Protein AF-0000000085163317 (afdb_homodimer)

Solvent-accessible surface area (backbone atoms only — not comparable to full-atom values): 53071 Å² total; per-residue (Å²): 98,37,34,38,38,33,51,69,78,63,77,78,65,59,69,66,58,48,50,52,37,48,49,54,45,44,41,32,70,76,65,66,44,75,51,35,38,38,31,61,52,90,60,75,58,49,62,59,35,54,50,49,32,38,75,67,66,50,36,64,83,83,50,50,73,48,40,44,61,33,57,58,43,73,60,36,53,71,74,70,58,54,42,89,83,81,64,42,74,60,69,40,80,78,80,82,75,74,76,70,62,43,81,45,79,35,74,93,65,43,28,36,38,32,24,32,59,88,78,61,44,70,42,37,37,39,32,35,39,86,97,47,88,35,45,37,35,38,36,28,28,35,72,96,38,95,52,56,39,37,35,44,30,28,31,95,47,27,45,60,37,35,40,36,34,31,39,82,86,47,95,37,51,40,33,39,39,31,32,23,76,86,66,46,61,25,38,37,39,31,30,38,90,51,94,79,46,46,68,57,32,36,38,34,29,52,85,84,36,72,58,42,54,36,59,44,65,53,59,46,48,21,54,52,46,52,70,70,57,48,71,67,20,35,34,37,35,65,30,62,88,46,38,61,24,60,67,64,35,83,54,61,52,40,35,27,43,46,51,70,54,62,55,53,58,89,89,38,71,32,75,70,46,42,63,58,63,75,39,50,89,66,42,54,33,36,37,30,48,40,71,65,58,52,51,56,49,44,73,76,38,96,61,65,72,85,36,52,43,74,53,47,73,59,51,71,78,59,86,80,82,58,76,69,42,71,27,35,35,32,74,48,66,52,42,80,57,35,33,60,63,50,55,52,54,14,47,50,58,38,43,73,74,66,53,81,65,28,38,37,39,30,26,51,55,90,56,73,52,45,53,50,49,53,48,52,34,53,76,67,68,33,67,90,46,47,46,83,40,58,66,66,95,52,60,61,58,54,27,29,25,23,63,26,36,51,44,52,36,70,61,35,33,47,40,64,61,54,51,50,22,17,40,41,50,8,24,33,41,27,29,62,28,61,49,21,48,71,79,56,44,45,71,78,42,23,19,42,72,24,61,70,90,36,38,65,49,49,20,51,48,53,51,42,44,70,77,54,62,68,86,72,28,53,64,53,74,77,34,25,50,69,42,41,52,53,45,49,51,52,51,51,54,59,69,73,96,99,37,33,37,37,34,51,70,76,61,80,78,65,59,68,66,58,49,50,51,36,48,49,54,43,44,40,34,71,77,66,67,45,75,49,34,39,37,31,61,53,89,61,76,58,49,63,59,32,53,50,50,33,39,76,68,66,50,36,65,82,84,51,50,72,48,39,45,60,34,56,59,44,72,61,36,53,70,73,69,58,53,43,90,84,80,62,42,74,60,70,39,79,79,79,82,75,72,76,68,62,43,80,45,80,36,75,91,64,44,28,39,38,33,23,32,61,88,76,62,44,70,41,38,40,38,31,34,40,86,99,47,90,35,45,36,34,37,34,28,27,34,72,95,38,95,51,55,39,35,34,45,32,29,33,94,47,28,45,59,38,36,41,36,34,31,39,82,86,45,94,37,50,39,34,39,40,32,32,24,75,87,67,48,62,26,37,37,38,31,31,38,89,51,93,80,46,47,67,56,33,36,37,33,28,51,84,83,35,71,57,42,54,35,58,43,66,56,58,47,48,20,55,52,46,52,70,70,57,48,70,66,20,36,35,39,36,66,31,62,87,46,40,61,23,61,66,63,35,84,53,60,52,39,35,28,43,46,50,72,53,63,55,55,58,91,92,40,71,32,74,71,44,42,60,58,63,75,41,49,91,66,42,56,31,35,37,31,48,39,71,65,56,52,53,56,49,45,73,76,38,97,61,65,71,86,36,53,43,73,53,48,72,59,50,69,80,59,87,79,82,59,74,68,41,70,27,36,34,32,72,48,65,51,43,82,57,36,32,61,63,49,55,52,52,14,47,49,58,38,43,73,73,67,54,81,66,29,39,38,38,31,26,51,53,88,56,73,53,44,53,51,49,53,48,50,34,54,75,68,67,34,66,89,44,47,46,80,42,56,68,66,95,50,60,62,59,54,27,28,24,24,63,28,35,52,44,53,36,69,62,35,36,48,42,66,60,56,51,52,21,18,41,41,50,6,23,34,41,28,29,63,30,60,49,20,49,70,79,58,44,43,70,78,42,23,19,42,72,26,62,72,91,37,38,66,51,51,20,50,50,52,49,42,45,70,78,55,61,67,84,73,29,54,65,53,74,77,34,23,50,70,42,42,51,54,46,49,51,52,52,50,54,59,68,75,97

Nearest PDB structures (foldseek):
  7ec7-assembly1_A  TM=8.478E-01  e=2.235E-37  Staphylococcus aureus subsp. aureus USA300
  8p1x-assembly1_AAA  TM=8.470E-01  e=2.839E-36  Staphylococcus epidermidis
  7ec7-assembly2_B  TM=8.425E-01  e=9.850E-36  Staphylococcus aureus subsp. aureus USA300
  7vfk-assembly1_A  TM=7.530E-01  e=2.490E-37  Staphylococcus aureus subsp. aureus USA300
  7vfk-assembly1_B  TM=7.318E-01  e=2.774E-37  Staphylococcus aureus subsp. aureus USA300

Radius of gyration: 40.48 Å; Cα contacts (8 Å, |Δi|>4): 1972; chains: 2; bounding box: 62×120×83 Å

Secondary structure (DSSP, 8-state):
-EEEEES---SS--HHHHHHHHHHHHHHHHH---EEEEE-S--TTHHHHHHHHHHTTSS-TTS-EEEHHHHHTTT-SS---B-TTT-PBPP--------SEEEEEEGGGTEEEEEETTT--EEEEEEE-TT-SSEEEEEE--TT-SS-SEEEEE-TTS-EEEEEEE-SSSSSEEEEEEE-TTS-EEEEEEE-SSSS--EEEEEEEETTEEEEEESSHHHHHHHHHHHH--TT-EEEE--GGGHHHHHT-SS--EEEEE--S--EETTEE-HHHHHHHHTGGG-SEEEES-HHHHHHHHHHS---GGGEEE-----PPP----PPPSEEEEES---GGG-HHHHHHHHHHHHHTT---EEEEE----SHHHHHHHHHHHHTT-TTTEEEE---S-HHHHHHTSSEEEE--S--SS-HHHHHHHHTT--EEEE--TTTHHHH--BTTTEEEE-TT-HHHHHHHHHHHHHS--S-----GGGSHHHHHHHHHHHHHHHH-/-EEEEES---SS--HHHHHHHHHHHHHHHHS---EEEEE-S--TTHHHHHHHHHHTTSS-TTS-EEEHHHHHTTT-SS---B-TTT-PBPP--------SEEEEEEGGGTEEEEEETTT--EEEEEEE-TT-SSEEEEEE--TT-SS-SEEEEE-TTS-EEEEEEE-SSSSSEEEEEEE-TTS-EEEEEEE-SSSS--EEEEEEEETTEEEEEESSHHHHHHHHHHHH--TT-EEEE--GGGHHHHHT-SS--EEEEE--S--EETTEE-HHHHHHHHTGGG-SEEEES-HHHHHHHHHHS---GGGEEE-----PPP----PPPSEEEEES---GGG-HHHHHHHHHHHHHTT---EEEEE----SHHHHHHHHHHHHTT-TTTEEEE---S-HHHHHHTSSEEEE--S--SS-HHHHHHHHTT--EEEE--TTTHHHH--BTTTEEEE-TT-HHHHHHHHHHHHHS--S-----GGGSHHHHHHHHHHHHHHHH-

Structure (mmCIF, N/CA/C/O backbone):
data_AF-0000000085163317-model_v1
#
loop_
_entity.id
_entity.type
_entity.pdbx_description
1 polymer 'Teichoic acid biosynthesis protein E'
#
loop_
_atom_site.group_PDB
_atom_site.id
_atom_site.type_symbol
_atom_site.label_atom_id
_atom_site.label_alt_id
_atom_site.label_comp_id
_atom_site.label_asym_id
_atom_site.label_entity_id
_atom_site.label_seq_id
_atom_site.pdbx_PDB_ins_code
_atom_site.Cartn_x
_atom_site.Cartn_y
_atom_site.Cartn_z
_atom_site.occupancy
_atom_site.B_iso_or_equiv
_atom_site.auth_seq_id
_atom_site.auth_comp_id
_atom_site.auth_asym_id
_atom_site.auth_atom_id
_atom_site.pdbx_PDB_model_num
ATOM 1 N N . MET A 1 1 ? 23.859 -31.844 -8.008 1 94 1 MET A N 1
ATOM 2 C CA . MET A 1 1 ? 22.484 -32.219 -7.676 1 94 1 MET A CA 1
ATOM 3 C C . MET A 1 1 ? 21.562 -32 -8.875 1 94 1 MET A C 1
ATOM 5 O O . MET A 1 1 ? 21.922 -31.312 -9.828 1 94 1 MET A O 1
ATOM 9 N N . ILE A 1 2 ? 20.438 -32.719 -8.875 1 96.88 2 ILE A N 1
ATOM 10 C CA . ILE A 1 2 ? 19.469 -32.625 -9.953 1 96.88 2 ILE A CA 1
ATOM 11 C C . ILE A 1 2 ? 18.203 -31.938 -9.453 1 96.88 2 ILE A C 1
ATOM 13 O O . ILE A 1 2 ? 17.703 -32.25 -8.375 1 96.88 2 ILE A O 1
ATOM 17 N N . TYR A 1 3 ? 17.781 -30.984 -10.172 1 98.06 3 TYR A N 1
ATOM 18 C CA . TYR A 1 3 ? 16.562 -30.266 -9.844 1 98.06 3 TYR A CA 1
ATOM 19 C C . TYR A 1 3 ? 15.555 -30.328 -10.992 1 98.06 3 TYR A C 1
ATOM 21 O O . TYR A 1 3 ? 15.945 -30.438 -12.156 1 98.06 3 TYR A O 1
ATOM 29 N N . THR A 1 4 ? 14.328 -30.359 -10.672 1 98.06 4 THR A N 1
ATOM 30 C CA . THR A 1 4 ? 13.242 -30.094 -11.609 1 98.06 4 THR A CA 1
ATOM 31 C C . THR A 1 4 ? 12.469 -28.844 -11.203 1 98.06 4 THR A C 1
ATOM 33 O O . THR A 1 4 ? 12.023 -28.734 -10.055 1 98.06 4 THR A O 1
ATOM 36 N N . ILE A 1 5 ? 12.352 -27.891 -12.086 1 98.25 5 ILE A N 1
ATOM 37 C CA . ILE A 1 5 ? 11.625 -26.672 -11.75 1 98.25 5 ILE A CA 1
ATOM 38 C C . ILE A 1 5 ? 10.32 -26.625 -12.547 1 98.25 5 ILE A C 1
ATOM 40 O O . ILE A 1 5 ? 10.273 -27.031 -13.703 1 98.25 5 ILE A O 1
ATOM 44 N N . THR A 1 6 ? 9.25 -26.203 -11.906 1 97.31 6 THR A N 1
ATOM 45 C CA . THR A 1 6 ? 7.934 -26 -12.5 1 97.31 6 THR A CA 1
ATOM 46 C C . THR A 1 6 ? 7.211 -24.828 -11.836 1 97.31 6 THR A C 1
ATOM 48 O O . THR A 1 6 ? 7.574 -24.422 -10.727 1 97.31 6 THR A O 1
ATOM 51 N N . SER A 1 7 ? 6.266 -24.266 -12.531 1 95.81 7 SER A N 1
ATOM 52 C CA . SER A 1 7 ? 5.559 -23.109 -11.984 1 95.81 7 SER A CA 1
ATOM 53 C C . SER A 1 7 ? 4.621 -23.531 -10.852 1 95.81 7 SER A C 1
ATOM 55 O O . SER A 1 7 ? 4.559 -22.859 -9.82 1 95.81 7 SER A O 1
ATOM 57 N N . THR A 1 8 ? 3.959 -24.609 -11.078 1 94.62 8 THR A N 1
ATOM 58 C CA . THR A 1 8 ? 2.957 -25.047 -10.109 1 94.62 8 THR A CA 1
ATOM 59 C C . THR A 1 8 ? 2.863 -26.562 -10.078 1 94.62 8 THR A C 1
ATOM 61 O O . THR A 1 8 ? 3.348 -27.234 -10.984 1 94.62 8 THR A O 1
ATOM 64 N N . LEU A 1 9 ? 2.344 -27.078 -9 1 93.19 9 LEU A N 1
ATOM 65 C CA . LEU A 1 9 ? 1.957 -28.484 -8.82 1 93.19 9 LEU A CA 1
ATOM 66 C C . LEU A 1 9 ? 0.521 -28.578 -8.312 1 93.19 9 LEU A C 1
ATOM 68 O O . LEU A 1 9 ? 0.291 -28.75 -7.113 1 93.19 9 LEU A O 1
ATOM 72 N N . PRO A 1 10 ? -0.368 -28.547 -9.234 1 89.19 10 PRO A N 1
ATOM 73 C CA . PRO A 1 10 ? -1.762 -28.641 -8.797 1 89.19 10 PRO A CA 1
ATOM 74 C C . PRO A 1 10 ? -2.133 -30.031 -8.289 1 89.19 10 PRO A C 1
ATOM 76 O O . PRO A 1 10 ? -1.643 -31.031 -8.812 1 89.19 10 PRO A O 1
ATOM 79 N N . LYS A 1 11 ? -3.041 -30.047 -7.312 1 85.81 11 LYS A N 1
ATOM 80 C CA . LYS A 1 11 ? -3.504 -31.297 -6.746 1 85.81 11 LYS A CA 1
ATOM 81 C C . LYS A 1 11 ? -4.094 -32.219 -7.824 1 85.81 11 LYS A C 1
ATOM 83 O O . LYS A 1 11 ? -3.766 -33.406 -7.902 1 85.81 11 LYS A O 1
ATOM 88 N N . PHE A 1 12 ? -4.984 -31.641 -8.625 1 78.81 12 PHE A N 1
ATOM 89 C CA . PHE A 1 12 ? -5.527 -32.281 -9.812 1 78.81 12 PHE A CA 1
ATOM 90 C C . PHE A 1 12 ? -4.969 -31.656 -11.078 1 78.81 12 PHE A C 1
ATOM 92 O O . PHE A 1 12 ? -4.961 -30.438 -11.219 1 78.81 12 PHE A O 1
ATOM 99 N N . HIS A 1 13 ? -4.332 -32.5 -11.805 1 77.81 13 HIS A N 1
ATOM 100 C CA . HIS A 1 13 ? -3.561 -31.922 -12.898 1 77.81 13 HIS A CA 1
ATOM 101 C C . HIS A 1 13 ? -3.785 -32.688 -14.195 1 77.81 13 HIS A C 1
ATOM 103 O O . HIS A 1 13 ? -4.297 -33.812 -14.172 1 77.81 13 HIS A O 1
ATOM 109 N N . ALA A 1 14 ? -3.385 -31.969 -15.188 1 73.75 14 ALA A N 1
ATOM 110 C CA . ALA A 1 14 ? -3.508 -32.531 -16.531 1 73.75 14 ALA A CA 1
ATOM 111 C C . ALA A 1 14 ? -2.234 -33.25 -16.953 1 73.75 14 ALA A C 1
ATOM 113 O O . ALA A 1 14 ? -1.501 -33.781 -16.094 1 73.75 14 ALA A O 1
ATOM 114 N N . GLY A 1 15 ? -2.014 -33.375 -18.219 1 75.06 15 GLY A N 1
ATOM 115 C CA . GLY A 1 15 ? -1.018 -34.281 -18.797 1 75.06 15 GLY A CA 1
ATOM 116 C C . GLY A 1 15 ? 0.407 -33.844 -18.516 1 75.06 15 GLY A C 1
ATOM 117 O O . GLY A 1 15 ? 1.275 -34.656 -18.234 1 75.06 15 GLY A O 1
ATOM 118 N N . ARG A 1 16 ? 0.664 -32.5 -18.422 1 79.31 16 ARG A N 1
ATOM 119 C CA . ARG A 1 16 ? 2.031 -32 -18.25 1 79.31 16 ARG A CA 1
ATOM 120 C C . ARG A 1 16 ? 2.557 -32.344 -16.859 1 79.31 16 ARG A C 1
ATOM 122 O O . ARG A 1 16 ? 3.664 -32.875 -16.719 1 79.31 16 ARG A O 1
ATOM 129 N N . THR A 1 17 ? 1.765 -32 -15.883 1 86.12 17 THR A N 1
ATOM 130 C CA . THR A 1 17 ? 2.168 -32.312 -14.508 1 86.12 17 THR A CA 1
ATOM 131 C C . THR A 1 17 ? 2.301 -33.812 -14.289 1 86.12 17 THR A C 1
ATOM 133 O O . THR A 1 17 ? 3.225 -34.25 -13.617 1 86.12 17 THR A O 1
ATOM 136 N N . LYS A 1 18 ? 1.397 -34.562 -14.883 1 84.06 18 LYS A N 1
ATOM 137 C CA . LYS A 1 18 ? 1.479 -36 -14.789 1 84.06 18 LYS A CA 1
ATOM 138 C C . LYS A 1 18 ? 2.797 -36.531 -15.367 1 84.06 18 LYS A C 1
ATOM 140 O O . LYS A 1 18 ? 3.459 -37.375 -14.758 1 84.06 18 LYS A O 1
ATOM 145 N N . ALA A 1 19 ? 3.084 -36 -16.5 1 85.94 19 ALA A N 1
ATOM 146 C CA . ALA A 1 19 ? 4.316 -36.406 -17.172 1 85.94 19 ALA A CA 1
ATOM 147 C C . ALA A 1 19 ? 5.539 -36.031 -16.328 1 85.94 19 ALA A C 1
ATOM 149 O O . ALA A 1 19 ? 6.48 -36.844 -16.219 1 85.94 19 ALA A O 1
ATOM 150 N N . LEU A 1 20 ? 5.52 -34.844 -15.781 1 91.19 20 LEU A N 1
ATOM 151 C CA . LEU A 1 20 ? 6.609 -34.375 -14.938 1 91.19 20 LEU A CA 1
ATOM 152 C C . LEU A 1 20 ? 6.801 -35.281 -13.719 1 91.19 20 LEU A C 1
ATOM 154 O O . LEU A 1 20 ? 7.918 -35.719 -13.43 1 91.19 20 LEU A O 1
ATOM 158 N N . LEU A 1 21 ? 5.727 -35.562 -13.062 1 91.25 21 LEU A N 1
ATOM 159 C CA . LEU A 1 21 ? 5.781 -36.375 -11.852 1 91.25 21 LEU A CA 1
ATOM 160 C C . LEU A 1 21 ? 6.242 -37.781 -12.172 1 91.25 21 LEU A C 1
ATOM 162 O O . LEU A 1 21 ? 7.062 -38.344 -11.445 1 91.25 21 LEU A O 1
ATOM 166 N N . LYS A 1 22 ? 5.738 -38.344 -13.234 1 88.06 22 LYS A N 1
ATOM 167 C CA . LYS A 1 22 ? 6.121 -39.688 -13.664 1 88.06 22 LYS A CA 1
ATOM 168 C C . LYS A 1 22 ? 7.609 -39.75 -13.992 1 88.06 22 LYS A C 1
ATOM 170 O O . LYS A 1 22 ? 8.289 -40.719 -13.617 1 88.06 22 LYS A O 1
ATOM 175 N N . ARG A 1 23 ? 8.047 -38.75 -14.719 1 91.94 23 ARG A N 1
ATOM 176 C CA . ARG A 1 23 ? 9.461 -38.719 -15.07 1 91.94 23 ARG A CA 1
ATOM 177 C C . ARG A 1 23 ? 10.336 -38.688 -13.828 1 91.94 23 ARG A C 1
ATOM 179 O O . ARG A 1 23 ? 11.328 -39.406 -13.734 1 91.94 23 ARG A O 1
ATOM 186 N N . ILE A 1 24 ? 10.016 -37.812 -12.906 1 93.94 24 ILE A N 1
ATOM 187 C CA . ILE A 1 24 ? 10.797 -37.656 -11.68 1 93.94 24 ILE A CA 1
ATOM 188 C C . ILE A 1 24 ? 10.844 -38.969 -10.906 1 93.94 24 ILE A C 1
ATOM 190 O O . ILE A 1 24 ? 11.922 -39.406 -10.492 1 93.94 24 ILE A O 1
ATOM 194 N N . ASP A 1 25 ? 9.68 -39.531 -10.734 1 89.94 25 ASP A N 1
ATOM 195 C CA . ASP A 1 25 ? 9.594 -40.781 -10.023 1 89.94 25 ASP A CA 1
ATOM 196 C C . ASP A 1 25 ? 10.383 -41.875 -10.742 1 89.94 25 ASP A C 1
ATOM 198 O O . ASP A 1 25 ? 11.055 -42.688 -10.109 1 89.94 25 ASP A O 1
ATOM 202 N N . PHE A 1 26 ? 10.281 -41.938 -12.055 1 90.12 26 PHE A N 1
ATOM 203 C CA . PHE A 1 26 ? 10.961 -42.906 -12.898 1 90.12 26 PHE A CA 1
ATOM 204 C C . PHE A 1 26 ? 12.469 -42.781 -12.75 1 90.12 26 PHE A C 1
ATOM 206 O O . PHE A 1 26 ? 13.164 -43.812 -12.562 1 90.12 26 PHE A O 1
ATOM 213 N N . ILE A 1 27 ? 12.969 -41.625 -12.844 1 92.69 27 ILE A N 1
ATOM 214 C CA . ILE A 1 27 ? 14.406 -41.375 -12.758 1 92.69 27 ILE A CA 1
ATOM 215 C C . ILE A 1 27 ? 14.914 -41.781 -11.383 1 92.69 27 ILE A C 1
ATOM 217 O O . ILE A 1 27 ? 15.977 -42.406 -11.266 1 92.69 27 ILE A O 1
ATOM 221 N N . GLN A 1 28 ? 14.195 -41.469 -10.383 1 91.62 28 GLN A N 1
ATOM 222 C CA . GLN A 1 28 ? 14.602 -41.844 -9.031 1 91.62 28 GLN A CA 1
ATOM 223 C C . GLN A 1 28 ? 14.578 -43.375 -8.852 1 91.62 28 GLN A C 1
ATOM 225 O O . GLN A 1 28 ? 15.516 -43.938 -8.289 1 91.62 28 GLN A O 1
ATOM 230 N N . ASP A 1 29 ? 13.602 -44.031 -9.312 1 89.62 29 ASP A N 1
ATOM 231 C CA . ASP A 1 29 ? 13.391 -45.438 -9.086 1 89.62 29 ASP A CA 1
ATOM 232 C C . ASP A 1 29 ? 14.305 -46.281 -9.977 1 89.62 29 ASP A C 1
ATOM 234 O O . ASP A 1 29 ? 14.922 -47.25 -9.508 1 89.62 29 ASP A O 1
ATOM 238 N N . LYS A 1 30 ? 14.305 -45.969 -11.227 1 91.25 30 LYS A N 1
ATOM 239 C CA . LYS A 1 30 ? 14.953 -46.812 -12.211 1 91.25 30 LYS A CA 1
ATOM 240 C C . LYS A 1 30 ? 16.406 -46.438 -12.406 1 91.25 30 LYS A C 1
ATOM 242 O O . LYS A 1 30 ? 17.25 -47.281 -12.719 1 91.25 30 LYS A O 1
ATOM 247 N N . LEU A 1 31 ? 16.672 -45.188 -12.25 1 93 31 LEU A N 1
ATOM 248 C CA . LEU A 1 31 ? 18.047 -44.75 -12.484 1 93 31 LEU A CA 1
ATOM 249 C C . LEU A 1 31 ? 18.734 -44.406 -11.172 1 93 31 LEU A C 1
ATOM 251 O O . LEU A 1 31 ? 19.938 -44.156 -11.148 1 93 31 LEU A O 1
ATOM 255 N N . LYS A 1 32 ? 18.047 -44.406 -10.062 1 93.12 32 LYS A N 1
ATOM 256 C CA . LYS A 1 32 ? 18.562 -44.156 -8.719 1 93.12 32 LYS A CA 1
ATOM 257 C C . LYS A 1 32 ? 19.25 -42.812 -8.625 1 93.12 32 LYS A C 1
ATOM 259 O O . LYS A 1 32 ? 20.359 -42.688 -8.086 1 93.12 32 LYS A O 1
ATOM 264 N N . ARG A 1 33 ? 18.688 -41.781 -9.18 1 93.81 33 ARG A N 1
ATOM 265 C CA . ARG A 1 33 ? 19.156 -40.406 -9.102 1 93.81 33 ARG A CA 1
ATOM 266 C C . ARG A 1 33 ? 18.188 -39.531 -8.297 1 93.81 33 ARG A C 1
ATOM 268 O O . ARG A 1 33 ? 17.016 -39.438 -8.641 1 93.81 33 ARG A O 1
ATOM 275 N N . LYS A 1 34 ? 18.734 -38.969 -7.262 1 92.31 34 LYS A N 1
ATOM 276 C CA . LYS A 1 34 ? 17.922 -38.125 -6.41 1 92.31 34 LYS A CA 1
ATOM 277 C C . LYS A 1 34 ? 17.672 -36.75 -7.059 1 92.31 34 LYS A C 1
ATOM 279 O O . LYS A 1 34 ? 18.562 -36.219 -7.73 1 92.31 34 LYS A O 1
ATOM 284 N N . GLN A 1 35 ? 16.5 -36.281 -6.859 1 94.5 35 GLN A N 1
ATOM 285 C CA . GLN A 1 35 ? 16.156 -34.969 -7.418 1 94.5 35 GLN A CA 1
ATOM 286 C C . GLN A 1 35 ? 15.344 -34.156 -6.426 1 94.5 35 GLN A C 1
ATOM 288 O O . GLN A 1 35 ? 14.742 -34.688 -5.496 1 94.5 35 GLN A O 1
ATOM 293 N N . THR A 1 36 ? 15.398 -32.812 -6.512 1 96.81 36 THR A N 1
ATOM 294 C CA . THR A 1 36 ? 14.578 -31.875 -5.762 1 96.81 36 THR A CA 1
ATOM 295 C C . THR A 1 36 ? 13.68 -31.078 -6.703 1 96.81 36 THR A C 1
ATOM 297 O O . THR A 1 36 ? 14.117 -30.656 -7.777 1 96.81 36 THR A O 1
ATOM 300 N N . ILE A 1 37 ? 12.43 -30.922 -6.344 1 97.5 37 ILE A N 1
ATOM 301 C CA . ILE A 1 37 ? 11.492 -30.156 -7.152 1 97.5 37 ILE A CA 1
ATOM 302 C C . ILE A 1 37 ? 11.406 -28.734 -6.617 1 97.5 37 ILE A C 1
ATOM 304 O O . ILE A 1 37 ? 11.297 -28.516 -5.406 1 97.5 37 ILE A O 1
ATOM 308 N N . LEU A 1 38 ? 11.469 -27.719 -7.445 1 98.12 38 LEU A N 1
ATOM 309 C CA . LEU A 1 38 ? 11.242 -26.328 -7.082 1 98.12 38 LEU A CA 1
ATOM 310 C C . LEU A 1 38 ? 9.984 -25.781 -7.758 1 98.12 38 LEU A C 1
ATOM 312 O O . LEU A 1 38 ? 9.766 -26.016 -8.945 1 98.12 38 LEU A O 1
ATOM 316 N N . THR A 1 39 ? 9.102 -25.141 -7.016 1 97.81 39 THR A N 1
ATOM 317 C CA . THR A 1 39 ? 7.918 -24.469 -7.559 1 97.81 39 THR A CA 1
ATOM 318 C C . THR A 1 39 ? 7.941 -22.984 -7.227 1 97.81 39 THR A C 1
ATOM 320 O O . THR A 1 39 ? 8.586 -22.562 -6.262 1 97.81 39 THR A O 1
ATOM 323 N N . THR A 1 40 ? 7.203 -22.172 -8.039 1 98.12 40 THR A N 1
ATOM 324 C CA . THR A 1 40 ? 7.355 -20.719 -7.855 1 98.12 40 THR A CA 1
ATOM 325 C C . THR A 1 40 ? 6.004 -20.062 -7.594 1 98.12 40 THR A C 1
ATOM 327 O O . THR A 1 40 ? 5.941 -18.906 -7.195 1 98.12 40 THR A O 1
ATOM 330 N N . ASN A 1 41 ? 4.945 -20.781 -7.762 1 97.06 41 ASN A N 1
ATOM 331 C CA . ASN A 1 41 ? 3.633 -20.188 -7.512 1 97.06 41 ASN A CA 1
ATOM 332 C C . ASN A 1 41 ? 3.334 -20.094 -6.02 1 97.06 41 ASN A C 1
ATOM 334 O O . ASN A 1 41 ? 3.99 -20.75 -5.207 1 97.06 41 ASN A O 1
ATOM 338 N N . TYR A 1 42 ? 2.348 -19.25 -5.699 1 96.69 42 TYR A N 1
ATOM 339 C CA . TYR A 1 42 ? 1.905 -19.125 -4.316 1 96.69 42 TYR A CA 1
ATOM 340 C C . TYR A 1 42 ? 0.77 -20.094 -4.016 1 96.69 42 TYR A C 1
ATOM 342 O O . TYR A 1 42 ? -0.241 -20.109 -4.719 1 96.69 42 TYR A O 1
ATOM 350 N N . ASP A 1 43 ? 0.943 -20.875 -3.018 1 95.19 43 ASP A N 1
ATOM 351 C CA . ASP A 1 43 ? -0.084 -21.766 -2.498 1 95.19 43 ASP A CA 1
ATOM 352 C C . ASP A 1 43 ? 0.086 -21.984 -0.996 1 95.19 43 ASP A C 1
ATOM 354 O O . ASP A 1 43 ? 1.022 -22.672 -0.563 1 95.19 43 ASP A O 1
ATOM 358 N N . PRO A 1 44 ? -0.884 -21.516 -0.274 1 94.12 44 PRO A N 1
ATOM 359 C CA . PRO A 1 44 ? -0.743 -21.641 1.179 1 94.12 44 PRO A CA 1
ATOM 360 C C . PRO A 1 44 ? -0.989 -23.062 1.675 1 94.12 44 PRO A C 1
ATOM 362 O O . PRO A 1 44 ? -0.671 -23.391 2.822 1 94.12 44 PRO A O 1
ATOM 365 N N . ASN A 1 45 ? -1.508 -23.938 0.849 1 92.12 45 ASN A N 1
ATOM 366 C CA . ASN A 1 45 ? -1.869 -25.281 1.268 1 92.12 45 ASN A CA 1
ATOM 367 C C . ASN A 1 45 ? -1.069 -26.344 0.51 1 92.12 45 ASN A C 1
ATOM 369 O O . ASN A 1 45 ? -1.558 -27.453 0.279 1 92.12 45 ASN A O 1
ATOM 373 N N . TYR A 1 46 ? 0.081 -26.062 0.123 1 92.44 46 TYR A N 1
ATOM 374 C CA . TYR A 1 46 ? 0.893 -26.938 -0.714 1 92.44 46 TYR A CA 1
ATOM 375 C C . TYR A 1 46 ? 1.19 -28.25 0 1 92.44 46 TYR A C 1
ATOM 377 O O . TYR A 1 46 ? 1.366 -29.297 -0.643 1 92.44 46 TYR A O 1
ATOM 385 N N . ARG A 1 47 ? 1.304 -28.234 1.293 1 89.94 47 ARG A N 1
ATOM 386 C CA . ARG A 1 47 ? 1.594 -29.469 2.023 1 89.94 47 ARG A CA 1
ATOM 387 C C . ARG A 1 47 ? 0.503 -30.516 1.8 1 89.94 47 ARG A C 1
ATOM 389 O O . ARG A 1 47 ? 0.784 -31.703 1.745 1 89.94 47 ARG A O 1
ATOM 396 N N . ASP A 1 48 ? -0.668 -30.062 1.743 1 89.69 48 ASP A N 1
ATOM 397 C CA . ASP A 1 48 ? -1.783 -30.969 1.454 1 89.69 48 ASP A CA 1
ATOM 398 C C . ASP A 1 48 ? -1.666 -31.547 0.049 1 89.69 48 ASP A C 1
ATOM 400 O O . ASP A 1 48 ? -2.037 -32.719 -0.18 1 89.69 48 ASP A O 1
ATOM 404 N N . VAL A 1 49 ? -1.206 -30.781 -0.824 1 91 49 VAL A N 1
ATOM 405 C CA . VAL A 1 49 ? -0.996 -31.234 -2.195 1 91 49 VAL A CA 1
ATOM 406 C C . VAL A 1 49 ? 0.069 -32.344 -2.217 1 91 49 VAL A C 1
ATOM 408 O O . VAL A 1 49 ? -0.131 -33.375 -2.82 1 91 49 VAL A O 1
ATOM 411 N N . TYR A 1 50 ? 1.138 -32.094 -1.492 1 90.56 50 TYR A N 1
ATOM 412 C CA . TYR A 1 50 ? 2.221 -33.062 -1.414 1 90.56 50 TYR A CA 1
ATOM 413 C C . TYR A 1 50 ? 1.728 -34.375 -0.827 1 90.56 50 TYR A C 1
ATOM 415 O O . TYR A 1 50 ? 2.053 -35.469 -1.338 1 90.56 50 TYR A O 1
ATOM 423 N N . GLN A 1 51 ? 0.971 -34.25 0.2 1 90.25 51 GLN A N 1
ATOM 424 C CA . GLN A 1 51 ? 0.421 -35.406 0.858 1 90.25 51 GLN A CA 1
ATOM 425 C C . GLN A 1 51 ? -0.488 -36.219 -0.085 1 90.25 51 GLN A C 1
ATOM 427 O O . GLN A 1 51 ? -0.45 -37.438 -0.113 1 90.25 51 GLN A O 1
ATOM 432 N N . SER A 1 52 ? -1.239 -35.469 -0.796 1 90.12 52 SER A N 1
ATOM 433 C CA . SER A 1 52 ? -2.119 -36.125 -1.768 1 90.12 52 SER A CA 1
ATOM 434 C C . SER A 1 52 ? -1.32 -36.875 -2.816 1 90.12 52 SER A C 1
ATOM 436 O O . SER A 1 52 ? -1.705 -37.969 -3.217 1 90.12 52 SER A O 1
ATOM 438 N N . PHE A 1 53 ? -0.25 -36.312 -3.305 1 90.44 53 PHE A N 1
ATOM 439 C CA . PHE A 1 53 ? 0.607 -36.969 -4.281 1 90.44 53 PHE A CA 1
ATOM 440 C C . PHE A 1 53 ? 1.168 -38.281 -3.713 1 90.44 53 PHE A C 1
ATOM 442 O O . PHE A 1 53 ? 1.24 -39.281 -4.418 1 90.44 53 PHE A O 1
ATOM 449 N N . GLU A 1 54 ? 1.522 -38.25 -2.441 1 90 54 GLU A N 1
ATOM 450 C CA . GLU A 1 54 ? 2.049 -39.438 -1.779 1 90 54 GLU A CA 1
ATOM 451 C C . GLU A 1 54 ? 0.98 -40.531 -1.656 1 90 54 GLU A C 1
ATOM 453 O O . GLU A 1 54 ? 1.235 -41.688 -1.955 1 90 54 GLU A O 1
ATOM 458 N N . GLU A 1 55 ? -0.145 -40.125 -1.232 1 90.5 55 GLU A N 1
ATOM 459 C CA . GLU A 1 55 ? -1.249 -41.062 -1.017 1 90.5 55 GLU A CA 1
ATOM 460 C C . GLU A 1 55 ? -1.679 -41.719 -2.324 1 90.5 55 GLU A C 1
ATOM 462 O O . GLU A 1 55 ? -2.047 -42.906 -2.34 1 90.5 55 GLU A O 1
ATOM 467 N N . ARG A 1 56 ? -1.577 -40.969 -3.354 1 85.38 56 ARG A N 1
ATOM 468 C CA . ARG A 1 56 ? -1.989 -41.5 -4.66 1 85.38 56 ARG A CA 1
ATOM 469 C C . ARG A 1 56 ? -0.822 -42.156 -5.383 1 85.38 56 ARG A C 1
ATOM 471 O O . ARG A 1 56 ? -0.933 -42.5 -6.559 1 85.38 56 ARG A O 1
ATOM 478 N N . GLU A 1 57 ? 0.315 -42.125 -4.793 1 86.12 57 GLU A N 1
ATOM 479 C CA . GLU A 1 57 ? 1.522 -42.781 -5.289 1 86.12 57 GLU A CA 1
ATOM 480 C C . GLU A 1 57 ? 2.006 -42.125 -6.582 1 86.12 57 GLU A C 1
ATOM 482 O O . GLU A 1 57 ? 2.445 -42.812 -7.504 1 86.12 57 GLU A O 1
ATOM 487 N N . LEU A 1 58 ? 1.802 -40.875 -6.637 1 85.69 58 LEU A N 1
ATOM 488 C CA . LEU A 1 58 ? 2.277 -40.125 -7.789 1 85.69 58 LEU A CA 1
ATOM 489 C C . LEU A 1 58 ? 3.73 -39.688 -7.598 1 85.69 58 LEU A C 1
ATOM 491 O O . LEU A 1 58 ? 4.465 -39.531 -8.578 1 85.69 58 LEU A O 1
ATOM 495 N N . LEU A 1 59 ? 4.039 -39.5 -6.391 1 88.75 59 LEU A N 1
ATOM 496 C CA . LEU A 1 59 ? 5.383 -39.031 -6.035 1 88.75 59 LEU A CA 1
ATOM 497 C C . LEU A 1 59 ? 5.797 -39.594 -4.676 1 88.75 59 LEU A C 1
ATOM 499 O O . LEU A 1 59 ? 5.016 -39.562 -3.723 1 88.75 59 LEU A O 1
ATOM 503 N N . LYS A 1 60 ? 6.996 -40.031 -4.645 1 89.19 60 LYS A N 1
ATOM 504 C CA . LYS A 1 60 ? 7.504 -40.562 -3.383 1 89.19 60 LYS A CA 1
ATOM 505 C C . LYS A 1 60 ? 7.789 -39.438 -2.385 1 89.19 60 LYS A C 1
ATOM 507 O O . LYS A 1 60 ? 8.219 -38.344 -2.771 1 89.19 60 LYS A O 1
ATOM 512 N N . SER A 1 61 ? 7.652 -39.719 -1.121 1 88 61 SER A N 1
ATOM 513 C CA . SER A 1 61 ? 7.828 -38.75 -0.054 1 88 61 SER A CA 1
ATOM 514 C C . SER A 1 61 ? 9.297 -38.375 0.103 1 88 61 SER A C 1
ATOM 516 O O . SER A 1 61 ? 9.609 -37.312 0.701 1 88 61 SER A O 1
ATOM 518 N N . THR A 1 62 ? 10.156 -39.094 -0.411 1 90.38 62 THR A N 1
ATOM 519 C CA . THR A 1 62 ? 11.578 -38.875 -0.247 1 90.38 62 THR A CA 1
ATOM 520 C C . THR A 1 62 ? 12.055 -37.75 -1.195 1 90.38 62 THR A C 1
ATOM 522 O O . THR A 1 62 ? 13.172 -37.25 -1.062 1 90.38 62 THR A O 1
ATOM 525 N N . ILE A 1 63 ? 11.328 -37.406 -2.115 1 92.88 63 ILE A N 1
ATOM 526 C CA . ILE A 1 63 ? 11.68 -36.344 -3.053 1 92.88 63 ILE A CA 1
ATOM 527 C C . ILE A 1 63 ? 11.352 -35 -2.443 1 92.88 63 ILE A C 1
ATOM 529 O O . ILE A 1 63 ? 10.18 -34.656 -2.24 1 92.88 63 ILE A O 1
ATOM 533 N N . PRO A 1 64 ? 12.336 -34.219 -2.162 1 93.75 64 PRO A N 1
ATOM 534 C CA . PRO A 1 64 ? 12.062 -32.906 -1.568 1 93.75 64 PRO A CA 1
ATOM 535 C C . PRO A 1 64 ? 11.414 -31.922 -2.553 1 93.75 64 PRO A C 1
ATOM 537 O O . PRO A 1 64 ? 11.766 -31.922 -3.736 1 93.75 64 PRO A O 1
ATOM 540 N N . ILE A 1 65 ? 10.484 -31.156 -2.08 1 95.19 65 ILE A N 1
ATOM 541 C CA . ILE A 1 65 ? 9.859 -30.078 -2.826 1 95.19 65 ILE A CA 1
ATOM 542 C C . ILE A 1 65 ? 10.078 -28.75 -2.092 1 95.19 65 ILE A C 1
ATOM 544 O O . ILE A 1 65 ? 9.805 -28.656 -0.893 1 95.19 65 ILE A O 1
ATOM 548 N N . ILE A 1 66 ? 10.562 -27.766 -2.719 1 96.5 66 ILE A N 1
ATOM 549 C CA . ILE A 1 66 ? 10.781 -26.438 -2.137 1 96.5 66 ILE A CA 1
ATOM 550 C C . ILE A 1 66 ? 10.023 -25.391 -2.943 1 96.5 66 ILE A C 1
ATOM 552 O O . ILE A 1 66 ? 10.25 -25.234 -4.145 1 96.5 66 ILE A O 1
ATOM 556 N N . ASN A 1 67 ? 9.117 -24.75 -2.301 1 97.69 67 ASN A N 1
ATOM 557 C CA . ASN A 1 67 ? 8.375 -23.656 -2.92 1 97.69 67 ASN A CA 1
ATOM 558 C C . ASN A 1 67 ? 9.016 -22.312 -2.627 1 97.69 67 ASN A C 1
ATOM 560 O O . ASN A 1 67 ? 9.547 -22.094 -1.536 1 97.69 67 ASN A O 1
ATOM 564 N N . LEU A 1 68 ? 8.93 -21.438 -3.58 1 98.25 68 LEU A N 1
ATOM 565 C CA . LEU A 1 68 ? 9.516 -20.094 -3.48 1 98.25 68 LEU A CA 1
ATOM 566 C C . LEU A 1 68 ? 9.055 -19.391 -2.205 1 98.25 68 LEU A C 1
ATOM 568 O O . LEU A 1 68 ? 9.875 -18.875 -1.448 1 98.25 68 LEU A O 1
ATOM 572 N N . TYR A 1 69 ? 7.797 -19.391 -1.885 1 97.75 69 TYR A N 1
ATOM 573 C CA . TYR A 1 69 ? 7.246 -18.641 -0.759 1 97.75 69 TYR A CA 1
ATOM 574 C C . TYR A 1 69 ? 7.566 -19.328 0.562 1 97.75 69 TYR A C 1
ATOM 576 O O . TYR A 1 69 ? 7.684 -18.672 1.599 1 97.75 69 TYR A O 1
ATOM 584 N N . GLU A 1 70 ? 7.68 -20.656 0.461 1 96.56 70 GLU A N 1
ATOM 585 C CA . GLU A 1 70 ? 8.203 -21.359 1.625 1 96.56 70 GLU A CA 1
ATOM 586 C C . GLU A 1 70 ? 9.625 -20.922 1.955 1 96.56 70 GLU A C 1
ATOM 588 O O . GLU A 1 70 ? 9.945 -20.672 3.119 1 96.56 70 GLU A O 1
ATOM 593 N N . TRP A 1 71 ? 10.375 -20.828 0.954 1 97.31 71 TRP A N 1
ATOM 594 C CA . TRP A 1 71 ? 11.758 -20.406 1.104 1 97.31 71 TRP A CA 1
ATOM 595 C C . TRP A 1 71 ? 11.828 -18.953 1.576 1 97.31 71 TRP A C 1
ATOM 597 O O . TRP A 1 71 ? 12.602 -18.625 2.475 1 97.31 71 TRP A O 1
ATOM 607 N N . LEU A 1 72 ? 10.992 -18 1.039 1 97.31 72 LEU A N 1
ATOM 608 C CA . LEU A 1 72 ? 10.969 -16.578 1.401 1 97.31 72 LEU A CA 1
ATOM 609 C C . LEU A 1 72 ? 10.609 -16.406 2.871 1 97.31 72 LEU A C 1
ATOM 611 O O . LEU A 1 72 ? 11.047 -15.453 3.514 1 97.31 72 LEU A O 1
ATOM 615 N N . SER A 1 73 ? 9.812 -17.328 3.414 1 97 73 SER A N 1
ATOM 616 C CA . SER A 1 73 ? 9.312 -17.219 4.781 1 97 73 SER A CA 1
ATOM 617 C C . SER A 1 73 ? 10.25 -17.922 5.762 1 97 73 SER A C 1
ATOM 619 O O . SER A 1 73 ? 9.859 -18.234 6.891 1 97 73 SER A O 1
ATOM 621 N N . ASP A 1 74 ? 11.383 -18.312 5.266 1 95.31 74 ASP A N 1
ATOM 622 C CA . ASP A 1 74 ? 12.32 -19.109 6.055 1 95.31 74 ASP A CA 1
ATOM 623 C C . ASP A 1 74 ? 11.672 -20.422 6.508 1 95.31 74 ASP A C 1
ATOM 625 O O . ASP A 1 74 ? 11.781 -20.797 7.676 1 95.31 74 ASP A O 1
ATOM 629 N N . TYR A 1 75 ? 10.82 -20.969 5.582 1 94.69 75 TYR A N 1
ATOM 630 C CA . TYR A 1 75 ? 10.219 -22.281 5.719 1 94.69 75 TYR A CA 1
ATOM 631 C C . TYR A 1 75 ? 9.203 -22.312 6.855 1 94.69 75 TYR A C 1
ATOM 633 O O . TYR A 1 75 ? 9.047 -23.328 7.535 1 94.69 75 TYR A O 1
ATOM 641 N N . ASN A 1 76 ? 8.531 -21.203 7.078 1 95.12 76 ASN A N 1
ATOM 642 C CA . ASN A 1 76 ? 7.566 -21.109 8.164 1 95.12 76 ASN A CA 1
ATOM 643 C C . ASN A 1 76 ? 6.152 -20.875 7.641 1 95.12 76 ASN A C 1
ATOM 645 O O . ASN A 1 76 ? 5.406 -20.062 8.18 1 95.12 76 ASN A O 1
ATOM 649 N N . VAL A 1 77 ? 5.777 -21.469 6.586 1 94.56 77 VAL A N 1
ATOM 650 C CA . VAL A 1 77 ? 4.426 -21.234 6.086 1 94.56 77 VAL A CA 1
ATOM 651 C C . VAL A 1 77 ? 3.646 -22.547 6.055 1 94.56 77 VAL A C 1
ATOM 653 O O . VAL A 1 77 ? 2.414 -22.531 5.984 1 94.56 77 VAL A O 1
ATOM 656 N N . TYR A 1 78 ? 4.262 -23.734 6.086 1 91.31 78 TYR A N 1
ATOM 657 C CA . TYR A 1 78 ? 3.547 -24.984 5.898 1 91.31 78 TYR A CA 1
ATOM 658 C C . TYR A 1 78 ? 3.564 -25.828 7.168 1 91.31 78 TYR A C 1
ATOM 660 O O . TYR A 1 78 ? 2.801 -26.781 7.301 1 91.31 78 TYR A O 1
ATOM 668 N N . ASN A 1 79 ? 4.398 -25.484 8.078 1 87.69 79 ASN A N 1
ATOM 669 C CA . ASN A 1 79 ? 4.535 -26.297 9.281 1 87.69 79 ASN A CA 1
ATOM 670 C C . ASN A 1 79 ? 3.578 -25.844 10.383 1 87.69 79 ASN A C 1
ATOM 672 O O . ASN A 1 79 ? 4.004 -25.25 11.375 1 87.69 79 ASN A O 1
ATOM 676 N N . VAL A 1 80 ? 2.391 -26.25 10.305 1 89.75 80 VAL A N 1
ATOM 677 C CA . VAL A 1 80 ? 1.341 -25.875 11.242 1 89.75 80 VAL A CA 1
ATOM 678 C C . VAL A 1 80 ? 1.618 -26.516 12.609 1 89.75 80 VAL A C 1
ATOM 680 O O . VAL A 1 80 ? 1.974 -27.688 12.695 1 89.75 80 VAL A O 1
ATOM 683 N N . PRO A 1 81 ? 1.45 -25.703 13.625 1 87.75 81 PRO A N 1
ATOM 684 C CA . PRO A 1 81 ? 1.69 -26.234 14.969 1 87.75 81 PRO A CA 1
ATOM 685 C C . PRO A 1 81 ? 0.773 -27.422 15.305 1 87.75 81 PRO A C 1
ATOM 687 O O . PRO A 1 81 ? -0.377 -27.453 14.859 1 87.75 81 PRO A O 1
ATOM 690 N N . LYS A 1 82 ? 1.34 -28.344 16.062 1 88.94 82 LYS A N 1
ATOM 691 C CA . LYS A 1 82 ? 0.591 -29.516 16.5 1 88.94 82 LYS A CA 1
ATOM 692 C C . LYS A 1 82 ? 0.462 -29.562 18.031 1 88.94 82 LYS A C 1
ATOM 694 O O . LYS A 1 82 ? 1.276 -28.969 18.734 1 88.94 82 LYS A O 1
ATOM 699 N N . THR A 1 83 ? -0.599 -30.172 18.406 1 86.12 83 THR A N 1
ATOM 700 C CA . THR A 1 83 ? -0.769 -30.375 19.844 1 86.12 83 THR A CA 1
ATOM 701 C C . THR A 1 83 ? 0.331 -31.266 20.406 1 86.12 83 THR A C 1
ATOM 703 O O . THR A 1 83 ? 0.855 -32.125 19.703 1 86.12 83 THR A O 1
ATOM 706 N N . LYS A 1 84 ? 0.759 -31.141 21.672 1 79 84 LYS A N 1
ATOM 707 C CA . LYS A 1 84 ? 1.88 -31.812 22.328 1 79 84 LYS A CA 1
ATOM 708 C C . LYS A 1 84 ? 1.616 -33.312 22.484 1 79 84 LYS A C 1
ATOM 710 O O . LYS A 1 84 ? 2.51 -34.125 22.266 1 79 84 LYS A O 1
ATOM 715 N N . PHE A 1 85 ? 0.484 -33.719 22.734 1 75.94 85 PHE A N 1
ATOM 716 C CA . PHE A 1 85 ? 0.211 -35.125 23.094 1 75.94 85 PHE A CA 1
ATOM 717 C C . PHE A 1 85 ? -0.288 -35.906 21.891 1 75.94 85 PHE A C 1
ATOM 719 O O . PHE A 1 85 ? 0.304 -36.906 21.531 1 75.94 85 PHE A O 1
ATOM 726 N N . LYS A 1 86 ? -1.25 -35.531 21.031 1 73.81 86 LYS A N 1
ATOM 727 C CA . LYS A 1 86 ? -1.893 -36.281 19.969 1 73.81 86 LYS A CA 1
ATOM 728 C C . LYS A 1 86 ? -1.286 -35.938 18.609 1 73.81 86 LYS A C 1
ATOM 730 O O . LYS A 1 86 ? -1.604 -36.562 17.609 1 73.81 86 LYS A O 1
ATOM 735 N N . LYS A 1 87 ? -0.536 -34.938 18.562 1 77.69 87 LYS A N 1
ATOM 736 C CA . LYS A 1 87 ? 0.169 -34.5 17.359 1 77.69 87 LYS A CA 1
ATOM 737 C C . LYS A 1 87 ? -0.812 -34.156 16.25 1 77.69 87 LYS A C 1
ATOM 739 O O . LYS A 1 87 ? -0.609 -34.531 15.094 1 77.69 87 LYS A O 1
ATOM 744 N N . LYS A 1 88 ? -1.997 -33.531 16.766 1 86.12 88 LYS A N 1
ATOM 745 C CA . LYS A 1 88 ? -2.99 -33.062 15.805 1 86.12 88 LYS A CA 1
ATOM 746 C C . LYS A 1 88 ? -2.77 -31.578 15.477 1 86.12 88 LYS A C 1
ATOM 748 O O . LYS A 1 88 ? -2.418 -30.781 16.359 1 86.12 88 LYS A O 1
ATOM 753 N N . LYS A 1 89 ? -2.979 -31.312 14.289 1 88.69 89 LYS A N 1
ATOM 754 C CA . LYS A 1 89 ? -2.846 -29.922 13.859 1 88.69 89 LYS A CA 1
ATOM 755 C C . LYS A 1 89 ? -3.785 -29.016 14.648 1 88.69 89 LYS A C 1
ATOM 757 O O . LYS A 1 89 ? -4.926 -29.375 14.93 1 88.69 89 LYS A O 1
ATOM 762 N N . ILE A 1 90 ? -3.291 -27.812 15.039 1 88.44 90 ILE A N 1
ATOM 763 C CA . ILE A 1 90 ? -4.074 -26.844 15.797 1 88.44 90 ILE A CA 1
ATOM 764 C C . ILE A 1 90 ? -4.816 -25.922 14.844 1 88.44 90 ILE A C 1
ATOM 766 O O . ILE A 1 90 ? -4.199 -25.234 14.016 1 88.44 90 ILE A O 1
ATOM 770 N N . TYR A 1 91 ? -6.07 -25.922 14.953 1 90.94 91 TYR A N 1
ATOM 771 C CA . TYR A 1 91 ? -6.91 -25.031 14.172 1 90.94 91 TYR A CA 1
ATOM 772 C C . TYR A 1 91 ? -7.105 -23.688 14.883 1 90.94 91 TYR A C 1
ATOM 774 O O . TYR A 1 91 ? -7.227 -23.656 16.109 1 90.94 91 TYR A O 1
ATOM 782 N N . LYS A 1 92 ? -7.109 -22.578 14.188 1 90.5 92 LYS A N 1
ATOM 783 C CA . LYS A 1 92 ? -7.312 -21.234 14.727 1 90.5 92 LYS A CA 1
ATOM 784 C C . LYS A 1 92 ? -8.609 -20.625 14.211 1 90.5 92 LYS A C 1
ATOM 786 O O . LYS A 1 92 ? -8.633 -20.031 13.141 1 90.5 92 LYS A O 1
ATOM 791 N N . PRO A 1 93 ? -9.586 -20.734 14.984 1 88 93 PRO A N 1
ATOM 792 C CA . PRO A 1 93 ? -10.836 -20.078 14.578 1 88 93 PRO A CA 1
ATOM 793 C C . PRO A 1 93 ? -10.734 -18.547 14.609 1 88 93 PRO A C 1
ATOM 795 O O . PRO A 1 93 ? -10.023 -18 15.453 1 88 93 PRO A O 1
ATOM 798 N N . GLN A 1 94 ? -11.43 -17.906 13.719 1 87.94 94 GLN A N 1
ATOM 799 C CA . GLN A 1 94 ? -11.398 -16.453 13.641 1 87.94 94 GLN A CA 1
ATOM 800 C C . GLN A 1 94 ? -12.68 -15.836 14.195 1 87.94 94 GLN A C 1
ATOM 802 O O . GLN A 1 94 ? -13.773 -16.094 13.695 1 87.94 94 GLN A O 1
ATOM 807 N N . PRO A 1 95 ? -12.492 -15.016 15.18 1 87.5 95 PRO A N 1
ATOM 808 C CA . PRO A 1 95 ? -13.68 -14.328 15.695 1 87.5 95 PRO A CA 1
ATOM 809 C C . PRO A 1 95 ? -14.211 -13.266 14.734 1 87.5 95 PRO A C 1
ATOM 811 O O . PRO A 1 95 ? -13.492 -12.828 13.836 1 87.5 95 PRO A O 1
ATOM 814 N N . ILE A 1 96 ? -15.531 -12.961 14.898 1 88.88 96 ILE A N 1
ATOM 815 C CA . ILE A 1 96 ? -16.125 -11.859 14.148 1 88.88 96 ILE A CA 1
ATOM 816 C C . ILE A 1 96 ? -15.68 -10.531 14.75 1 88.88 96 ILE A C 1
ATOM 818 O O . ILE A 1 96 ? -15.859 -10.289 15.945 1 88.88 96 ILE A O 1
ATOM 822 N N . ARG A 1 97 ? -15.148 -9.641 14 1 88.06 97 ARG A N 1
ATOM 823 C CA . ARG A 1 97 ? -14.531 -8.406 14.484 1 88.06 97 ARG A CA 1
ATOM 824 C C . ARG A 1 97 ? -15.438 -7.207 14.234 1 88.06 97 ARG A C 1
ATOM 826 O O . ARG A 1 97 ? -14.961 -6.07 14.156 1 88.06 97 ARG A O 1
ATOM 833 N N . ILE A 1 98 ? -16.656 -7.391 13.922 1 89.5 98 ILE A N 1
ATOM 834 C CA . ILE A 1 98 ? -17.609 -6.309 13.711 1 89.5 98 ILE A CA 1
ATOM 835 C C . ILE A 1 98 ? -18.719 -6.387 14.758 1 89.5 98 ILE A C 1
ATOM 837 O O . ILE A 1 98 ? -18.969 -7.449 15.336 1 89.5 98 ILE A O 1
ATOM 841 N N . SER A 1 99 ? -19.281 -5.18 15.039 1 87.44 99 SER A N 1
ATOM 842 C CA . SER A 1 99 ? -20.391 -5.121 15.969 1 87.44 99 SER A CA 1
ATOM 843 C C . SER A 1 99 ? -21.641 -4.562 15.305 1 87.44 99 SER A C 1
ATOM 845 O O . SER A 1 99 ? -21.578 -4.008 14.203 1 87.44 99 SER A O 1
ATOM 847 N N . ASN A 1 100 ? -22.797 -4.855 15.906 1 91.5 100 ASN A N 1
ATOM 848 C CA . ASN A 1 100 ? -24.062 -4.289 15.469 1 91.5 100 ASN A CA 1
ATOM 849 C C . ASN A 1 100 ? -24.375 -4.664 14.023 1 91.5 100 ASN A C 1
ATOM 851 O O . ASN A 1 100 ? -24.594 -3.787 13.188 1 91.5 100 ASN A O 1
ATOM 855 N N . TYR A 1 101 ? -24.453 -5.969 13.766 1 94 101 TYR A N 1
ATOM 856 C CA . TYR A 1 101 ? -24.641 -6.434 12.398 1 94 101 TYR A CA 1
ATOM 857 C C . TYR A 1 101 ? -25.797 -7.426 12.312 1 94 101 TYR A C 1
ATOM 859 O O . TYR A 1 101 ? -26.219 -7.988 13.328 1 94 101 TYR A O 1
ATOM 867 N N . THR A 1 102 ? -26.375 -7.621 11.125 1 96.44 102 THR A N 1
ATOM 868 C CA . THR A 1 102 ? -27.281 -8.711 10.758 1 96.44 102 THR A CA 1
ATOM 869 C C . THR A 1 102 ? -26.609 -9.664 9.773 1 96.44 102 THR A C 1
ATOM 871 O O . THR A 1 102 ? -25.766 -9.242 8.977 1 96.44 102 THR A O 1
ATOM 874 N N . GLU A 1 103 ? -26.984 -10.93 9.844 1 96 103 GLU A N 1
ATOM 875 C CA . GLU A 1 103 ? -26.359 -11.953 9.008 1 96 103 GLU A CA 1
ATOM 876 C C . GLU A 1 103 ? -27.328 -12.461 7.945 1 96 103 GLU A C 1
ATOM 878 O O . GLU A 1 103 ? -28.531 -12.609 8.203 1 96 103 GLU A O 1
ATOM 883 N N . LYS A 1 104 ? -26.844 -12.633 6.801 1 96.38 104 LYS A N 1
ATOM 884 C CA . LYS A 1 104 ? -27.547 -13.32 5.727 1 96.38 104 LYS A CA 1
ATOM 885 C C . LYS A 1 104 ? -26.734 -14.477 5.172 1 96.38 104 LYS A C 1
ATOM 887 O O . LYS A 1 104 ? -25.703 -14.266 4.527 1 96.38 104 LYS A O 1
ATOM 892 N N . GLU A 1 105 ? -27.219 -15.633 5.254 1 94.5 105 GLU A N 1
ATOM 893 C CA . GLU A 1 105 ? -26.484 -16.828 4.855 1 94.5 105 GLU A CA 1
ATOM 894 C C . GLU A 1 105 ? -26.641 -17.094 3.359 1 94.5 105 GLU A C 1
ATOM 896 O O . GLU A 1 105 ? -27.719 -16.906 2.797 1 94.5 105 GLU A O 1
ATOM 901 N N . ASP A 1 106 ? -25.578 -17.406 2.777 1 92.31 106 ASP A N 1
ATOM 902 C CA . ASP A 1 106 ? -25.531 -17.922 1.413 1 92.31 106 ASP A CA 1
ATOM 903 C C . ASP A 1 106 ? -25.078 -19.375 1.394 1 92.31 106 ASP A C 1
ATOM 905 O O . ASP A 1 106 ? -23.891 -19.656 1.295 1 92.31 106 ASP A O 1
ATOM 909 N N . GLU A 1 107 ? -25.922 -20.281 1.35 1 88.19 107 GLU A N 1
ATOM 910 C CA . GLU A 1 107 ? -25.641 -21.703 1.488 1 88.19 107 GLU A CA 1
ATOM 911 C C . GLU A 1 107 ? -24.938 -22.25 0.251 1 88.19 107 GLU A C 1
ATOM 913 O O . GLU A 1 107 ? -24.062 -23.109 0.36 1 88.19 107 GLU A O 1
ATOM 918 N N . LYS A 1 108 ? -25.344 -21.703 -0.835 1 86.25 108 LYS A N 1
ATOM 919 C CA . LYS A 1 108 ? -24.75 -22.172 -2.086 1 86.25 108 LYS A CA 1
ATOM 920 C C . LYS A 1 108 ? -23.25 -21.938 -2.111 1 86.25 108 LYS A C 1
ATOM 922 O O . LYS A 1 108 ? -22.5 -22.75 -2.637 1 86.25 108 LYS A O 1
ATOM 927 N N . ARG A 1 109 ? -22.781 -20.953 -1.459 1 90.38 109 ARG A N 1
ATOM 928 C CA . ARG A 1 109 ? -21.375 -20.578 -1.499 1 90.38 109 ARG A CA 1
ATOM 929 C C . ARG A 1 109 ? -20.703 -20.844 -0.156 1 90.38 109 ARG A C 1
ATOM 931 O O . ARG A 1 109 ? -19.547 -20.453 0.057 1 90.38 109 ARG A O 1
ATOM 938 N N . ASN A 1 110 ? -21.375 -21.469 0.7 1 93.44 110 ASN A N 1
ATOM 939 C CA . ASN A 1 110 ? -20.859 -21.656 2.053 1 93.44 110 ASN A CA 1
ATOM 940 C C . ASN A 1 110 ? -20.328 -20.344 2.627 1 93.44 110 ASN A C 1
ATOM 942 O O . ASN A 1 110 ? -19.172 -20.266 3.037 1 93.44 110 ASN A O 1
ATOM 946 N N . ALA A 1 111 ? -21.172 -19.297 2.539 1 96.25 111 ALA A N 1
ATOM 947 C CA . ALA A 1 111 ? -20.719 -17.969 2.912 1 96.25 111 ALA A CA 1
ATOM 948 C C . ALA A 1 111 ? -21.797 -17.234 3.703 1 96.25 111 ALA A C 1
ATOM 950 O O . ALA A 1 111 ? -22.953 -17.688 3.773 1 96.25 111 ALA A O 1
ATOM 951 N N . ILE A 1 112 ? -21.406 -16.203 4.422 1 96.75 112 ILE A N 1
ATOM 952 C CA . ILE A 1 112 ? -22.297 -15.328 5.176 1 96.75 112 ILE A CA 1
ATOM 953 C C . ILE A 1 112 ? -22.031 -13.875 4.809 1 96.75 112 ILE A C 1
ATOM 955 O O . ILE A 1 112 ? -20.859 -13.461 4.711 1 96.75 112 ILE A O 1
ATOM 959 N N . ARG A 1 113 ? -23.094 -13.117 4.551 1 96.88 113 ARG A N 1
ATOM 960 C CA . ARG A 1 113 ? -23 -11.68 4.332 1 96.88 113 ARG A CA 1
ATOM 961 C C . ARG A 1 113 ? -23.422 -10.914 5.582 1 96.88 113 ARG A C 1
ATOM 963 O O . ARG A 1 113 ? -24.359 -11.312 6.281 1 96.88 113 ARG A O 1
ATOM 970 N N . TYR A 1 114 ? -22.734 -9.906 5.902 1 96.25 114 TYR A N 1
ATOM 971 C CA . TYR A 1 114 ? -23 -9.109 7.09 1 96.25 114 TYR A CA 1
ATOM 972 C C . TYR A 1 114 ? -23.375 -7.68 6.715 1 96.25 114 TYR A C 1
ATOM 974 O O . TYR A 1 114 ? -22.703 -7.051 5.898 1 96.25 114 TYR A O 1
ATOM 982 N N . TYR A 1 115 ? -24.406 -7.164 7.328 1 95.81 115 TYR A N 1
ATOM 983 C CA . TYR A 1 115 ? -24.906 -5.82 7.086 1 95.81 115 TYR A CA 1
ATOM 984 C C . TYR A 1 115 ? -25.031 -5.039 8.391 1 95.81 115 TYR A C 1
ATOM 986 O O . TYR A 1 115 ? -25.344 -5.613 9.438 1 95.81 115 TYR A O 1
ATOM 994 N N . ASP A 1 116 ? -24.766 -3.752 8.359 1 93.25 116 ASP A N 1
ATOM 995 C CA . ASP A 1 116 ? -25 -2.898 9.523 1 93.25 116 ASP A CA 1
ATOM 996 C C . ASP A 1 116 ? -26.469 -2.885 9.922 1 93.25 116 ASP A C 1
ATOM 998 O O . ASP A 1 116 ? -27.344 -2.641 9.086 1 93.25 116 ASP A O 1
ATOM 1002 N N . GLN A 1 117 ? -26.672 -3.066 11.156 1 93.5 117 GLN A N 1
ATOM 1003 C CA . GLN A 1 117 ? -28.062 -3.203 11.625 1 93.5 117 GLN A CA 1
ATOM 1004 C C . GLN A 1 117 ? -28.812 -1.89 11.477 1 93.5 117 GLN A C 1
ATOM 1006 O O . GLN A 1 117 ? -30 -1.889 11.148 1 93.5 117 GLN A O 1
ATOM 1011 N N . ASP A 1 118 ? -28.156 -0.823 11.711 1 91.31 118 ASP A N 1
ATOM 1012 C CA . ASP A 1 118 ? -28.812 0.479 11.727 1 91.31 118 ASP A CA 1
ATOM 1013 C C . ASP A 1 118 ? -28.953 1.043 10.312 1 91.31 118 ASP A C 1
ATOM 1015 O O . ASP A 1 118 ? -30 1.58 9.961 1 91.31 118 ASP A O 1
ATOM 1019 N N . THR A 1 119 ? -28.047 0.843 9.492 1 88.56 119 THR A N 1
ATOM 1020 C CA . THR A 1 119 ? -28.016 1.525 8.203 1 88.56 119 THR A CA 1
ATOM 1021 C C . THR A 1 119 ? -28.328 0.551 7.074 1 88.56 119 THR A C 1
ATOM 1023 O O . THR A 1 119 ? -28.672 0.967 5.965 1 88.56 119 THR A O 1
ATOM 1026 N N . GLY A 1 120 ? -28.109 -0.745 7.297 1 90.94 120 GLY A N 1
ATOM 1027 C CA . GLY A 1 120 ? -28.312 -1.734 6.25 1 90.94 120 GLY A CA 1
ATOM 1028 C C . GLY A 1 120 ? -27.141 -1.808 5.281 1 90.94 120 GLY A C 1
ATOM 1029 O O . GLY A 1 120 ? -27.203 -2.506 4.27 1 90.94 120 GLY A O 1
ATOM 1030 N N . LYS A 1 121 ? -26.094 -1.181 5.633 1 90.31 121 LYS A N 1
ATOM 1031 C CA . LYS A 1 121 ? -24.922 -1.141 4.762 1 90.31 121 LYS A CA 1
ATOM 1032 C C . LYS A 1 121 ? -24.172 -2.469 4.793 1 90.31 121 LYS A C 1
ATOM 1034 O O . LYS A 1 121 ? -24.047 -3.09 5.852 1 90.31 121 LYS A O 1
ATOM 1039 N N . TYR A 1 122 ? -23.75 -2.902 3.533 1 93.31 122 TYR A N 1
ATOM 1040 C CA . TYR A 1 122 ? -22.938 -4.109 3.391 1 93.31 122 TYR A CA 1
ATOM 1041 C C . TYR A 1 122 ? -21.531 -3.902 3.959 1 93.31 122 TYR A C 1
ATOM 1043 O O . TYR A 1 122 ? -20.797 -3.041 3.488 1 93.31 122 TYR A O 1
ATOM 1051 N N . ILE A 1 123 ? -21.094 -4.707 4.98 1 92.62 123 ILE A N 1
ATOM 1052 C CA . ILE A 1 123 ? -19.875 -4.371 5.703 1 92.62 123 ILE A CA 1
ATOM 1053 C C . ILE A 1 123 ? -18.844 -5.484 5.527 1 92.62 123 ILE A C 1
ATOM 1055 O O . ILE A 1 123 ? -17.641 -5.227 5.547 1 92.62 123 ILE A O 1
ATOM 1059 N N . MET A 1 124 ? -19.344 -6.742 5.414 1 95.56 124 MET A N 1
ATOM 1060 C CA . MET A 1 124 ? -18.391 -7.836 5.418 1 95.56 124 MET A CA 1
ATOM 1061 C C . MET A 1 124 ? -18.953 -9.07 4.734 1 95.56 124 MET A C 1
ATOM 1063 O O . MET A 1 124 ? -20.172 -9.266 4.707 1 95.56 124 MET A O 1
ATOM 1067 N N . TYR A 1 125 ? -18.172 -9.828 4.078 1 96.5 125 TYR A N 1
ATOM 1068 C CA . TYR A 1 125 ? -18.469 -11.117 3.463 1 96.5 125 TYR A CA 1
ATOM 1069 C C . TYR A 1 125 ? -17.5 -12.195 3.959 1 96.5 125 TYR A C 1
ATOM 1071 O O . TYR A 1 125 ? -16.281 -12 3.926 1 96.5 125 TYR A O 1
ATOM 1079 N N . ARG A 1 126 ? -18 -13.312 4.445 1 96.31 126 ARG A N 1
ATOM 1080 C CA . ARG A 1 126 ? -17.172 -14.422 4.922 1 96.31 126 ARG A CA 1
ATOM 1081 C C . ARG A 1 126 ? -17.484 -15.703 4.148 1 96.31 126 ARG A C 1
ATOM 1083 O O . ARG A 1 126 ? -18.641 -16.109 4.059 1 96.31 126 ARG A O 1
ATOM 1090 N N . GLN A 1 127 ? -16.469 -16.266 3.588 1 97.19 127 GLN A N 1
ATOM 1091 C CA . GLN A 1 127 ? -16.609 -17.594 2.98 1 97.19 127 GLN A CA 1
ATOM 1092 C C . GLN A 1 127 ? -15.844 -18.641 3.787 1 97.19 127 GLN A C 1
ATOM 1094 O O . GLN A 1 127 ? -14.742 -18.375 4.273 1 97.19 127 GLN A O 1
ATOM 1099 N N . PHE A 1 128 ? -16.422 -19.828 3.865 1 95.06 128 PHE A N 1
ATOM 1100 C CA . PHE A 1 128 ? -15.844 -20.906 4.652 1 95.06 128 PHE A CA 1
ATOM 1101 C C . PHE A 1 128 ? -15.359 -22.031 3.748 1 95.06 128 PHE A C 1
ATOM 1103 O O . PHE A 1 128 ? -15.828 -22.172 2.613 1 95.06 128 PHE A O 1
ATOM 1110 N N . PHE A 1 129 ? -14.305 -22.766 4.207 1 92.69 129 PHE A N 1
ATOM 1111 C CA . PHE A 1 129 ? -13.945 -24 3.523 1 92.69 129 PHE A CA 1
ATOM 1112 C C . PHE A 1 129 ? -15.109 -24.984 3.531 1 92.69 129 PHE A C 1
ATOM 1114 O O . PHE A 1 129 ? -15.906 -25 4.469 1 92.69 129 PHE A O 1
ATOM 1121 N N . PRO A 1 130 ? -15.211 -25.781 2.479 1 87.81 130 PRO A N 1
ATOM 1122 C CA . PRO A 1 130 ? -16.312 -26.734 2.445 1 87.81 130 PRO A CA 1
ATOM 1123 C C . PRO A 1 130 ? -16.359 -27.641 3.676 1 87.81 130 PRO A C 1
ATOM 1125 O O . PRO A 1 130 ? -15.312 -28.172 4.086 1 87.81 130 PRO A O 1
ATOM 1128 N N . GLU A 1 131 ? -17.531 -27.688 4.281 1 85.12 131 GLU A N 1
ATOM 1129 C CA . GLU A 1 131 ? -17.797 -28.562 5.418 1 85.12 131 GLU A CA 1
ATOM 1130 C C . GLU A 1 131 ? -16.875 -28.234 6.594 1 85.12 131 GLU A C 1
ATOM 1132 O O . GLU A 1 131 ? -16.375 -29.125 7.27 1 85.12 131 GLU A O 1
ATOM 1137 N N . SER A 1 132 ? -16.547 -27.031 6.707 1 87 132 SER A N 1
ATOM 1138 C CA . SER A 1 132 ? -15.664 -26.578 7.77 1 87 132 SER A CA 1
ATOM 1139 C C . SER A 1 132 ? -16.141 -25.234 8.344 1 87 132 SER A C 1
ATOM 1141 O O . SER A 1 132 ? -16.859 -24.5 7.68 1 87 132 SER A O 1
ATOM 1143 N N . ASP A 1 133 ? -15.766 -24.969 9.578 1 88.38 133 ASP A N 1
ATOM 1144 C CA . ASP A 1 133 ? -16.047 -23.672 10.188 1 88.38 133 ASP A CA 1
ATOM 1145 C C . ASP A 1 133 ? -14.844 -22.734 10.047 1 88.38 133 ASP A C 1
ATOM 1147 O O . ASP A 1 133 ? -14.844 -21.625 10.594 1 88.38 133 ASP A O 1
ATOM 1151 N N . ILE A 1 134 ? -13.875 -23.281 9.328 1 92.94 134 ILE A N 1
ATOM 1152 C CA . ILE A 1 134 ? -12.688 -22.453 9.102 1 92.94 134 ILE A CA 1
ATOM 1153 C C . ILE A 1 134 ? -12.938 -21.5 7.934 1 92.94 134 ILE A C 1
ATOM 1155 O O . ILE A 1 134 ? -13.398 -21.922 6.871 1 92.94 134 ILE A O 1
ATOM 1159 N N . ILE A 1 135 ? -12.617 -20.266 8.172 1 95.19 135 ILE A N 1
ATOM 1160 C CA . ILE A 1 135 ? -12.82 -19.219 7.172 1 95.19 135 ILE A CA 1
ATOM 1161 C C . ILE A 1 135 ? -11.766 -19.344 6.074 1 95.19 135 ILE A C 1
ATOM 1163 O O . ILE A 1 135 ? -10.578 -19.469 6.363 1 95.19 135 ILE A O 1
ATOM 1167 N N . LYS A 1 136 ? -12.227 -19.344 4.855 1 96.5 136 LYS A N 1
ATOM 1168 C CA . LYS A 1 136 ? -11.328 -19.266 3.709 1 96.5 136 LYS A CA 1
ATOM 1169 C C . LYS A 1 136 ? -10.859 -17.844 3.475 1 96.5 136 LYS A C 1
ATOM 1171 O O . LYS A 1 136 ? -9.664 -17.594 3.299 1 96.5 136 LYS A O 1
ATOM 1176 N N . PHE A 1 137 ? -11.852 -16.922 3.457 1 97.5 137 PHE A N 1
ATOM 1177 C CA . PHE A 1 137 ? -11.477 -15.508 3.387 1 97.5 137 PHE A CA 1
ATOM 1178 C C . PHE A 1 137 ? -12.609 -14.625 3.887 1 97.5 137 PHE A C 1
ATOM 1180 O O . PHE A 1 137 ? -13.742 -15.078 4.023 1 97.5 137 PHE A O 1
ATOM 1187 N N . GLU A 1 138 ? -12.211 -13.422 4.281 1 96.81 138 GLU A N 1
ATOM 1188 C CA . GLU A 1 138 ? -13.117 -12.344 4.672 1 96.81 138 GLU A CA 1
ATOM 1189 C C . GLU A 1 138 ? -12.883 -11.094 3.832 1 96.81 138 GLU A C 1
ATOM 1191 O O . GLU A 1 138 ? -11.742 -10.664 3.65 1 96.81 138 GLU A O 1
ATOM 1196 N N . ASP A 1 139 ? -13.977 -10.555 3.273 1 97.19 139 ASP A N 1
ATOM 1197 C CA . ASP A 1 139 ? -13.93 -9.305 2.521 1 97.19 139 ASP A CA 1
ATOM 1198 C C . ASP A 1 139 ? -14.516 -8.148 3.336 1 97.19 139 ASP A C 1
ATOM 1200 O O . ASP A 1 139 ? -15.508 -8.32 4.039 1 97.19 139 ASP A O 1
ATOM 1204 N N . TYR A 1 140 ? -13.875 -7.047 3.262 1 96.44 140 TYR A N 1
ATOM 1205 C CA . TYR A 1 140 ? -14.367 -5.852 3.939 1 96.44 140 TYR A CA 1
ATOM 1206 C C . TYR A 1 140 ? -14.75 -4.777 2.934 1 96.44 140 TYR A C 1
ATOM 1208 O O . TYR A 1 140 ? -14.078 -4.602 1.914 1 96.44 140 TYR A O 1
ATOM 1216 N N . PHE A 1 141 ? -15.789 -4.043 3.271 1 95.31 141 PHE A N 1
ATOM 1217 C CA . PHE A 1 141 ? -16.344 -3.021 2.393 1 95.31 141 PHE A CA 1
ATOM 1218 C C . PHE A 1 141 ? -16.453 -1.682 3.111 1 95.31 141 PHE A C 1
ATOM 1220 O O . PHE A 1 141 ? -16.562 -1.636 4.336 1 95.31 141 PHE A O 1
ATOM 1227 N N . VAL A 1 142 ? -16.297 -0.617 2.371 1 92.38 142 VAL A N 1
ATOM 1228 C CA . VAL A 1 142 ? -16.438 0.718 2.941 1 92.38 142 VAL A CA 1
ATOM 1229 C C . VAL A 1 142 ? -17.484 1.504 2.164 1 92.38 142 VAL A C 1
ATOM 1231 O O . VAL A 1 142 ? -17.844 1.138 1.039 1 92.38 142 VAL A O 1
ATOM 1234 N N . ASP A 1 143 ? -17.859 2.594 2.758 1 87.88 143 ASP A N 1
ATOM 1235 C CA . ASP A 1 143 ? -18.906 3.4 2.148 1 87.88 143 ASP A CA 1
ATOM 1236 C C . ASP A 1 143 ? -18.438 4.023 0.838 1 87.88 143 ASP A C 1
ATOM 1238 O O . ASP A 1 143 ? -17.281 4.461 0.732 1 87.88 143 ASP A O 1
ATOM 1242 N N . GLY A 1 144 ? -19.328 3.986 -0.105 1 85.88 144 GLY A N 1
ATOM 1243 C CA . GLY A 1 144 ? -19.062 4.672 -1.357 1 85.88 144 GLY A CA 1
ATOM 1244 C C . GLY A 1 144 ? -18.359 3.801 -2.379 1 85.88 144 GLY A C 1
ATOM 1245 O O . GLY A 1 144 ? -18.109 4.23 -3.508 1 85.88 144 GLY A O 1
ATOM 1246 N N . VAL A 1 145 ? -18.047 2.629 -1.985 1 90.88 145 VAL A N 1
ATOM 1247 C CA . VAL A 1 145 ? -17.375 1.715 -2.9 1 90.88 145 VAL A CA 1
ATOM 1248 C C . VAL A 1 145 ? -18.156 0.416 -3.016 1 90.88 145 VAL A C 1
ATOM 1250 O O . VAL A 1 145 ? -18.547 -0.176 -2.004 1 90.88 145 VAL A O 1
ATOM 1253 N N . LYS A 1 146 ? -18.406 -0.094 -4.18 1 90.5 146 LYS A N 1
ATOM 1254 C CA . LYS A 1 146 ? -19.266 -1.25 -4.422 1 90.5 146 LYS A CA 1
ATOM 1255 C C . LYS A 1 146 ? -18.484 -2.555 -4.238 1 90.5 146 LYS A C 1
ATOM 1257 O O . LYS A 1 146 ? -19.094 -3.605 -4 1 90.5 146 LYS A O 1
ATOM 1262 N N . HIS A 1 147 ? -17.219 -2.486 -4.422 1 95.06 147 HIS A N 1
ATOM 1263 C CA . HIS A 1 147 ? -16.422 -3.701 -4.309 1 95.06 147 HIS A CA 1
ATOM 1264 C C . HIS A 1 147 ? -15.625 -3.719 -3.01 1 95.06 147 HIS A C 1
ATOM 1266 O O . HIS A 1 147 ? -15.625 -2.734 -2.268 1 95.06 147 HIS A O 1
ATOM 1272 N N . LYS A 1 148 ? -15.047 -4.863 -2.674 1 96.19 148 LYS A N 1
ATOM 1273 C CA . LYS A 1 148 ? -14.266 -5.016 -1.45 1 96.19 148 LYS A CA 1
ATOM 1274 C C . LYS A 1 148 ? -13.023 -4.133 -1.477 1 96.19 148 LYS A C 1
ATOM 1276 O O . LYS A 1 148 ? -12.461 -3.879 -2.543 1 96.19 148 LYS A O 1
ATOM 1281 N N . ILE A 1 149 ? -12.578 -3.703 -0.364 1 95.81 149 ILE A N 1
ATOM 1282 C CA . ILE A 1 149 ? -11.391 -2.863 -0.256 1 95.81 149 ILE A CA 1
ATOM 1283 C C . ILE A 1 149 ? -10.234 -3.674 0.327 1 95.81 149 ILE A C 1
ATOM 1285 O O . ILE A 1 149 ? -9.062 -3.346 0.112 1 95.81 149 ILE A O 1
ATOM 1289 N N . GLU A 1 150 ? -10.594 -4.66 1.071 1 96.69 150 GLU A N 1
ATOM 1290 C CA . GLU A 1 150 ? -9.594 -5.508 1.718 1 96.69 150 GLU A CA 1
ATOM 1291 C C . GLU A 1 150 ? -10.109 -6.938 1.882 1 96.69 150 GLU A C 1
ATOM 1293 O O . GLU A 1 150 ? -11.273 -7.152 2.217 1 96.69 150 GLU A O 1
ATOM 1298 N N . ARG A 1 151 ? -9.273 -7.926 1.547 1 98.19 151 ARG A N 1
ATOM 1299 C CA . ARG A 1 151 ? -9.562 -9.344 1.747 1 98.19 151 ARG A CA 1
ATOM 1300 C C . ARG A 1 151 ? -8.531 -9.992 2.656 1 98.19 151 ARG A C 1
ATOM 1302 O O . ARG A 1 151 ? -7.324 -9.867 2.422 1 98.19 151 ARG A O 1
ATOM 1309 N N . HIS A 1 152 ? -8.922 -10.609 3.689 1 97.75 152 HIS A N 1
ATOM 1310 C CA . HIS A 1 152 ? -8.086 -11.461 4.539 1 97.75 152 HIS A CA 1
ATOM 1311 C C . HIS A 1 152 ? -8.273 -12.93 4.195 1 97.75 152 HIS A C 1
ATOM 1313 O O . HIS A 1 152 ? -9.375 -13.469 4.297 1 97.75 152 HIS A O 1
ATOM 1319 N N . GLU A 1 153 ? -7.234 -13.57 3.795 1 98 153 GLU A N 1
ATOM 1320 C CA . GLU A 1 153 ? -7.301 -14.984 3.439 1 98 153 GLU A CA 1
ATOM 1321 C C . GLU A 1 153 ? -6.605 -15.852 4.488 1 98 153 GLU A C 1
ATOM 1323 O O . GLU A 1 153 ? -5.559 -15.477 5.012 1 98 153 GLU A O 1
ATOM 1328 N N . PHE A 1 154 ? -7.188 -17.016 4.695 1 97.06 154 PHE A N 1
ATOM 1329 C CA . PHE A 1 154 ? -6.691 -17.953 5.699 1 97.06 154 PHE A CA 1
ATOM 1330 C C . PHE A 1 154 ? -6.434 -19.328 5.086 1 97.06 154 PHE A C 1
ATOM 1332 O O . PHE A 1 154 ? -7.066 -19.688 4.094 1 97.06 154 PHE A O 1
ATOM 1339 N N . ASN A 1 155 ? -5.434 -20.031 5.613 1 95.38 155 ASN A N 1
ATOM 1340 C CA . ASN A 1 155 ? -5.223 -21.391 5.129 1 95.38 155 ASN A CA 1
ATOM 1341 C C . ASN A 1 155 ? -6.234 -22.359 5.734 1 95.38 155 ASN A C 1
ATOM 1343 O O . ASN A 1 155 ? -7.102 -21.953 6.512 1 95.38 155 ASN A O 1
ATOM 1347 N N . MET A 1 156 ? -6.211 -23.594 5.383 1 93.12 156 MET A N 1
ATOM 1348 C CA . MET A 1 156 ? -7.23 -24.562 5.754 1 93.12 156 MET A CA 1
ATOM 1349 C C . MET A 1 156 ? -7.207 -24.844 7.254 1 93.12 156 MET A C 1
ATOM 1351 O O . MET A 1 156 ? -8.117 -25.469 7.789 1 93.12 156 MET A O 1
ATOM 1355 N N . TYR A 1 157 ? -6.211 -24.312 8.023 1 93.56 157 TYR A N 1
ATOM 1356 C CA . TYR A 1 157 ? -6.125 -24.484 9.469 1 93.56 157 TYR A CA 1
ATOM 1357 C C . TYR A 1 157 ? -6.477 -23.188 10.195 1 93.56 157 TYR A C 1
ATOM 1359 O O . TYR A 1 157 ? -6.426 -23.125 11.43 1 93.56 157 TYR A O 1
ATOM 1367 N N . GLY A 1 158 ? -6.77 -22.125 9.453 1 95.44 158 GLY A N 1
ATOM 1368 C CA . GLY A 1 158 ? -7.281 -20.906 10.047 1 95.44 158 GLY A CA 1
ATOM 1369 C C . GLY A 1 158 ? -6.207 -19.859 10.273 1 95.44 158 GLY A C 1
ATOM 1370 O O . GLY A 1 158 ? -6.426 -18.875 10.992 1 95.44 158 GLY A O 1
ATOM 1371 N N . TYR A 1 159 ? -5.062 -20.016 9.75 1 96.12 159 TYR A N 1
ATOM 1372 C CA . TYR A 1 159 ? -3.986 -19.047 9.898 1 96.12 159 TYR A CA 1
ATOM 1373 C C . TYR A 1 159 ? -3.994 -18.031 8.758 1 96.12 159 TYR A C 1
ATOM 1375 O O . TYR A 1 159 ? -4.07 -18.406 7.59 1 96.12 159 TYR A O 1
ATOM 1383 N N . LEU A 1 160 ? -3.945 -16.734 9.156 1 96.62 160 LEU A N 1
ATOM 1384 C CA . LEU A 1 160 ? -3.883 -15.672 8.156 1 96.62 160 LEU A CA 1
ATOM 1385 C C . LEU A 1 160 ? -2.621 -15.797 7.309 1 96.62 160 LEU A C 1
ATOM 1387 O O . LEU A 1 160 ? -1.511 -15.844 7.84 1 96.62 160 LEU A O 1
ATOM 1391 N N . HIS A 1 161 ? -2.805 -15.898 5.992 1 97.56 161 HIS A N 1
ATOM 1392 C CA . HIS A 1 161 ? -1.616 -16.094 5.168 1 97.56 161 HIS A CA 1
ATOM 1393 C C . HIS A 1 161 ? -1.476 -14.984 4.129 1 97.56 161 HIS A C 1
ATOM 1395 O O . HIS A 1 161 ? -0.399 -14.789 3.561 1 97.56 161 HIS A O 1
ATOM 1401 N N . ARG A 1 162 ? -2.617 -14.188 3.879 1 98.38 162 ARG A N 1
ATOM 1402 C CA . ARG A 1 162 ? -2.52 -13.125 2.885 1 98.38 162 ARG A CA 1
ATOM 1403 C C . ARG A 1 162 ? -3.58 -12.055 3.123 1 98.38 162 ARG A C 1
ATOM 1405 O O . ARG A 1 162 ? -4.734 -12.375 3.414 1 98.38 162 ARG A O 1
ATOM 1412 N N . ILE A 1 163 ? -3.213 -10.805 3.104 1 97.94 163 ILE A N 1
ATOM 1413 C CA . ILE A 1 163 ? -4.129 -9.672 3.023 1 97.94 163 ILE A CA 1
ATOM 1414 C C . ILE A 1 163 ? -3.99 -8.992 1.663 1 97.94 163 ILE A C 1
ATOM 1416 O O . ILE A 1 163 ? -2.885 -8.633 1.25 1 97.94 163 ILE A O 1
ATOM 1420 N N . SER A 1 164 ? -5.062 -8.875 0.981 1 97.94 164 SER A N 1
ATOM 1421 C CA . SER A 1 164 ? -5.082 -8.188 -0.309 1 97.94 164 SER A CA 1
ATOM 1422 C C . SER A 1 164 ? -5.844 -6.871 -0.227 1 97.94 164 SER A C 1
ATOM 1424 O O . SER A 1 164 ? -6.941 -6.816 0.329 1 97.94 164 SER A O 1
ATOM 1426 N N . ASN A 1 165 ? -5.23 -5.82 -0.699 1 96.56 165 ASN A N 1
ATOM 1427 C CA . ASN A 1 165 ? -5.883 -4.516 -0.77 1 96.56 165 ASN A CA 1
ATOM 1428 C C . ASN A 1 165 ? -6.352 -4.199 -2.188 1 96.56 165 ASN A C 1
ATOM 1430 O O . ASN A 1 165 ? -5.711 -4.598 -3.162 1 96.56 165 ASN A O 1
ATOM 1434 N N . PHE A 1 166 ? -7.469 -3.49 -2.287 1 96.25 166 PHE A N 1
ATOM 1435 C CA . PHE A 1 166 ? -8.047 -3.141 -3.578 1 96.25 166 PHE A CA 1
ATOM 1436 C C . PHE A 1 166 ? -8.227 -1.631 -3.701 1 96.25 166 PHE A C 1
ATOM 1438 O O . PHE A 1 166 ? -8.398 -0.937 -2.697 1 96.25 166 PHE A O 1
ATOM 1445 N N . SER A 1 167 ? -8.172 -1.152 -4.949 1 92.88 167 SER A N 1
ATOM 1446 C CA . SER A 1 167 ? -8.367 0.264 -5.238 1 92.88 167 SER A CA 1
ATOM 1447 C C . SER A 1 167 ? -9.797 0.704 -4.922 1 92.88 167 SER A C 1
ATOM 1449 O O . SER A 1 167 ? -10.742 -0.061 -5.109 1 92.88 167 SER A O 1
ATOM 1451 N N . ARG A 1 168 ? -9.906 1.862 -4.422 1 90.75 168 ARG A N 1
ATOM 1452 C CA . ARG A 1 168 ? -11.242 2.398 -4.172 1 90.75 168 ARG A CA 1
ATOM 1453 C C . ARG A 1 168 ? -11.906 2.838 -5.473 1 90.75 168 ARG A C 1
ATOM 1455 O O . ARG A 1 168 ? -13.125 2.99 -5.531 1 90.75 168 ARG A O 1
ATOM 1462 N N . LYS A 1 169 ? -11.094 3.014 -6.473 1 89.44 169 LYS A N 1
ATOM 1463 C CA . LYS A 1 169 ? -11.586 3.561 -7.734 1 89.44 169 LYS A CA 1
ATOM 1464 C C . LYS A 1 169 ? -12.055 2.451 -8.672 1 89.44 169 LYS A C 1
ATOM 1466 O O . LYS A 1 169 ? -13.078 2.588 -9.344 1 89.44 169 LYS A O 1
ATOM 1471 N N . ILE A 1 170 ? -11.227 1.406 -8.695 1 92.06 170 ILE A N 1
ATOM 1472 C CA . ILE A 1 170 ? -11.555 0.292 -9.586 1 92.06 170 ILE A CA 1
ATOM 1473 C C . ILE A 1 170 ? -11.367 -1.028 -8.836 1 92.06 170 ILE A C 1
ATOM 1475 O O . ILE A 1 170 ? -10.492 -1.142 -7.973 1 92.06 170 ILE A O 1
ATOM 1479 N N . ASN A 1 171 ? -12.125 -1.995 -9.18 1 93.75 171 ASN A N 1
ATOM 1480 C CA . ASN A 1 171 ? -12.07 -3.293 -8.516 1 93.75 171 ASN A CA 1
ATOM 1481 C C . ASN A 1 171 ? -10.844 -4.09 -8.953 1 93.75 171 ASN A C 1
ATOM 1483 O O . ASN A 1 171 ? -10.969 -5.148 -9.578 1 93.75 171 ASN A O 1
ATOM 1487 N N . LYS A 1 172 ? -9.664 -3.598 -8.68 1 96.44 172 LYS A N 1
ATOM 1488 C CA . LYS A 1 172 ? -8.375 -4.227 -8.961 1 96.44 172 LYS A CA 1
ATOM 1489 C C . LYS A 1 172 ? -7.473 -4.211 -7.734 1 96.44 172 LYS A C 1
ATOM 1491 O O . LYS A 1 172 ? -7.531 -3.283 -6.926 1 96.44 172 LYS A O 1
ATOM 1496 N N . LYS A 1 173 ? -6.66 -5.188 -7.652 1 96.5 173 LYS A N 1
ATOM 1497 C CA . LYS A 1 173 ? -5.73 -5.289 -6.531 1 96.5 173 LYS A CA 1
ATOM 1498 C C . LYS A 1 173 ? -4.672 -4.191 -6.598 1 96.5 173 LYS A C 1
ATOM 1500 O O . LYS A 1 173 ? -4.195 -3.844 -7.68 1 96.5 173 LYS A O 1
ATOM 1505 N N . THR A 1 174 ? -4.277 -3.727 -5.43 1 95.81 174 THR A N 1
ATOM 1506 C CA . THR A 1 174 ? -3.168 -2.785 -5.367 1 95.81 174 THR A CA 1
ATOM 1507 C C . THR A 1 174 ? -1.981 -3.395 -4.625 1 95.81 174 THR A C 1
ATOM 1509 O O . THR A 1 174 ? -0.833 -3.01 -4.855 1 95.81 174 THR A O 1
ATOM 1512 N N . GLU A 1 175 ? -2.311 -4.355 -3.76 1 96.62 175 GLU A N 1
ATOM 1513 C CA . GLU A 1 175 ? -1.243 -4.918 -2.938 1 96.62 175 GLU A CA 1
ATOM 1514 C C . GLU A 1 175 ? -1.635 -6.285 -2.385 1 96.62 175 GLU A C 1
ATOM 1516 O O . GLU A 1 175 ? -2.801 -6.52 -2.061 1 96.62 175 GLU A O 1
ATOM 1521 N N . ASP A 1 176 ? -0.673 -7.18 -2.297 1 98.19 176 ASP A N 1
ATOM 1522 C CA . ASP A 1 176 ? -0.744 -8.398 -1.501 1 98.19 176 ASP A CA 1
ATOM 1523 C C . ASP A 1 176 ? 0.303 -8.398 -0.39 1 98.19 176 ASP A C 1
ATOM 1525 O O . ASP A 1 176 ? 1.471 -8.078 -0.632 1 98.19 176 ASP A O 1
ATOM 1529 N N . GLN A 1 177 ? -0.107 -8.672 0.781 1 97.94 177 GLN A N 1
ATOM 1530 C CA . GLN A 1 177 ? 0.784 -8.891 1.916 1 97.94 177 GLN A CA 1
ATOM 1531 C C . GLN A 1 177 ? 0.772 -10.352 2.352 1 97.94 177 GLN A C 1
ATOM 1533 O O . GLN A 1 177 ? -0.286 -10.906 2.654 1 97.94 177 GLN A O 1
ATOM 1538 N N . PHE A 1 178 ? 1.916 -10.961 2.377 1 98.56 178 PHE A N 1
ATOM 1539 C CA . PHE A 1 178 ? 2.01 -12.375 2.729 1 98.56 178 PHE A CA 1
ATOM 1540 C C . PHE A 1 178 ? 2.557 -12.547 4.141 1 98.56 178 PHE A C 1
ATOM 1542 O O . PHE A 1 178 ? 3.541 -11.906 4.516 1 98.56 178 PHE A O 1
ATOM 1549 N N . TYR A 1 179 ? 1.945 -13.43 4.887 1 97.94 179 TYR A N 1
ATOM 1550 C CA . TYR A 1 179 ? 2.314 -13.641 6.285 1 97.94 179 TYR A CA 1
ATOM 1551 C C . TYR A 1 179 ? 2.65 -15.102 6.543 1 97.94 179 TYR A C 1
ATOM 1553 O O . TYR A 1 179 ? 2.076 -16 5.922 1 97.94 179 TYR A O 1
ATOM 1561 N N . ASP A 1 180 ? 3.592 -15.328 7.43 1 97.25 180 ASP A N 1
ATOM 1562 C CA . ASP A 1 180 ? 3.902 -16.703 7.828 1 97.25 180 ASP A CA 1
ATOM 1563 C C . ASP A 1 180 ? 3.02 -17.156 8.992 1 97.25 180 ASP A C 1
ATOM 1565 O O . ASP A 1 180 ? 2.074 -16.453 9.367 1 97.25 180 ASP A O 1
ATOM 1569 N N . LEU A 1 181 ? 3.234 -18.312 9.555 1 95.88 181 LEU A N 1
ATOM 1570 C CA . LEU A 1 181 ? 2.363 -18.906 10.562 1 95.88 181 LEU A CA 1
ATOM 1571 C C . LEU A 1 181 ? 2.432 -18.125 11.875 1 95.88 181 LEU A C 1
ATOM 1573 O O . LEU A 1 181 ? 1.51 -18.203 12.688 1 95.88 181 LEU A O 1
ATOM 1577 N N . ASP A 1 182 ? 3.496 -17.344 12.117 1 95.12 182 ASP A N 1
ATOM 1578 C CA . ASP A 1 182 ? 3.672 -16.547 13.32 1 95.12 182 ASP A CA 1
ATOM 1579 C C . ASP A 1 182 ? 3.119 -15.133 13.133 1 95.12 182 ASP A C 1
ATOM 1581 O O . ASP A 1 182 ? 3.205 -14.305 14.039 1 95.12 182 ASP A O 1
ATOM 1585 N N . GLY A 1 183 ? 2.641 -14.82 11.992 1 95 183 GLY A N 1
ATOM 1586 C CA . GLY A 1 183 ? 2.062 -13.516 11.711 1 95 183 GLY A CA 1
ATOM 1587 C C . GLY A 1 183 ? 3.084 -12.5 11.234 1 95 183 GLY A C 1
ATOM 1588 O O . GLY A 1 183 ? 2.814 -11.297 11.234 1 95 183 GLY A O 1
ATOM 1589 N N . ASN A 1 184 ? 4.254 -12.953 10.852 1 95.88 184 ASN A N 1
ATOM 1590 C CA . ASN A 1 184 ? 5.277 -12.047 10.336 1 95.88 184 ASN A CA 1
ATOM 1591 C C . ASN A 1 184 ? 5.09 -11.789 8.844 1 95.88 184 ASN A C 1
ATOM 1593 O O . ASN A 1 184 ? 4.867 -12.719 8.07 1 95.88 184 ASN A O 1
ATOM 1597 N N . LEU A 1 185 ? 5.145 -10.508 8.508 1 97.06 185 LEU A N 1
ATOM 1598 C CA . LEU A 1 185 ? 5.133 -10.109 7.102 1 97.06 185 LEU A CA 1
ATOM 1599 C C . LEU A 1 185 ? 6.453 -10.469 6.426 1 97.06 185 LEU A C 1
ATOM 1601 O O . LEU A 1 185 ? 7.523 -10.07 6.891 1 97.06 185 LEU A O 1
ATOM 1605 N N . TYR A 1 186 ? 6.418 -11.297 5.277 1 98.06 186 TYR A N 1
ATOM 1606 C CA . TYR A 1 186 ? 7.691 -11.711 4.695 1 98.06 186 TYR A CA 1
ATOM 1607 C C . TYR A 1 186 ? 7.77 -11.312 3.225 1 98.06 186 TYR A C 1
ATOM 1609 O O . TYR A 1 186 ? 8.844 -11.375 2.617 1 98.06 186 TYR A O 1
ATOM 1617 N N . CYS A 1 187 ? 6.633 -10.883 2.691 1 98.44 187 CYS A N 1
ATOM 1618 C CA . CYS A 1 187 ? 6.633 -10.5 1.285 1 98.44 187 CYS A CA 1
ATOM 1619 C C . CYS A 1 187 ? 5.453 -9.586 0.972 1 98.44 187 CYS A C 1
ATOM 1621 O O . CYS A 1 187 ? 4.359 -9.773 1.51 1 98.44 187 CYS A O 1
ATOM 1623 N N . ARG A 1 188 ? 5.668 -8.555 0.191 1 97.75 188 ARG A N 1
ATOM 1624 C CA . ARG A 1 188 ? 4.617 -7.691 -0.35 1 97.75 188 ARG A CA 1
ATOM 1625 C C . ARG A 1 188 ? 4.719 -7.598 -1.868 1 97.75 188 ARG A C 1
ATOM 1627 O O . ARG A 1 188 ? 5.812 -7.477 -2.418 1 97.75 188 ARG A O 1
ATOM 1634 N N . ARG A 1 189 ? 3.609 -7.727 -2.529 1 97.69 189 ARG A N 1
ATOM 1635 C CA . ARG A 1 189 ? 3.512 -7.512 -3.969 1 97.69 189 ARG A CA 1
ATOM 1636 C C . ARG A 1 189 ? 2.605 -6.328 -4.285 1 97.69 189 ARG A C 1
ATOM 1638 O O . ARG A 1 189 ? 1.514 -6.207 -3.729 1 97.69 189 ARG A O 1
ATOM 1645 N N . PHE A 1 190 ? 3.064 -5.527 -5.164 1 95.88 190 PHE A N 1
ATOM 1646 C CA . PHE A 1 190 ? 2.285 -4.363 -5.578 1 95.88 190 PHE A CA 1
ATOM 1647 C C . PHE A 1 190 ? 1.864 -4.484 -7.035 1 95.88 190 PHE A C 1
ATOM 1649 O O . PHE A 1 190 ? 2.57 -5.09 -7.844 1 95.88 190 PHE A O 1
ATOM 1656 N N . PHE A 1 191 ? 0.706 -3.867 -7.348 1 96.19 191 PHE A N 1
ATOM 1657 C CA . PHE A 1 191 ? 0.115 -4.027 -8.672 1 96.19 191 PHE A CA 1
ATOM 1658 C C . PHE A 1 191 ? -0.195 -2.672 -9.289 1 96.19 191 PHE A C 1
ATOM 1660 O O . PHE A 1 191 ? -0.491 -1.71 -8.578 1 96.19 191 PHE A O 1
ATOM 1667 N N . ASP A 1 192 ? -0.167 -2.615 -10.609 1 93.12 192 ASP A N 1
ATOM 1668 C CA . ASP A 1 192 ? -0.648 -1.444 -11.336 1 93.12 192 ASP A CA 1
ATOM 1669 C C . ASP A 1 192 ? -2.162 -1.3 -11.203 1 93.12 192 ASP A C 1
ATOM 1671 O O . ASP A 1 192 ? -2.895 -2.291 -11.273 1 93.12 192 ASP A O 1
ATOM 1675 N N . GLU A 1 193 ? -2.566 -0.098 -10.992 1 90.69 193 GLU A N 1
ATOM 1676 C CA . GLU A 1 193 ? -4 0.155 -10.883 1 90.69 193 GLU A CA 1
ATOM 1677 C C . GLU A 1 193 ? -4.625 0.371 -12.258 1 90.69 193 GLU A C 1
ATOM 1679 O O . GLU A 1 193 ? -5.121 1.459 -12.562 1 90.69 193 GLU A O 1
ATOM 1684 N N . ASP A 1 194 ? -4.586 -0.589 -13.055 1 92.38 194 ASP A N 1
ATOM 1685 C CA . ASP A 1 194 ? -5.168 -0.554 -14.391 1 92.38 194 ASP A CA 1
ATOM 1686 C C . ASP A 1 194 ? -5.832 -1.885 -14.742 1 92.38 194 ASP A C 1
ATOM 1688 O O . ASP A 1 194 ? -5.938 -2.771 -13.891 1 92.38 194 ASP A O 1
ATOM 1692 N N . GLU A 1 195 ? -6.297 -2.08 -15.898 1 91.88 195 GLU A N 1
ATOM 1693 C CA . GLU A 1 195 ? -7.098 -3.238 -16.281 1 91.88 195 GLU A CA 1
ATOM 1694 C C . GLU A 1 195 ? -6.254 -4.508 -16.312 1 91.88 195 GLU A C 1
ATOM 1696 O O . GLU A 1 195 ? -6.75 -5.598 -16 1 91.88 195 GLU A O 1
ATOM 1701 N N . ASN A 1 196 ? -5.031 -4.379 -16.562 1 92.94 196 ASN A N 1
ATOM 1702 C CA . ASN A 1 196 ? -4.168 -5.551 -16.656 1 92.94 196 ASN A CA 1
ATOM 1703 C C . ASN A 1 196 ? -3.729 -6.027 -15.266 1 92.94 196 ASN A C 1
ATOM 1705 O O . ASN A 1 196 ? -3.451 -7.211 -15.07 1 92.94 196 ASN A O 1
ATOM 1709 N N . ASN A 1 197 ? -3.639 -4.961 -14.328 1 95.25 197 ASN A N 1
ATOM 1710 C CA . ASN A 1 197 ? -3.354 -5.238 -12.93 1 95.25 197 ASN A CA 1
ATOM 1711 C C . ASN A 1 197 ? -2.08 -6.062 -12.766 1 95.25 197 ASN A C 1
ATOM 1713 O O . ASN A 1 197 ? -2.07 -7.062 -12.047 1 95.25 197 ASN A O 1
ATOM 1717 N N . ARG A 1 198 ? -0.974 -5.719 -13.508 1 95.44 198 ARG A N 1
ATOM 1718 C CA . ARG A 1 198 ? 0.299 -6.43 -13.477 1 95.44 198 ARG A CA 1
ATOM 1719 C C . ARG A 1 198 ? 1.095 -6.086 -12.227 1 95.44 198 ARG A C 1
ATOM 1721 O O . ARG A 1 198 ? 0.971 -4.98 -11.688 1 95.44 198 ARG A O 1
ATOM 1728 N N . ILE A 1 199 ? 1.889 -7.012 -11.805 1 96.06 199 ILE A N 1
ATOM 1729 C CA . ILE A 1 199 ? 2.797 -6.762 -10.688 1 96.06 199 ILE A CA 1
ATOM 1730 C C . ILE A 1 199 ? 3.834 -5.719 -11.094 1 96.06 199 ILE A C 1
ATOM 1732 O O . ILE A 1 199 ? 4.445 -5.82 -12.156 1 96.06 199 ILE A O 1
ATOM 1736 N N . ASN A 1 200 ? 4.051 -4.715 -10.25 1 93.44 200 ASN A N 1
ATOM 1737 C CA . ASN A 1 200 ? 5.02 -3.682 -10.609 1 93.44 200 ASN A CA 1
ATOM 1738 C C . ASN A 1 200 ? 6.148 -3.594 -9.586 1 93.44 200 ASN A C 1
ATOM 1740 O O . ASN A 1 200 ? 7.16 -2.934 -9.828 1 93.44 200 ASN A O 1
ATOM 1744 N N . SER A 1 201 ? 5.965 -4.281 -8.484 1 94.38 201 SER A N 1
ATOM 1745 C CA . SER A 1 201 ? 7.004 -4.289 -7.461 1 94.38 201 SER A CA 1
ATOM 1746 C C . SER A 1 201 ? 6.801 -5.438 -6.477 1 94.38 201 SER A C 1
ATOM 1748 O O . SER A 1 201 ? 5.664 -5.805 -6.172 1 94.38 201 SER A O 1
ATOM 1750 N N . ILE A 1 202 ? 7.887 -6.004 -5.996 1 97.5 202 ILE A N 1
ATOM 1751 C CA . ILE A 1 202 ? 7.879 -7.043 -4.973 1 97.5 202 ILE A CA 1
ATOM 1752 C C . ILE A 1 202 ? 8.906 -6.707 -3.891 1 97.5 202 ILE A C 1
ATOM 1754 O O . ILE A 1 202 ? 10.062 -6.402 -4.195 1 97.5 202 ILE A O 1
ATOM 1758 N N . LEU A 1 203 ? 8.516 -6.723 -2.668 1 97.06 203 LEU A N 1
ATOM 1759 C CA . LEU A 1 203 ? 9.414 -6.461 -1.547 1 97.06 203 LEU A CA 1
ATOM 1760 C C . LEU A 1 203 ? 9.492 -7.668 -0.623 1 97.06 203 LEU A C 1
ATOM 1762 O O . LEU A 1 203 ? 8.469 -8.258 -0.269 1 97.06 203 LEU A O 1
ATOM 1766 N N . ILE A 1 204 ? 10.656 -8.031 -0.289 1 97.62 204 ILE A N 1
ATOM 1767 C CA . ILE A 1 204 ? 10.898 -9.141 0.63 1 97.62 204 ILE A CA 1
ATOM 1768 C C . ILE A 1 204 ? 11.32 -8.594 1.992 1 97.62 204 ILE A C 1
ATOM 1770 O O . ILE A 1 204 ? 12.102 -7.641 2.074 1 97.62 204 ILE A O 1
ATOM 1774 N N . TYR A 1 205 ? 10.789 -9.203 3.025 1 96.44 205 TYR A N 1
ATOM 1775 C CA . TYR A 1 205 ? 11.031 -8.727 4.383 1 96.44 205 TYR A CA 1
ATOM 1776 C C . TYR A 1 205 ? 11.766 -9.773 5.203 1 96.44 205 TYR A C 1
ATOM 1778 O O . TYR A 1 205 ? 11.547 -10.977 5.027 1 96.44 205 TYR A O 1
ATOM 1786 N N . LYS A 1 206 ? 12.617 -9.352 6.035 1 92.38 206 LYS A N 1
ATOM 1787 C CA . LYS A 1 206 ? 13.281 -10.141 7.07 1 92.38 206 LYS A CA 1
ATOM 1788 C C . LYS A 1 206 ? 13.375 -9.367 8.383 1 92.38 206 LYS A C 1
ATOM 1790 O O . LYS A 1 206 ? 13.75 -8.188 8.383 1 92.38 206 LYS A O 1
ATOM 1795 N N . HIS A 1 207 ? 12.945 -9.938 9.469 1 88.94 207 HIS A N 1
ATOM 1796 C CA . HIS A 1 207 ? 13.008 -9.344 10.797 1 88.94 207 HIS A CA 1
ATOM 1797 C C . HIS A 1 207 ? 12.25 -8.023 10.844 1 88.94 207 HIS A C 1
ATOM 1799 O O . HIS A 1 207 ? 12.758 -7.035 11.383 1 88.94 207 HIS A O 1
ATOM 1805 N N . GLY A 1 208 ? 11.188 -7.93 10.133 1 88.5 208 GLY A N 1
ATOM 1806 C CA . GLY A 1 208 ? 10.258 -6.812 10.227 1 88.5 208 GLY A CA 1
ATOM 1807 C C . GLY A 1 208 ? 10.664 -5.629 9.367 1 88.5 208 GLY A C 1
ATOM 1808 O O . GLY A 1 208 ? 10.062 -4.555 9.469 1 88.5 208 GLY A O 1
ATOM 1809 N N . ARG A 1 209 ? 11.68 -5.809 8.516 1 89.12 209 ARG A N 1
ATOM 1810 C CA . ARG A 1 209 ? 12.133 -4.727 7.648 1 89.12 209 ARG A CA 1
ATOM 1811 C C . ARG A 1 209 ? 12.305 -5.215 6.215 1 89.12 209 ARG A C 1
ATOM 1813 O O . ARG A 1 209 ? 12.477 -6.414 5.977 1 89.12 209 ARG A O 1
ATOM 1820 N N . VAL A 1 210 ? 12.305 -4.27 5.301 1 93.19 210 VAL A N 1
ATOM 1821 C CA . VAL A 1 210 ? 12.516 -4.617 3.9 1 93.19 210 VAL A CA 1
ATOM 1822 C C . VAL A 1 210 ? 13.977 -4.973 3.67 1 93.19 210 VAL A C 1
ATOM 1824 O O . VAL A 1 210 ? 14.875 -4.324 4.215 1 93.19 210 VAL A O 1
ATOM 1827 N N . GLU A 1 211 ? 14.188 -6.02 2.998 1 92.38 211 GLU A N 1
ATOM 1828 C CA . GLU A 1 211 ? 15.547 -6.488 2.748 1 92.38 211 GLU A CA 1
ATOM 1829 C C . GLU A 1 211 ? 15.906 -6.391 1.267 1 92.38 211 GLU A C 1
ATOM 1831 O O . GLU A 1 211 ? 17.016 -5.984 0.914 1 92.38 211 GLU A O 1
ATOM 1836 N N . LYS A 1 212 ? 14.969 -6.84 0.397 1 94.38 212 LYS A N 1
ATOM 1837 C CA . LYS A 1 212 ? 15.188 -6.855 -1.046 1 94.38 212 LYS A CA 1
ATOM 1838 C C . LYS A 1 212 ? 13.953 -6.379 -1.798 1 94.38 212 LYS A C 1
ATOM 1840 O O . LYS A 1 212 ? 12.836 -6.441 -1.275 1 94.38 212 LYS A O 1
ATOM 1845 N N . GLY A 1 213 ? 14.219 -5.859 -2.996 1 94.56 213 GLY A N 1
ATOM 1846 C CA . GLY A 1 213 ? 13.133 -5.449 -3.873 1 94.56 213 GLY A CA 1
ATOM 1847 C C . GLY A 1 213 ? 13.328 -5.887 -5.312 1 94.56 213 GLY A C 1
ATOM 1848 O O . GLY A 1 213 ? 14.461 -5.953 -5.797 1 94.56 213 GLY A O 1
ATOM 1849 N N . PHE A 1 214 ? 12.172 -6.227 -5.984 1 96.19 214 PHE A N 1
ATOM 1850 C CA . PHE A 1 214 ? 12.203 -6.645 -7.379 1 96.19 214 PHE A CA 1
ATOM 1851 C C . PHE A 1 214 ? 11.117 -5.938 -8.18 1 96.19 214 PHE A C 1
ATOM 1853 O O . PHE A 1 214 ? 10.055 -5.609 -7.645 1 96.19 214 PHE A O 1
ATOM 1860 N N . SER A 1 215 ? 11.328 -5.777 -9.477 1 92.25 215 SER A N 1
ATOM 1861 C CA . SER A 1 215 ? 10.367 -5.098 -10.336 1 92.25 215 SER A CA 1
ATOM 1862 C C . SER A 1 215 ? 9.383 -6.09 -10.945 1 92.25 215 SER A C 1
ATOM 1864 O O . SER A 1 215 ? 8.312 -5.699 -11.422 1 92.25 215 SER A O 1
ATOM 1866 N N . ASN A 1 216 ? 9.805 -7.336 -11.008 1 94.19 216 ASN A N 1
ATOM 1867 C CA . ASN A 1 216 ? 8.945 -8.367 -11.57 1 94.19 216 ASN A CA 1
ATOM 1868 C C . ASN A 1 216 ? 9.242 -9.742 -10.969 1 94.19 216 ASN A C 1
ATOM 1870 O O . ASN A 1 216 ? 10.242 -9.914 -10.273 1 94.19 216 ASN A O 1
ATOM 1874 N N . GLU A 1 217 ? 8.43 -10.688 -11.273 1 96.5 217 GLU A N 1
ATOM 1875 C CA . GLU A 1 217 ? 8.523 -12.016 -10.68 1 96.5 217 GLU A CA 1
ATOM 1876 C C . GLU A 1 217 ? 9.719 -12.781 -11.242 1 96.5 217 GLU A C 1
ATOM 1878 O O . GLU A 1 217 ? 10.336 -13.578 -10.531 1 96.5 217 GLU A O 1
ATOM 1883 N N . LYS A 1 218 ? 10.031 -12.578 -12.523 1 97.25 218 LYS A N 1
ATOM 1884 C CA . LYS A 1 218 ? 11.133 -13.305 -13.148 1 97.25 218 LYS A CA 1
ATOM 1885 C C . LYS A 1 218 ? 12.453 -13.031 -12.438 1 97.25 218 LYS A C 1
ATOM 1887 O O . LYS A 1 218 ? 13.258 -13.938 -12.234 1 97.25 218 LYS A O 1
ATOM 1892 N N . ASP A 1 219 ? 12.594 -11.766 -12.031 1 96.38 219 ASP A N 1
ATOM 1893 C CA . ASP A 1 219 ? 13.797 -11.414 -11.281 1 96.38 219 ASP A CA 1
ATOM 1894 C C . ASP A 1 219 ? 13.812 -12.109 -9.914 1 96.38 219 ASP A C 1
ATOM 1896 O O . ASP A 1 219 ? 14.867 -12.523 -9.438 1 96.38 219 ASP A O 1
ATOM 1900 N N . LEU A 1 220 ? 12.695 -12.164 -9.344 1 97.62 220 LEU A N 1
ATOM 1901 C CA . LEU A 1 220 ? 12.578 -12.859 -8.062 1 97.62 220 LEU A CA 1
ATOM 1902 C C . LEU A 1 220 ? 12.906 -14.344 -8.219 1 97.62 220 LEU A C 1
ATOM 1904 O O . LEU A 1 220 ? 13.586 -14.922 -7.371 1 97.62 220 LEU A O 1
ATOM 1908 N N . PHE A 1 221 ? 12.422 -14.977 -9.328 1 98.62 221 PHE A N 1
ATOM 1909 C CA . PHE A 1 221 ? 12.719 -16.375 -9.594 1 98.62 221 PHE A CA 1
ATOM 1910 C C . PHE A 1 221 ? 14.219 -16.609 -9.734 1 98.62 221 PHE A C 1
ATOM 1912 O O . PHE A 1 221 ? 14.766 -17.562 -9.18 1 98.62 221 PHE A O 1
ATOM 1919 N N . THR A 1 222 ? 14.898 -15.703 -10.461 1 98.44 222 THR A N 1
ATOM 1920 C CA . THR A 1 222 ? 16.344 -15.805 -10.648 1 98.44 222 THR A CA 1
ATOM 1921 C C . THR A 1 222 ? 17.062 -15.727 -9.305 1 98.44 222 THR A C 1
ATOM 1923 O O . THR A 1 222 ? 17.984 -16.5 -9.039 1 98.44 222 THR A O 1
ATOM 1926 N N . TYR A 1 223 ? 16.625 -14.797 -8.5 1 97.38 223 TYR A N 1
ATOM 1927 C CA . TYR A 1 223 ? 17.188 -14.656 -7.16 1 97.38 223 TYR A CA 1
ATOM 1928 C C . TYR A 1 223 ? 17.047 -15.945 -6.363 1 97.38 223 TYR A C 1
ATOM 1930 O O . TYR A 1 223 ? 17.984 -16.375 -5.695 1 97.38 223 TYR A O 1
ATOM 1938 N N . PHE A 1 224 ? 15.891 -16.531 -6.422 1 98.25 224 PHE A N 1
ATOM 1939 C CA . PHE A 1 224 ? 15.578 -17.797 -5.766 1 98.25 224 PHE A CA 1
ATOM 1940 C C . PHE A 1 224 ? 16.5 -18.906 -6.25 1 98.25 224 PHE A C 1
ATOM 1942 O O . PHE A 1 224 ? 17.156 -19.578 -5.449 1 98.25 224 PHE A O 1
ATOM 1949 N N . PHE A 1 225 ? 16.656 -19.062 -7.551 1 98.62 225 PHE A N 1
ATOM 1950 C CA . PHE A 1 225 ? 17.469 -20.094 -8.172 1 98.62 225 PHE A CA 1
ATOM 1951 C C . PHE A 1 225 ? 18.938 -19.922 -7.797 1 98.62 225 PHE A C 1
ATOM 1953 O O . PHE A 1 225 ? 19.625 -20.891 -7.48 1 98.62 225 PHE A O 1
ATOM 1960 N N . ASN A 1 226 ? 19.375 -18.656 -7.77 1 97.75 226 ASN A N 1
ATOM 1961 C CA . ASN A 1 226 ? 20.781 -18.375 -7.445 1 97.75 226 ASN A CA 1
ATOM 1962 C C . ASN A 1 226 ? 21.109 -18.766 -6.012 1 97.75 226 ASN A C 1
ATOM 1964 O O . ASN A 1 226 ? 22.266 -19.047 -5.691 1 97.75 226 ASN A O 1
ATOM 1968 N N . HIS A 1 227 ? 20.125 -18.781 -5.199 1 96.94 227 HIS A N 1
ATOM 1969 C CA . HIS A 1 227 ? 20.375 -19.125 -3.803 1 96.94 227 HIS A CA 1
ATOM 1970 C C . HIS A 1 227 ? 20.297 -20.641 -3.582 1 96.94 227 HIS A C 1
ATOM 1972 O O . HIS A 1 227 ? 20.859 -21.156 -2.623 1 96.94 227 HIS A O 1
ATOM 1978 N N . ILE A 1 228 ? 19.562 -21.328 -4.418 1 97.88 228 ILE A N 1
ATOM 1979 C CA . ILE A 1 228 ? 19.344 -22.766 -4.223 1 97.88 228 ILE A CA 1
ATOM 1980 C C . ILE A 1 228 ? 20.391 -23.547 -5.012 1 97.88 228 ILE A C 1
ATOM 1982 O O . ILE A 1 228 ? 20.953 -24.531 -4.504 1 97.88 228 ILE A O 1
ATOM 1986 N N . PHE A 1 229 ? 20.703 -23.172 -6.262 1 98.12 229 PHE A N 1
ATOM 1987 C CA . PHE A 1 229 ? 21.562 -23.938 -7.156 1 98.12 229 PHE A CA 1
ATOM 1988 C C . PHE A 1 229 ? 23.031 -23.719 -6.797 1 98.12 229 PHE A C 1
ATOM 1990 O O . PHE A 1 229 ? 23.406 -22.688 -6.242 1 98.12 229 PHE A O 1
ATOM 1997 N N . GLU A 1 230 ? 23.766 -24.641 -7.137 1 97.69 230 GLU A N 1
ATOM 1998 C CA . GLU A 1 230 ? 25.219 -24.594 -7.086 1 97.69 230 GLU A CA 1
ATOM 1999 C C . GLU A 1 230 ? 25.828 -24.938 -8.445 1 97.69 230 GLU A C 1
ATOM 2001 O O . GLU A 1 230 ? 25.141 -25.469 -9.32 1 97.69 230 GLU A O 1
ATOM 2006 N N . ASP A 1 231 ? 27.094 -24.609 -8.578 1 97.19 231 ASP A N 1
ATOM 2007 C CA . ASP A 1 231 ? 27.781 -24.953 -9.82 1 97.19 231 ASP A CA 1
ATOM 2008 C C . ASP A 1 231 ? 27.781 -26.453 -10.062 1 97.19 231 ASP A C 1
ATOM 2010 O O . ASP A 1 231 ? 28.078 -27.234 -9.148 1 97.19 231 ASP A O 1
ATOM 2014 N N . GLY A 1 232 ? 27.438 -26.797 -11.25 1 96.19 232 GLY A N 1
ATOM 2015 C CA . GLY A 1 232 ? 27.453 -28.203 -11.609 1 96.19 232 GLY A CA 1
ATOM 2016 C C . GLY A 1 232 ? 26.078 -28.859 -11.531 1 96.19 232 GLY A C 1
ATOM 2017 O O . GLY A 1 232 ? 25.891 -29.969 -12.023 1 96.19 232 GLY A O 1
ATOM 2018 N N . ASP A 1 233 ? 25.141 -28.141 -10.961 1 97.62 233 ASP A N 1
ATOM 2019 C CA . ASP A 1 233 ? 23.797 -28.688 -10.828 1 97.62 233 ASP A CA 1
ATOM 2020 C C . ASP A 1 233 ? 23.141 -28.875 -12.188 1 97.62 233 ASP A C 1
ATOM 2022 O O . ASP A 1 233 ? 23.391 -28.094 -13.117 1 97.62 233 ASP A O 1
ATOM 2026 N N . THR A 1 234 ? 22.359 -29.953 -12.328 1 98.06 234 THR A N 1
ATOM 2027 C CA . THR A 1 234 ? 21.531 -30.172 -13.5 1 98.06 234 THR A CA 1
ATOM 2028 C C . THR A 1 234 ? 20.078 -29.797 -13.219 1 98.06 234 THR A C 1
ATOM 2030 O O . THR A 1 234 ? 19.5 -30.219 -12.211 1 98.06 234 THR A O 1
ATOM 2033 N N . VAL A 1 235 ? 19.484 -28.984 -14.086 1 98.56 235 VAL A N 1
ATOM 2034 C CA . VAL A 1 235 ? 18.141 -28.484 -13.797 1 98.56 235 VAL A CA 1
ATOM 2035 C C . VAL A 1 235 ? 17.219 -28.781 -14.977 1 98.56 235 VAL A C 1
ATOM 2037 O O . VAL A 1 235 ? 17.422 -28.281 -16.078 1 98.56 235 VAL A O 1
ATOM 2040 N N . PHE A 1 236 ? 16.203 -29.641 -14.75 1 98.19 236 PHE A N 1
ATOM 2041 C CA . PHE A 1 236 ? 15.133 -29.844 -15.719 1 98.19 236 PHE A CA 1
ATOM 2042 C C . PHE A 1 236 ? 14.078 -28.75 -15.609 1 98.19 236 PHE A C 1
ATOM 2044 O O . PHE A 1 236 ? 13.5 -28.547 -14.547 1 98.19 236 PHE A O 1
ATOM 2051 N N . ASP A 1 237 ? 13.797 -28.047 -16.672 1 98.06 237 ASP A N 1
ATOM 2052 C CA . ASP A 1 237 ? 12.781 -26.984 -16.688 1 98.06 237 ASP A CA 1
ATOM 2053 C C . ASP A 1 237 ? 11.523 -27.453 -17.406 1 98.06 237 ASP A C 1
ATOM 2055 O O . ASP A 1 237 ? 11.508 -27.578 -18.641 1 98.06 237 ASP A O 1
ATOM 2059 N N . ASP A 1 238 ? 10.492 -27.562 -16.656 1 96.25 238 ASP A N 1
ATOM 2060 C CA . ASP A 1 238 ? 9.25 -28.062 -17.234 1 96.25 238 ASP A CA 1
ATOM 2061 C C . ASP A 1 238 ? 8.25 -26.922 -17.453 1 96.25 238 ASP A C 1
ATOM 2063 O O . ASP A 1 238 ? 7.129 -27.156 -17.906 1 96.25 238 ASP A O 1
ATOM 2067 N N . ALA A 1 239 ? 8.578 -25.734 -17.172 1 95.56 239 ALA A N 1
ATOM 2068 C CA . ALA A 1 239 ? 7.66 -24.609 -17.328 1 95.56 239 ALA A CA 1
ATOM 2069 C C . ALA A 1 239 ? 8.312 -23.484 -18.109 1 95.56 239 ALA A C 1
ATOM 2071 O O . ALA A 1 239 ? 9.297 -22.891 -17.656 1 95.56 239 ALA A O 1
ATOM 2072 N N . ARG A 1 240 ? 7.656 -23.062 -19.203 1 95 240 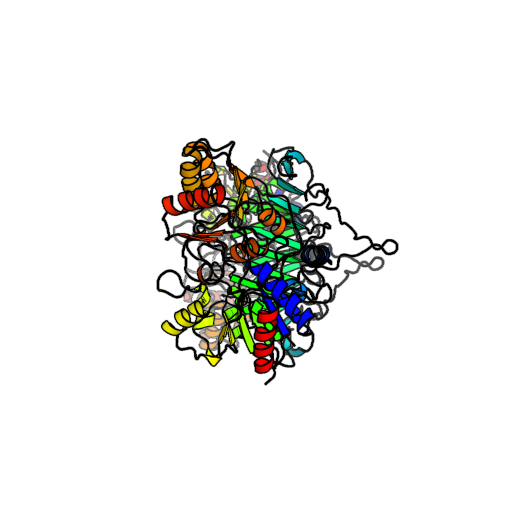ARG A N 1
ATOM 2073 C CA . ARG A 1 240 ? 8.203 -22.016 -20.078 1 95 240 ARG A CA 1
ATOM 2074 C C . ARG A 1 240 ? 8.289 -20.688 -19.359 1 95 240 ARG A C 1
ATOM 2076 O O . ARG A 1 240 ? 9.188 -19.875 -19.625 1 95 240 ARG A O 1
ATOM 2083 N N . LEU A 1 241 ? 7.465 -20.5 -18.422 1 95.44 241 LEU A N 1
ATOM 2084 C CA . LEU A 1 241 ? 7.453 -19.297 -17.609 1 95.44 241 LEU A CA 1
ATOM 2085 C C . LEU A 1 241 ? 8.812 -19.062 -16.953 1 95.44 241 LEU A C 1
ATOM 2087 O O . LEU A 1 241 ? 9.195 -17.922 -16.688 1 95.44 241 LEU A O 1
ATOM 2091 N N . LEU A 1 242 ? 9.57 -20.078 -16.719 1 98.12 242 LEU A N 1
ATOM 2092 C CA . LEU A 1 242 ? 10.766 -20.031 -15.891 1 98.12 242 LEU A CA 1
ATOM 2093 C C . LEU A 1 242 ? 12.023 -19.984 -16.75 1 98.12 242 LEU A C 1
ATOM 2095 O O . LEU A 1 242 ? 13.133 -19.891 -16.234 1 98.12 242 LEU A O 1
ATOM 2099 N N . ASP A 1 243 ? 11.852 -20.016 -18.094 1 98.06 243 ASP A N 1
ATOM 2100 C CA . ASP A 1 243 ? 12.977 -20.109 -19.016 1 98.06 243 ASP A CA 1
ATOM 2101 C C . ASP A 1 243 ? 13.969 -18.969 -18.781 1 98.06 243 ASP A C 1
ATOM 2103 O O . ASP A 1 243 ? 15.156 -19.219 -18.547 1 98.06 243 ASP A O 1
ATOM 2107 N N . LYS A 1 244 ? 13.422 -17.781 -18.812 1 97.62 244 LYS A N 1
ATOM 2108 C CA . LYS A 1 244 ? 14.289 -16.609 -18.719 1 97.62 244 LYS A CA 1
ATOM 2109 C C . LYS A 1 244 ? 15.016 -16.578 -17.391 1 97.62 244 LYS A C 1
ATOM 2111 O O . LYS A 1 244 ? 16.219 -16.297 -17.328 1 97.62 244 LYS A O 1
ATOM 2116 N N . SER A 1 245 ? 14.312 -16.797 -16.328 1 98.31 245 SER A N 1
ATOM 2117 C CA . SER A 1 245 ? 14.898 -16.766 -14.992 1 98.31 245 SER A CA 1
ATOM 2118 C C . SER A 1 245 ? 15.984 -17.812 -14.828 1 98.31 245 SER A C 1
ATOM 2120 O O . SER A 1 245 ? 17.031 -17.547 -14.219 1 98.31 245 SER A O 1
ATOM 2122 N N . LEU A 1 246 ? 15.727 -18.984 -15.336 1 98.5 246 LEU A N 1
ATOM 2123 C CA . LEU A 1 246 ? 16.703 -20.078 -15.227 1 98.5 246 LEU A CA 1
ATOM 2124 C C . LEU A 1 246 ? 17.969 -19.75 -16.016 1 98.5 246 LEU A C 1
ATOM 2126 O O . LEU A 1 246 ? 19.078 -19.922 -15.508 1 98.5 246 LEU A O 1
ATOM 2130 N N . LEU A 1 247 ? 17.797 -19.25 -17.234 1 98 247 LEU A N 1
ATOM 2131 C CA . LEU A 1 247 ? 18.922 -19.016 -18.125 1 98 247 LEU A CA 1
ATOM 2132 C C . LEU A 1 247 ? 19.734 -17.797 -17.672 1 98 247 LEU A C 1
ATOM 2134 O O . LEU A 1 247 ? 20.875 -17.609 -18.094 1 98 247 LEU A O 1
ATOM 2138 N N . ASN A 1 248 ? 19.141 -16.969 -16.812 1 96.81 248 ASN A N 1
ATOM 2139 C CA . ASN A 1 248 ? 19.828 -15.789 -16.297 1 96.81 248 ASN A CA 1
ATOM 2140 C C . ASN A 1 248 ? 20.5 -16.078 -14.953 1 96.81 248 ASN A C 1
ATOM 2142 O O . ASN A 1 248 ? 21.062 -15.164 -14.336 1 96.81 248 ASN A O 1
ATOM 2146 N N . CYS A 1 249 ? 20.406 -17.25 -14.523 1 96.31 249 CYS A N 1
ATOM 2147 C CA . CYS A 1 249 ? 21.078 -17.609 -13.281 1 96.31 249 CYS A CA 1
ATOM 2148 C C . CYS A 1 249 ? 22.594 -17.391 -13.398 1 96.31 249 CYS A C 1
ATOM 2150 O O . CYS A 1 249 ? 23.172 -17.609 -14.461 1 96.31 249 CYS A O 1
ATOM 2152 N N . ASP A 1 250 ? 23.203 -17.078 -12.297 1 95.19 250 ASP A N 1
ATOM 2153 C CA . ASP A 1 250 ? 24.641 -16.781 -12.281 1 95.19 250 ASP A CA 1
ATOM 2154 C C . ASP A 1 250 ? 25.453 -18.047 -12.039 1 95.19 250 ASP A C 1
ATOM 2156 O O . ASP A 1 250 ? 26.672 -18.062 -12.234 1 95.19 250 ASP A O 1
ATOM 2160 N N . LYS A 1 251 ? 24.875 -19.078 -11.711 1 96.31 251 LYS A N 1
ATOM 2161 C CA . LYS A 1 251 ? 25.562 -20.344 -11.445 1 96.31 251 LYS A CA 1
ATOM 2162 C C . LYS A 1 251 ? 25.812 -21.125 -12.734 1 96.31 251 LYS A C 1
ATOM 2164 O O . LYS A 1 251 ? 25.047 -21 -13.703 1 96.31 251 LYS A O 1
ATOM 2169 N N . LYS A 1 252 ? 26.859 -21.844 -12.734 1 96.44 252 LYS A N 1
ATOM 2170 C CA . LYS A 1 252 ? 27.172 -22.688 -13.883 1 96.44 252 LYS A CA 1
ATOM 2171 C C . LYS A 1 252 ? 26.391 -24 -13.82 1 96.44 252 LYS A C 1
ATOM 2173 O O . LYS A 1 252 ? 26.984 -25.062 -13.594 1 96.44 252 LYS A O 1
ATOM 2178 N N . ILE A 1 253 ? 25.219 -23.906 -14.188 1 97.69 253 ILE A N 1
ATOM 2179 C CA . ILE A 1 253 ? 24.328 -25.062 -14.125 1 97.69 253 ILE A CA 1
ATOM 2180 C C . ILE A 1 253 ? 24.172 -25.672 -15.516 1 97.69 253 ILE A C 1
ATOM 2182 O O . ILE A 1 253 ? 24.656 -25.109 -16.5 1 97.69 253 ILE A O 1
ATOM 2186 N N . LYS A 1 254 ? 23.594 -26.828 -15.633 1 97.94 254 LYS A N 1
ATOM 2187 C CA . LYS A 1 254 ? 23.219 -27.5 -16.875 1 97.94 254 LYS A CA 1
ATOM 2188 C C . LYS A 1 254 ? 21.703 -27.5 -17.078 1 97.94 254 LYS A C 1
ATOM 2190 O O . LYS A 1 254 ? 21.031 -28.453 -16.688 1 97.94 254 LYS A O 1
ATOM 2195 N N . PRO A 1 255 ? 21.219 -26.469 -17.734 1 98.44 255 PRO A N 1
ATOM 2196 C CA . PRO A 1 255 ? 19.766 -26.391 -17.953 1 98.44 255 PRO A CA 1
ATOM 2197 C C . PRO A 1 255 ? 19.297 -27.391 -19.016 1 98.44 255 PRO A C 1
ATOM 2199 O O . PRO A 1 255 ? 19.859 -27.453 -20.109 1 98.44 255 PRO A O 1
ATOM 2202 N N . ILE A 1 256 ? 18.344 -28.156 -18.703 1 98.31 256 ILE A N 1
ATOM 2203 C CA . ILE A 1 256 ? 17.672 -29.062 -19.625 1 98.31 256 ILE A CA 1
ATOM 2204 C C . ILE A 1 256 ? 16.234 -28.609 -19.828 1 98.31 256 ILE A C 1
ATOM 2206 O O . ILE A 1 256 ? 15.406 -28.719 -18.922 1 98.31 256 ILE A O 1
ATOM 2210 N N . MET A 1 257 ? 15.914 -28.156 -21.047 1 97.94 257 MET A N 1
ATOM 2211 C CA . MET A 1 257 ? 14.578 -27.672 -21.359 1 97.94 257 MET A CA 1
ATOM 2212 C C . MET A 1 257 ? 13.672 -28.812 -21.812 1 97.94 257 MET A C 1
ATOM 2214 O O . MET A 1 257 ? 13.914 -29.438 -22.844 1 97.94 257 MET A O 1
ATOM 2218 N N . VAL A 1 258 ? 12.648 -29.078 -21.062 1 95.81 258 VAL A N 1
ATOM 2219 C CA . VAL A 1 258 ? 11.711 -30.141 -21.406 1 95.81 258 VAL A CA 1
ATOM 2220 C C . VAL A 1 258 ? 10.531 -29.562 -22.188 1 95.81 258 VAL A C 1
ATOM 2222 O O . VAL A 1 258 ? 9.727 -28.812 -21.625 1 95.81 258 VAL A O 1
ATOM 2225 N N . LEU A 1 259 ? 10.391 -29.906 -23.406 1 92.19 259 LEU A N 1
ATOM 2226 C CA . LEU A 1 259 ? 9.32 -29.391 -24.25 1 92.19 259 LEU A CA 1
ATOM 2227 C C . LEU A 1 259 ? 8.164 -30.375 -24.344 1 92.19 259 LEU A C 1
ATOM 2229 O O . LEU A 1 259 ? 8.242 -31.359 -25.094 1 92.19 259 LEU A O 1
ATOM 2233 N N . HIS A 1 260 ? 7.094 -30.016 -23.641 1 84.5 260 HIS A N 1
ATOM 2234 C CA . HIS A 1 260 ? 5.965 -30.938 -23.516 1 84.5 260 HIS A CA 1
ATOM 2235 C C . HIS A 1 260 ? 4.965 -30.719 -24.656 1 84.5 260 HIS A C 1
ATOM 2237 O O . HIS A 1 260 ? 4.18 -31.609 -24.969 1 84.5 260 HIS A O 1
ATOM 2243 N N . ASN A 1 261 ? 4.93 -29.547 -25.219 1 80.31 261 ASN A N 1
ATOM 2244 C CA . ASN A 1 261 ? 3.922 -29.188 -26.203 1 80.31 261 ASN A CA 1
ATOM 2245 C C . ASN A 1 261 ? 4.562 -28.734 -27.516 1 80.31 261 ASN A C 1
ATOM 2247 O O . ASN A 1 261 ? 5.781 -28.578 -27.594 1 80.31 261 ASN A O 1
ATOM 2251 N N . ALA A 1 262 ? 3.66 -28.625 -28.453 1 76.94 262 ALA A N 1
ATOM 2252 C CA . ALA A 1 262 ? 4.129 -28.109 -29.734 1 76.94 262 ALA A CA 1
ATOM 2253 C C . ALA A 1 262 ? 4.648 -26.672 -29.594 1 76.94 262 ALA A C 1
ATOM 2255 O O . ALA A 1 262 ? 4.027 -25.844 -28.938 1 76.94 262 ALA A O 1
ATOM 2256 N N . HIS A 1 263 ? 5.762 -26.469 -30.156 1 82.25 263 HIS A N 1
ATOM 2257 C CA . HIS A 1 263 ? 6.438 -25.172 -30.047 1 82.25 263 HIS A CA 1
ATOM 2258 C C . HIS A 1 263 ? 5.977 -24.219 -31.141 1 82.25 263 HIS A C 1
ATOM 2260 O O . HIS A 1 263 ? 6.406 -23.062 -31.172 1 82.25 263 HIS A O 1
ATOM 2266 N N . VAL A 1 264 ? 5.195 -24.672 -31.984 1 78.62 264 VAL A N 1
ATOM 2267 C CA . VAL A 1 264 ? 4.832 -23.844 -33.156 1 78.62 264 VAL A CA 1
ATOM 2268 C C . VAL A 1 264 ? 3.324 -23.609 -33.156 1 78.62 264 VAL A C 1
ATOM 2270 O O . VAL A 1 264 ? 2.551 -24.453 -32.688 1 78.62 264 VAL A O 1
ATOM 2273 N N . GLU A 1 265 ? 2.959 -22.484 -33.5 1 71.12 265 GLU A N 1
ATOM 2274 C CA . GLU A 1 265 ? 1.609 -22.094 -33.906 1 71.12 265 GLU A CA 1
ATOM 2275 C C . GLU A 1 265 ? 1.563 -21.688 -35.375 1 71.12 265 GLU A C 1
ATOM 2277 O O . GLU A 1 265 ? 1.993 -20.594 -35.75 1 71.12 265 GLU A O 1
ATOM 2282 N N . GLY A 1 266 ? 0.988 -22.5 -36.188 1 67.75 266 GLY A N 1
ATOM 2283 C CA . GLY A 1 266 ? 1.152 -22.297 -37.625 1 67.75 266 GLY A CA 1
ATOM 2284 C C . GLY A 1 266 ? 2.574 -22.516 -38.125 1 67.75 266 GLY A C 1
ATOM 2285 O O . GLY A 1 266 ? 3.123 -23.609 -37.938 1 67.75 266 GLY A O 1
ATOM 2286 N N . SER A 1 267 ? 3.148 -21.516 -38.594 1 73.06 267 SER A N 1
ATOM 2287 C CA . SER A 1 267 ? 4.504 -21.625 -39.125 1 73.06 267 SER A CA 1
ATOM 2288 C C . SER A 1 267 ? 5.508 -20.906 -38.219 1 73.06 267 SER A C 1
ATOM 2290 O O . SER A 1 267 ? 6.719 -21.016 -38.438 1 73.06 267 SER A O 1
ATOM 2292 N N . GLU A 1 268 ? 5.078 -20.375 -37.188 1 85.31 268 GLU A N 1
ATOM 2293 C CA . GLU A 1 268 ? 5.977 -19.578 -36.344 1 85.31 268 GLU A CA 1
ATOM 2294 C C . GLU A 1 268 ? 6.148 -20.188 -34.969 1 85.31 268 GLU A C 1
ATOM 2296 O O . GLU A 1 268 ? 5.254 -20.875 -34.469 1 85.31 268 GLU A O 1
ATOM 2301 N N . ILE A 1 269 ? 7.309 -19.906 -34.469 1 88.31 269 ILE A N 1
ATOM 2302 C CA . ILE A 1 269 ? 7.578 -20.344 -33.094 1 88.31 269 ILE A CA 1
ATOM 2303 C C . ILE A 1 269 ? 6.688 -19.562 -32.125 1 88.31 269 ILE A C 1
ATOM 2305 O O . ILE A 1 269 ? 6.59 -18.344 -32.188 1 88.31 269 ILE A O 1
ATOM 2309 N N . LYS A 1 270 ? 6.035 -20.297 -31.266 1 88.88 270 LYS A N 1
ATOM 2310 C CA . LYS A 1 270 ? 5.23 -19.656 -30.234 1 88.88 270 LYS A CA 1
ATOM 2311 C C . LYS A 1 270 ? 6.09 -18.734 -29.359 1 88.88 270 LYS A C 1
ATOM 2313 O O . LYS A 1 270 ? 7.215 -19.094 -29 1 88.88 270 LYS A O 1
ATOM 2318 N N . PRO A 1 271 ? 5.57 -17.594 -28.984 1 88.75 271 PRO A N 1
ATOM 2319 C CA . PRO A 1 271 ? 6.332 -16.641 -28.172 1 88.75 271 PRO A CA 1
ATOM 2320 C C . PRO A 1 271 ? 6.859 -17.266 -26.875 1 88.75 271 PRO A C 1
ATOM 2322 O O . PRO A 1 271 ? 7.965 -16.938 -26.438 1 88.75 271 PRO A O 1
ATOM 2325 N N . SER A 1 272 ? 6.145 -18.125 -26.297 1 90.19 272 SER A N 1
ATOM 2326 C CA . SER A 1 272 ? 6.52 -18.719 -25.016 1 90.19 272 SER A CA 1
ATOM 2327 C C . SER A 1 272 ? 7.762 -19.594 -25.156 1 90.19 272 SER A C 1
ATOM 2329 O O . SER A 1 272 ? 8.438 -19.875 -24.156 1 90.19 272 SER A O 1
ATOM 2331 N N . TYR A 1 273 ? 8.062 -20.047 -26.359 1 93.44 273 TYR A N 1
ATOM 2332 C CA . TYR A 1 273 ? 9.18 -20.953 -26.562 1 93.44 273 TYR A CA 1
ATOM 2333 C C . TYR A 1 273 ? 10.406 -20.219 -27.078 1 93.44 273 TYR A C 1
ATOM 2335 O O . TYR A 1 273 ? 11.5 -20.781 -27.156 1 93.44 273 TYR A O 1
ATOM 2343 N N . LYS A 1 274 ? 10.25 -18.938 -27.391 1 93.75 274 LYS A N 1
ATOM 2344 C CA . LYS A 1 274 ? 11.32 -18.172 -28.016 1 93.75 274 LYS A CA 1
ATOM 2345 C C . LYS A 1 274 ? 12.531 -18.062 -27.094 1 93.75 274 LYS A C 1
ATOM 2347 O O . LYS A 1 274 ? 13.672 -18.219 -27.547 1 93.75 274 LYS A O 1
ATOM 2352 N N . THR A 1 275 ? 12.289 -17.812 -25.844 1 95.56 275 THR A N 1
ATOM 2353 C CA . THR A 1 275 ? 13.391 -17.641 -24.906 1 95.56 275 THR A CA 1
ATOM 2354 C C . THR A 1 275 ? 14.266 -18.891 -24.875 1 95.56 275 THR A C 1
ATOM 2356 O O . THR A 1 275 ? 15.492 -18.797 -24.969 1 95.56 275 THR A O 1
ATOM 2359 N N . ALA A 1 276 ? 13.68 -20 -24.781 1 95.44 276 ALA A N 1
ATOM 2360 C CA . ALA A 1 276 ? 14.398 -21.281 -24.672 1 95.44 276 ALA A CA 1
ATOM 2361 C C . ALA A 1 276 ? 15.133 -21.594 -25.969 1 95.44 276 ALA A C 1
ATOM 2363 O O . ALA A 1 276 ? 16.281 -22.062 -25.938 1 95.44 276 ALA A O 1
ATOM 2364 N N . LEU A 1 277 ? 14.492 -21.297 -27.109 1 95.62 277 LEU A N 1
ATOM 2365 C CA . LEU A 1 277 ? 15.008 -21.766 -28.391 1 95.62 277 LEU A CA 1
ATOM 2366 C C . LEU A 1 277 ? 16.016 -20.781 -28.969 1 95.62 277 LEU A C 1
ATOM 2368 O O . LEU A 1 277 ? 16.891 -21.156 -29.75 1 95.62 277 LEU A O 1
ATOM 2372 N N . LEU A 1 278 ? 15.906 -19.516 -28.594 1 95.06 278 LEU A N 1
ATOM 2373 C CA . LEU A 1 278 ? 16.797 -18.5 -29.141 1 95.06 278 LEU A CA 1
ATOM 2374 C C . LEU A 1 278 ? 18.031 -18.328 -28.266 1 95.06 278 LEU A C 1
ATOM 2376 O O . LEU A 1 278 ? 18.938 -17.562 -28.609 1 95.06 278 LEU A O 1
ATOM 2380 N N . ASN A 1 279 ? 18.078 -18.938 -27.172 1 96.5 279 ASN A N 1
ATOM 2381 C CA . ASN A 1 279 ? 19.234 -18.891 -26.281 1 96.5 279 ASN A CA 1
ATOM 2382 C C . ASN A 1 279 ? 19.844 -20.266 -26.078 1 96.5 279 ASN A C 1
ATOM 2384 O O . ASN A 1 279 ? 20.141 -20.672 -24.953 1 96.5 279 ASN A O 1
ATOM 2388 N N . SER A 1 280 ? 20 -20.969 -27.203 1 95.81 280 SER A N 1
ATOM 2389 C CA . SER A 1 280 ? 20.469 -22.344 -27.156 1 95.81 280 SER A CA 1
ATOM 2390 C C . SER A 1 280 ? 21.891 -22.438 -26.609 1 95.81 280 SER A C 1
ATOM 2392 O O . SER A 1 280 ? 22.328 -23.484 -26.141 1 95.81 280 SER A O 1
ATOM 2394 N N . ASP A 1 281 ? 22.656 -21.344 -26.656 1 95.06 281 ASP A N 1
ATOM 2395 C CA . ASP A 1 281 ? 24.016 -21.312 -26.141 1 95.06 281 ASP A CA 1
ATOM 2396 C C . ASP A 1 281 ? 24.031 -21.5 -24.625 1 95.06 281 ASP A C 1
ATOM 2398 O O . ASP A 1 281 ? 25.031 -21.984 -24.062 1 95.06 281 ASP A O 1
ATOM 2402 N N . LYS A 1 282 ? 22.922 -21.156 -23.938 1 96.69 282 LYS A N 1
ATOM 2403 C CA . LYS A 1 282 ? 22.844 -21.266 -22.484 1 96.69 282 LYS A CA 1
ATOM 2404 C C . LYS A 1 282 ? 22.156 -22.562 -22.062 1 96.69 282 LYS A C 1
ATOM 2406 O O . LYS A 1 282 ? 22.047 -22.844 -20.875 1 96.69 282 LYS A O 1
ATOM 2411 N N . VAL A 1 283 ? 21.734 -23.344 -23.031 1 97.81 283 VAL A N 1
ATOM 2412 C CA . VAL A 1 283 ? 20.984 -24.562 -22.766 1 97.81 283 VAL A CA 1
ATOM 2413 C C . VAL A 1 283 ? 21.891 -25.781 -22.938 1 97.81 283 VAL A C 1
ATOM 2415 O O . VAL A 1 283 ? 22.641 -25.875 -23.922 1 97.81 283 VAL A O 1
ATOM 2418 N N . PHE A 1 284 ? 21.844 -26.641 -21.984 1 97.62 284 PHE A N 1
ATOM 2419 C CA . PHE A 1 284 ? 22.656 -27.844 -22.062 1 97.62 284 PHE A CA 1
ATOM 2420 C C . PHE A 1 284 ? 22.031 -28.859 -23.031 1 97.62 284 PHE A C 1
ATOM 2422 O O . PHE A 1 284 ? 22.703 -29.359 -23.922 1 97.62 284 PHE A O 1
ATOM 2429 N N . LYS A 1 285 ? 20.75 -29.125 -22.828 1 97.75 285 LYS A N 1
ATOM 2430 C CA . LYS A 1 285 ? 20.031 -30.062 -23.688 1 97.75 285 LYS A CA 1
ATOM 2431 C C . LYS A 1 285 ? 18.562 -29.672 -23.797 1 97.75 285 LYS A C 1
ATOM 2433 O O . LYS A 1 285 ? 18 -29.047 -22.891 1 97.75 285 LYS A O 1
ATOM 2438 N N . TYR A 1 286 ? 17.984 -30.078 -24.938 1 97.62 286 TYR A N 1
ATOM 2439 C CA . TYR A 1 286 ? 16.547 -30.031 -25.141 1 97.62 286 TYR A CA 1
ATOM 2440 C C . TYR A 1 286 ? 15.961 -31.453 -25.141 1 97.62 286 TYR A C 1
ATOM 2442 O O . TYR A 1 286 ? 16.422 -32.312 -25.875 1 97.62 286 TYR A O 1
ATOM 2450 N N . ILE A 1 287 ? 14.977 -31.672 -24.328 1 96.12 287 ILE A N 1
ATOM 2451 C CA . ILE A 1 287 ? 14.219 -32.906 -24.406 1 96.12 287 ILE A CA 1
ATOM 2452 C C . ILE A 1 287 ? 12.953 -32.688 -25.234 1 96.12 287 ILE A C 1
ATOM 2454 O O . ILE A 1 287 ? 12.109 -31.875 -24.875 1 96.12 287 ILE A O 1
ATOM 2458 N N . VAL A 1 288 ? 12.828 -33.406 -26.297 1 92.75 288 VAL A N 1
ATOM 2459 C CA . VAL A 1 288 ? 11.625 -33.375 -27.125 1 92.75 288 VAL A CA 1
ATOM 2460 C C . VAL A 1 288 ? 11.008 -34.781 -27.188 1 92.75 288 VAL A C 1
ATOM 2462 O O . VAL A 1 288 ? 11.688 -35.781 -26.922 1 92.75 288 VAL A O 1
ATOM 2465 N N . LEU A 1 289 ? 9.797 -34.875 -27.578 1 88.12 289 LEU A N 1
ATOM 2466 C CA . LEU A 1 289 ? 9.07 -36.125 -27.469 1 88.12 289 LEU A CA 1
ATOM 2467 C C . LEU A 1 289 ? 9.148 -36.906 -28.781 1 88.12 289 LEU A C 1
ATOM 2469 O O . LEU A 1 289 ? 8.945 -38.125 -28.812 1 88.12 289 LEU A O 1
ATOM 2473 N N . THR A 1 290 ? 9.367 -36.156 -29.906 1 83.69 290 THR A N 1
ATOM 2474 C CA . THR A 1 290 ? 9.352 -36.812 -31.219 1 83.69 290 THR A CA 1
ATOM 2475 C C . THR A 1 290 ? 10.492 -36.312 -32.094 1 83.69 290 THR A C 1
ATOM 2477 O O . THR A 1 290 ? 10.969 -35.188 -31.906 1 83.69 290 THR A O 1
ATOM 2480 N N . ASN A 1 291 ? 10.852 -37.188 -33 1 84 291 ASN A N 1
ATOM 2481 C CA . ASN A 1 291 ? 11.836 -36.781 -34 1 84 291 ASN A CA 1
ATOM 2482 C C . ASN A 1 291 ? 11.312 -35.625 -34.875 1 84 291 ASN A C 1
ATOM 2484 O O . ASN A 1 291 ? 12.062 -34.719 -35.219 1 84 291 ASN A O 1
ATOM 2488 N N . HIS A 1 292 ? 10.062 -35.688 -35.094 1 83.88 292 HIS A N 1
ATOM 2489 C CA . HIS A 1 292 ? 9.445 -34.656 -35.938 1 83.88 292 HIS A CA 1
ATOM 2490 C C . HIS A 1 292 ? 9.547 -33.281 -35.281 1 83.88 292 HIS A C 1
ATOM 2492 O O . HIS A 1 292 ? 9.797 -32.281 -35.969 1 83.88 292 HIS A O 1
ATOM 2498 N N . GLN A 1 293 ? 9.328 -33.188 -34.031 1 88 293 GLN A N 1
ATOM 2499 C CA . GLN A 1 293 ? 9.438 -31.922 -33.312 1 88 293 GLN A CA 1
ATOM 2500 C C . GLN A 1 293 ? 10.859 -31.375 -33.375 1 88 293 GLN A C 1
ATOM 2502 O O . GLN A 1 293 ? 11.07 -30.188 -33.594 1 88 293 GLN A O 1
ATOM 2507 N N . LYS A 1 294 ? 11.836 -32.25 -33.219 1 90.94 294 LYS A N 1
ATOM 2508 C CA . LYS A 1 294 ? 13.234 -31.844 -33.344 1 90.94 294 LYS A CA 1
ATOM 2509 C C . LYS A 1 294 ? 13.508 -31.234 -34.719 1 90.94 294 LYS A C 1
ATOM 2511 O O . LYS A 1 294 ? 14.094 -30.141 -34.812 1 90.94 294 LYS A O 1
ATOM 2516 N N . GLU A 1 295 ? 13.039 -31.922 -35.688 1 89.62 295 GLU A N 1
ATOM 2517 C CA . GLU A 1 295 ? 13.266 -31.469 -37.062 1 89.62 295 GLU A CA 1
ATOM 2518 C C . GLU A 1 295 ? 12.602 -30.125 -37.312 1 89.62 295 GLU A C 1
ATOM 2520 O O . GLU A 1 295 ? 13.18 -29.25 -37.969 1 89.62 295 GLU A O 1
ATOM 2525 N N . ASP A 1 296 ? 11.445 -30 -36.844 1 89.31 296 ASP A N 1
ATOM 2526 C CA . ASP A 1 296 ? 10.719 -28.75 -37 1 89.31 296 ASP A CA 1
ATOM 2527 C C . ASP A 1 296 ? 11.453 -27.594 -36.312 1 89.31 296 ASP A C 1
ATOM 2529 O O . ASP A 1 296 ? 11.508 -26.484 -36.844 1 89.31 296 ASP A O 1
ATOM 2533 N N . ILE A 1 297 ? 11.938 -27.828 -35.125 1 92.75 297 ILE A N 1
ATOM 2534 C CA . ILE A 1 297 ? 12.672 -26.812 -34.375 1 92.75 297 ILE A CA 1
ATOM 2535 C C . ILE A 1 297 ? 13.93 -26.422 -35.156 1 92.75 297 ILE A C 1
ATOM 2537 O O . ILE A 1 297 ? 14.203 -25.234 -35.344 1 92.75 297 ILE A O 1
ATOM 2541 N N . GLN A 1 298 ? 14.578 -27.406 -35.656 1 93.69 298 GLN A N 1
ATOM 2542 C CA . GLN A 1 298 ? 15.844 -27.172 -36.344 1 93.69 298 GLN A CA 1
ATOM 2543 C C . GLN A 1 298 ? 15.633 -26.5 -37.688 1 93.69 298 GLN A C 1
ATOM 2545 O O . GLN A 1 298 ? 16.547 -25.859 -38.219 1 93.69 298 GLN A O 1
ATOM 2550 N N . SER A 1 299 ? 14.523 -26.641 -38.219 1 91.5 299 SER A N 1
ATOM 2551 C CA . SER A 1 299 ? 14.211 -25.953 -39.5 1 91.5 299 SER A CA 1
ATOM 2552 C C . SER A 1 299 ? 14.062 -24.453 -39.281 1 91.5 299 SER A C 1
ATOM 2554 O O . SER A 1 299 ? 14.164 -23.672 -40.219 1 91.5 299 SER A O 1
ATOM 2556 N N . LYS A 1 300 ? 13.836 -24.031 -38.094 1 92.19 300 LYS A N 1
ATOM 2557 C CA . LYS A 1 300 ? 13.57 -22.625 -37.812 1 92.19 300 LYS A CA 1
ATOM 2558 C C . LYS A 1 300 ? 14.734 -21.984 -37.062 1 92.19 300 LYS A C 1
ATOM 2560 O O . LYS A 1 300 ? 14.977 -20.781 -37.188 1 92.19 300 LYS A O 1
ATOM 2565 N N . VAL A 1 301 ? 15.336 -22.734 -36.219 1 93.44 301 VAL A N 1
ATOM 2566 C CA . VAL A 1 301 ? 16.438 -22.234 -35.406 1 93.44 301 VAL A CA 1
ATOM 2567 C C . VAL A 1 301 ? 17.656 -23.125 -35.594 1 93.44 301 VAL A C 1
ATOM 2569 O O . VAL A 1 301 ? 17.531 -24.344 -35.688 1 93.44 301 VAL A O 1
ATOM 2572 N N . ASP A 1 302 ? 18.859 -22.562 -35.562 1 93.44 302 ASP A N 1
ATOM 2573 C CA . ASP A 1 302 ? 20.109 -23.312 -35.75 1 93.44 302 ASP A CA 1
ATOM 2574 C C . ASP A 1 302 ? 20.594 -23.906 -34.438 1 93.44 302 ASP A C 1
ATOM 2576 O O . ASP A 1 302 ? 21.453 -23.328 -33.781 1 93.44 302 ASP A O 1
ATOM 2580 N N . ILE A 1 303 ? 20.094 -25.016 -34.094 1 96.06 303 ILE A N 1
ATOM 2581 C CA . ILE A 1 303 ? 20.516 -25.766 -32.906 1 96.06 303 ILE A CA 1
ATOM 2582 C C . ILE A 1 303 ? 21.078 -27.125 -33.344 1 96.06 303 ILE A C 1
ATOM 2584 O O . ILE A 1 303 ? 20.406 -27.875 -34.031 1 96.06 303 ILE A O 1
ATOM 2588 N N . PRO A 1 304 ? 22.219 -27.453 -32.969 1 95.62 304 PRO A N 1
ATOM 2589 C CA . PRO A 1 304 ? 22.828 -28.719 -33.406 1 95.62 304 PRO A CA 1
ATOM 2590 C C . PRO A 1 304 ? 22.125 -29.953 -32.844 1 95.62 304 PRO A C 1
ATOM 2592 O O . PRO A 1 304 ? 21.469 -29.859 -31.812 1 95.62 304 PRO A O 1
ATOM 2595 N N . ASP A 1 305 ? 22.297 -31.094 -33.438 1 94.62 305 ASP A N 1
ATOM 2596 C CA . ASP A 1 305 ? 21.656 -32.344 -33.125 1 94.62 305 ASP A CA 1
ATOM 2597 C C . ASP A 1 305 ? 22.016 -32.812 -31.703 1 94.62 305 ASP A C 1
ATOM 2599 O O . ASP A 1 305 ? 21.172 -33.406 -31 1 94.62 305 ASP A O 1
ATOM 2603 N N . ASP A 1 306 ? 23.172 -32.531 -31.359 1 93.62 306 ASP A N 1
ATOM 2604 C CA . ASP A 1 306 ? 23.672 -33.062 -30.094 1 93.62 306 ASP A CA 1
ATOM 2605 C C . ASP A 1 306 ? 23.016 -32.375 -28.906 1 93.62 306 ASP A C 1
ATOM 2607 O O . ASP A 1 306 ? 23.109 -32.875 -27.766 1 93.62 306 ASP A O 1
ATOM 2611 N N . LYS A 1 307 ? 22.328 -31.297 -29.125 1 96.69 307 LYS A N 1
ATOM 2612 C CA . LYS A 1 307 ? 21.641 -30.578 -28.047 1 96.69 307 LYS A CA 1
ATOM 2613 C C . LYS A 1 307 ? 20.266 -31.172 -27.781 1 96.69 307 LYS A C 1
ATOM 2615 O O . LYS A 1 307 ? 19.594 -30.812 -26.812 1 96.69 307 LYS A O 1
ATOM 2620 N N . PHE A 1 308 ? 19.875 -32.156 -28.594 1 96.62 308 PHE A N 1
ATOM 2621 C CA . PHE A 1 308 ? 18.531 -32.719 -28.469 1 96.62 308 PHE A CA 1
ATOM 2622 C C . PHE A 1 308 ? 18.594 -34.125 -27.906 1 96.62 308 PHE A C 1
ATOM 2624 O O . PHE A 1 308 ? 19.469 -34.906 -28.266 1 96.62 308 PHE A O 1
ATOM 2631 N N . ALA A 1 309 ? 17.812 -34.406 -27.016 1 95.69 309 ALA A N 1
ATOM 2632 C CA . ALA A 1 309 ? 17.484 -35.781 -26.578 1 95.69 309 ALA A CA 1
ATOM 2633 C C . ALA A 1 309 ? 16.016 -36.094 -26.875 1 95.69 309 ALA A C 1
ATOM 2635 O O . ALA A 1 309 ? 15.109 -35.438 -26.391 1 95.69 309 ALA A O 1
ATOM 2636 N N . ILE A 1 310 ? 15.758 -37.094 -27.703 1 92.44 310 ILE A N 1
ATOM 2637 C CA . ILE A 1 310 ? 14.398 -37.531 -28.016 1 92.44 310 ILE A CA 1
ATOM 2638 C C . ILE A 1 310 ? 13.938 -38.594 -27.016 1 92.44 310 ILE A C 1
ATOM 2640 O O . ILE A 1 310 ? 14.375 -39.75 -27.062 1 92.44 310 ILE A O 1
ATOM 2644 N N . ILE A 1 311 ? 13.109 -38.188 -26.156 1 91.94 311 ILE A N 1
ATOM 2645 C CA . ILE A 1 311 ? 12.602 -39.094 -25.125 1 91.94 311 ILE A CA 1
ATOM 2646 C C . ILE A 1 311 ? 11.07 -39.031 -25.109 1 91.94 311 ILE A C 1
ATOM 2648 O O . ILE A 1 311 ? 10.484 -38.219 -24.406 1 91.94 311 ILE A O 1
ATOM 2652 N N . PRO A 1 312 ? 10.422 -39.906 -25.797 1 88.19 312 PRO A N 1
ATOM 2653 C CA . PRO A 1 312 ? 8.961 -39.938 -25.781 1 88.19 312 PRO A CA 1
ATOM 2654 C C . PRO A 1 312 ? 8.391 -40.312 -24.406 1 88.19 312 PRO A C 1
ATOM 2656 O O . PRO A 1 312 ? 9.102 -40.844 -23.562 1 88.19 312 PRO A O 1
ATOM 2659 N N . HIS A 1 313 ? 7.164 -40 -24.297 1 86.12 313 HIS A N 1
ATOM 2660 C CA . HIS A 1 313 ? 6.469 -40.5 -23.109 1 86.12 313 HIS A CA 1
ATOM 2661 C C . HIS A 1 313 ? 6.402 -42.031 -23.125 1 86.12 313 HIS A C 1
ATOM 2663 O O . HIS A 1 313 ? 6.484 -42.656 -24.188 1 86.12 313 HIS A O 1
ATOM 2669 N N . PHE A 1 314 ? 6.355 -42.531 -21.984 1 85.94 314 PHE A N 1
ATOM 2670 C CA . PHE A 1 314 ? 6.328 -43.969 -21.875 1 85.94 314 PHE A CA 1
ATOM 2671 C C . PHE A 1 314 ? 5.281 -44.438 -20.859 1 85.94 314 PHE A C 1
ATOM 2673 O O . PHE A 1 314 ? 4.828 -43.625 -20.031 1 85.94 314 PHE A O 1
ATOM 2680 N N . ILE A 1 315 ? 4.852 -45.594 -20.969 1 81.25 315 ILE A N 1
ATOM 2681 C CA . ILE A 1 315 ? 3.838 -46.094 -20.062 1 81.25 315 ILE A CA 1
ATOM 2682 C C . ILE A 1 315 ? 4.074 -47.594 -19.828 1 81.25 315 ILE A C 1
ATOM 2684 O O . ILE A 1 315 ? 4.512 -48.312 -20.734 1 81.25 315 ILE A O 1
ATOM 2688 N N . GLU A 1 316 ? 3.938 -47.938 -18.625 1 78.75 316 GLU A N 1
ATOM 2689 C CA . GLU A 1 316 ? 4.027 -49.375 -18.297 1 78.75 316 GLU A CA 1
ATOM 2690 C C . GLU A 1 316 ? 2.756 -50.125 -18.703 1 78.75 316 GLU A C 1
ATOM 2692 O O . GLU A 1 316 ? 1.65 -49.594 -18.562 1 78.75 316 GLU A O 1
ATOM 2697 N N . LYS A 1 317 ? 2.984 -51.25 -19.125 1 76.31 317 LYS A N 1
ATOM 2698 C CA . LYS A 1 317 ? 1.843 -52.062 -19.531 1 76.31 317 LYS A CA 1
ATOM 2699 C C . LYS A 1 317 ? 0.883 -52.281 -18.375 1 76.31 317 LYS A C 1
ATOM 2701 O O . LYS A 1 317 ? 1.314 -52.562 -17.25 1 76.31 317 LYS A O 1
ATOM 2706 N N . SER A 1 318 ? -0.305 -52.031 -18.719 1 78.19 318 SER A N 1
ATOM 2707 C CA . SER A 1 318 ? -1.329 -52.281 -17.703 1 78.19 318 SER A CA 1
ATOM 2708 C C . SER A 1 318 ? -1.632 -53.781 -17.562 1 78.19 318 SER A C 1
ATOM 2710 O O . SER A 1 318 ? -1.649 -54.5 -18.562 1 78.19 318 SER A O 1
ATOM 2712 N N . LYS A 1 319 ? -1.733 -54.25 -16.281 1 79 319 LYS A N 1
ATOM 2713 C CA . LYS A 1 319 ? -2.055 -55.656 -16.062 1 79 319 LYS A CA 1
ATOM 2714 C C . LYS A 1 319 ? -3.535 -55.844 -15.727 1 79 319 LYS A C 1
ATOM 2716 O O . LYS A 1 319 ? -4.023 -56.969 -15.641 1 79 319 LYS A O 1
ATOM 2721 N N . GLU A 1 320 ? -4.18 -54.781 -15.695 1 81.81 320 GLU A N 1
ATOM 2722 C CA . GLU A 1 320 ? -5.57 -54.844 -15.25 1 81.81 320 GLU A CA 1
ATOM 2723 C C . GLU A 1 320 ? -6.516 -55.094 -16.422 1 81.81 320 GLU A C 1
ATOM 2725 O O . GLU A 1 320 ? -6.25 -54.656 -17.547 1 81.81 320 GLU A O 1
ATOM 2730 N N . LYS A 1 321 ? -7.516 -55.906 -16.188 1 84.31 321 LYS A N 1
ATOM 2731 C CA . LYS A 1 321 ? -8.57 -56.125 -17.172 1 84.31 321 LYS A CA 1
ATOM 2732 C C . LYS A 1 321 ? -9.93 -55.688 -16.641 1 84.31 321 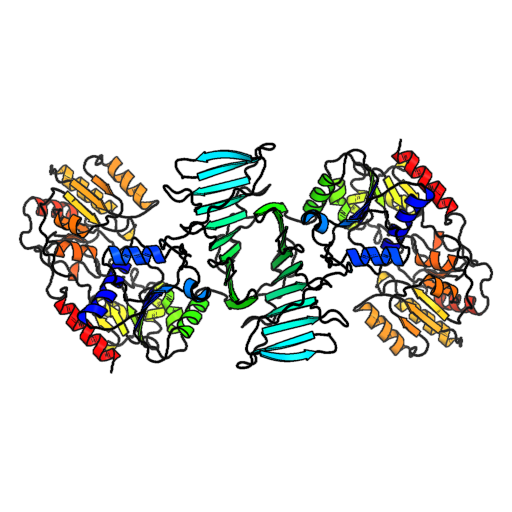LYS A C 1
ATOM 2734 O O . LYS A 1 321 ? -10.188 -55.75 -15.438 1 84.31 321 LYS A O 1
ATOM 2739 N N . SER A 1 322 ? -10.633 -55.031 -17.484 1 88 322 SER A N 1
ATOM 2740 C CA . SER A 1 322 ? -11.984 -54.625 -17.125 1 88 322 SER A CA 1
ATOM 2741 C C . SER A 1 322 ? -12.992 -55 -18.203 1 88 322 SER A C 1
ATOM 2743 O O . SER A 1 322 ? -12.617 -55.219 -19.359 1 88 322 SER A O 1
ATOM 2745 N N . GLU A 1 323 ? -14.25 -55.156 -17.656 1 89.88 323 GLU A N 1
ATOM 2746 C CA . GLU A 1 323 ? -15.328 -55.375 -18.625 1 89.88 323 GLU A CA 1
ATOM 2747 C C . GLU A 1 323 ? -15.609 -54.094 -19.422 1 89.88 323 GLU A C 1
ATOM 2749 O O . GLU A 1 323 ? -15.625 -53 -18.875 1 89.88 323 GLU A O 1
ATOM 2754 N N . LYS A 1 324 ? -15.781 -54.344 -20.734 1 91.69 324 LYS A N 1
ATOM 2755 C CA . LYS A 1 324 ? -16.016 -53.188 -21.609 1 91.69 324 LYS A CA 1
ATOM 2756 C C . LYS A 1 324 ? -17.453 -52.719 -21.531 1 91.69 324 LYS A C 1
ATOM 2758 O O . LYS A 1 324 ? -18.391 -53.531 -21.578 1 91.69 324 LYS A O 1
ATOM 2763 N N . LYS A 1 325 ? -17.531 -51.438 -21.297 1 94.69 325 LYS A N 1
ATOM 2764 C CA . LYS A 1 325 ? -18.828 -50.781 -21.438 1 94.69 325 LYS A CA 1
ATOM 2765 C C . LYS A 1 325 ? -19.062 -50.344 -22.891 1 94.69 325 LYS A C 1
ATOM 2767 O O . LYS A 1 325 ? -18.109 -50.156 -23.656 1 94.69 325 LYS A O 1
ATOM 2772 N N . ASP A 1 326 ? -20.312 -50.219 -23.234 1 96.25 326 ASP A N 1
ATOM 2773 C CA . ASP A 1 326 ? -20.656 -49.781 -24.578 1 96.25 326 ASP A CA 1
ATOM 2774 C C . ASP A 1 326 ? -20.625 -48.281 -24.688 1 96.25 326 ASP A C 1
ATOM 2776 O O . ASP A 1 326 ? -21.672 -47.625 -24.859 1 96.25 326 ASP A O 1
ATOM 2780 N N . ARG A 1 327 ? -19.422 -47.781 -24.688 1 97.75 327 ARG A N 1
ATOM 2781 C CA . ARG A 1 327 ? -19.297 -46.312 -24.719 1 97.75 327 ARG A CA 1
ATOM 2782 C C . ARG A 1 327 ? -17.984 -45.906 -25.391 1 97.75 327 ARG A C 1
ATOM 2784 O O . ARG A 1 327 ? -17 -46.656 -25.359 1 97.75 327 ARG A O 1
ATOM 2791 N N . PHE A 1 328 ? -18 -44.75 -26.047 1 98.12 328 PHE A N 1
ATOM 2792 C CA . PHE A 1 328 ? -16.828 -44 -26.438 1 98.12 328 PHE A CA 1
ATOM 2793 C C . PHE A 1 328 ? -16.469 -42.969 -25.375 1 98.12 328 PHE A C 1
ATOM 2795 O O . PHE A 1 328 ? -17.344 -42.5 -24.625 1 98.12 328 PHE A O 1
ATOM 2802 N N . ILE A 1 329 ? -15.156 -42.562 -25.344 1 97.31 329 ILE A N 1
ATOM 2803 C CA . ILE A 1 329 ? -14.82 -41.594 -24.312 1 97.31 329 ILE A CA 1
ATOM 2804 C C . ILE A 1 329 ? -13.859 -40.531 -24.891 1 97.31 329 ILE A C 1
ATOM 2806 O O . ILE A 1 329 ? -13.133 -40.812 -25.844 1 97.31 329 ILE A O 1
ATOM 2810 N N . TYR A 1 330 ? -13.969 -39.406 -24.391 1 95.06 330 TYR A N 1
ATOM 2811 C CA . TYR A 1 330 ? -12.977 -38.344 -24.516 1 95.06 330 TYR A CA 1
ATOM 2812 C C . TYR A 1 330 ? -12.391 -37.969 -23.156 1 95.06 330 TYR A C 1
ATOM 2814 O O . TYR A 1 330 ? -13.102 -37.969 -22.141 1 95.06 330 TYR A O 1
ATOM 2822 N N . MET A 1 331 ? -11.102 -37.719 -23.125 1 91.19 331 MET A N 1
ATOM 2823 C CA . MET A 1 331 ? -10.414 -37.344 -21.891 1 91.19 331 MET A CA 1
ATOM 2824 C C . MET A 1 331 ? -9.477 -36.156 -22.156 1 91.19 331 MET A C 1
ATOM 2826 O O . MET A 1 331 ? -8.555 -36.25 -22.953 1 91.19 331 MET A O 1
ATOM 2830 N N . GLY A 1 332 ? -9.695 -35.062 -21.547 1 84.88 332 GLY A N 1
ATOM 2831 C CA . GLY A 1 332 ? -8.844 -33.875 -21.688 1 84.88 332 GLY A CA 1
ATOM 2832 C C . GLY A 1 332 ? -9.539 -32.594 -21.312 1 84.88 332 GLY A C 1
ATOM 2833 O O . GLY A 1 332 ? -10.695 -32.594 -20.891 1 84.88 332 GLY A O 1
ATOM 2834 N N . ARG A 1 333 ? -8.805 -31.391 -21.375 1 79.06 333 ARG A N 1
ATOM 2835 C CA . ARG A 1 333 ? -9.367 -30.078 -21.078 1 79.06 333 ARG A CA 1
ATOM 2836 C C . ARG A 1 333 ? -10.414 -29.688 -22.125 1 79.06 333 ARG A C 1
ATOM 2838 O O . ARG A 1 333 ? -10.289 -30.031 -23.297 1 79.06 333 ARG A O 1
ATOM 2845 N N . PHE A 1 334 ? -11.414 -29 -21.609 1 86.88 334 PHE A N 1
ATOM 2846 C CA . PHE A 1 334 ? -12.367 -28.406 -22.531 1 86.88 334 PHE A CA 1
ATOM 2847 C C . PHE A 1 334 ? -11.836 -27.094 -23.094 1 86.88 334 PHE A C 1
ATOM 2849 O O . PHE A 1 334 ? -12.148 -26.016 -22.578 1 86.88 334 PHE A O 1
ATOM 2856 N N . ALA A 1 335 ? -11.023 -27.203 -24.156 1 84.62 335 ALA A N 1
ATOM 2857 C CA . ALA A 1 335 ? -10.375 -26.031 -24.766 1 84.62 335 ALA A CA 1
ATOM 2858 C C . ALA A 1 335 ? -10.641 -25.984 -26.266 1 84.62 335 ALA A C 1
ATOM 2860 O O . ALA A 1 335 ? -10.875 -27.016 -26.906 1 84.62 335 ALA A O 1
ATOM 2861 N N . PRO A 1 336 ? -10.617 -24.812 -26.812 1 83.88 336 PRO A N 1
ATOM 2862 C CA . PRO A 1 336 ? -10.891 -24.672 -28.25 1 83.88 336 PRO A CA 1
ATOM 2863 C C . PRO A 1 336 ? -9.977 -25.531 -29.109 1 83.88 336 PRO A C 1
ATOM 2865 O O . PRO A 1 336 ? -10.414 -26.078 -30.125 1 83.88 336 PRO A O 1
ATOM 2868 N N . GLU A 1 337 ? -8.789 -25.703 -28.688 1 84.81 337 GLU A N 1
ATOM 2869 C CA . GLU A 1 337 ? -7.82 -26.453 -29.484 1 84.81 337 GLU A CA 1
ATOM 2870 C C . GLU A 1 337 ? -8.156 -27.938 -29.516 1 84.81 337 GLU A C 1
ATOM 2872 O O . GLU A 1 337 ? -7.668 -28.672 -30.391 1 84.81 337 GLU A O 1
ATOM 2877 N N . LYS A 1 338 ? -8.992 -28.453 -28.609 1 89.56 338 LYS A N 1
ATOM 2878 C CA . LYS A 1 338 ? -9.344 -29.859 -28.562 1 89.56 338 LYS A CA 1
ATOM 2879 C C . LYS A 1 338 ? -10.531 -30.172 -29.469 1 89.56 338 LYS A C 1
ATOM 2881 O O . LYS A 1 338 ? -10.789 -31.328 -29.781 1 89.56 338 LYS A O 1
ATOM 2886 N N . GLN A 1 339 ? -11.289 -29.203 -29.891 1 91.81 339 GLN A N 1
ATOM 2887 C CA . GLN A 1 339 ? -12.383 -29.297 -30.844 1 91.81 339 GLN A CA 1
ATOM 2888 C C . GLN A 1 339 ? -13.383 -30.375 -30.453 1 91.81 339 GLN A C 1
ATOM 2890 O O . GLN A 1 339 ? -13.711 -31.25 -31.25 1 91.81 339 GLN A O 1
ATOM 2895 N N . ILE A 1 340 ? -13.875 -30.25 -29.281 1 94.25 340 ILE A N 1
ATOM 2896 C CA . ILE A 1 340 ? -14.805 -31.234 -28.75 1 94.25 340 ILE A CA 1
ATOM 2897 C C . ILE A 1 340 ? -16.109 -31.203 -29.547 1 94.25 340 ILE A C 1
ATOM 2899 O O . ILE A 1 340 ? -16.781 -32.219 -29.688 1 94.25 340 ILE A O 1
ATOM 2903 N N . THR A 1 341 ? -16.391 -30.062 -30.172 1 94.44 341 THR A N 1
ATOM 2904 C CA . THR A 1 341 ? -17.594 -29.922 -30.984 1 94.44 341 THR A CA 1
ATOM 2905 C C . THR A 1 341 ? -17.547 -30.922 -32.156 1 94.44 341 THR A C 1
ATOM 2907 O O . THR A 1 341 ? -18.594 -31.438 -32.562 1 94.44 341 THR A O 1
ATOM 2910 N N . HIS A 1 342 ? -16.391 -31.172 -32.656 1 96.75 342 HIS A N 1
ATOM 2911 C CA . HIS A 1 342 ? -16.266 -32.125 -33.75 1 96.75 342 HIS A CA 1
ATOM 2912 C C . HIS A 1 342 ? -16.625 -33.562 -33.281 1 96.75 342 HIS A C 1
ATOM 2914 O O . HIS A 1 342 ? -17.172 -34.344 -34.062 1 96.75 342 HIS A O 1
ATOM 2920 N N . ILE A 1 343 ? -16.281 -33.875 -32.062 1 97.38 343 ILE A N 1
ATOM 2921 C CA . ILE A 1 343 ? -16.609 -35.156 -31.484 1 97.38 343 ILE A CA 1
ATOM 2922 C C . ILE A 1 343 ? -18.125 -35.344 -31.406 1 97.38 343 ILE A C 1
ATOM 2924 O O . ILE A 1 343 ? -18.656 -36.375 -31.766 1 97.38 343 ILE A O 1
ATOM 2928 N N . ILE A 1 344 ? -18.75 -34.25 -31 1 96.94 344 ILE A N 1
ATOM 2929 C CA . ILE A 1 344 ? -20.203 -34.312 -30.828 1 96.94 344 ILE A CA 1
ATOM 2930 C C . ILE A 1 344 ? -20.875 -34.438 -32.188 1 96.94 344 ILE A C 1
ATOM 2932 O O . ILE A 1 344 ? -21.828 -35.219 -32.344 1 96.94 344 ILE A O 1
ATOM 2936 N N . GLU A 1 345 ? -20.406 -33.688 -33.125 1 97.19 345 GLU A N 1
ATOM 2937 C CA . GLU A 1 345 ? -20.969 -33.781 -34.469 1 97.19 345 GLU A CA 1
ATOM 2938 C C . GLU A 1 345 ? -20.781 -35.156 -35.062 1 97.19 345 GLU A C 1
ATOM 2940 O O . GLU A 1 345 ? -21.688 -35.688 -35.688 1 97.19 345 GLU A O 1
ATOM 2945 N N . ALA A 1 346 ? -19.594 -35.656 -34.938 1 97.75 346 ALA A N 1
ATOM 2946 C CA . ALA A 1 346 ? -19.328 -37.031 -35.438 1 97.75 346 ALA A CA 1
ATOM 2947 C C . ALA A 1 346 ? -20.234 -38.031 -34.75 1 97.75 346 ALA A C 1
ATOM 2949 O O . ALA A 1 346 ? -20.734 -38.969 -35.375 1 97.75 346 ALA A O 1
ATOM 2950 N N . TYR A 1 347 ? -20.422 -37.875 -33.469 1 97.88 347 TYR A N 1
ATOM 2951 C CA . TYR A 1 347 ? -21.25 -38.781 -32.688 1 97.88 347 TYR A CA 1
ATOM 2952 C C . TYR A 1 347 ? -22.703 -38.719 -33.156 1 97.88 347 TYR A C 1
ATOM 2954 O O . TYR A 1 347 ? -23.406 -39.719 -33.188 1 97.88 347 TYR A O 1
ATOM 2962 N N . LYS A 1 348 ? -23.125 -37.469 -33.469 1 97.44 348 LYS A N 1
ATOM 2963 C CA . LYS A 1 348 ? -24.469 -37.312 -34.031 1 97.44 348 LYS A CA 1
ATOM 2964 C C . LYS A 1 348 ? -24.641 -38.188 -35.281 1 97.44 348 LYS A C 1
ATOM 2966 O O . LYS A 1 348 ? -25.641 -38.906 -35.406 1 97.44 348 LYS A O 1
ATOM 2971 N N . ILE A 1 349 ? -23.719 -38.125 -36.188 1 97.31 349 ILE A N 1
ATOM 2972 C CA . ILE A 1 349 ? -23.75 -38.906 -37.406 1 97.31 349 ILE A CA 1
ATOM 2973 C C . ILE A 1 349 ? -23.781 -40.406 -37.062 1 97.31 349 ILE A C 1
ATOM 2975 O O . ILE A 1 349 ? -24.547 -41.156 -37.656 1 97.31 349 ILE A O 1
ATOM 2979 N N . PHE A 1 350 ? -23 -40.812 -36.188 1 97.38 350 PHE A N 1
ATOM 2980 C CA . PHE A 1 350 ? -22.922 -42.188 -35.688 1 97.38 350 PHE A CA 1
ATOM 2981 C C . PHE A 1 350 ? -24.266 -42.625 -35.156 1 97.38 350 PHE A C 1
ATOM 2983 O O . PHE A 1 350 ? -24.734 -43.719 -35.469 1 97.38 350 PHE A O 1
ATOM 2990 N N . LYS A 1 351 ? -24.906 -41.812 -34.375 1 96.5 351 LYS A N 1
ATOM 2991 C CA . LYS A 1 351 ? -26.203 -42.125 -33.75 1 96.5 351 LYS A CA 1
ATOM 2992 C C . LYS A 1 351 ? -27.297 -42.25 -34.812 1 96.5 351 LYS A C 1
ATOM 2994 O O . LYS A 1 351 ? -28.203 -43.062 -34.688 1 96.5 351 LYS A O 1
ATOM 2999 N N . GLU A 1 352 ? -27.234 -41.438 -35.719 1 95.88 352 GLU A N 1
ATOM 3000 C CA . GLU A 1 352 ? -28.219 -41.438 -36.812 1 95.88 352 GLU A CA 1
ATOM 3001 C C . GLU A 1 352 ? -28.203 -42.75 -37.594 1 95.88 352 GLU A C 1
ATOM 3003 O O . GLU A 1 352 ? -29.188 -43.125 -38.219 1 95.88 352 GLU A O 1
ATOM 3008 N N . LYS A 1 353 ? -27.094 -43.406 -37.531 1 95.69 353 LYS A N 1
ATOM 3009 C CA . LYS A 1 353 ? -26.984 -44.688 -38.219 1 95.69 353 LYS A CA 1
ATOM 3010 C C . LYS A 1 353 ? -27.594 -45.812 -37.375 1 95.69 353 LYS A C 1
ATOM 3012 O O . LYS A 1 353 ? -27.656 -46.969 -37.812 1 95.69 353 LYS A O 1
ATOM 3017 N N . GLY A 1 354 ? -27.922 -45.625 -36.156 1 94.06 354 GLY A N 1
ATOM 3018 C CA . GLY A 1 354 ? -28.734 -46.531 -35.375 1 94.06 354 GLY A CA 1
ATOM 3019 C C . GLY A 1 354 ? -27.953 -47.281 -34.312 1 94.06 354 GLY A C 1
ATOM 3020 O O . GLY A 1 354 ? -28.438 -48.25 -33.75 1 94.06 354 GLY A O 1
ATOM 3021 N N . TYR A 1 355 ? -26.797 -46.875 -34.031 1 95.94 355 TYR A N 1
ATOM 3022 C CA . TYR A 1 355 ? -25.984 -47.562 -33.062 1 95.94 355 TYR A CA 1
ATOM 3023 C C . TYR A 1 355 ? -26.266 -47.094 -31.641 1 95.94 355 TYR A C 1
ATOM 3025 O O . TYR A 1 355 ? -26.453 -45.875 -31.406 1 95.94 355 TYR A O 1
ATOM 3033 N N . PRO A 1 356 ? -26.281 -47.906 -30.703 1 95.75 356 PRO A N 1
ATOM 3034 C CA . PRO A 1 356 ? -26.703 -47.531 -29.344 1 95.75 356 PRO A CA 1
ATOM 3035 C C . PRO A 1 356 ? -25.531 -47.062 -28.484 1 95.75 356 PRO A C 1
ATOM 3037 O O . PRO A 1 356 ? -25.75 -46.531 -27.391 1 95.75 356 PRO A O 1
ATOM 3040 N N . THR A 1 357 ? -24.344 -47.219 -28.922 1 97.38 357 THR A N 1
ATOM 3041 C CA . THR A 1 357 ? -23.156 -46.938 -28.109 1 97.38 357 THR A CA 1
ATOM 3042 C C . THR A 1 357 ? -23.188 -45.5 -27.609 1 97.38 357 THR A C 1
ATOM 3044 O O . THR A 1 357 ? -23.484 -44.594 -28.359 1 97.38 357 THR A O 1
ATOM 3047 N N . LYS A 1 358 ? -22.812 -45.25 -26.328 1 98.12 358 LYS A N 1
ATOM 3048 C CA . LYS A 1 358 ? -22.891 -43.938 -25.703 1 98.12 358 LYS A CA 1
ATOM 3049 C C . LYS A 1 358 ? -21.562 -43.188 -25.797 1 98.12 358 LYS A C 1
ATOM 3051 O O . LYS A 1 358 ? -20.562 -43.781 -26.219 1 98.12 358 LYS A O 1
ATOM 3056 N N . LEU A 1 359 ? -21.594 -41.875 -25.469 1 97.88 359 LEU A N 1
ATOM 3057 C CA . LEU A 1 359 ? -20.406 -41.031 -25.469 1 97.88 359 LEU A CA 1
ATOM 3058 C C . LEU A 1 359 ? -20.234 -40.344 -24.109 1 97.88 359 LEU A C 1
ATOM 3060 O O . LEU A 1 359 ? -21.188 -39.75 -23.594 1 97.88 359 LEU A O 1
ATOM 3064 N N . VAL A 1 360 ? -19.062 -40.469 -23.531 1 96.88 360 VAL A N 1
ATOM 3065 C CA . VAL A 1 360 ? -18.766 -39.812 -22.266 1 96.88 360 VAL A CA 1
ATOM 3066 C C . VAL A 1 360 ? -17.578 -38.844 -22.453 1 96.88 360 VAL A C 1
ATOM 3068 O O . VAL A 1 360 ? -16.531 -39.25 -22.969 1 96.88 360 VAL A O 1
ATOM 3071 N N . LEU A 1 361 ? -17.75 -37.656 -22.047 1 94.88 361 LEU A N 1
ATOM 3072 C CA . LEU A 1 361 ? -16.703 -36.625 -22.109 1 94.88 361 LEU A CA 1
ATOM 3073 C C . LEU A 1 361 ? -16.172 -36.312 -20.719 1 94.88 361 LEU A C 1
ATOM 3075 O O . LEU A 1 361 ? -16.891 -35.75 -19.891 1 94.88 361 LEU A O 1
ATOM 3079 N N . PHE A 1 362 ? -14.844 -36.625 -20.516 1 90.19 362 PHE A N 1
ATOM 3080 C CA . PHE A 1 362 ? -14.195 -36.281 -19.25 1 90.19 362 PHE A CA 1
ATOM 3081 C C . PHE A 1 362 ? -13.352 -35.031 -19.391 1 90.19 362 PHE A C 1
ATOM 3083 O O . PHE A 1 362 ? -12.492 -34.938 -20.266 1 90.19 362 PHE A O 1
ATOM 3090 N N . GLY A 1 363 ? -13.539 -34.062 -18.578 1 81.06 363 GLY A N 1
ATOM 3091 C CA . GLY A 1 363 ? -12.609 -32.969 -18.656 1 81.06 363 GLY A CA 1
ATOM 3092 C C . GLY A 1 363 ? -13 -31.781 -17.781 1 81.06 363 GLY A C 1
ATOM 3093 O O . GLY A 1 363 ? -14.109 -31.75 -17.234 1 81.06 363 GLY A O 1
ATOM 3094 N N . ALA A 1 364 ? -11.883 -31.109 -17.422 1 66.31 364 ALA A N 1
ATOM 3095 C CA . ALA A 1 364 ? -12.047 -29.891 -16.625 1 66.31 364 ALA A CA 1
ATOM 3096 C C . ALA A 1 364 ? -12.172 -28.656 -17.5 1 66.31 364 ALA A C 1
ATOM 3098 O O . ALA A 1 364 ? -11.547 -28.578 -18.562 1 66.31 364 ALA A O 1
ATOM 3099 N N . GLY A 1 365 ? -13.016 -27.719 -17.422 1 63.44 365 GLY A N 1
ATOM 3100 C CA . GLY A 1 365 ? -13.07 -26.406 -18.062 1 63.44 365 GLY A CA 1
ATOM 3101 C C . GLY A 1 365 ? -14.32 -25.625 -17.719 1 63.44 365 GLY A C 1
ATOM 3102 O O . GLY A 1 365 ? -15.422 -26.188 -17.688 1 63.44 365 GLY A O 1
ATOM 3103 N N . ILE A 1 366 ? -13.984 -24.562 -16.859 1 59.38 366 ILE A N 1
ATOM 3104 C CA . ILE A 1 366 ? -15.07 -23.641 -16.547 1 59.38 366 ILE A CA 1
ATOM 3105 C C . ILE A 1 366 ? -15.125 -22.531 -17.578 1 59.38 366 ILE A C 1
ATOM 3107 O O . ILE A 1 366 ? -14.109 -22.203 -18.203 1 59.38 366 ILE A O 1
ATOM 3111 N N . GLY A 1 367 ? -16.234 -22.375 -18.359 1 64.56 367 GLY A N 1
ATOM 3112 C CA . GLY A 1 367 ? -16.391 -21.156 -19.125 1 64.56 367 GLY A CA 1
ATOM 3113 C C . GLY A 1 367 ? -17.141 -21.359 -20.438 1 64.56 367 GLY A C 1
ATOM 3114 O O . GLY A 1 367 ? -18.062 -22.188 -20.5 1 64.56 367 GLY A O 1
ATOM 3115 N N . ALA A 1 368 ? -16.641 -20.703 -21.375 1 74.31 368 ALA A N 1
ATOM 3116 C CA . ALA A 1 368 ? -17.344 -20.531 -22.641 1 74.31 368 ALA A CA 1
ATOM 3117 C C . ALA A 1 368 ? -17.344 -21.828 -23.453 1 74.31 368 ALA A C 1
ATOM 3119 O O . ALA A 1 368 ? -18.344 -22.172 -24.078 1 74.31 368 ALA A O 1
ATOM 3120 N N . GLU A 1 369 ? -16.344 -22.75 -23.297 1 83.31 369 GLU A N 1
ATOM 3121 C CA . GLU A 1 369 ? -16.234 -23.969 -24.094 1 83.31 369 GLU A CA 1
ATOM 3122 C C . GLU A 1 369 ? -17.219 -25.031 -23.609 1 83.31 369 GLU A C 1
ATOM 3124 O O . GLU A 1 369 ? -17.859 -25.719 -24.406 1 83.31 369 GLU A O 1
ATOM 3129 N N . ARG A 1 370 ? -17.281 -25.125 -22.281 1 85.19 370 ARG A N 1
ATOM 3130 C CA . ARG A 1 370 ? -18.203 -26.109 -21.734 1 85.19 370 ARG A CA 1
ATOM 3131 C C . ARG A 1 370 ? -19.656 -25.766 -22.094 1 85.19 370 ARG A C 1
ATOM 3133 O O . ARG A 1 370 ? -20.438 -26.656 -22.438 1 85.19 370 ARG A O 1
ATOM 3140 N N . LYS A 1 371 ? -19.984 -24.484 -22.016 1 86.31 371 LYS A N 1
ATOM 3141 C CA . LYS A 1 371 ? -21.328 -24.047 -22.375 1 86.31 371 LYS A CA 1
ATOM 3142 C C . LYS A 1 371 ? -21.641 -24.359 -23.828 1 86.31 371 LYS A C 1
ATOM 3144 O O . LYS A 1 371 ? -22.766 -24.766 -24.156 1 86.31 371 LYS A O 1
ATOM 3149 N N . ASN A 1 372 ? -20.688 -24.188 -24.656 1 89.88 372 ASN A N 1
ATOM 3150 C CA . ASN A 1 372 ? -20.875 -24.484 -26.078 1 89.88 372 ASN A CA 1
ATOM 3151 C C . ASN A 1 372 ? -21.125 -25.969 -26.312 1 89.88 372 ASN A C 1
ATOM 3153 O O . ASN A 1 372 ? -21.969 -26.344 -27.141 1 89.88 372 ASN A O 1
ATOM 3157 N N . ILE A 1 373 ? -20.422 -26.797 -25.609 1 91.06 373 ILE A N 1
ATOM 3158 C CA . ILE A 1 373 ? -20.562 -28.25 -25.719 1 91.06 373 ILE A CA 1
ATOM 3159 C C . ILE A 1 373 ? -21.969 -28.656 -25.281 1 91.06 373 ILE A C 1
ATOM 3161 O O . ILE A 1 373 ? -22.656 -29.422 -25.969 1 91.06 373 ILE A O 1
ATOM 3165 N N . GLU A 1 374 ? -22.375 -28.094 -24.188 1 90.94 374 GLU A N 1
ATOM 3166 C CA . GLU A 1 374 ? -23.703 -28.406 -23.656 1 90.94 374 GLU A CA 1
ATOM 3167 C C . GLU A 1 374 ? -24.797 -27.953 -24.609 1 90.94 374 GLU A C 1
ATOM 3169 O O . GLU A 1 374 ? -25.797 -28.656 -24.797 1 90.94 374 GLU A O 1
ATOM 3174 N N . LYS A 1 375 ? -24.641 -26.828 -25.172 1 93.25 375 LYS A N 1
ATOM 3175 C CA . LYS A 1 375 ? -25.594 -26.297 -26.125 1 93.25 375 LYS A CA 1
ATOM 3176 C C . LYS A 1 375 ? -25.719 -27.203 -27.344 1 93.25 375 LYS A C 1
ATOM 3178 O O . LYS A 1 375 ? -26.828 -27.453 -27.828 1 93.25 375 LYS A O 1
ATOM 3183 N N . LEU A 1 376 ? -24.625 -27.641 -27.844 1 93.81 376 LEU A N 1
ATOM 3184 C CA . LEU A 1 376 ? -24.609 -28.516 -29.016 1 93.81 376 LEU A CA 1
ATOM 3185 C C . LEU A 1 376 ? -25.312 -29.828 -28.719 1 93.81 376 LEU A C 1
ATOM 3187 O O . LEU A 1 376 ? -26.047 -30.344 -29.562 1 93.81 376 LEU A O 1
ATOM 3191 N N . VAL A 1 377 ? -25.078 -30.422 -27.531 1 94.62 377 VAL A N 1
ATOM 3192 C CA . VAL A 1 377 ? -25.719 -31.672 -27.109 1 94.62 377 VAL A CA 1
ATOM 3193 C C . VAL A 1 377 ? -27.234 -31.484 -27.062 1 94.62 377 VAL A C 1
ATOM 3195 O O . VAL A 1 377 ? -27.969 -32.375 -27.484 1 94.62 377 VAL A O 1
ATOM 3198 N N . HIS A 1 378 ? -27.578 -30.359 -26.594 1 94.75 378 HIS A N 1
ATOM 3199 C CA . HIS A 1 378 ? -29 -30.047 -26.516 1 94.75 378 HIS A CA 1
ATOM 3200 C C . HIS A 1 378 ? -29.594 -29.859 -27.906 1 94.75 378 HIS A C 1
ATOM 3202 O O . HIS A 1 378 ? -30.656 -30.406 -28.203 1 94.75 378 HIS A O 1
ATOM 3208 N N . ASN A 1 379 ? -28.953 -29.062 -28.734 1 95.81 379 ASN A N 1
ATOM 3209 C CA . ASN A 1 379 ? -29.438 -28.766 -30.078 1 95.81 379 ASN A CA 1
ATOM 3210 C C . ASN A 1 379 ? -29.641 -30.047 -30.891 1 95.81 379 ASN A C 1
ATOM 3212 O O . ASN A 1 379 ? -30.562 -30.125 -31.703 1 95.81 379 ASN A O 1
ATOM 3216 N N . TYR A 1 380 ? -28.766 -31.016 -30.656 1 95.81 380 TYR A N 1
ATOM 3217 C CA . TYR A 1 380 ? -28.812 -32.25 -31.422 1 95.81 380 TYR A CA 1
ATOM 3218 C C . TYR A 1 380 ? -29.641 -33.312 -30.719 1 95.81 380 TYR A C 1
ATOM 3220 O O . TYR A 1 380 ? -29.75 -34.438 -31.172 1 95.81 380 TYR A O 1
ATOM 3228 N N . HIS A 1 381 ? -30.188 -32.969 -29.547 1 95.31 381 HIS A N 1
ATOM 3229 C CA . HIS A 1 381 ? -31.047 -33.844 -28.75 1 95.31 381 HIS A CA 1
ATOM 3230 C C . HIS A 1 381 ? -30.312 -35.125 -28.344 1 95.31 381 HIS A C 1
ATOM 3232 O O . HIS A 1 381 ? -30.844 -36.219 -28.5 1 95.31 381 HIS A O 1
ATOM 3238 N N . LEU A 1 382 ? -29.109 -34.969 -27.891 1 96.06 382 LEU A N 1
ATOM 3239 C CA . LEU A 1 382 ? -28.266 -36.094 -27.516 1 96.06 382 LEU A CA 1
ATOM 3240 C C . LEU A 1 382 ? -28.125 -36.188 -26 1 96.06 382 LEU A C 1
ATOM 3242 O O . LEU A 1 382 ? -27.172 -36.812 -25.5 1 96.06 382 LEU A O 1
ATOM 3246 N N . GLU A 1 383 ? -29 -35.625 -25.219 1 94.69 383 GLU A N 1
ATOM 3247 C CA . GLU A 1 383 ? -28.875 -35.5 -23.766 1 94.69 383 GLU A CA 1
ATOM 3248 C C . GLU A 1 383 ? -28.859 -36.875 -23.109 1 94.69 383 GLU A C 1
ATOM 3250 O O . GLU A 1 383 ? -28.234 -37.062 -22.062 1 94.69 383 GLU A O 1
ATOM 3255 N N . ASN A 1 384 ? -29.469 -37.781 -23.703 1 94.25 384 ASN A N 1
ATOM 3256 C CA . ASN A 1 384 ? -29.547 -39.125 -23.125 1 94.25 384 ASN A CA 1
ATOM 3257 C C . ASN A 1 384 ? -28.359 -40 -23.562 1 94.25 384 ASN A C 1
ATOM 3259 O O . ASN A 1 384 ? -28.125 -41.062 -22.984 1 94.25 384 ASN A O 1
ATOM 3263 N N . ASP A 1 385 ? -27.625 -39.562 -24.5 1 96.25 385 ASP A N 1
ATOM 3264 C CA . ASP A 1 385 ? -26.594 -40.406 -25.109 1 96.25 385 ASP A CA 1
ATOM 3265 C C . ASP A 1 385 ? -25.203 -39.875 -24.781 1 96.25 385 ASP A C 1
ATOM 3267 O O . ASP A 1 385 ? -24.203 -40.594 -24.891 1 96.25 385 ASP A O 1
ATOM 3271 N N . VAL A 1 386 ? -25.078 -38.625 -24.453 1 96.5 386 VAL A N 1
ATOM 3272 C CA . VAL A 1 386 ? -23.797 -37.969 -24.156 1 96.5 386 VAL A CA 1
ATOM 3273 C C . VAL A 1 386 ? -23.766 -37.5 -22.703 1 96.5 386 VAL A C 1
ATOM 3275 O O . VAL A 1 386 ? -24.672 -36.812 -22.234 1 96.5 386 VAL A O 1
ATOM 3278 N N . THR A 1 387 ? -22.781 -37.875 -21.969 1 95.25 387 THR A N 1
ATOM 3279 C CA . THR A 1 387 ? -22.562 -37.469 -20.578 1 95.25 387 THR A CA 1
ATOM 3280 C C . THR A 1 387 ? -21.297 -36.625 -20.469 1 95.25 387 THR A C 1
ATOM 3282 O O . THR A 1 387 ? -20.25 -37 -21 1 95.25 387 THR A O 1
ATOM 3285 N N . ILE A 1 388 ? -21.406 -35.531 -19.828 1 91.94 388 ILE A N 1
ATOM 3286 C CA . ILE A 1 388 ? -20.266 -34.656 -19.562 1 91.94 388 ILE A CA 1
ATOM 3287 C C . ILE A 1 388 ? -19.859 -34.75 -18.094 1 91.94 388 ILE A C 1
ATOM 3289 O O . ILE A 1 388 ? -20.656 -34.438 -17.203 1 91.94 388 ILE A O 1
ATOM 3293 N N . GLU A 1 389 ? -18.609 -35.188 -17.859 1 87.31 389 GLU A N 1
ATOM 3294 C CA . GLU A 1 389 ? -18.109 -35.375 -16.5 1 87.31 389 GLU A CA 1
ATOM 3295 C C . GLU A 1 389 ? -16.891 -34.5 -16.234 1 87.31 389 GLU A C 1
ATOM 3297 O O . GLU A 1 389 ? -16.25 -34 -17.172 1 87.31 389 GLU A O 1
ATOM 3302 N N . ASN A 1 390 ? -16.734 -34.219 -14.961 1 79.56 390 ASN A N 1
ATOM 3303 C CA . ASN A 1 390 ? -15.5 -33.562 -14.562 1 79.56 390 ASN A CA 1
ATOM 3304 C C . ASN A 1 390 ? -14.289 -34.469 -14.688 1 79.56 390 ASN A C 1
ATOM 3306 O O . ASN A 1 390 ? -14.414 -35.594 -15.141 1 79.56 390 ASN A O 1
ATOM 3310 N N . PHE A 1 391 ? -13.219 -34 -14.273 1 76.25 391 PHE A N 1
ATOM 3311 C CA . PHE A 1 391 ? -11.992 -34.781 -14.297 1 76.25 391 PHE A CA 1
ATOM 3312 C C . PHE A 1 391 ? -12.148 -36.062 -13.453 1 76.25 391 PHE A C 1
ATOM 3314 O O . PHE A 1 391 ? -12.852 -36.031 -12.445 1 76.25 391 PHE A O 1
ATOM 3321 N N . THR A 1 392 ? -11.688 -37.094 -14.039 1 76.62 392 THR A N 1
ATOM 3322 C CA . THR A 1 392 ? -11.703 -38.344 -13.297 1 76.62 392 THR A CA 1
ATOM 3323 C C . THR A 1 392 ? -10.383 -38.562 -12.555 1 76.62 392 THR A C 1
ATOM 3325 O O . THR A 1 392 ? -9.328 -38.125 -13.023 1 76.62 392 THR A O 1
ATOM 3328 N N . GLU A 1 393 ? -10.555 -39.281 -11.445 1 73.94 393 GLU A N 1
ATOM 3329 C CA . GLU A 1 393 ? -9.375 -39.625 -10.648 1 73.94 393 GLU A CA 1
ATOM 3330 C C . GLU A 1 393 ? -8.703 -40.906 -11.156 1 73.94 393 GLU A C 1
ATOM 3332 O O . GLU A 1 393 ? -7.559 -41.188 -10.805 1 73.94 393 GLU A O 1
ATOM 3337 N N . ASP A 1 394 ? -9.414 -41.562 -12.055 1 80 394 ASP A N 1
ATOM 3338 C CA . ASP A 1 394 ? -8.859 -42.812 -12.57 1 80 394 ASP A CA 1
ATOM 3339 C C . ASP A 1 394 ? -9.031 -42.906 -14.086 1 80 394 ASP A C 1
ATOM 3341 O O . ASP A 1 394 ? -9.781 -43.75 -14.578 1 80 394 ASP A O 1
ATOM 3345 N N . PRO A 1 395 ? -8.297 -42.25 -14.758 1 84.94 395 PRO A N 1
ATOM 3346 C CA . PRO A 1 395 ? -8.422 -42.219 -16.219 1 84.94 395 PRO A CA 1
ATOM 3347 C C . PRO A 1 395 ? -8.125 -43.594 -16.844 1 84.94 395 PRO A C 1
ATOM 3349 O O . PRO A 1 395 ? -8.758 -43.969 -17.828 1 84.94 395 PRO A O 1
ATOM 3352 N N . LEU A 1 396 ? -7.262 -44.344 -16.297 1 87.38 396 LEU A N 1
ATOM 3353 C CA . LEU A 1 396 ? -6.887 -45.625 -16.875 1 87.38 396 LEU A CA 1
ATOM 3354 C C . LEU A 1 396 ? -8.062 -46.594 -16.844 1 87.38 396 LEU A C 1
ATOM 3356 O O . LEU A 1 396 ? -8.273 -47.344 -17.797 1 87.38 396 LEU A O 1
ATOM 3360 N N . LYS A 1 397 ? -8.727 -46.5 -15.766 1 90.12 397 LYS A N 1
ATOM 3361 C CA . LYS A 1 397 ? -9.906 -47.344 -15.664 1 90.12 397 LYS A CA 1
ATOM 3362 C C . LYS A 1 397 ? -10.953 -46.969 -16.719 1 90.12 397 LYS A C 1
ATOM 3364 O O . LYS A 1 397 ? -11.57 -47.844 -17.328 1 90.12 397 LYS A O 1
ATOM 3369 N N . GLU A 1 398 ? -11.102 -45.781 -16.891 1 92.88 398 GLU A N 1
ATOM 3370 C CA . GLU A 1 398 ? -12.086 -45.312 -17.859 1 92.88 398 GLU A CA 1
ATOM 3371 C C . GLU A 1 398 ? -11.719 -45.75 -19.281 1 92.88 398 GLU A C 1
ATOM 3373 O O . GLU A 1 398 ? -12.594 -46.125 -20.062 1 92.88 398 GLU A O 1
ATOM 3378 N N . PHE A 1 399 ? -10.5 -45.719 -19.578 1 93.69 399 PHE A N 1
ATOM 3379 C CA . PHE A 1 399 ? -10.055 -46.188 -20.875 1 93.69 399 PHE A CA 1
ATOM 3380 C C . PHE A 1 399 ? -10.297 -47.688 -21 1 93.69 399 PHE A C 1
ATOM 3382 O O . PHE A 1 399 ? -10.859 -48.156 -22 1 93.69 399 PHE A O 1
ATOM 3389 N N . ARG A 1 400 ? -9.938 -48.406 -20 1 92.75 400 ARG A N 1
ATOM 3390 C CA . ARG A 1 400 ? -10.047 -49.844 -20.016 1 92.75 400 ARG A CA 1
ATOM 3391 C C . ARG A 1 400 ? -11.484 -50.281 -20.234 1 92.75 400 ARG A C 1
ATOM 3393 O O . ARG A 1 400 ? -11.734 -51.312 -20.859 1 92.75 400 ARG A O 1
ATOM 3400 N N . GLU A 1 401 ? -12.336 -49.469 -19.812 1 95.12 401 GLU A N 1
ATOM 3401 C CA . GLU A 1 401 ? -13.742 -49.844 -19.828 1 95.12 401 GLU A CA 1
ATOM 3402 C C . GLU A 1 401 ? -14.445 -49.312 -21.078 1 95.12 401 GLU A C 1
ATOM 3404 O O . GLU A 1 401 ? -15.656 -49.5 -21.234 1 95.12 401 GLU A O 1
ATOM 3409 N N . SER A 1 402 ? -13.766 -48.75 -22 1 96.56 402 SER A N 1
ATOM 3410 C CA . SER A 1 402 ? -14.43 -48.094 -23.141 1 96.56 402 SER A CA 1
ATOM 3411 C C . SER A 1 402 ? -14.055 -48.781 -24.453 1 96.56 402 SER A C 1
ATOM 3413 O O . SER A 1 402 ? -13.023 -49.438 -24.547 1 96.56 402 SER A O 1
ATOM 3415 N N . LYS A 1 403 ? -14.906 -48.594 -25.453 1 96.75 403 LYS A N 1
ATOM 3416 C CA . LYS A 1 403 ? -14.695 -49.219 -26.75 1 96.75 403 LYS A CA 1
ATOM 3417 C C . LYS A 1 403 ? -13.586 -48.5 -27.516 1 96.75 403 LYS A C 1
ATOM 3419 O O . LYS A 1 403 ? -12.852 -49.125 -28.297 1 96.75 403 LYS A O 1
ATOM 3424 N N . ALA A 1 404 ? -13.57 -47.25 -27.359 1 97.56 404 ALA A N 1
ATOM 3425 C CA . ALA A 1 404 ? -12.539 -46.406 -27.984 1 97.56 404 ALA A CA 1
ATOM 3426 C C . ALA A 1 404 ? -12.516 -45 -27.391 1 97.56 404 ALA A C 1
ATOM 3428 O O . ALA A 1 404 ? -13.523 -44.562 -26.859 1 97.56 404 ALA A O 1
ATOM 3429 N N . SER A 1 405 ? -11.398 -44.406 -27.422 1 97.5 405 SER A N 1
ATOM 3430 C CA . SER A 1 405 ? -11.297 -42.969 -27.094 1 97.5 405 SER A CA 1
ATOM 3431 C C . SER A 1 405 ? -11.148 -42.125 -28.344 1 97.5 405 SER A C 1
ATOM 3433 O O . SER A 1 405 ? -10.703 -42.625 -29.391 1 97.5 405 SER A O 1
ATOM 3435 N N . ILE A 1 406 ? -11.602 -40.906 -28.219 1 97.38 406 ILE A N 1
ATOM 3436 C CA . ILE A 1 406 ? -11.609 -40.031 -29.391 1 97.38 406 ILE A CA 1
ATOM 3437 C C . ILE A 1 406 ? -10.836 -38.75 -29.094 1 97.38 406 ILE A C 1
ATOM 3439 O O . ILE A 1 406 ? -11.023 -38.125 -28.047 1 97.38 406 ILE A O 1
ATOM 3443 N N . LEU A 1 407 ? -9.977 -38.375 -30 1 95.06 407 LEU A N 1
ATOM 3444 C CA . LEU A 1 407 ? -9.18 -37.156 -29.875 1 95.06 407 LEU A CA 1
ATOM 3445 C C . LEU A 1 407 ? -9.211 -36.344 -31.172 1 95.06 407 LEU A C 1
ATOM 3447 O O . LEU A 1 407 ? -8.578 -36.719 -32.156 1 95.06 407 LEU A O 1
ATOM 3451 N N . THR A 1 408 ? -9.875 -35.188 -31.156 1 94.81 408 THR A N 1
ATOM 3452 C CA . THR A 1 408 ? -10.008 -34.375 -32.344 1 94.81 408 THR A CA 1
ATOM 3453 C C . THR A 1 408 ? -9.234 -33.062 -32.188 1 94.81 408 THR A C 1
ATOM 3455 O O . THR A 1 408 ? -9.695 -32 -32.625 1 94.81 408 THR A O 1
ATOM 3458 N N . SER A 1 409 ? -8.117 -33.062 -31.516 1 90.44 409 SER A N 1
ATOM 3459 C CA . SER A 1 409 ? -7.324 -31.891 -31.234 1 90.44 409 SER A CA 1
ATOM 3460 C C . SER A 1 409 ? -6.738 -31.297 -32.5 1 90.44 409 SER A C 1
ATOM 3462 O O . SER A 1 409 ? -6.48 -32 -33.469 1 90.44 409 SER A O 1
ATOM 3464 N N . ARG A 1 410 ? -6.582 -29.938 -32.469 1 84.94 410 ARG A N 1
ATOM 3465 C CA . ARG A 1 410 ? -5.898 -29.25 -33.562 1 84.94 410 ARG A CA 1
ATOM 3466 C C . ARG A 1 410 ? -4.391 -29.453 -33.469 1 84.94 410 ARG A C 1
ATOM 3468 O O . ARG A 1 410 ? -3.697 -29.438 -34.5 1 84.94 410 ARG A O 1
ATOM 3475 N N . ARG A 1 411 ? -3.93 -29.625 -32.312 1 80 411 ARG A N 1
ATOM 3476 C CA . ARG A 1 411 ? -2.504 -29.812 -32.062 1 80 411 ARG A CA 1
ATOM 3477 C C . ARG A 1 411 ? -2.266 -30.594 -30.781 1 80 411 ARG A C 1
ATOM 3479 O O . ARG A 1 411 ? -3.055 -30.5 -29.844 1 80 411 ARG A O 1
ATOM 3486 N N . GLU A 1 412 ? -1.261 -31.391 -30.812 1 78.31 412 GLU A N 1
ATOM 3487 C CA . GLU A 1 412 ? -0.829 -32.125 -29.641 1 78.31 412 GLU A CA 1
ATOM 3488 C C . GLU A 1 412 ? 0.68 -32.031 -29.438 1 78.31 412 GLU A C 1
ATOM 3490 O O . GLU A 1 412 ? 1.417 -31.734 -30.375 1 78.31 412 GLU A O 1
ATOM 3495 N N . GLY A 1 413 ? 1.149 -32.156 -28.203 1 75.56 413 GLY A N 1
ATOM 3496 C CA . GLY A 1 413 ? 2.568 -32.375 -27.953 1 75.56 413 GLY A CA 1
ATOM 3497 C C . GLY A 1 413 ? 3.02 -33.781 -28.172 1 75.56 413 GLY A C 1
ATOM 3498 O O . GLY A 1 413 ? 3.904 -34.062 -29 1 75.56 413 GLY A O 1
ATOM 3499 N N . PHE A 1 414 ? 2.463 -34.688 -27.531 1 77.44 414 PHE A N 1
ATOM 3500 C CA . PHE A 1 414 ? 2.738 -36.094 -27.688 1 77.44 414 PHE A CA 1
ATOM 3501 C C . PHE A 1 414 ? 1.444 -36.906 -27.672 1 77.44 414 PHE A C 1
ATOM 3503 O O . PHE A 1 414 ? 1.356 -37.969 -28.312 1 77.44 414 PHE A O 1
ATOM 3510 N N . GLY A 1 415 ? 0.369 -36.375 -27.078 1 80.5 415 GLY A N 1
ATOM 3511 C CA . GLY A 1 415 ? -0.876 -37.125 -26.953 1 80.5 415 GLY A CA 1
ATOM 3512 C C . GLY A 1 415 ? -0.838 -38.188 -25.875 1 80.5 415 GLY A C 1
ATOM 3513 O O . GLY A 1 415 ? -1.084 -39.375 -26.141 1 80.5 415 GLY A O 1
ATOM 3514 N N . LEU A 1 416 ? -0.599 -37.781 -24.703 1 83.56 416 LEU A N 1
ATOM 3515 C CA . LEU A 1 416 ? -0.497 -38.656 -23.562 1 83.56 416 LEU A CA 1
ATOM 3516 C C . LEU A 1 416 ? -1.777 -39.469 -23.391 1 83.56 416 LEU A C 1
ATOM 3518 O O . LEU A 1 416 ? -1.726 -40.656 -23.047 1 83.56 416 LEU A O 1
ATOM 3522 N N . THR A 1 417 ? -2.805 -38.844 -23.672 1 86.75 417 THR A N 1
ATOM 3523 C CA . THR A 1 417 ? -4.094 -39.5 -23.531 1 86.75 417 THR A CA 1
ATOM 3524 C C . THR A 1 417 ? -4.223 -40.656 -24.531 1 86.75 417 THR A C 1
ATOM 3526 O O . THR A 1 417 ? -4.797 -41.688 -24.219 1 86.75 417 THR A O 1
ATOM 3529 N N . VAL A 1 418 ? -3.709 -40.438 -25.672 1 90.12 418 VAL A N 1
ATOM 3530 C CA . VAL A 1 418 ? -3.719 -41.469 -26.703 1 90.12 418 VAL A CA 1
ATOM 3531 C C . VAL A 1 418 ? -2.904 -42.656 -26.234 1 90.12 418 VAL A C 1
ATOM 3533 O O . VAL A 1 418 ? -3.359 -43.812 -26.344 1 90.12 418 VAL A O 1
ATOM 3536 N N . MET A 1 419 ? -1.808 -42.344 -25.734 1 88.19 419 MET A N 1
ATOM 3537 C CA . MET A 1 419 ? -0.925 -43.375 -25.25 1 88.19 419 MET A CA 1
ATOM 3538 C C . MET A 1 419 ? -1.575 -44.156 -24.109 1 88.19 419 MET A C 1
ATOM 3540 O O . MET A 1 419 ? -1.521 -45.375 -24.062 1 88.19 419 MET A O 1
ATOM 3544 N N . GLU A 1 420 ? -2.119 -43.469 -23.234 1 88.75 420 GLU A N 1
ATOM 3545 C CA . GLU A 1 420 ? -2.779 -44.094 -22.078 1 88.75 420 GLU A CA 1
ATOM 3546 C C . GLU A 1 420 ? -3.938 -44.969 -22.516 1 88.75 420 GLU A C 1
ATOM 3548 O O . GLU A 1 420 ? -4.113 -46.094 -22 1 88.75 420 GLU A O 1
ATOM 3553 N N . SER A 1 421 ? -4.641 -44.469 -23.453 1 92.69 421 SER A N 1
ATOM 3554 C CA . SER A 1 421 ? -5.781 -45.219 -23.969 1 92.69 421 SER A CA 1
ATOM 3555 C C . SER A 1 421 ? -5.344 -46.531 -24.578 1 92.69 421 SER A C 1
ATOM 3557 O O . SER A 1 421 ? -5.855 -47.594 -24.203 1 92.69 421 SER A O 1
ATOM 3559 N N . ILE A 1 422 ? -4.387 -46.5 -25.406 1 92.25 422 ILE A N 1
ATOM 3560 C CA . ILE A 1 422 ? -3.898 -47.688 -26.109 1 92.25 422 ILE A CA 1
ATOM 3561 C C . ILE A 1 422 ? -3.268 -48.656 -25.109 1 92.25 422 ILE A C 1
ATOM 3563 O O . ILE A 1 422 ? -3.457 -49.875 -25.219 1 92.25 422 ILE A O 1
ATOM 3567 N N . ASN A 1 423 ? -2.619 -48.094 -24.219 1 89.06 423 ASN A N 1
ATOM 3568 C CA . ASN A 1 423 ? -1.971 -48.906 -23.203 1 89.06 423 ASN A CA 1
ATOM 3569 C C . ASN A 1 423 ? -2.986 -49.75 -22.406 1 89.06 423 ASN A C 1
ATOM 3571 O O . ASN A 1 423 ? -2.658 -50.812 -21.891 1 89.06 423 ASN A O 1
ATOM 3575 N N . GLU A 1 424 ? -4.129 -49.219 -22.297 1 90.62 424 GLU A N 1
ATOM 3576 C CA . GLU A 1 424 ? -5.184 -49.906 -21.562 1 90.62 424 GLU A CA 1
ATOM 3577 C C . GLU A 1 424 ? -6.008 -50.812 -22.484 1 90.62 424 GLU A C 1
ATOM 3579 O O . GLU A 1 424 ? -7.07 -51.281 -22.109 1 90.62 424 GLU A O 1
ATOM 3584 N N . GLY A 1 425 ? -5.551 -50.906 -23.672 1 91.31 425 GLY A N 1
ATOM 3585 C CA . GLY A 1 425 ? -6.242 -51.75 -24.641 1 91.31 425 GLY A CA 1
ATOM 3586 C C . GLY A 1 425 ? -7.426 -51.062 -25.297 1 91.31 425 GLY A C 1
ATOM 3587 O O . GLY A 1 425 ? -8.281 -51.719 -25.891 1 91.31 425 GLY A O 1
ATOM 3588 N N . CYS A 1 426 ? -7.523 -49.844 -25.125 1 95.06 426 CYS A N 1
ATOM 3589 C CA . CYS A 1 426 ? -8.578 -49.031 -25.719 1 95.06 426 CYS A CA 1
ATOM 3590 C C . CYS A 1 426 ? -8.086 -48.344 -26.984 1 95.06 426 CYS A C 1
ATOM 3592 O O . CYS A 1 426 ? -7.266 -47.438 -26.906 1 95.06 426 CYS A O 1
ATOM 3594 N N . PRO A 1 427 ? -8.641 -48.781 -28.125 1 96.69 427 PRO A N 1
ATOM 3595 C CA . PRO A 1 427 ? -8.188 -48.094 -29.359 1 96.69 427 PRO A CA 1
ATOM 3596 C C . PRO A 1 427 ? -8.57 -46.625 -29.406 1 96.69 427 PRO A C 1
ATOM 3598 O O . PRO A 1 427 ? -9.508 -46.219 -28.719 1 96.69 427 PRO A O 1
ATOM 3601 N N . VAL A 1 428 ? -7.824 -45.875 -30.25 1 97.19 428 VAL A N 1
ATOM 3602 C CA . VAL A 1 428 ? -8.039 -44.438 -30.281 1 97.19 428 VAL A CA 1
ATOM 3603 C C . VAL A 1 428 ? -8.422 -44 -31.703 1 97.19 428 VAL A C 1
ATOM 3605 O O . VAL A 1 428 ? -7.855 -44.5 -32.688 1 97.19 428 VAL A O 1
ATOM 3608 N N . ILE A 1 429 ? -9.43 -43.188 -31.797 1 97.44 429 ILE A N 1
ATOM 3609 C CA . ILE A 1 429 ? -9.742 -42.469 -33.031 1 97.44 429 ILE A CA 1
ATOM 3610 C C . ILE A 1 429 ? -9.211 -41.031 -32.938 1 97.44 429 ILE A C 1
ATOM 3612 O O . ILE A 1 429 ? -9.688 -40.25 -32.125 1 97.44 429 ILE A O 1
ATOM 3616 N N . SER A 1 430 ? -8.258 -40.719 -33.75 1 96.31 430 SER A N 1
ATOM 3617 C CA . SER A 1 430 ? -7.609 -39.406 -33.594 1 96.31 430 SER A CA 1
ATOM 3618 C C . SER A 1 430 ? -7.461 -38.719 -34.938 1 96.31 430 SER A C 1
ATOM 3620 O O . SER A 1 430 ? -7.246 -39.344 -35.969 1 96.31 430 SER A O 1
ATOM 3622 N N . TYR A 1 431 ? -7.605 -37.344 -34.906 1 94.25 431 TYR A N 1
ATOM 3623 C CA . TYR A 1 431 ? -7.176 -36.562 -36.062 1 94.25 431 TYR A CA 1
ATOM 3624 C C . TYR A 1 431 ? -5.68 -36.75 -36.281 1 94.25 431 TYR A C 1
ATOM 3626 O O . TYR A 1 431 ? -4.922 -37 -35.375 1 94.25 431 TYR A O 1
ATOM 3634 N N . ASP A 1 432 ? -5.309 -36.594 -37.5 1 90.06 432 ASP A N 1
ATOM 3635 C CA . ASP A 1 432 ? -3.904 -36.656 -37.906 1 90.06 432 ASP A CA 1
ATOM 3636 C C . ASP A 1 432 ? -3.199 -35.344 -37.594 1 90.06 432 ASP A C 1
ATOM 3638 O O . ASP A 1 432 ? -2.885 -34.594 -38.531 1 90.06 432 ASP A O 1
ATOM 3642 N N . VAL A 1 433 ? -2.938 -35.094 -36.406 1 83.69 433 VAL A N 1
ATOM 3643 C CA . VAL A 1 433 ? -2.295 -33.844 -36.031 1 83.69 433 VAL A CA 1
ATOM 3644 C C . VAL A 1 433 ? -0.801 -34.062 -35.812 1 83.69 433 VAL A C 1
ATOM 3646 O O . VAL A 1 433 ? -0.366 -35.219 -35.625 1 83.69 433 VAL A O 1
ATOM 3649 N N . LYS A 1 434 ? -0.165 -32.906 -35.875 1 77.25 434 LYS A N 1
ATOM 3650 C CA . LYS A 1 434 ? 1.285 -32.969 -35.719 1 77.25 434 LYS A CA 1
ATOM 3651 C C . LYS A 1 434 ? 1.662 -33.438 -34.312 1 77.25 434 LYS A C 1
ATOM 3653 O O . LYS A 1 434 ? 1.043 -33.031 -33.312 1 77.25 434 LYS A O 1
ATOM 3658 N N . TYR A 1 435 ? 2.605 -34.188 -34.188 1 76.88 435 TYR A N 1
ATOM 3659 C CA . TYR A 1 435 ? 3.35 -34.625 -33 1 76.88 435 TYR A CA 1
ATOM 3660 C C . TYR A 1 435 ? 2.504 -35.531 -32.125 1 76.88 435 TYR A C 1
ATOM 3662 O O . TYR A 1 435 ? 1.694 -35.062 -31.328 1 76.88 435 TYR A O 1
ATOM 3670 N N . GLY A 1 436 ? 2.479 -36.875 -32.25 1 78.31 436 GLY A N 1
ATOM 3671 C CA . GLY A 1 436 ? 1.873 -37.75 -31.266 1 78.31 436 GLY A CA 1
ATOM 3672 C C . GLY A 1 436 ? 1.129 -38.906 -31.859 1 78.31 436 GLY A C 1
ATOM 3673 O O . GLY A 1 436 ? 1.607 -40.062 -31.812 1 78.31 436 GLY A O 1
ATOM 3674 N N . PRO A 1 437 ? -0.089 -38.469 -32.5 1 81 437 PRO A N 1
ATOM 3675 C CA . PRO A 1 437 ? -0.941 -39.562 -32.938 1 81 437 PRO A CA 1
ATOM 3676 C C . PRO A 1 437 ? -0.241 -40.5 -33.938 1 81 437 PRO A C 1
ATOM 3678 O O . PRO A 1 437 ? -0.317 -41.719 -33.812 1 81 437 PRO A O 1
ATOM 3681 N N . ARG A 1 438 ? 0.563 -39.875 -34.75 1 79.62 438 ARG A N 1
ATOM 3682 C CA . ARG A 1 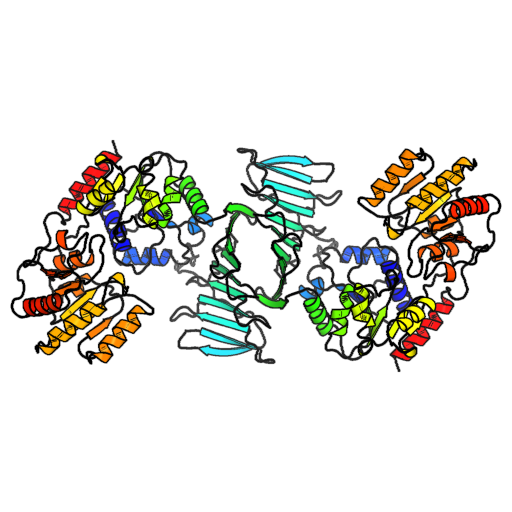438 ? 1.23 -40.719 -35.75 1 79.62 438 ARG A CA 1
ATOM 3683 C C . ARG A 1 438 ? 2.312 -41.562 -35.125 1 79.62 438 ARG A C 1
ATOM 3685 O O . ARG A 1 438 ? 2.639 -42.656 -35.625 1 79.62 438 ARG A O 1
ATOM 3692 N N . GLU A 1 439 ? 2.875 -41.031 -34.062 1 81.44 439 GLU A N 1
ATOM 3693 C CA . GLU A 1 439 ? 3.93 -41.781 -33.375 1 81.44 439 GLU A CA 1
ATOM 3694 C C . GLU A 1 439 ? 3.35 -42.875 -32.469 1 81.44 439 GLU A C 1
ATOM 3696 O O . GLU A 1 439 ? 4.02 -43.875 -32.188 1 81.44 439 GLU A O 1
ATOM 3701 N N . ILE A 1 440 ? 2.08 -42.781 -32.188 1 88.44 440 ILE A N 1
ATOM 3702 C CA . ILE A 1 440 ? 1.496 -43.656 -31.188 1 88.44 440 ILE A CA 1
ATOM 3703 C C . ILE A 1 440 ? 0.539 -44.656 -31.844 1 88.44 440 ILE A C 1
ATOM 3705 O O . ILE A 1 440 ? 0.516 -45.812 -31.484 1 88.44 440 ILE A O 1
ATOM 3709 N N . ILE A 1 441 ? -0.157 -44.188 -32.844 1 91.31 441 ILE A N 1
ATOM 3710 C CA . ILE A 1 441 ? -1.239 -44.969 -33.406 1 91.31 441 ILE A CA 1
ATOM 3711 C C . ILE A 1 441 ? -0.735 -45.75 -34.625 1 91.31 441 ILE A C 1
ATOM 3713 O O . ILE A 1 441 ? -0.053 -45.156 -35.469 1 91.31 441 ILE A O 1
ATOM 3717 N N . GLU A 1 442 ? -0.928 -46.938 -34.594 1 90.56 442 GLU A N 1
ATOM 3718 C CA . GLU A 1 442 ? -0.848 -47.75 -35.781 1 90.56 442 GLU A CA 1
ATOM 3719 C C . GLU A 1 442 ? -2.225 -47.969 -36.406 1 90.56 442 GLU A C 1
ATOM 3721 O O . GLU A 1 442 ? -3.035 -48.75 -35.906 1 90.56 442 GLU A O 1
ATOM 3726 N N . ASP A 1 443 ? -2.363 -47.281 -37.5 1 92.06 443 ASP A N 1
ATOM 3727 C CA . ASP A 1 443 ? -3.686 -47.188 -38.125 1 92.06 443 ASP A CA 1
ATOM 3728 C C . ASP A 1 443 ? -4.258 -48.562 -38.438 1 92.06 443 ASP A C 1
ATOM 3730 O O . ASP A 1 443 ? -3.621 -49.375 -39.094 1 92.06 443 ASP A O 1
ATOM 3734 N N . GLY A 1 444 ? -5.426 -48.844 -37.906 1 92.5 444 GLY A N 1
ATOM 3735 C CA . GLY A 1 444 ? -6.109 -50.094 -38.125 1 92.5 444 GLY A CA 1
ATOM 3736 C C . GLY A 1 444 ? -5.715 -51.188 -37.156 1 92.5 444 GLY A C 1
ATOM 3737 O O . GLY A 1 444 ? -6.277 -52.281 -37.156 1 92.5 444 GLY A O 1
ATOM 3738 N N . GLU A 1 445 ? -4.879 -50.875 -36.344 1 93.94 445 GLU A N 1
ATOM 3739 C CA . GLU A 1 445 ? -4.414 -51.875 -35.406 1 93.94 445 GLU A CA 1
ATOM 3740 C C . GLU A 1 445 ? -4.754 -51.469 -33.969 1 93.94 445 GLU A C 1
ATOM 3742 O O . GLU A 1 445 ? -5.52 -52.156 -33.281 1 93.94 445 GLU A O 1
ATOM 3747 N N . ASN A 1 446 ? -4.238 -50.375 -33.625 1 94.88 446 ASN A N 1
ATOM 3748 C CA . ASN A 1 446 ? -4.535 -49.969 -32.281 1 94.88 446 ASN A CA 1
ATOM 3749 C C . ASN A 1 446 ? -5.324 -48.656 -32.25 1 94.88 446 ASN A C 1
ATOM 3751 O O . ASN A 1 446 ? -5.508 -48.062 -31.203 1 94.88 446 ASN A O 1
ATOM 3755 N N . GLY A 1 447 ? -5.742 -48.281 -33.375 1 96.19 447 GLY A N 1
ATOM 3756 C CA . GLY A 1 447 ? -6.57 -47.094 -33.531 1 96.19 447 GLY A CA 1
ATOM 3757 C C . GLY A 1 447 ? -6.715 -46.656 -35 1 96.19 447 GLY A C 1
ATOM 3758 O O . GLY A 1 447 ? -6.316 -47.375 -35.906 1 96.19 447 GLY A O 1
ATOM 3759 N N . TYR A 1 448 ? -7.406 -45.531 -35.156 1 96.5 448 TYR A N 1
ATOM 3760 C CA . TYR A 1 448 ? -7.609 -44.969 -36.469 1 96.5 448 TYR A CA 1
ATOM 3761 C C . TYR A 1 448 ? -7.137 -43.531 -36.531 1 96.5 448 TYR A C 1
ATOM 3763 O O . TYR A 1 448 ? -7.387 -42.75 -35.594 1 96.5 448 TYR A O 1
ATOM 3771 N N . ILE A 1 449 ? -6.422 -43.188 -37.562 1 95.38 449 ILE A N 1
ATOM 3772 C CA . ILE A 1 449 ? -6.016 -41.812 -37.844 1 95.38 449 ILE A CA 1
ATOM 3773 C C . ILE A 1 449 ? -6.898 -41.219 -38.938 1 95.38 449 ILE A C 1
ATOM 3775 O O . ILE A 1 449 ? -6.996 -41.781 -40.031 1 95.38 449 ILE A O 1
ATOM 3779 N N . VAL A 1 450 ? -7.539 -40.125 -38.594 1 96.19 450 VAL A N 1
ATOM 3780 C CA . VAL A 1 450 ? -8.469 -39.469 -39.5 1 96.19 450 VAL A CA 1
ATOM 3781 C C . VAL A 1 450 ? -7.91 -38.125 -39.938 1 96.19 450 VAL A C 1
ATOM 3783 O O . VAL A 1 450 ? -7.219 -37.438 -39.156 1 96.19 450 VAL A O 1
ATOM 3786 N N . GLU A 1 451 ? -8.219 -37.781 -41.156 1 94.75 451 GLU A N 1
ATOM 3787 C CA . GLU A 1 451 ? -7.797 -36.469 -41.625 1 94.75 451 GLU A CA 1
ATOM 3788 C C . GLU A 1 451 ? -8.367 -35.344 -40.719 1 94.75 451 GLU A C 1
ATOM 3790 O O . GLU A 1 451 ? -9.523 -35.406 -40.312 1 94.75 451 GLU A O 1
ATOM 3795 N N . VAL A 1 452 ? -7.59 -34.281 -40.531 1 93.5 452 VAL A N 1
ATOM 3796 C CA . VAL A 1 452 ? -8 -33.156 -39.688 1 93.5 452 VAL A CA 1
ATOM 3797 C C . VAL A 1 452 ? -9.297 -32.562 -40.188 1 93.5 452 VAL A C 1
ATOM 3799 O O . VAL A 1 452 ? -9.445 -32.344 -41.406 1 93.5 452 VAL A O 1
ATOM 3802 N N . ASN A 1 453 ? -10.242 -32.344 -39.406 1 94.06 453 ASN A N 1
ATOM 3803 C CA . ASN A 1 453 ? -11.531 -31.703 -39.656 1 94.06 453 ASN A CA 1
ATOM 3804 C C . ASN A 1 453 ? -12.453 -32.625 -40.469 1 94.06 453 ASN A C 1
ATOM 3806 O O . ASN A 1 453 ? -13.484 -32.156 -40.969 1 94.06 453 ASN A O 1
ATOM 3810 N N . ASN A 1 454 ? -12.023 -33.844 -40.625 1 96.06 454 ASN A N 1
ATOM 3811 C CA . ASN A 1 454 ? -12.891 -34.812 -41.281 1 96.06 454 ASN A CA 1
ATOM 3812 C C . ASN A 1 454 ? -13.844 -35.469 -40.281 1 96.06 454 ASN A C 1
ATOM 3814 O O . ASN A 1 454 ? -13.648 -36.625 -39.938 1 96.06 454 ASN A O 1
ATOM 3818 N N . ILE A 1 455 ? -14.922 -34.75 -40.031 1 97.69 455 ILE A N 1
ATOM 3819 C CA . ILE A 1 455 ? -15.891 -35.188 -39.031 1 97.69 455 ILE A CA 1
ATOM 3820 C C . ILE A 1 455 ? -16.531 -36.5 -39.469 1 97.69 455 ILE A C 1
ATOM 3822 O O . ILE A 1 455 ? -16.734 -37.406 -38.656 1 97.69 455 ILE A O 1
ATOM 3826 N N . GLN A 1 456 ? -16.781 -36.594 -40.719 1 97.5 456 GLN A N 1
ATOM 3827 C CA . GLN A 1 456 ? -17.359 -37.844 -41.25 1 97.5 456 GLN A CA 1
ATOM 3828 C C . GLN A 1 456 ? -16.438 -39.031 -41.031 1 97.5 456 GLN A C 1
ATOM 3830 O O . GLN A 1 456 ? -16.891 -40.125 -40.719 1 97.5 456 GLN A O 1
ATOM 3835 N N . GLY A 1 457 ? -15.211 -38.75 -41.219 1 97.56 457 GLY A N 1
ATOM 3836 C CA . GLY A 1 457 ? -14.227 -39.781 -41 1 97.56 457 GLY A CA 1
ATOM 3837 C C . GLY A 1 457 ? -14.195 -40.281 -39.562 1 97.56 457 GLY A C 1
ATOM 3838 O O . GLY A 1 457 ? -14.016 -41.469 -39.312 1 97.56 457 GLY A O 1
ATOM 3839 N N . VAL A 1 458 ? -14.375 -39.375 -38.656 1 98.12 458 VAL A N 1
ATOM 3840 C CA . VAL A 1 458 ? -14.438 -39.75 -37.25 1 98.12 458 VAL A CA 1
ATOM 3841 C C . VAL A 1 458 ? -15.648 -40.656 -37 1 98.12 458 VAL A C 1
ATOM 3843 O O . VAL A 1 458 ? -15.539 -41.688 -36.344 1 98.12 458 VAL A O 1
ATOM 3846 N N . ALA A 1 459 ? -16.75 -40.25 -37.562 1 97.94 459 ALA A N 1
ATOM 3847 C CA . ALA A 1 459 ? -17.984 -41.031 -37.406 1 97.94 459 ALA A CA 1
ATOM 3848 C C . ALA A 1 459 ? -17.828 -42.438 -38 1 97.94 459 ALA A C 1
ATOM 3850 O O . ALA A 1 459 ? -18.266 -43.438 -37.406 1 97.94 459 ALA A O 1
ATOM 3851 N N . GLU A 1 460 ? -17.25 -42.438 -39.125 1 97.88 460 GLU A N 1
ATOM 3852 C CA . GLU A 1 460 ? -17.047 -43.719 -39.781 1 97.88 460 GLU A CA 1
ATOM 3853 C C . GLU A 1 460 ? -16.125 -44.625 -38.969 1 97.88 460 GLU A C 1
ATOM 3855 O O . GLU A 1 460 ? -16.328 -45.844 -38.906 1 97.88 460 GLU A O 1
ATOM 3860 N N . SER A 1 461 ? -15.148 -44.062 -38.406 1 98 461 SER A N 1
ATOM 3861 C CA . SER A 1 461 ? -14.242 -44.844 -37.531 1 98 461 SER A CA 1
ATOM 3862 C C . SER A 1 461 ? -14.969 -45.375 -36.312 1 98 461 SER A C 1
ATOM 3864 O O . SER A 1 461 ? -14.68 -46.5 -35.844 1 98 461 SER A O 1
ATOM 3866 N N . MET A 1 462 ? -15.859 -44.625 -35.781 1 97.94 462 MET A N 1
ATOM 3867 C CA . MET A 1 462 ? -16.688 -45.094 -34.688 1 97.94 462 MET A CA 1
ATOM 3868 C C . MET A 1 462 ? -17.484 -46.312 -35.062 1 97.94 462 MET A C 1
ATOM 3870 O O . MET A 1 462 ? -17.547 -47.281 -34.344 1 97.94 462 MET A O 1
ATOM 3874 N N . VAL A 1 463 ? -18.047 -46.25 -36.219 1 97.69 463 VAL A N 1
ATOM 3875 C CA . VAL A 1 463 ? -18.828 -47.375 -36.75 1 97.69 463 VAL A CA 1
ATOM 3876 C C . VAL A 1 463 ? -17.938 -48.594 -36.906 1 97.69 463 VAL A C 1
ATOM 3878 O O . VAL A 1 463 ? -18.328 -49.688 -36.531 1 97.69 463 VAL A O 1
ATOM 3881 N N . SER A 1 464 ? -16.797 -48.312 -37.438 1 97.19 464 SER A N 1
ATOM 3882 C CA . SER A 1 464 ? -15.852 -49.406 -37.656 1 97.19 464 SER A CA 1
ATOM 3883 C C . SER A 1 464 ? -15.484 -50.094 -36.344 1 97.19 464 SER A C 1
ATOM 3885 O O . SER A 1 464 ? -15.359 -51.312 -36.312 1 97.19 464 SER A O 1
ATOM 3887 N N . ILE A 1 465 ? -15.273 -49.375 -35.344 1 97.06 465 ILE A N 1
ATOM 3888 C CA . ILE A 1 465 ? -14.906 -49.906 -34.062 1 97.06 465 ILE A CA 1
ATOM 3889 C C . ILE A 1 465 ? -16.031 -50.812 -33.531 1 97.06 465 ILE A C 1
ATOM 3891 O O . ILE A 1 465 ? -15.766 -51.844 -32.938 1 97.06 465 ILE A O 1
ATOM 3895 N N . VAL A 1 466 ? -17.25 -50.406 -33.719 1 96.31 466 VAL A N 1
ATOM 3896 C CA . VAL A 1 466 ? -18.391 -51.156 -33.188 1 96.31 466 VAL A CA 1
ATOM 3897 C C . VAL A 1 466 ? -18.625 -52.406 -34.031 1 96.31 466 VAL A C 1
ATOM 3899 O O . VAL A 1 466 ? -18.875 -53.469 -33.469 1 96.31 466 VAL A O 1
ATOM 3902 N N . GLU A 1 467 ? -18.516 -52.281 -35.281 1 96.12 467 GLU A N 1
ATOM 3903 C CA . GLU A 1 467 ? -18.797 -53.406 -36.188 1 96.12 467 GLU A CA 1
ATOM 3904 C C . GLU A 1 467 ? -17.625 -54.375 -36.25 1 96.12 467 GLU A C 1
ATOM 3906 O O . GLU A 1 467 ? -17.812 -55.562 -36.438 1 96.12 467 GLU A O 1
ATOM 3911 N N . HIS A 1 468 ? -16.453 -53.844 -36.219 1 95.31 468 HIS A N 1
ATOM 3912 C CA . HIS A 1 468 ? -15.227 -54.625 -36.312 1 95.31 468 HIS A CA 1
ATOM 3913 C C . HIS A 1 468 ? -14.242 -54.219 -35.219 1 95.31 468 HIS A C 1
ATOM 3915 O O . HIS A 1 468 ? -13.188 -53.625 -35.5 1 95.31 468 HIS A O 1
ATOM 3921 N N . PRO A 1 469 ? -14.516 -54.656 -34.062 1 94.75 469 PRO A N 1
ATOM 3922 C CA . PRO A 1 469 ? -13.656 -54.25 -32.938 1 94.75 469 PRO A CA 1
ATOM 3923 C C . PRO A 1 469 ? -12.195 -54.656 -33.156 1 94.75 469 PRO A C 1
ATOM 3925 O O . PRO A 1 469 ? -11.922 -55.75 -33.688 1 94.75 469 PRO A O 1
ATOM 3928 N N . LEU A 1 470 ? -11.305 -53.844 -32.719 1 93.69 470 LEU A N 1
ATOM 3929 C CA . LEU A 1 470 ? -9.883 -54.125 -32.812 1 93.69 470 LEU A CA 1
ATOM 3930 C C . LEU A 1 470 ? -9.445 -55.031 -31.672 1 93.69 470 LEU A C 1
ATOM 3932 O O . LEU A 1 470 ? -9.742 -54.75 -30.516 1 93.69 470 LEU A O 1
ATOM 3936 N N . GLU A 1 471 ? -8.883 -56.188 -31.844 1 84.44 471 GLU A N 1
ATOM 3937 C CA . GLU A 1 471 ? -8.633 -57.25 -30.844 1 84.44 471 GLU A CA 1
ATOM 3938 C C . GLU A 1 471 ? -7.258 -57.062 -30.203 1 84.44 471 GLU A C 1
ATOM 3940 O O . GLU A 1 471 ? -7.059 -57.438 -29.047 1 84.44 471 GLU A O 1
ATOM 3945 N N . ASN A 1 472 ? -6.195 -56.562 -30.891 1 86.62 472 ASN A N 1
ATOM 3946 C CA . ASN A 1 472 ? -4.828 -56.5 -30.391 1 86.62 472 ASN A CA 1
ATOM 3947 C C . ASN A 1 472 ? -4.312 -55.062 -30.297 1 86.62 472 ASN A C 1
ATOM 3949 O O . ASN A 1 472 ? -3.254 -54.75 -30.844 1 86.62 472 ASN A O 1
ATOM 3953 N N . VAL A 1 473 ? -5.016 -54.406 -29.344 1 93 473 VAL A N 1
ATOM 3954 C CA . VAL A 1 473 ? -4.637 -53 -29.172 1 93 473 VAL A CA 1
ATOM 3955 C C . VAL A 1 473 ? -3.473 -52.906 -28.188 1 93 473 VAL A C 1
ATOM 3957 O O . VAL A 1 473 ? -3.639 -53.188 -26.984 1 93 473 VAL A O 1
ATOM 3960 N N . LYS A 1 474 ? -2.277 -52.5 -28.688 1 89.25 474 LYS A N 1
ATOM 3961 C CA . LYS A 1 474 ? -1.085 -52.438 -27.844 1 89.25 474 LYS A CA 1
ATOM 3962 C C . LYS A 1 474 ? -0.216 -51.25 -28.234 1 89.25 474 LYS A C 1
ATOM 3964 O O . LYS A 1 474 ? -0.297 -50.75 -29.359 1 89.25 474 LYS A O 1
ATOM 3969 N N . THR A 1 475 ? 0.576 -50.906 -27.234 1 88.69 475 THR A N 1
ATOM 3970 C CA . THR A 1 475 ? 1.485 -49.781 -27.453 1 88.69 475 THR A CA 1
ATOM 3971 C C . THR A 1 475 ? 2.684 -50.219 -28.297 1 88.69 475 THR A C 1
ATOM 3973 O O . THR A 1 475 ? 3.037 -51.406 -28.312 1 88.69 475 THR A O 1
ATOM 3976 N N . LYS A 1 476 ? 3.334 -49.188 -28.875 1 86.44 476 LYS A N 1
ATOM 3977 C CA . LYS A 1 476 ? 4.527 -49.469 -29.672 1 86.44 476 LYS A CA 1
ATOM 3978 C C . LYS A 1 476 ? 5.742 -49.719 -28.781 1 86.44 476 LYS A C 1
ATOM 3980 O O . LYS A 1 476 ? 5.809 -49.219 -27.656 1 86.44 476 LYS A O 1
ATOM 3985 N N . LYS A 1 477 ? 6.664 -50.406 -29.312 1 84.62 477 LYS A N 1
ATOM 3986 C CA . LYS A 1 477 ? 7.84 -50.844 -28.562 1 84.62 477 LYS A CA 1
ATOM 3987 C C . LYS A 1 477 ? 8.656 -49.656 -28.078 1 84.62 477 LYS A C 1
ATOM 3989 O O . LYS A 1 477 ? 9.25 -49.688 -27 1 84.62 477 LYS A O 1
ATOM 3994 N N . ASN A 1 478 ? 8.703 -48.656 -28.812 1 85.19 478 ASN A N 1
ATOM 3995 C CA . ASN A 1 478 ? 9.523 -47.5 -28.484 1 85.19 478 ASN A CA 1
ATOM 3996 C C . ASN A 1 478 ? 8.859 -46.625 -27.406 1 85.19 478 ASN A C 1
ATOM 3998 O O . ASN A 1 478 ? 9.461 -45.656 -26.922 1 85.19 478 ASN A O 1
ATOM 4002 N N . LEU A 1 479 ? 7.707 -46.969 -27.031 1 88.25 479 LEU A N 1
ATOM 4003 C CA . LEU A 1 479 ? 6.977 -46.188 -26.031 1 88.25 479 LEU A CA 1
ATOM 4004 C C . LEU A 1 479 ? 6.871 -46.969 -24.719 1 88.25 479 LEU A C 1
ATOM 4006 O O . LEU A 1 479 ? 6.059 -46.625 -23.859 1 88.25 479 LEU A O 1
ATOM 4010 N N . THR A 1 480 ? 7.699 -47.969 -24.594 1 87.44 480 THR A N 1
ATOM 4011 C CA . THR A 1 480 ? 7.695 -48.812 -23.391 1 87.44 480 THR A CA 1
ATOM 4012 C C . THR A 1 480 ? 8.648 -48.25 -22.344 1 87.44 480 THR A C 1
ATOM 4014 O O . THR A 1 480 ? 9.484 -47.406 -22.641 1 87.44 480 THR A O 1
ATOM 4017 N N . GLU A 1 481 ? 8.531 -48.75 -21.172 1 88.94 481 GLU A N 1
ATOM 4018 C CA . GLU A 1 481 ? 9.414 -48.375 -20.062 1 88.94 481 GLU A CA 1
ATOM 4019 C C . GLU A 1 481 ? 10.859 -48.75 -20.375 1 88.94 481 GLU A C 1
ATOM 4021 O O . GLU A 1 481 ? 11.781 -48 -20.031 1 88.94 481 GLU A O 1
ATOM 4026 N N . LYS A 1 482 ? 11 -49.875 -21 1 90 482 LYS A N 1
ATOM 4027 C CA . LYS A 1 482 ? 12.344 -50.344 -21.359 1 90 482 LYS A CA 1
ATOM 4028 C C . LYS A 1 482 ? 13.039 -49.344 -22.281 1 90 482 LYS A C 1
ATOM 4030 O O . LYS A 1 482 ? 14.227 -49.031 -22.094 1 90 482 LYS A O 1
ATOM 4035 N N . ALA A 1 483 ? 12.32 -48.906 -23.203 1 90.69 483 ALA A N 1
ATOM 4036 C CA . ALA A 1 483 ? 12.867 -47.906 -24.125 1 90.69 483 ALA A CA 1
ATOM 4037 C C . ALA A 1 483 ? 13.203 -46.625 -23.391 1 90.69 483 ALA A C 1
ATOM 4039 O O . ALA A 1 483 ? 14.219 -45.969 -23.672 1 90.69 483 ALA A O 1
ATOM 4040 N N . ALA A 1 484 ? 12.422 -46.281 -22.484 1 92.12 484 ALA A N 1
ATOM 4041 C CA . ALA A 1 484 ? 12.633 -45.062 -21.703 1 92.12 484 ALA A CA 1
ATOM 4042 C C . ALA A 1 484 ? 13.898 -45.156 -20.859 1 92.12 484 ALA A C 1
ATOM 4044 O O . ALA A 1 484 ? 14.656 -44.188 -20.75 1 92.12 484 ALA A O 1
ATOM 4045 N N . ILE A 1 485 ? 14.102 -46.25 -20.234 1 94.25 485 ILE A N 1
ATOM 4046 C CA . ILE A 1 485 ? 15.297 -46.469 -19.422 1 94.25 485 ILE A CA 1
ATOM 4047 C C . ILE A 1 485 ? 16.547 -46.25 -20.281 1 94.25 485 ILE A C 1
ATOM 4049 O O . ILE A 1 485 ? 17.469 -45.531 -19.859 1 94.25 485 ILE A O 1
ATOM 4053 N N . LYS A 1 486 ? 16.484 -46.812 -21.453 1 94.25 486 LYS A N 1
ATOM 4054 C CA . LYS A 1 486 ? 17.625 -46.656 -22.359 1 94.25 486 LYS A CA 1
ATOM 4055 C C . LYS A 1 486 ? 17.844 -45.188 -22.719 1 94.25 486 LYS A C 1
ATOM 4057 O O . LYS A 1 486 ? 18.984 -44.719 -22.719 1 94.25 486 LYS A O 1
ATOM 4062 N N . ASN A 1 487 ? 16.859 -44.562 -23.062 1 94.38 487 ASN A N 1
ATOM 4063 C CA . ASN A 1 487 ? 16.953 -43.156 -23.469 1 94.38 487 ASN A CA 1
ATOM 4064 C C . ASN A 1 487 ? 17.484 -42.281 -22.344 1 94.38 487 ASN A C 1
ATOM 4066 O O . ASN A 1 487 ? 18.375 -41.469 -22.562 1 94.38 487 ASN A O 1
ATOM 4070 N N . PHE A 1 488 ? 16.969 -42.438 -21.156 1 95.44 488 PHE A N 1
ATOM 4071 C CA . PHE A 1 488 ? 17.391 -41.625 -20.016 1 95.44 488 PHE A CA 1
ATOM 4072 C C . PHE A 1 488 ? 18.797 -41.969 -19.594 1 95.44 488 PHE A C 1
ATOM 4074 O O . PHE A 1 488 ? 19.547 -41.094 -19.156 1 95.44 488 PHE A O 1
ATOM 4081 N N . LYS A 1 489 ? 19.125 -43.219 -19.625 1 95.31 489 LYS A N 1
ATOM 4082 C CA . LYS A 1 489 ? 20.5 -43.594 -19.328 1 95.31 489 LYS A CA 1
ATOM 4083 C C . LYS A 1 489 ? 21.484 -42.875 -20.25 1 95.31 489 LYS A C 1
ATOM 4085 O O . LYS A 1 489 ? 22.547 -42.438 -19.812 1 95.31 489 LYS A O 1
ATOM 4090 N N . GLN A 1 490 ? 21.094 -42.844 -21.469 1 95.12 490 GLN A N 1
ATOM 4091 C CA . GLN A 1 490 ? 21.938 -42.125 -22.438 1 95.12 490 GLN A CA 1
ATOM 4092 C C . GLN A 1 490 ? 22.047 -40.656 -22.078 1 95.12 490 GLN A C 1
ATOM 4094 O O . GLN A 1 490 ? 23.125 -40.062 -22.156 1 95.12 490 GLN A O 1
ATOM 4099 N N . LEU A 1 491 ? 21 -40.062 -21.766 1 95.88 491 LEU A N 1
ATOM 4100 C CA . LEU A 1 491 ? 20.984 -38.656 -21.375 1 95.88 491 LEU A CA 1
ATOM 4101 C C . LEU A 1 491 ? 21.891 -38.406 -20.172 1 95.88 491 LEU A C 1
ATOM 4103 O O . LEU A 1 491 ? 22.688 -37.469 -20.156 1 95.88 491 LEU A O 1
ATOM 4107 N N . PHE A 1 492 ? 21.766 -39.219 -19.141 1 96.06 492 PHE A N 1
ATOM 4108 C CA . PHE A 1 492 ? 22.516 -39.031 -17.906 1 96.06 492 PHE A CA 1
ATOM 4109 C C . PHE A 1 492 ? 24 -39.312 -18.125 1 96.06 492 PHE A C 1
ATOM 4111 O O . PHE A 1 492 ? 24.844 -38.719 -17.469 1 96.06 492 PHE A O 1
ATOM 4118 N N . LYS A 1 493 ? 24.312 -40.219 -19.078 1 95.38 493 LYS A N 1
ATOM 4119 C CA . LYS A 1 493 ? 25.703 -40.406 -19.453 1 95.38 493 LYS A CA 1
ATOM 4120 C C . LYS A 1 493 ? 26.312 -39.094 -19.984 1 95.38 493 LYS A C 1
ATOM 4122 O O . LYS A 1 493 ? 27.453 -38.781 -19.688 1 95.38 493 LYS A O 1
ATOM 4127 N N . GLU A 1 494 ? 25.516 -38.438 -20.719 1 95.25 494 GLU A N 1
ATOM 4128 C CA . GLU A 1 494 ? 25.969 -37.156 -21.297 1 95.25 494 GLU A CA 1
ATOM 4129 C C . GLU A 1 494 ? 26.078 -36.094 -20.219 1 95.25 494 GLU A C 1
ATOM 4131 O O . GLU A 1 494 ? 26.984 -35.25 -20.266 1 95.25 494 GLU A O 1
ATOM 4136 N N . ILE A 1 495 ? 25.203 -36.031 -19.281 1 95.06 495 ILE A N 1
ATOM 4137 C CA . ILE A 1 495 ? 25.203 -35.062 -18.188 1 95.06 495 ILE A CA 1
ATOM 4138 C C . ILE A 1 495 ? 26.438 -35.25 -17.312 1 95.06 495 ILE A C 1
ATOM 4140 O O . ILE A 1 495 ? 27.078 -34.281 -16.906 1 95.06 495 ILE A O 1
ATOM 4144 N N . ASP A 1 496 ? 26.797 -36.531 -17.094 1 93.56 496 ASP A N 1
ATOM 4145 C CA . ASP A 1 496 ? 27.875 -36.875 -16.172 1 93.56 496 ASP A CA 1
ATOM 4146 C C . ASP A 1 496 ? 29.234 -36.688 -16.828 1 93.56 496 ASP A C 1
ATOM 4148 O O . ASP A 1 496 ? 30.266 -36.688 -16.156 1 93.56 496 ASP A O 1
ATOM 4152 N N . ALA A 1 497 ? 29.234 -36.656 -18.125 1 87.81 497 ALA A N 1
ATOM 4153 C CA . ALA A 1 497 ? 30.5 -36.5 -18.844 1 87.81 497 ALA A CA 1
ATOM 4154 C C . ALA A 1 497 ? 31.062 -35.094 -18.672 1 87.81 497 ALA A C 1
ATOM 4156 O O . ALA A 1 497 ? 30.312 -34.125 -18.5 1 87.81 497 ALA A O 1
ATOM 4157 N N . MET B 1 1 ? -21.953 23.922 23.188 1 94.12 1 MET B N 1
ATOM 4158 C CA . MET B 1 1 ? -20.516 24 23.469 1 94.12 1 MET B CA 1
ATOM 4159 C C . MET B 1 1 ? -19.812 24.875 22.453 1 94.12 1 MET B C 1
ATOM 4161 O O . MET B 1 1 ? -20.359 25.172 21.391 1 94.12 1 MET B O 1
ATOM 4165 N N . ILE B 1 2 ? -18.641 25.422 22.844 1 96.81 2 ILE B N 1
ATOM 4166 C CA . ILE B 1 2 ? -17.844 26.266 21.969 1 96.81 2 ILE B CA 1
ATOM 4167 C C . ILE B 1 2 ? -16.578 25.531 21.547 1 96.81 2 ILE B C 1
ATOM 4169 O O . ILE B 1 2 ? -15.898 24.938 22.375 1 96.81 2 ILE B O 1
ATOM 4173 N N . TYR B 1 3 ? -16.344 25.531 20.297 1 98.06 3 TYR B N 1
ATOM 4174 C CA . TYR B 1 3 ? -15.133 24.922 19.75 1 98.06 3 TYR B CA 1
ATOM 4175 C C . TYR B 1 3 ? -14.312 25.938 18.969 1 98.06 3 TYR B C 1
ATOM 4177 O O . TYR B 1 3 ? -14.867 26.875 18.391 1 98.06 3 TYR B O 1
ATOM 4185 N N . THR B 1 4 ? -13.055 25.797 18.984 1 98 4 THR B N 1
ATOM 4186 C CA . THR B 1 4 ? -12.148 26.438 18.047 1 98 4 THR B CA 1
ATOM 4187 C C . THR B 1 4 ? -11.406 25.391 17.219 1 98 4 THR B C 1
ATOM 4189 O O . THR B 1 4 ? -10.805 24.469 17.766 1 98 4 THR B O 1
ATOM 4192 N N . ILE B 1 5 ? -11.492 25.5 15.914 1 98.19 5 ILE B N 1
ATOM 4193 C CA . ILE B 1 5 ? -10.805 24.531 15.062 1 98.19 5 ILE B CA 1
ATOM 4194 C C . ILE B 1 5 ? -9.648 25.203 14.344 1 98.19 5 ILE B C 1
ATOM 4196 O O . ILE B 1 5 ? -9.742 26.375 13.953 1 98.19 5 ILE B O 1
ATOM 4200 N N . THR B 1 6 ? -8.523 24.516 14.25 1 97.31 6 THR B N 1
ATOM 4201 C CA . THR B 1 6 ? -7.336 24.953 13.523 1 97.31 6 THR B CA 1
ATOM 4202 C C . THR B 1 6 ? -6.609 23.766 12.914 1 97.31 6 THR B C 1
ATOM 4204 O O . THR B 1 6 ? -6.836 22.609 13.32 1 97.31 6 THR B O 1
ATOM 4207 N N . SER B 1 7 ? -5.82 24.031 11.914 1 95.81 7 SER B N 1
ATOM 4208 C CA . SER B 1 7 ? -5.117 22.938 11.242 1 95.81 7 SER B CA 1
ATOM 4209 C C . SER B 1 7 ? -3.994 22.375 12.109 1 95.81 7 SER B C 1
ATOM 4211 O O . SER B 1 7 ? -3.828 21.156 12.219 1 95.81 7 SER B O 1
ATOM 4213 N N . THR B 1 8 ? -3.291 23.281 12.711 1 94.62 8 THR B N 1
ATOM 4214 C CA . THR B 1 8 ? -2.127 22.875 13.492 1 94.62 8 THR B CA 1
ATOM 4215 C C . THR B 1 8 ? -1.922 23.797 14.68 1 94.62 8 THR B C 1
ATOM 4217 O O . THR B 1 8 ? -2.49 24.891 14.727 1 94.62 8 THR B O 1
ATOM 4220 N N . LEU B 1 9 ? -1.206 23.328 15.68 1 93.06 9 LEU B N 1
ATOM 4221 C CA . LEU B 1 9 ? -0.701 24.078 16.812 1 93.06 9 LEU B CA 1
ATOM 4222 C C . LEU B 1 9 ? 0.798 23.859 17 1 93.06 9 LEU B C 1
ATOM 4224 O O . LEU B 1 9 ? 1.218 23.062 17.828 1 93.06 9 LEU B O 1
ATOM 4228 N N . PRO B 1 10 ? 1.525 24.625 16.266 1 89.12 10 PRO B N 1
ATOM 4229 C CA . PRO B 1 10 ? 2.973 24.438 16.391 1 89.12 10 PRO B CA 1
ATOM 4230 C C . PRO B 1 10 ? 3.516 24.938 17.719 1 89.12 10 PRO B C 1
ATOM 4232 O O . PRO B 1 10 ? 3.027 25.953 18.25 1 89.12 10 PRO B O 1
ATOM 4235 N N . LYS B 1 11 ? 4.555 24.25 18.188 1 85.56 11 LYS B N 1
ATOM 4236 C CA . LYS B 1 11 ? 5.188 24.641 19.453 1 85.56 11 LYS B CA 1
ATOM 4237 C C . LYS B 1 11 ? 5.672 26.094 19.406 1 85.56 11 LYS B C 1
ATOM 4239 O O . LYS B 1 11 ? 5.426 26.859 20.328 1 85.56 11 LYS B O 1
ATOM 4244 N N . PHE B 1 12 ? 6.387 26.406 18.328 1 78.75 12 PHE B N 1
ATOM 4245 C CA . PHE B 1 12 ? 6.789 27.781 18.031 1 78.75 12 PHE B CA 1
ATOM 4246 C C . PHE B 1 12 ? 5.996 28.344 16.859 1 78.75 12 PHE B C 1
ATOM 4248 O O . PHE B 1 12 ? 5.867 27.672 15.82 1 78.75 12 PHE B O 1
ATOM 4255 N N . HIS B 1 13 ? 5.316 29.359 17.156 1 77.88 13 HIS B N 1
ATOM 4256 C CA . HIS B 1 13 ? 4.348 29.812 16.156 1 77.88 13 HIS B CA 1
ATOM 4257 C C . HIS B 1 13 ? 4.426 31.312 15.945 1 77.88 13 HIS B C 1
ATOM 4259 O O . HIS B 1 13 ? 5.016 32.031 16.75 1 77.88 13 HIS B O 1
ATOM 4265 N N . ALA B 1 14 ? 3.836 31.625 14.844 1 73.94 14 ALA B N 1
ATOM 4266 C CA . ALA B 1 14 ? 3.793 33.031 14.438 1 73.94 14 ALA B CA 1
ATOM 4267 C C . ALA B 1 14 ? 2.527 33.719 14.945 1 73.94 14 ALA B C 1
ATOM 4269 O O . ALA B 1 14 ? 1.949 33.281 15.953 1 73.94 14 ALA B O 1
ATOM 4270 N N . GLY B 1 15 ? 2.131 34.75 14.297 1 75.25 15 GLY B N 1
ATOM 4271 C CA . GLY B 1 15 ? 1.123 35.656 14.789 1 75.25 15 GLY B CA 1
ATOM 4272 C C . GLY B 1 15 ? -0.27 35.062 14.828 1 75.25 15 GLY B C 1
ATOM 4273 O O . GLY B 1 15 ? -1.028 35.312 15.773 1 75.25 15 GLY B O 1
ATOM 4274 N N . ARG B 1 16 ? -0.603 34.156 13.883 1 79.5 16 ARG B N 1
ATOM 4275 C CA . ARG B 1 16 ? -1.957 33.625 13.82 1 79.5 16 ARG B CA 1
ATOM 4276 C C . ARG B 1 16 ? -2.244 32.719 15.008 1 79.5 16 ARG B C 1
ATOM 4278 O O . ARG B 1 16 ? -3.281 32.844 15.656 1 79.5 16 ARG B O 1
ATOM 4285 N N . THR B 1 17 ? -1.339 31.781 15.219 1 86.12 17 THR B N 1
ATOM 4286 C CA . THR B 1 17 ? -1.512 30.875 16.344 1 86.12 17 THR B CA 1
ATOM 4287 C C . THR B 1 17 ? -1.502 31.625 17.672 1 86.12 17 THR B C 1
ATOM 4289 O O . THR B 1 17 ? -2.277 31.312 18.578 1 86.12 17 THR B O 1
ATOM 4292 N N . LYS B 1 18 ? -0.646 32.625 17.766 1 84.06 18 LYS B N 1
ATOM 4293 C CA . LYS B 1 18 ? -0.612 33.469 18.953 1 84.06 18 LYS B CA 1
ATOM 4294 C C . LYS B 1 18 ? -1.962 34.125 19.203 1 84.06 18 LYS B C 1
ATOM 4296 O O . LYS B 1 18 ? -2.461 34.125 20.328 1 84.06 18 LYS B O 1
ATOM 4301 N N . ALA B 1 19 ? -2.451 34.656 18.141 1 86.06 19 ALA B N 1
ATOM 4302 C CA . ALA B 1 19 ? -3.738 35.344 18.234 1 86.06 19 ALA B CA 1
ATOM 4303 C C . ALA B 1 19 ? -4.844 34.375 18.656 1 86.06 19 ALA B C 1
ATOM 4305 O O . ALA B 1 19 ? -5.699 34.719 19.469 1 86.06 19 ALA B O 1
ATOM 4306 N N . LEU B 1 20 ? -4.82 33.188 18.062 1 91.12 20 LEU B N 1
ATOM 4307 C CA . LEU B 1 20 ? -5.801 32.156 18.359 1 91.12 20 LEU B CA 1
ATOM 4308 C C . LEU B 1 20 ? -5.746 31.766 19.828 1 91.12 20 LEU B C 1
ATOM 4310 O O . LEU B 1 20 ? -6.777 31.719 20.5 1 91.12 20 LEU B O 1
ATOM 4314 N N . LEU B 1 21 ? -4.574 31.516 20.297 1 91.25 21 LEU B N 1
ATOM 4315 C CA . LEU B 1 21 ? -4.391 31.078 21.672 1 91.25 21 LEU B CA 1
ATOM 4316 C C . LEU B 1 21 ? -4.789 32.188 22.656 1 91.25 21 LEU B C 1
ATOM 4318 O O . LEU B 1 21 ? -5.445 31.906 23.656 1 91.25 21 LEU B O 1
ATOM 4322 N N . LYS B 1 22 ? -4.414 33.375 22.359 1 88.06 22 LYS B N 1
ATOM 4323 C CA . LYS B 1 22 ? -4.762 34.531 23.203 1 88.06 22 LYS B CA 1
ATOM 4324 C C . LYS B 1 22 ? -6.273 34.719 23.266 1 88.06 22 LYS B C 1
ATOM 4326 O O . LYS B 1 22 ? -6.816 34.969 24.344 1 88.06 22 LYS B O 1
ATOM 4331 N N . ARG B 1 23 ? -6.875 34.625 22.125 1 91.94 23 ARG B N 1
ATOM 4332 C CA . ARG B 1 23 ? -8.328 34.781 22.078 1 91.94 23 ARG B CA 1
ATOM 4333 C C . ARG B 1 23 ? -9.008 33.719 22.938 1 91.94 23 ARG B C 1
ATOM 4335 O O . ARG B 1 23 ? -9.922 34.031 23.719 1 91.94 23 ARG B O 1
ATOM 4342 N N . ILE B 1 24 ? -8.609 32.5 22.797 1 93.94 24 ILE B N 1
ATOM 4343 C CA . ILE B 1 24 ? -9.211 31.375 23.516 1 93.94 24 ILE B CA 1
ATOM 4344 C C . ILE B 1 24 ? -9.047 31.594 25.031 1 93.94 24 ILE B C 1
ATOM 4346 O O . ILE B 1 24 ? -10.016 31.469 25.781 1 93.94 24 ILE B O 1
ATOM 4350 N N . ASP B 1 25 ? -7.84 31.891 25.391 1 89.81 25 ASP B N 1
ATOM 4351 C CA . ASP B 1 25 ? -7.555 32.125 26.797 1 89.81 25 ASP B CA 1
ATOM 4352 C C . ASP B 1 25 ? -8.359 33.312 27.328 1 89.81 25 ASP B C 1
ATOM 4354 O O . ASP B 1 25 ? -8.859 33.281 28.453 1 89.81 25 ASP B O 1
ATOM 4358 N N . PHE B 1 26 ? -8.453 34.375 26.547 1 90.12 26 PHE B N 1
ATOM 4359 C CA . PHE B 1 26 ? -9.18 35.594 26.891 1 90.12 26 PHE B CA 1
ATOM 4360 C C . PHE B 1 26 ? -10.656 35.281 27.125 1 90.12 26 PHE B C 1
ATOM 4362 O O . PHE B 1 26 ? -11.234 35.719 28.125 1 90.12 26 PHE B O 1
ATOM 4369 N N . ILE B 1 27 ? -11.242 34.594 26.219 1 92.69 27 ILE B N 1
ATOM 4370 C CA . ILE B 1 27 ? -12.664 34.281 26.297 1 92.69 27 ILE B CA 1
ATOM 4371 C C . ILE B 1 27 ? -12.93 33.438 27.547 1 92.69 27 ILE B C 1
ATOM 4373 O O . ILE B 1 27 ? -13.906 33.656 28.25 1 92.69 27 ILE B O 1
ATOM 4377 N N . GLN B 1 28 ? -12.086 32.5 27.797 1 91.56 28 GLN B N 1
ATOM 4378 C CA . GLN B 1 28 ? -12.258 31.656 28.969 1 91.56 28 GLN B CA 1
ATOM 4379 C C . GLN B 1 28 ? -12.102 32.469 30.266 1 91.56 28 GLN B C 1
ATOM 4381 O O . GLN B 1 28 ? -12.891 32.312 31.188 1 91.56 28 GLN B O 1
ATOM 4386 N N . ASP B 1 29 ? -11.156 33.312 30.359 1 89.56 29 ASP B N 1
ATOM 4387 C CA . ASP B 1 29 ? -10.812 34.031 31.578 1 89.56 29 ASP B CA 1
ATOM 4388 C C . ASP B 1 29 ? -11.781 35.188 31.812 1 89.56 29 ASP B C 1
ATOM 4390 O O . ASP B 1 29 ? -12.258 35.375 32.938 1 89.56 29 ASP B O 1
ATOM 4394 N N . LYS B 1 30 ? -11.992 35.938 30.781 1 91.31 30 LYS B N 1
ATOM 4395 C CA . LYS B 1 30 ? -12.719 37.188 30.969 1 91.31 30 LYS B CA 1
ATOM 4396 C C . LYS B 1 30 ? -14.219 37 30.75 1 91.31 30 LYS B C 1
ATOM 4398 O O . LYS B 1 30 ? -15.031 37.719 31.359 1 91.31 30 LYS B O 1
ATOM 4403 N N . LEU B 1 31 ? -14.539 36.094 29.906 1 93.06 31 LEU B N 1
ATOM 4404 C CA . LEU B 1 31 ? -15.953 35.906 29.625 1 93.06 31 LEU B CA 1
ATOM 4405 C C . LEU B 1 31 ? -16.469 34.625 30.266 1 93.06 31 LEU B C 1
ATOM 4407 O O . LEU B 1 31 ? -17.672 34.344 30.266 1 93.06 31 LEU B O 1
ATOM 4411 N N . LYS B 1 32 ? -15.633 33.781 30.828 1 93.12 32 LYS B N 1
ATOM 4412 C CA . LYS B 1 32 ? -15.961 32.562 31.547 1 93.12 32 LYS B CA 1
ATOM 4413 C C . LYS B 1 32 ? -16.719 31.594 30.656 1 93.12 32 LYS B C 1
ATOM 4415 O O . LYS B 1 32 ? -17.734 31.031 31.062 1 93.12 32 LYS B O 1
ATOM 4420 N N . ARG B 1 33 ? -16.312 31.422 29.438 1 93.88 33 ARG B N 1
ATOM 4421 C CA . ARG B 1 33 ? -16.875 30.469 28.484 1 93.88 33 ARG B CA 1
ATOM 4422 C C . ARG B 1 33 ? -15.859 29.375 28.156 1 93.88 33 ARG B C 1
ATOM 4424 O O . ARG B 1 33 ? -14.758 29.656 27.688 1 93.88 33 ARG B O 1
ATOM 4431 N N . LYS B 1 34 ? -16.281 28.172 28.438 1 92.38 34 LYS B N 1
ATOM 4432 C CA . LYS B 1 34 ? -15.398 27.047 28.172 1 92.38 34 LYS B CA 1
ATOM 4433 C C . LYS B 1 34 ? -15.359 26.719 26.688 1 92.38 34 LYS B C 1
ATOM 4435 O O . LYS B 1 34 ? -16.375 26.828 25.984 1 92.38 34 LYS B O 1
ATOM 4440 N N . GLN B 1 35 ? -14.203 26.344 26.25 1 94.5 35 GLN B N 1
ATOM 4441 C CA . GLN B 1 35 ? -14.039 26 24.844 1 94.5 35 GLN B CA 1
ATOM 4442 C C . GLN B 1 35 ? -13.148 24.766 24.672 1 94.5 35 GLN B C 1
ATOM 4444 O O . GLN B 1 35 ? -12.383 24.438 25.578 1 94.5 35 GLN B O 1
ATOM 4449 N N . THR B 1 36 ? -13.305 24.016 23.609 1 96.81 36 THR B N 1
ATOM 4450 C CA . THR B 1 36 ? -12.453 22.906 23.219 1 96.81 36 THR B CA 1
ATOM 4451 C C . THR B 1 36 ? -11.766 23.203 21.875 1 96.81 36 THR B C 1
ATOM 4453 O O . THR B 1 36 ? -12.383 23.75 20.969 1 96.81 36 THR B O 1
ATOM 4456 N N . ILE B 1 37 ? -10.492 22.922 21.781 1 97.44 37 ILE B N 1
ATOM 4457 C CA . ILE B 1 37 ? -9.742 23.141 20.547 1 97.44 37 ILE B CA 1
ATOM 4458 C C . ILE B 1 37 ? -9.68 21.828 19.766 1 97.44 37 ILE B C 1
ATOM 4460 O O . ILE B 1 37 ? -9.406 20.766 20.328 1 97.44 37 ILE B O 1
ATOM 4464 N N . LEU B 1 38 ? -9.938 21.844 18.484 1 98.12 38 LEU B N 1
ATOM 4465 C CA . LEU B 1 38 ? -9.758 20.703 17.578 1 98.12 38 LEU B CA 1
ATOM 4466 C C . LEU B 1 38 ? -8.656 20.984 16.562 1 98.12 38 LEU B C 1
ATOM 4468 O O . LEU B 1 38 ? -8.602 22.062 15.984 1 98.12 38 LEU B O 1
ATOM 4472 N N . THR B 1 39 ? -7.723 20.078 16.391 1 97.75 39 THR B N 1
ATOM 4473 C CA . THR B 1 39 ? -6.688 20.172 15.359 1 97.75 39 THR B CA 1
ATOM 4474 C C . THR B 1 39 ? -6.77 18.984 14.406 1 97.75 39 THR B C 1
ATOM 4476 O O . THR B 1 39 ? -7.289 17.922 14.766 1 97.75 39 THR B O 1
ATOM 4479 N N . THR B 1 40 ? -6.215 19.156 13.156 1 98.12 40 THR B N 1
ATOM 4480 C CA . THR B 1 40 ? -6.445 18.109 12.172 1 98.12 40 THR B CA 1
ATOM 4481 C C . THR B 1 40 ? -5.121 17.594 11.617 1 98.12 40 THR B C 1
ATOM 4483 O O . THR B 1 40 ? -5.086 16.562 10.938 1 98.12 40 THR B O 1
ATOM 4486 N N . ASN B 1 41 ? -4.047 18.234 11.914 1 97.12 41 ASN B N 1
ATOM 4487 C CA . ASN B 1 41 ? -2.758 17.781 11.414 1 97.12 41 ASN B CA 1
ATOM 4488 C C . ASN B 1 41 ? -2.246 16.578 12.203 1 97.12 41 ASN B C 1
ATOM 4490 O O . ASN B 1 41 ? -2.719 16.312 13.312 1 97.12 41 ASN B O 1
ATOM 4494 N N . TYR B 1 42 ? -1.289 15.875 11.586 1 96.62 42 TYR B N 1
ATOM 4495 C CA . TYR B 1 42 ? -0.653 14.75 12.258 1 96.62 42 TYR B CA 1
ATOM 4496 C C . TYR B 1 42 ? 0.582 15.203 13.031 1 96.62 42 TYR B C 1
ATOM 4498 O O . TYR B 1 42 ? 1.477 15.828 12.461 1 96.62 42 TYR B O 1
ATOM 4506 N N . ASP B 1 43 ? 0.624 14.898 14.273 1 95.19 43 ASP B N 1
ATOM 4507 C CA . ASP B 1 43 ? 1.78 15.133 15.133 1 95.19 43 ASP B CA 1
ATOM 4508 C C . ASP B 1 43 ? 1.852 14.086 16.25 1 95.19 43 ASP B C 1
ATOM 4510 O O . ASP B 1 43 ? 1.042 14.109 17.172 1 95.19 43 ASP B O 1
ATOM 4514 N N . PRO B 1 44 ? 2.877 13.289 16.188 1 94.12 44 PRO B N 1
ATOM 4515 C CA . PRO B 1 44 ? 2.963 12.234 17.188 1 94.12 44 PRO B CA 1
ATOM 4516 C C . PRO B 1 44 ? 3.385 12.758 18.562 1 94.12 44 PRO B C 1
ATOM 4518 O O . PRO B 1 44 ? 3.26 12.047 19.562 1 94.12 44 PRO B O 1
ATOM 4521 N N . ASN B 1 45 ? 3.842 13.984 18.656 1 92.12 45 ASN B N 1
ATOM 4522 C CA . ASN B 1 45 ? 4.359 14.531 19.906 1 92.12 45 ASN B CA 1
ATOM 4523 C C . ASN B 1 45 ? 3.531 15.719 20.391 1 92.12 45 ASN B C 1
ATOM 4525 O O . ASN B 1 45 ? 4.055 16.625 21.047 1 92.12 45 ASN B O 1
ATOM 4529 N N . TYR B 1 46 ? 2.314 15.758 20.094 1 92.31 46 TYR B N 1
ATOM 4530 C CA . TYR B 1 46 ? 1.448 16.891 20.391 1 92.31 46 TYR B CA 1
ATOM 4531 C C . TYR B 1 46 ? 1.355 17.141 21.891 1 92.31 46 TYR B C 1
ATOM 4533 O O . TYR B 1 46 ? 1.166 18.266 22.328 1 92.31 46 TYR B O 1
ATOM 4541 N N . ARG B 1 47 ? 1.426 16.109 22.688 1 89.88 47 ARG B N 1
ATOM 4542 C CA . ARG B 1 47 ? 1.336 16.281 24.141 1 89.88 47 ARG B CA 1
ATOM 4543 C C . ARG B 1 47 ? 2.453 17.188 24.656 1 89.88 47 ARG B C 1
ATOM 4545 O O . ARG B 1 47 ? 2.252 17.969 25.594 1 89.88 47 ARG B O 1
ATOM 4552 N N . ASP B 1 48 ? 3.572 17.047 24.109 1 89.69 48 ASP B N 1
ATOM 4553 C CA . ASP B 1 48 ? 4.695 17.906 24.469 1 89.69 48 ASP B CA 1
ATOM 4554 C C . ASP B 1 48 ? 4.418 19.359 24.078 1 89.69 48 ASP B C 1
ATOM 4556 O O . ASP B 1 48 ? 4.832 20.281 24.781 1 89.69 48 ASP B O 1
ATOM 4560 N N . VAL B 1 49 ? 3.787 19.531 23.016 1 90.94 49 VAL B N 1
ATOM 4561 C CA . VAL B 1 49 ? 3.412 20.859 22.562 1 90.94 49 VAL B CA 1
ATOM 4562 C C . VAL B 1 49 ? 2.436 21.484 23.562 1 90.94 49 VAL B C 1
ATOM 4564 O O . VAL B 1 49 ? 2.615 22.641 23.969 1 90.94 49 VAL B O 1
ATOM 4567 N N . TYR B 1 50 ? 1.47 20.703 23.969 1 90.38 50 TYR B N 1
ATOM 4568 C CA . TYR B 1 50 ? 0.481 21.172 24.922 1 90.38 50 TYR B CA 1
ATOM 4569 C C . TYR B 1 50 ? 1.146 21.578 26.234 1 90.38 50 TYR B C 1
ATOM 4571 O O . TYR B 1 50 ? 0.824 22.609 26.812 1 90.38 50 TYR B O 1
ATOM 4579 N N . GLN B 1 51 ? 2.031 20.734 26.641 1 90.12 51 GLN B N 1
ATOM 4580 C CA . GLN B 1 51 ? 2.756 21 27.875 1 90.12 51 GLN B CA 1
ATOM 4581 C C . GLN B 1 51 ? 3.568 22.281 27.781 1 90.12 51 GLN B C 1
ATOM 4583 O O . GLN B 1 51 ? 3.615 23.078 28.734 1 90.12 51 GLN B O 1
ATOM 4588 N N . SER B 1 52 ? 4.148 22.453 26.672 1 90 52 SER B N 1
ATOM 4589 C CA . SER B 1 52 ? 4.914 23.672 26.453 1 90 52 SER B CA 1
ATOM 4590 C C . SER B 1 52 ? 4.023 24.906 26.516 1 90 52 SER B C 1
ATOM 4592 O O . SER B 1 52 ? 4.426 25.922 27.078 1 90 52 SER B O 1
ATOM 4594 N N . PHE B 1 53 ? 2.861 24.844 25.938 1 90.25 53 PHE B N 1
ATOM 4595 C CA . PHE B 1 53 ? 1.916 25.953 25.984 1 90.25 53 PHE B CA 1
ATOM 4596 C C . PHE B 1 53 ? 1.54 26.281 27.422 1 90.25 53 PHE B C 1
ATOM 4598 O O . PHE B 1 53 ? 1.432 27.453 27.797 1 90.25 53 PHE B O 1
ATOM 4605 N N . GLU B 1 54 ? 1.374 25.266 28.25 1 89.88 54 GLU B N 1
ATOM 4606 C CA . GLU B 1 54 ? 1.041 25.453 29.656 1 89.88 54 GLU B CA 1
ATOM 4607 C C . GLU B 1 54 ? 2.191 26.109 30.406 1 89.88 54 GLU B C 1
ATOM 4609 O O . GLU B 1 54 ? 1.979 27.047 31.172 1 89.88 54 GLU B O 1
ATOM 4614 N N . GLU B 1 55 ? 3.336 25.609 30.188 1 90.25 55 GLU B N 1
ATOM 4615 C CA . GLU B 1 55 ? 4.523 26.109 30.875 1 90.25 55 GLU B CA 1
ATOM 4616 C C . GLU B 1 55 ? 4.797 27.562 30.531 1 90.25 55 GLU B C 1
ATOM 4618 O O . GLU B 1 55 ? 5.242 28.344 31.375 1 90.25 55 GLU B O 1
ATOM 4623 N N . ARG B 1 56 ? 4.488 27.891 29.344 1 85.19 56 ARG B N 1
ATOM 4624 C CA . ARG B 1 56 ? 4.734 29.266 28.875 1 85.19 56 ARG B CA 1
ATOM 4625 C C . ARG B 1 56 ? 3.52 30.156 29.125 1 85.19 56 ARG B C 1
ATOM 4627 O O . ARG B 1 56 ? 3.479 31.297 28.672 1 85.19 56 ARG B O 1
ATOM 4634 N N . GLU B 1 57 ? 2.49 29.594 29.641 1 85.69 57 GLU B N 1
ATOM 4635 C CA . GLU B 1 57 ? 1.271 30.297 30.031 1 85.69 57 GLU B CA 1
ATOM 4636 C C . GLU B 1 57 ? 0.551 30.859 28.812 1 85.69 57 GLU B C 1
ATOM 4638 O O . GLU B 1 57 ? 0.019 31.969 28.844 1 85.69 57 GLU B O 1
ATOM 4643 N N . LEU B 1 58 ? 0.657 30.141 27.766 1 85.44 58 LEU B N 1
ATOM 4644 C CA . LEU B 1 58 ? -0.038 30.516 26.531 1 85.44 58 LEU B CA 1
ATOM 4645 C C . LEU B 1 58 ? -1.473 30 26.547 1 85.44 58 LEU B C 1
ATOM 4647 O O . LEU B 1 58 ? -2.352 30.594 25.906 1 85.44 58 LEU B O 1
ATOM 4651 N N . LEU B 1 59 ? -1.606 28.906 27.156 1 88.62 59 LEU B N 1
ATOM 4652 C CA . LEU B 1 59 ? -2.91 28.25 27.234 1 88.62 59 LEU B CA 1
ATOM 4653 C C . LEU B 1 59 ? -3.072 27.516 28.547 1 88.62 59 LEU B C 1
ATOM 4655 O O . LEU B 1 59 ? -2.162 26.797 28.984 1 88.62 59 LEU B O 1
ATOM 4659 N N . LYS B 1 60 ? -4.219 27.672 29.094 1 89.06 60 LYS B N 1
ATOM 4660 C CA . LYS B 1 60 ? -4.488 26.984 30.359 1 89.06 60 LYS B CA 1
ATOM 4661 C C . LYS B 1 60 ? -4.703 25.484 30.125 1 89.06 60 LYS B C 1
ATOM 4663 O O . LYS B 1 60 ? -5.266 25.078 29.109 1 89.06 60 LYS B O 1
ATOM 4668 N N . SER B 1 61 ? -4.352 24.688 31.094 1 87.88 61 SER B N 1
ATOM 4669 C CA . SER B 1 61 ? -4.438 23.234 31.016 1 87.88 61 SER B CA 1
ATOM 4670 C C . SER B 1 61 ? -5.891 22.766 31.031 1 87.88 61 SER B C 1
ATOM 4672 O O . SER B 1 61 ? -6.188 21.625 30.641 1 87.88 61 SER B O 1
ATOM 4674 N N . THR B 1 62 ? -6.762 23.578 31.438 1 90.31 62 THR B N 1
ATOM 4675 C CA . THR B 1 62 ? -8.164 23.188 31.562 1 90.31 62 THR B CA 1
ATOM 4676 C C . THR B 1 62 ? -8.859 23.219 30.203 1 90.31 62 THR B C 1
ATOM 4678 O O . THR B 1 62 ? -9.969 22.703 30.062 1 90.31 62 THR B O 1
ATOM 4681 N N . ILE B 1 63 ? -8.297 23.766 29.25 1 92.88 63 ILE B N 1
ATOM 4682 C CA . ILE B 1 63 ? -8.867 23.797 27.906 1 92.88 63 ILE B CA 1
ATOM 4683 C C . ILE B 1 63 ? -8.547 22.5 27.172 1 92.88 63 ILE B C 1
ATOM 4685 O O . ILE B 1 63 ? -7.391 22.219 26.859 1 92.88 63 ILE B O 1
ATOM 4689 N N . PRO B 1 64 ? -9.539 21.719 26.875 1 93.75 64 PRO B N 1
ATOM 4690 C CA . PRO B 1 64 ? -9.273 20.469 26.188 1 93.75 64 PRO B CA 1
ATOM 4691 C C . PRO B 1 64 ? -8.859 20.672 24.734 1 93.75 64 PRO B C 1
ATOM 4693 O O . PRO B 1 64 ? -9.375 21.562 24.047 1 93.75 64 PRO B O 1
ATOM 4696 N N . ILE B 1 65 ? -7.926 19.891 24.281 1 95.12 65 ILE B N 1
ATOM 4697 C CA . ILE B 1 65 ? -7.5 19.844 22.891 1 95.12 65 ILE B CA 1
ATOM 4698 C C . ILE B 1 65 ? -7.699 18.422 22.344 1 95.12 65 ILE B C 1
ATOM 4700 O O . ILE B 1 65 ? -7.262 17.453 22.969 1 95.12 65 ILE B O 1
ATOM 4704 N N . ILE B 1 66 ? -8.344 18.266 21.266 1 96.5 66 ILE B N 1
ATOM 4705 C CA . ILE B 1 66 ? -8.57 16.969 20.625 1 96.5 66 ILE B CA 1
ATOM 4706 C C . ILE B 1 66 ? -8.016 17 19.203 1 96.5 66 ILE B C 1
ATOM 4708 O O . ILE B 1 66 ? -8.422 17.828 18.391 1 96.5 66 ILE B O 1
ATOM 4712 N N . ASN B 1 67 ? -7.078 16.156 18.969 1 97.69 67 ASN B N 1
ATOM 4713 C CA . ASN B 1 67 ? -6.516 16.016 17.625 1 97.69 67 ASN B CA 1
ATOM 4714 C C . ASN B 1 67 ? -7.199 14.898 16.844 1 97.69 67 ASN B C 1
ATOM 4716 O O . ASN B 1 67 ? -7.578 13.875 17.422 1 97.69 67 ASN B O 1
ATOM 4720 N N . LEU B 1 68 ? -7.312 15.102 15.562 1 98.25 68 LEU B N 1
ATOM 4721 C CA . LEU B 1 68 ? -7.965 14.148 14.672 1 98.25 68 LEU B CA 1
ATOM 4722 C C . LEU B 1 68 ? -7.367 12.75 14.836 1 98.25 68 LEU B C 1
ATOM 4724 O O . LEU B 1 68 ? -8.094 11.773 15.016 1 98.25 68 LEU B O 1
ATOM 4728 N N . TYR B 1 69 ? -6.082 12.586 14.836 1 97.75 69 TYR B N 1
ATOM 4729 C CA . TYR B 1 69 ? -5.422 11.281 14.859 1 97.75 69 TYR B CA 1
ATOM 4730 C C . TYR B 1 69 ? -5.492 10.664 16.25 1 97.75 69 TYR B C 1
ATOM 4732 O O . TYR B 1 69 ? -5.5 9.438 16.391 1 97.75 69 TYR B O 1
ATOM 4740 N N . GLU B 1 70 ? -5.52 11.57 17.234 1 96.56 70 GLU B N 1
ATOM 4741 C CA . GLU B 1 70 ? -5.805 11.07 18.578 1 96.56 70 GLU B CA 1
ATOM 4742 C C . GLU B 1 70 ? -7.188 10.422 18.641 1 96.56 70 GLU B C 1
ATOM 4744 O O . GLU B 1 70 ? -7.352 9.336 19.203 1 96.56 70 GLU B O 1
ATOM 4749 N N . TRP B 1 71 ? -8.086 11.094 18.094 1 97.31 71 TRP B N 1
ATOM 4750 C CA . TRP B 1 71 ? -9.461 10.609 18.047 1 97.31 71 TRP B CA 1
ATOM 4751 C C . TRP B 1 71 ? -9.562 9.328 17.219 1 97.31 71 TRP B C 1
ATOM 4753 O O . TRP B 1 71 ? -10.219 8.367 17.625 1 97.31 71 TRP B O 1
ATOM 4763 N N . LEU B 1 72 ? -8.898 9.219 16.016 1 97.31 72 LEU B N 1
ATOM 4764 C CA . LEU B 1 72 ? -8.922 8.055 15.141 1 97.31 72 LEU B CA 1
ATOM 4765 C C . LEU B 1 72 ? -8.352 6.824 15.844 1 97.31 72 LEU B C 1
ATOM 4767 O O . LEU B 1 72 ? -8.758 5.695 15.562 1 97.31 72 LEU B O 1
ATOM 4771 N N . SER B 1 73 ? -7.418 7.031 16.766 1 97 73 SER B N 1
ATOM 4772 C CA . SER B 1 73 ? -6.734 5.938 17.453 1 97 73 SER B CA 1
ATOM 4773 C C . SER B 1 73 ? -7.461 5.551 18.734 1 97 73 SER B C 1
ATOM 4775 O O . SER B 1 73 ? -6.887 4.887 19.594 1 97 73 SER B O 1
ATOM 4777 N N . ASP B 1 74 ? -8.625 6.09 18.906 1 95.31 74 ASP B N 1
ATOM 4778 C CA . ASP B 1 74 ? -9.367 5.906 20.156 1 95.31 74 ASP B CA 1
ATOM 4779 C C . ASP B 1 74 ? -8.57 6.414 21.359 1 95.31 74 ASP B C 1
ATOM 4781 O O . ASP B 1 74 ? -8.477 5.734 22.375 1 95.31 74 ASP B O 1
ATOM 4785 N N . TYR B 1 75 ? -7.836 7.547 21.094 1 94.69 75 TYR B N 1
ATOM 4786 C CA . TYR B 1 75 ? -7.129 8.312 22.109 1 94.69 75 TYR B CA 1
ATOM 4787 C C . TYR B 1 75 ? -5.953 7.52 22.672 1 94.69 75 TYR B C 1
ATOM 4789 O O . TYR B 1 75 ? -5.621 7.645 23.844 1 94.69 75 TYR B O 1
ATOM 4797 N N . ASN B 1 76 ? -5.328 6.707 21.844 1 95.06 76 ASN B N 1
ATOM 4798 C CA . ASN B 1 76 ? -4.219 5.863 22.281 1 95.06 76 ASN B CA 1
ATOM 4799 C C . ASN B 1 76 ? -2.918 6.234 21.578 1 95.06 76 ASN B C 1
ATOM 4801 O O . ASN B 1 76 ? -2.16 5.359 21.156 1 95.06 76 ASN B O 1
ATOM 4805 N N . VAL B 1 77 ? -2.666 7.449 21.328 1 94.62 77 VAL B N 1
ATOM 4806 C CA . VAL B 1 77 ? -1.426 7.781 20.641 1 94.62 77 VAL B CA 1
ATOM 4807 C C . VAL B 1 77 ? -0.568 8.688 21.516 1 94.62 77 VAL B C 1
ATOM 4809 O O . VAL B 1 77 ? 0.636 8.828 21.297 1 94.62 77 VAL B O 1
ATOM 4812 N N . TYR B 1 78 ? -1.089 9.359 22.547 1 91.38 78 TYR B N 1
ATOM 4813 C CA . TYR B 1 78 ? -0.32 10.352 23.312 1 91.38 78 TYR B CA 1
ATOM 4814 C C . TYR B 1 78 ? -0.085 9.883 24.734 1 91.38 78 TYR B C 1
ATOM 4816 O O . TYR B 1 78 ? 0.764 10.43 25.438 1 91.38 78 TYR B O 1
ATOM 4824 N N . ASN B 1 79 ? -0.796 8.914 25.156 1 87.69 79 ASN B N 1
ATOM 4825 C CA . ASN B 1 79 ? -0.689 8.477 26.547 1 87.69 79 ASN B CA 1
ATOM 4826 C C . ASN B 1 79 ? 0.386 7.41 26.719 1 87.69 79 ASN B C 1
ATOM 4828 O O . ASN B 1 79 ? 0.073 6.234 26.938 1 87.69 79 ASN B O 1
ATOM 4832 N N . VAL B 1 80 ? 1.57 7.809 26.797 1 89.81 80 VAL B N 1
ATOM 4833 C CA . VAL B 1 80 ? 2.723 6.918 26.922 1 89.81 80 VAL B CA 1
ATOM 4834 C C . VAL B 1 80 ? 2.697 6.234 28.297 1 89.81 80 VAL B C 1
ATOM 4836 O O . VAL B 1 80 ? 2.436 6.879 29.312 1 89.81 80 VAL B O 1
ATOM 4839 N N . PRO B 1 81 ? 2.961 4.973 28.266 1 87.94 81 PRO B N 1
ATOM 4840 C CA . PRO B 1 81 ? 2.967 4.25 29.547 1 87.94 81 PRO B CA 1
ATOM 4841 C C . PRO B 1 81 ? 4.008 4.789 30.516 1 87.94 81 PRO B C 1
ATOM 4843 O O . PRO B 1 81 ? 5.078 5.238 30.109 1 87.94 81 PRO B O 1
ATOM 4846 N N . LYS B 1 82 ? 3.635 4.73 31.797 1 89 82 LYS B N 1
ATOM 4847 C CA . LYS B 1 82 ? 4.523 5.188 32.875 1 89 82 LYS B CA 1
ATOM 4848 C C . LYS B 1 82 ? 4.883 4.043 33.812 1 89 82 LYS B C 1
ATOM 4850 O O . LYS B 1 82 ? 4.145 3.059 33.906 1 89 82 LYS B O 1
ATOM 4855 N N . THR B 1 83 ? 6.031 4.207 34.375 1 86 83 THR B N 1
ATOM 4856 C CA . THR B 1 83 ? 6.43 3.227 35.375 1 86 83 THR B CA 1
ATOM 4857 C C . THR B 1 83 ? 5.5 3.281 36.594 1 86 83 THR B C 1
ATOM 4859 O O . THR B 1 83 ? 4.938 4.332 36.875 1 86 83 THR B O 1
ATOM 4862 N N . LYS B 1 84 ? 5.258 2.193 37.344 1 78.75 84 LYS B N 1
ATOM 4863 C CA . LYS B 1 84 ? 4.305 2.031 38.438 1 78.75 84 LYS B CA 1
ATOM 4864 C C . LYS B 1 84 ? 4.711 2.869 39.625 1 78.75 84 LYS B C 1
ATOM 4866 O O . LYS B 1 84 ? 3.863 3.496 40.281 1 78.75 84 LYS B O 1
ATOM 4871 N N . PHE B 1 85 ? 5.906 2.99 39.938 1 75.69 85 PHE B N 1
ATOM 4872 C CA . PHE B 1 85 ? 6.34 3.592 41.188 1 75.69 85 PHE B CA 1
ATOM 4873 C C . PHE B 1 85 ? 6.699 5.059 41 1 75.69 85 PHE B C 1
ATOM 4875 O O . PHE B 1 85 ? 6.141 5.938 41.656 1 75.69 85 PHE B O 1
ATOM 4882 N N . LYS B 1 86 ? 7.48 5.559 40.031 1 73.44 86 LYS B N 1
ATOM 4883 C CA . LYS B 1 86 ? 8 6.914 39.875 1 73.44 86 LYS B CA 1
ATOM 4884 C C . LYS B 1 86 ? 7.18 7.707 38.875 1 73.44 86 LYS B C 1
ATOM 4886 O O . LYS B 1 86 ? 7.387 8.914 38.688 1 73.44 86 LYS B O 1
ATOM 4891 N N . LYS B 1 87 ? 6.359 7.07 38.188 1 78.5 87 LYS B N 1
ATOM 4892 C CA . LYS B 1 87 ? 5.453 7.672 37.219 1 78.5 87 LYS B CA 1
ATOM 4893 C C . LYS B 1 87 ? 6.227 8.383 36.094 1 78.5 87 LYS B C 1
ATOM 4895 O O . LYS B 1 87 ? 5.883 9.5 35.719 1 78.5 87 LYS B O 1
ATOM 4900 N N . LYS B 1 88 ? 7.406 7.68 35.75 1 85.81 88 LYS B N 1
ATOM 4901 C CA . LYS B 1 88 ? 8.211 8.188 34.625 1 85.81 88 LYS B CA 1
ATOM 4902 C C . LYS B 1 88 ? 7.828 7.496 33.344 1 85.81 88 LYS B C 1
ATOM 4904 O O . LYS B 1 88 ? 7.551 6.297 33.312 1 85.81 88 LYS B O 1
ATOM 4909 N N . LYS B 1 89 ? 7.859 8.273 32.344 1 88.75 89 LYS B N 1
ATOM 4910 C CA . LYS B 1 89 ? 7.562 7.719 31.031 1 88.75 89 LYS B CA 1
ATOM 4911 C C . LYS B 1 89 ? 8.539 6.605 30.672 1 88.75 89 LYS B C 1
ATOM 4913 O O . LYS B 1 89 ? 9.734 6.699 30.953 1 88.75 89 LYS B O 1
ATOM 4918 N N . ILE B 1 90 ? 8.016 5.523 30.047 1 88.5 90 ILE B N 1
ATOM 4919 C CA . ILE B 1 90 ? 8.828 4.383 29.641 1 88.5 90 ILE B CA 1
ATOM 4920 C C . ILE B 1 90 ? 9.352 4.594 28.234 1 88.5 90 ILE B C 1
ATOM 4922 O O . ILE B 1 90 ? 8.57 4.773 27.297 1 88.5 90 ILE B O 1
ATOM 4926 N N . TYR B 1 91 ? 10.602 4.605 28.109 1 90.94 91 TYR B N 1
ATOM 4927 C CA . TYR B 1 91 ? 11.25 4.715 26.812 1 90.94 91 TYR B CA 1
ATOM 4928 C C . TYR B 1 91 ? 11.453 3.34 26.188 1 90.94 91 TYR B C 1
ATOM 4930 O O . TYR B 1 91 ? 11.75 2.369 26.875 1 90.94 91 TYR B O 1
ATOM 4938 N N . LYS B 1 92 ? 11.273 3.189 24.891 1 90.5 92 LYS B N 1
ATOM 4939 C CA . LYS B 1 92 ? 11.453 1.945 24.156 1 90.5 92 LYS B CA 1
ATOM 4940 C C . LYS B 1 92 ? 12.609 2.057 23.156 1 90.5 92 LYS B C 1
ATOM 4942 O O . LYS B 1 92 ? 12.422 2.51 22.031 1 90.5 92 LYS B O 1
ATOM 4947 N N . PRO B 1 93 ? 13.711 1.618 23.562 1 87.94 93 PRO B N 1
ATOM 4948 C CA . PRO B 1 93 ? 14.828 1.616 22.625 1 87.94 93 PRO B CA 1
ATOM 4949 C C . PRO B 1 93 ? 14.625 0.625 21.469 1 87.94 93 PRO B C 1
ATOM 4951 O O . PRO B 1 93 ? 14.031 -0.438 21.672 1 87.94 93 PRO B O 1
ATOM 4954 N N . GLN B 1 94 ? 15.125 0.975 20.328 1 88.12 94 GLN B N 1
ATOM 4955 C CA . GLN B 1 94 ? 14.977 0.12 19.156 1 88.12 94 GLN B CA 1
ATOM 4956 C C . GLN B 1 94 ? 16.281 -0.602 18.828 1 88.12 94 GLN B C 1
ATOM 4958 O O . GLN B 1 94 ? 17.297 0.038 18.578 1 88.12 94 GLN B O 1
ATOM 4963 N N . PRO B 1 95 ? 16.188 -1.897 18.797 1 87.69 95 PRO B N 1
ATOM 4964 C CA . PRO B 1 95 ? 17.391 -2.635 18.406 1 87.69 95 PRO B CA 1
ATOM 4965 C C . PRO B 1 95 ? 17.703 -2.514 16.922 1 87.69 95 PRO B C 1
ATOM 4967 O O . PRO B 1 95 ? 16.828 -2.141 16.125 1 87.69 95 PRO B O 1
ATOM 4970 N N . ILE B 1 96 ? 18.984 -2.74 16.578 1 89 96 ILE B N 1
ATOM 4971 C CA . ILE B 1 96 ? 19.375 -2.801 15.18 1 89 96 ILE B CA 1
ATOM 4972 C C . ILE B 1 96 ? 18.938 -4.133 14.578 1 89 96 ILE B C 1
ATOM 4974 O O . ILE B 1 96 ? 19.281 -5.199 15.102 1 89 96 ILE B O 1
ATOM 4978 N N . ARG B 1 97 ? 18.25 -4.148 13.516 1 88.38 97 ARG B N 1
ATOM 4979 C CA . ARG B 1 97 ? 17.625 -5.34 12.945 1 88.38 97 ARG B CA 1
ATOM 4980 C C . ARG B 1 97 ? 18.391 -5.832 11.727 1 88.38 97 ARG B C 1
ATOM 4982 O O . ARG B 1 97 ? 17.828 -6.516 10.867 1 88.38 97 ARG B O 1
ATOM 4989 N N . ILE B 1 98 ? 19.562 -5.391 11.492 1 89.62 98 ILE B N 1
ATOM 4990 C CA . ILE B 1 98 ? 20.391 -5.84 10.383 1 89.62 98 ILE B CA 1
ATOM 4991 C C . ILE B 1 98 ? 21.656 -6.52 10.914 1 89.62 98 ILE B C 1
ATOM 4993 O O . ILE B 1 98 ? 22.047 -6.285 12.062 1 89.62 98 ILE B O 1
ATOM 4997 N N . SER B 1 99 ? 22.156 -7.445 10.062 1 87.56 99 SER B N 1
ATOM 4998 C CA . SER B 1 99 ? 23.391 -8.125 10.422 1 87.56 99 SER B CA 1
ATOM 4999 C C . SER B 1 99 ? 24.484 -7.859 9.391 1 87.56 99 SER B C 1
ATOM 5001 O O . SER B 1 99 ? 24.203 -7.363 8.297 1 87.56 99 SER B O 1
ATOM 5003 N N . ASN B 1 100 ? 25.734 -8.055 9.812 1 91.56 100 ASN B N 1
ATOM 5004 C CA . ASN B 1 100 ? 26.875 -7.973 8.906 1 91.56 100 ASN B CA 1
ATOM 5005 C C . ASN B 1 100 ? 26.984 -6.59 8.273 1 91.56 100 ASN B C 1
ATOM 5007 O O . ASN B 1 100 ? 27.016 -6.465 7.051 1 91.56 100 ASN B O 1
ATOM 5011 N N . TYR B 1 101 ? 27.125 -5.574 9.117 1 94.06 101 TYR B N 1
ATOM 5012 C CA . TYR B 1 101 ? 27.141 -4.203 8.617 1 94.06 101 TYR B CA 1
ATOM 5013 C C . TYR B 1 101 ? 28.328 -3.43 9.164 1 94.06 101 TYR B C 1
ATOM 5015 O O . TYR B 1 101 ? 28.938 -3.838 10.156 1 94.06 101 TYR B O 1
ATOM 5023 N N . THR B 1 102 ? 28.734 -2.334 8.5 1 96.44 102 THR B N 1
ATOM 5024 C CA . THR B 1 102 ? 29.641 -1.302 8.984 1 96.44 102 THR B CA 1
ATOM 5025 C C . THR B 1 102 ? 28.891 0.008 9.219 1 96.44 102 THR B C 1
ATOM 5027 O O . THR B 1 102 ? 27.906 0.292 8.539 1 96.44 102 THR B O 1
ATOM 5030 N N . GLU B 1 103 ? 29.375 0.779 10.188 1 95.94 103 GLU B N 1
ATOM 5031 C CA . GLU B 1 103 ? 28.703 2.02 10.562 1 95.94 103 GLU B CA 1
ATOM 5032 C C . GLU B 1 103 ? 29.531 3.238 10.164 1 95.94 103 GLU B C 1
ATOM 5034 O O . GLU B 1 103 ? 30.766 3.217 10.258 1 95.94 103 GLU B O 1
ATOM 5039 N N . LYS B 1 104 ? 28.875 4.199 9.68 1 96.38 104 LYS B N 1
ATOM 5040 C CA . LYS B 1 104 ? 29.469 5.512 9.445 1 96.38 104 LYS B CA 1
ATOM 5041 C C . LYS B 1 104 ? 28.656 6.609 10.133 1 96.38 104 LYS B C 1
ATOM 5043 O O . LYS B 1 104 ? 27.531 6.895 9.727 1 96.38 104 LYS B O 1
ATOM 5048 N N . GLU B 1 105 ? 29.234 7.309 11.016 1 94.44 105 GLU B N 1
ATOM 5049 C CA . GLU B 1 105 ? 28.547 8.312 11.812 1 94.44 105 GLU B CA 1
ATOM 5050 C C . GLU B 1 105 ? 28.484 9.656 11.094 1 94.44 105 GLU B C 1
ATOM 5052 O O . GLU B 1 105 ? 29.453 10.055 10.438 1 94.44 105 GLU B O 1
ATOM 5057 N N . ASP B 1 106 ? 27.391 10.211 11.125 1 92.31 106 ASP B N 1
ATOM 5058 C CA . ASP B 1 106 ? 27.172 11.594 10.703 1 92.31 106 ASP B CA 1
ATOM 5059 C C . ASP B 1 106 ? 26.828 12.484 11.898 1 92.31 106 ASP B C 1
ATOM 5061 O O . ASP B 1 106 ? 25.656 12.664 12.227 1 92.31 106 ASP B O 1
ATOM 5065 N N . GLU B 1 107 ? 27.734 13.141 12.438 1 88.06 107 GLU B N 1
ATOM 5066 C CA . GLU B 1 107 ? 27.562 13.898 13.672 1 88.06 107 GLU B CA 1
ATOM 5067 C C . GLU B 1 107 ? 26.719 15.148 13.445 1 88.06 107 GLU B C 1
ATOM 5069 O O . GLU B 1 107 ? 25.938 15.531 14.312 1 88.06 107 GLU B O 1
ATOM 5074 N N . LYS B 1 108 ? 26.906 15.68 12.305 1 86 108 LYS B N 1
ATOM 5075 C CA . LYS B 1 108 ? 26.172 16.906 12 1 86 108 LYS B CA 1
ATOM 5076 C C . LYS B 1 108 ? 24.656 16.656 12.023 1 86 108 LYS B C 1
ATOM 5078 O O . LYS B 1 108 ? 23.891 17.516 12.453 1 86 108 LYS B O 1
ATOM 5083 N N . ARG B 1 109 ? 24.234 15.508 11.711 1 90.56 109 ARG B N 1
ATOM 5084 C CA . ARG B 1 109 ? 22.812 15.195 11.609 1 90.56 109 ARG B CA 1
ATOM 5085 C C . ARG B 1 109 ? 22.359 14.266 12.734 1 90.56 109 ARG B C 1
ATOM 5087 O O . ARG B 1 109 ? 21.234 13.773 12.734 1 90.56 109 ARG B O 1
ATOM 5094 N N . ASN B 1 110 ? 23.203 14.047 13.641 1 93.38 110 ASN B N 1
ATOM 5095 C CA . ASN B 1 110 ? 22.922 13.07 14.68 1 93.38 110 ASN B CA 1
ATOM 5096 C C . ASN B 1 110 ? 22.391 11.766 14.094 1 93.38 110 ASN B C 1
ATOM 5098 O O . ASN B 1 110 ? 21.297 11.312 14.461 1 93.38 110 ASN B O 1
ATOM 5102 N N . ALA B 1 111 ? 23.141 11.242 13.109 1 96.31 111 ALA B N 1
ATOM 5103 C CA . ALA B 1 111 ? 22.656 10.086 12.359 1 96.31 111 ALA B CA 1
ATOM 5104 C C . ALA B 1 111 ? 23.781 9.086 12.109 1 96.31 111 ALA B C 1
ATOM 5106 O O . ALA B 1 111 ? 24.953 9.398 12.336 1 96.31 111 ALA B O 1
ATOM 5107 N N . ILE B 1 112 ? 23.422 7.871 11.812 1 96.75 112 ILE B N 1
ATOM 5108 C CA . ILE B 1 112 ? 24.359 6.805 11.461 1 96.75 112 ILE B CA 1
ATOM 5109 C C . ILE B 1 112 ? 23.922 6.156 10.148 1 96.75 112 ILE B C 1
ATOM 5111 O O . ILE B 1 112 ? 22.734 5.891 9.938 1 96.75 112 ILE B O 1
ATOM 5115 N N . ARG B 1 113 ? 24.875 5.957 9.25 1 96.88 113 ARG B N 1
ATOM 5116 C CA . ARG B 1 113 ? 24.672 5.219 8.016 1 96.88 113 ARG B CA 1
ATOM 5117 C C . ARG B 1 113 ? 25.219 3.799 8.117 1 96.88 113 ARG B C 1
ATOM 5119 O O . ARG B 1 113 ? 26.266 3.58 8.727 1 96.88 113 ARG B O 1
ATOM 5126 N N . TYR B 1 114 ? 24.516 2.879 7.633 1 96.31 114 TYR B N 1
ATOM 5127 C CA . TYR B 1 114 ? 24.906 1.475 7.703 1 96.31 114 TYR B CA 1
ATOM 5128 C C . TYR B 1 114 ? 25.109 0.896 6.309 1 96.31 114 TYR B C 1
ATOM 5130 O O . TYR B 1 114 ? 24.281 1.087 5.418 1 96.31 114 TYR B O 1
ATOM 5138 N N . TYR B 1 115 ? 26.188 0.171 6.137 1 95.88 115 TYR B N 1
ATOM 5139 C CA . TYR B 1 115 ? 26.547 -0.448 4.863 1 95.88 115 TYR B CA 1
ATOM 5140 C C . TYR B 1 115 ? 26.812 -1.938 5.039 1 95.88 115 TYR B C 1
ATOM 5142 O O . TYR B 1 115 ? 27.312 -2.369 6.082 1 95.88 115 TYR B O 1
ATOM 5150 N N . ASP B 1 116 ? 26.453 -2.74 4.055 1 93.31 116 ASP B N 1
ATOM 5151 C CA . ASP B 1 116 ? 26.781 -4.16 4.07 1 93.31 116 ASP B CA 1
ATOM 5152 C C . ASP B 1 116 ? 28.297 -4.363 4.082 1 93.31 116 ASP B C 1
ATOM 5154 O O . ASP B 1 116 ? 29.016 -3.803 3.25 1 93.31 116 ASP B O 1
ATOM 5158 N N . GLN B 1 117 ? 28.703 -5.199 4.945 1 93.56 117 GLN B N 1
ATOM 5159 C CA . GLN B 1 117 ? 30.141 -5.371 5.129 1 93.56 117 GLN B CA 1
ATOM 5160 C C . GLN B 1 117 ? 30.781 -6.023 3.906 1 93.56 117 GLN B C 1
ATOM 5162 O O . GLN B 1 117 ? 31.906 -5.676 3.523 1 93.56 117 GLN B O 1
ATOM 5167 N N . ASP B 1 118 ? 30.094 -6.918 3.318 1 91.31 118 ASP B N 1
ATOM 5168 C CA . ASP B 1 118 ? 30.656 -7.699 2.221 1 91.31 118 ASP B CA 1
ATOM 5169 C C . ASP B 1 118 ? 30.531 -6.949 0.897 1 91.31 118 ASP B C 1
ATOM 5171 O O . ASP B 1 118 ? 31.484 -6.934 0.102 1 91.31 118 ASP B O 1
ATOM 5175 N N . THR B 1 119 ? 29.531 -6.254 0.688 1 88.69 119 THR B N 1
ATOM 5176 C CA . THR B 1 119 ? 29.266 -5.684 -0.629 1 88.69 119 THR B CA 1
ATOM 5177 C C . THR B 1 119 ? 29.453 -4.172 -0.614 1 88.69 119 THR B C 1
ATOM 5179 O O . THR B 1 119 ? 29.594 -3.547 -1.669 1 88.69 119 THR B O 1
ATOM 5182 N N . GLY B 1 120 ? 29.375 -3.551 0.562 1 90.94 120 GLY B N 1
ATOM 5183 C CA . GLY B 1 120 ? 29.469 -2.104 0.659 1 90.94 120 GLY B CA 1
ATOM 5184 C C . GLY B 1 120 ? 28.172 -1.396 0.3 1 90.94 120 GLY B C 1
ATOM 5185 O O . GLY B 1 120 ? 28.141 -0.167 0.209 1 90.94 120 GLY B O 1
ATOM 5186 N N . LYS B 1 121 ? 27.156 -2.135 0.183 1 90.38 121 LYS B N 1
ATOM 5187 C CA . LYS B 1 121 ? 25.859 -1.573 -0.201 1 90.38 121 LYS B CA 1
ATOM 5188 C C . LYS B 1 121 ? 25.219 -0.821 0.961 1 90.38 121 LYS B C 1
ATOM 5190 O O . LYS B 1 121 ? 25.297 -1.263 2.109 1 90.38 121 LYS B O 1
ATOM 5195 N N . TYR B 1 122 ? 24.656 0.391 0.593 1 93.38 122 TYR B N 1
ATOM 5196 C CA . TYR B 1 122 ? 23.922 1.196 1.566 1 93.38 122 TYR B CA 1
ATOM 5197 C C . TYR B 1 122 ? 22.609 0.521 1.962 1 93.38 122 TYR B C 1
ATOM 5199 O O . TYR B 1 122 ? 21.75 0.294 1.117 1 93.38 122 TYR B O 1
ATOM 5207 N N . ILE B 1 123 ? 22.391 0.207 3.277 1 92.56 123 ILE B N 1
ATOM 5208 C CA . ILE B 1 123 ? 21.266 -0.659 3.637 1 92.56 123 ILE B CA 1
ATOM 5209 C C . ILE B 1 123 ? 20.312 0.093 4.555 1 92.56 123 ILE B C 1
ATOM 5211 O O . ILE B 1 123 ? 19.109 -0.177 4.559 1 92.56 123 ILE B O 1
ATOM 5215 N N . MET B 1 124 ? 20.875 1.009 5.391 1 95.62 124 MET B N 1
ATOM 5216 C CA . MET B 1 124 ? 20 1.618 6.387 1 95.62 124 MET B CA 1
ATOM 5217 C C . MET B 1 124 ? 20.547 2.965 6.844 1 95.62 124 MET B C 1
ATOM 5219 O O . MET B 1 124 ? 21.766 3.201 6.785 1 95.62 124 MET B O 1
ATOM 5223 N N . TYR B 1 125 ? 19.734 3.895 7.148 1 96.5 125 TYR B N 1
ATOM 5224 C CA . TYR B 1 125 ? 20.016 5.199 7.73 1 96.5 125 TYR B CA 1
ATOM 5225 C C . TYR B 1 125 ? 19.219 5.414 9.008 1 96.5 125 TYR B C 1
ATOM 5227 O O . TYR B 1 125 ? 18 5.215 9.031 1 96.5 125 TYR B O 1
ATOM 5235 N N . ARG B 1 126 ? 19.859 5.781 10.102 1 96.31 126 ARG B N 1
ATOM 5236 C CA . ARG B 1 126 ? 19.203 6.051 11.375 1 96.31 126 ARG B CA 1
ATOM 5237 C C . ARG B 1 126 ? 19.484 7.477 11.844 1 96.31 126 ARG B C 1
ATOM 5239 O O . ARG B 1 126 ? 20.641 7.895 11.922 1 96.31 126 ARG B O 1
ATOM 5246 N N . GLN B 1 127 ? 18.453 8.188 12.094 1 97.25 127 GLN B N 1
ATOM 5247 C CA . GLN B 1 127 ? 18.578 9.5 12.727 1 97.25 127 GLN B CA 1
ATOM 5248 C C . GLN B 1 127 ? 18.031 9.477 14.156 1 97.25 127 GLN B C 1
ATOM 5250 O O . GLN B 1 127 ? 17 8.852 14.422 1 97.25 127 GLN B O 1
ATOM 5255 N N . PHE B 1 128 ? 18.688 10.195 15.039 1 95.12 128 PHE B N 1
ATOM 5256 C CA . PHE B 1 128 ? 18.328 10.211 16.453 1 95.12 128 PHE B CA 1
ATOM 5257 C C . PHE B 1 128 ? 17.797 11.586 16.844 1 95.12 128 PHE B C 1
ATOM 5259 O O . PHE B 1 128 ? 18.078 12.586 16.188 1 95.12 128 PHE B O 1
ATOM 5266 N N . PHE B 1 129 ? 16.875 11.594 17.859 1 92.75 129 PHE B N 1
ATOM 5267 C CA . PHE B 1 129 ? 16.5 12.867 18.453 1 92.75 129 PHE B CA 1
ATOM 5268 C C . PHE B 1 129 ? 17.719 13.562 19.047 1 92.75 129 PHE B C 1
ATOM 5270 O O . PHE B 1 129 ? 18.656 12.906 19.516 1 92.75 129 PHE B O 1
ATOM 5277 N N . PRO B 1 130 ? 17.719 14.898 19 1 87.69 130 PRO B N 1
ATOM 5278 C CA . PRO B 1 130 ? 18.875 15.602 19.562 1 87.69 130 PRO B CA 1
ATOM 5279 C C . PRO B 1 130 ? 19.172 15.211 21.016 1 87.69 130 PRO B C 1
ATOM 5281 O O . PRO B 1 130 ? 18.25 15.133 21.828 1 87.69 130 PRO B O 1
ATOM 5284 N N . GLU B 1 131 ? 20.438 14.844 21.25 1 85.19 131 GLU B N 1
ATOM 5285 C CA . GLU B 1 131 ? 20.922 14.523 22.578 1 85.19 131 GLU B CA 1
ATOM 5286 C C . GLU B 1 131 ? 20.172 13.328 23.172 1 85.19 131 GLU B C 1
ATOM 5288 O O . GLU B 1 131 ? 19.828 13.328 24.359 1 85.19 131 GLU B O 1
ATOM 5293 N N . SER B 1 132 ? 19.766 12.469 22.375 1 86.94 132 SER B N 1
ATOM 5294 C CA . SER B 1 132 ? 19.016 11.289 22.781 1 86.94 132 SER B CA 1
ATOM 5295 C C . SER B 1 132 ? 19.469 10.047 22.031 1 86.94 132 SER B C 1
ATOM 5297 O O . SER B 1 132 ? 20.047 10.148 20.938 1 86.94 132 SER B O 1
ATOM 5299 N N . ASP B 1 133 ? 19.266 8.898 22.625 1 88.38 133 ASP B N 1
ATOM 5300 C CA . ASP B 1 133 ? 19.531 7.637 21.953 1 88.38 133 ASP B CA 1
ATOM 5301 C C . ASP B 1 133 ? 18.266 7.074 21.312 1 88.38 133 ASP B C 1
ATOM 5303 O O . ASP B 1 133 ? 18.281 5.965 20.781 1 88.38 133 ASP B O 1
ATOM 5307 N N . ILE B 1 134 ? 17.25 7.906 21.453 1 93 134 ILE B N 1
ATOM 5308 C CA . ILE B 1 134 ? 15.992 7.48 20.859 1 93 134 ILE B CA 1
ATOM 5309 C C . ILE B 1 134 ? 15.992 7.816 19.359 1 93 134 ILE B C 1
ATOM 5311 O O . ILE B 1 134 ? 16.312 8.938 18.969 1 93 134 ILE B O 1
ATOM 5315 N N . ILE B 1 135 ? 15.625 6.832 18.578 1 95.12 135 ILE B N 1
ATOM 5316 C CA . ILE B 1 135 ? 15.602 6.973 17.141 1 95.12 135 ILE B CA 1
ATOM 5317 C C . ILE B 1 135 ? 14.398 7.82 16.719 1 95.12 135 ILE B C 1
ATOM 5319 O O . ILE B 1 135 ? 13.281 7.594 17.172 1 95.12 135 ILE B O 1
ATOM 5323 N N . LYS B 1 136 ? 14.672 8.812 15.914 1 96.5 136 LYS B N 1
ATOM 5324 C CA . LYS B 1 136 ? 13.609 9.586 15.281 1 96.5 136 LYS B CA 1
ATOM 5325 C C . LYS B 1 136 ? 13.008 8.836 14.102 1 96.5 136 LYS B C 1
ATOM 5327 O O . LYS B 1 136 ? 11.789 8.734 13.977 1 96.5 136 LYS B O 1
ATOM 5332 N N . PHE B 1 137 ? 13.906 8.352 13.234 1 97.5 137 PHE B N 1
ATOM 5333 C CA . PHE B 1 137 ? 13.43 7.496 12.148 1 97.5 137 PHE B CA 1
ATOM 5334 C C . PHE B 1 137 ? 14.562 6.633 11.594 1 97.5 137 PHE B C 1
ATOM 5336 O O . PHE B 1 137 ? 15.734 6.898 11.859 1 97.5 137 PHE B O 1
ATOM 5343 N N . GLU B 1 138 ? 14.148 5.559 10.961 1 96.81 138 GLU B N 1
ATOM 5344 C CA . GLU B 1 138 ? 15.023 4.645 10.227 1 96.81 138 GLU B CA 1
ATOM 5345 C C . GLU B 1 138 ? 14.57 4.492 8.781 1 96.81 138 GLU B C 1
ATOM 5347 O O . GLU B 1 138 ? 13.391 4.285 8.508 1 96.81 138 GLU B O 1
ATOM 5352 N N . ASP B 1 139 ? 15.531 4.656 7.852 1 97.25 139 ASP B N 1
ATOM 5353 C CA . ASP B 1 139 ? 15.281 4.457 6.426 1 97.25 139 ASP B CA 1
ATOM 5354 C C . ASP B 1 139 ? 15.891 3.145 5.938 1 97.25 139 ASP B C 1
ATOM 5356 O O . ASP B 1 139 ? 17 2.779 6.348 1 97.25 139 ASP B O 1
ATOM 5360 N N . TYR B 1 140 ? 15.172 2.471 5.133 1 96.44 140 TYR B N 1
ATOM 5361 C CA . TYR B 1 140 ? 15.672 1.234 4.543 1 96.44 140 TYR B CA 1
ATOM 5362 C C . TYR B 1 140 ? 15.828 1.371 3.033 1 96.44 140 TYR B C 1
ATOM 5364 O O . TYR B 1 140 ? 14.992 2.004 2.375 1 96.44 140 TYR B O 1
ATOM 5372 N N . PHE B 1 141 ? 16.844 0.721 2.518 1 95.38 141 PHE B N 1
ATOM 5373 C CA . PHE B 1 141 ? 17.188 0.806 1.104 1 95.38 141 PHE B CA 1
ATOM 5374 C C . PHE B 1 141 ? 17.297 -0.585 0.489 1 95.38 141 PHE B C 1
ATOM 5376 O O . PHE B 1 141 ? 17.594 -1.557 1.187 1 95.38 141 PHE B O 1
ATOM 5383 N N . VAL B 1 142 ? 16.969 -0.688 -0.772 1 92.44 142 VAL B N 1
ATOM 5384 C CA . VAL B 1 142 ? 17.094 -1.957 -1.48 1 92.44 142 VAL B CA 1
ATOM 5385 C C . VAL B 1 142 ? 17.969 -1.769 -2.725 1 92.44 142 VAL B C 1
ATOM 5387 O O . VAL B 1 142 ? 18.172 -0.641 -3.18 1 92.44 142 VAL B O 1
ATOM 5390 N N . ASP B 1 143 ? 18.328 -2.893 -3.26 1 87.88 143 ASP B N 1
ATOM 5391 C CA . ASP B 1 143 ? 19.219 -2.848 -4.418 1 87.88 143 ASP B CA 1
ATOM 5392 C C . ASP B 1 143 ? 18.5 -2.258 -5.633 1 87.88 143 ASP B C 1
ATOM 5394 O O . ASP B 1 143 ? 17.328 -2.535 -5.863 1 87.88 143 ASP B O 1
ATOM 5398 N N . GLY B 1 144 ? 19.25 -1.438 -6.32 1 86 144 GLY B N 1
ATOM 5399 C CA . GLY B 1 144 ? 18.734 -0.917 -7.578 1 86 144 GLY B CA 1
ATOM 5400 C C . GLY B 1 144 ? 17.953 0.37 -7.422 1 86 144 GLY B C 1
ATOM 5401 O O . GLY B 1 144 ? 17.516 0.959 -8.406 1 86 144 GLY B O 1
ATOM 5402 N N . VAL B 1 145 ? 17.797 0.782 -6.219 1 90.88 145 VAL B N 1
ATOM 5403 C CA . VAL B 1 145 ? 17.062 2.016 -5.969 1 90.88 145 VAL B CA 1
ATOM 5404 C C . VAL B 1 145 ? 17.922 2.977 -5.148 1 90.88 145 VAL B C 1
ATOM 5406 O O . VAL B 1 145 ? 18.5 2.59 -4.129 1 90.88 145 VAL B O 1
ATOM 5409 N N . LYS B 1 146 ? 18.016 4.215 -5.504 1 90.5 146 LYS B N 1
ATOM 5410 C CA . LYS B 1 146 ? 18.906 5.188 -4.883 1 90.5 146 LYS B CA 1
ATOM 5411 C C . LYS B 1 146 ? 18.281 5.805 -3.639 1 90.5 146 LYS B C 1
ATOM 5413 O O . LYS B 1 146 ? 18.984 6.316 -2.766 1 90.5 146 LYS B O 1
ATOM 5418 N N . HIS B 1 147 ? 17 5.824 -3.625 1 95.06 147 HIS B N 1
ATOM 5419 C CA . HIS B 1 147 ? 16.312 6.438 -2.492 1 95.06 147 HIS B CA 1
ATOM 5420 C C . HIS B 1 147 ? 15.727 5.383 -1.563 1 95.06 147 HIS B C 1
ATOM 5422 O O . HIS B 1 147 ? 15.758 4.191 -1.873 1 95.06 147 HIS B O 1
ATOM 5428 N N . LYS B 1 148 ? 15.297 5.801 -0.381 1 96.19 148 LYS B N 1
ATOM 5429 C CA . LYS B 1 148 ? 14.719 4.891 0.604 1 96.19 148 LYS B CA 1
ATOM 5430 C C . LYS B 1 148 ? 13.422 4.266 0.086 1 96.19 148 LYS B C 1
ATOM 5432 O O . LYS B 1 148 ? 12.688 4.891 -0.683 1 96.19 148 LYS B O 1
ATOM 5437 N N . ILE B 1 149 ? 13.109 3.104 0.508 1 95.88 149 ILE B N 1
ATOM 5438 C CA . ILE B 1 149 ? 11.898 2.406 0.101 1 95.88 149 ILE B CA 1
ATOM 5439 C C . ILE B 1 149 ? 10.906 2.381 1.261 1 95.88 149 ILE B C 1
ATOM 5441 O O . ILE B 1 149 ? 9.695 2.26 1.049 1 95.88 149 ILE B O 1
ATOM 5445 N N . GLU B 1 150 ? 11.445 2.436 2.432 1 96.75 150 GLU B N 1
ATOM 5446 C CA . GLU B 1 150 ? 10.617 2.395 3.633 1 96.75 150 GLU B CA 1
ATOM 5447 C C . GLU B 1 150 ? 11.25 3.203 4.766 1 96.75 150 GLU B C 1
ATOM 5449 O O . GLU B 1 150 ? 12.461 3.158 4.965 1 96.75 150 GLU B O 1
ATOM 5454 N N . ARG B 1 151 ? 10.453 4.023 5.457 1 98.19 151 ARG B N 1
ATOM 5455 C CA . ARG B 1 151 ? 10.867 4.777 6.637 1 98.19 151 ARG B CA 1
ATOM 5456 C C . ARG B 1 151 ? 10.031 4.398 7.852 1 98.19 151 ARG B C 1
ATOM 5458 O O . ARG B 1 151 ? 8.805 4.422 7.793 1 98.19 151 ARG B O 1
ATOM 5465 N N . HIS B 1 152 ? 10.617 4.004 8.906 1 97.81 152 HIS B N 1
ATOM 5466 C CA . HIS B 1 152 ? 9.984 3.812 10.203 1 97.81 152 HIS B CA 1
ATOM 5467 C C . HIS B 1 152 ? 10.219 5.012 11.117 1 97.81 152 HIS B C 1
ATOM 5469 O O . HIS B 1 152 ? 11.367 5.344 11.43 1 97.81 152 HIS B O 1
ATOM 5475 N N . GLU B 1 153 ? 9.188 5.652 11.516 1 98 153 GLU B N 1
ATOM 5476 C CA . GLU B 1 153 ? 9.305 6.816 12.391 1 98 153 GLU B CA 1
ATOM 5477 C C . GLU B 1 153 ? 8.836 6.496 13.805 1 98 153 GLU B C 1
ATOM 5479 O O . GLU B 1 153 ? 7.855 5.777 13.992 1 98 153 GLU B O 1
ATOM 5484 N N . PHE B 1 154 ? 9.516 7.098 14.758 1 97.06 154 PHE B N 1
ATOM 5485 C CA . PHE B 1 154 ? 9.25 6.863 16.172 1 97.06 154 PHE B CA 1
ATOM 5486 C C . PHE B 1 154 ? 9 8.18 16.906 1 97.06 154 PHE B C 1
ATOM 5488 O O . PHE B 1 154 ? 9.492 9.234 16.484 1 97.06 154 PHE B O 1
ATOM 5495 N N . ASN B 1 155 ? 8.148 8.141 17.922 1 95.44 155 ASN B N 1
ATOM 5496 C CA . ASN B 1 155 ? 7.969 9.352 18.719 1 95.44 155 ASN B CA 1
ATOM 5497 C C . ASN B 1 155 ? 9.125 9.555 19.688 1 95.44 155 ASN B C 1
ATOM 5499 O O . ASN B 1 155 ? 10.07 8.766 19.719 1 95.44 155 ASN B O 1
ATOM 5503 N N . MET B 1 156 ? 9.141 10.602 20.438 1 93.19 156 MET B N 1
ATOM 5504 C CA . MET B 1 156 ? 10.273 10.992 21.266 1 93.19 156 MET B CA 1
ATOM 5505 C C . MET B 1 156 ? 10.492 9.992 22.391 1 93.19 156 MET B C 1
ATOM 5507 O O . MET B 1 156 ? 11.516 10.039 23.078 1 93.19 156 MET B O 1
ATOM 5511 N N . TYR B 1 157 ? 9.586 9 22.609 1 93.62 157 TYR B N 1
ATOM 5512 C CA . TYR B 1 157 ? 9.727 7.973 23.641 1 93.62 157 TYR B CA 1
ATOM 5513 C C . TYR B 1 157 ? 10.086 6.625 23.016 1 93.62 157 TYR B C 1
ATOM 5515 O O . TYR B 1 157 ? 10.211 5.625 23.734 1 93.62 157 TYR B O 1
ATOM 5523 N N . GLY B 1 158 ? 10.195 6.562 21.703 1 95.44 158 GLY B N 1
ATOM 5524 C CA . GLY B 1 158 ? 10.695 5.375 21.031 1 95.44 158 GLY B CA 1
ATOM 5525 C C . GLY B 1 158 ? 9.594 4.465 20.516 1 95.44 158 GLY B C 1
ATOM 5526 O O . GLY B 1 158 ? 9.852 3.311 20.172 1 95.44 158 GLY B O 1
ATOM 5527 N N . TYR B 1 159 ? 8.398 4.887 20.5 1 96.19 159 TYR B N 1
ATOM 5528 C CA . TYR B 1 159 ? 7.293 4.082 20 1 96.19 159 TYR B CA 1
ATOM 5529 C C . TYR B 1 159 ? 7.055 4.34 18.516 1 96.19 159 TYR B C 1
ATOM 5531 O O . TYR B 1 159 ? 6.984 5.492 18.078 1 96.19 159 TYR B O 1
ATOM 5539 N N . LEU B 1 160 ? 6.957 3.223 17.75 1 96.69 160 LEU B N 1
ATOM 5540 C CA . LEU B 1 160 ? 6.668 3.332 16.328 1 96.69 160 LEU B CA 1
ATOM 5541 C C . LEU B 1 160 ? 5.309 3.98 16.094 1 96.69 160 LEU B C 1
ATOM 5543 O O . LEU B 1 160 ? 4.297 3.516 16.625 1 96.69 160 LEU B O 1
ATOM 5547 N N . HIS B 1 161 ? 5.305 5.082 15.344 1 97.56 161 HIS B N 1
ATOM 5548 C CA . HIS B 1 161 ? 4.023 5.762 15.172 1 97.56 161 HIS B CA 1
ATOM 5549 C C . HIS B 1 161 ? 3.65 5.855 13.695 1 97.56 161 HIS B C 1
ATOM 5551 O O . HIS B 1 161 ? 2.49 6.102 13.359 1 97.56 161 HIS B O 1
ATOM 5557 N N . ARG B 1 162 ? 4.684 5.629 12.75 1 98.38 162 ARG B N 1
ATOM 5558 C CA . ARG B 1 162 ? 4.359 5.727 11.328 1 98.38 162 ARG B CA 1
ATOM 5559 C C . ARG B 1 162 ? 5.363 4.953 10.484 1 98.38 162 ARG B C 1
ATOM 5561 O O . ARG B 1 162 ? 6.57 5.016 10.727 1 98.38 162 ARG B O 1
ATOM 5568 N N . ILE B 1 163 ? 4.91 4.16 9.547 1 97.94 163 ILE B N 1
ATOM 5569 C CA . ILE B 1 163 ? 5.719 3.584 8.484 1 97.94 163 ILE B CA 1
ATOM 5570 C C . ILE B 1 163 ? 5.328 4.203 7.141 1 97.94 163 ILE B C 1
ATOM 5572 O O . ILE B 1 163 ? 4.148 4.219 6.781 1 97.94 163 ILE B O 1
ATOM 5576 N N . SER B 1 164 ? 6.273 4.742 6.477 1 97.94 164 SER B N 1
ATOM 5577 C CA . SER B 1 164 ? 6.047 5.316 5.156 1 97.94 164 SER B CA 1
ATOM 5578 C C . SER B 1 164 ? 6.711 4.48 4.07 1 97.94 164 SER B C 1
ATOM 5580 O O . SER B 1 164 ? 7.875 4.094 4.199 1 97.94 164 SER B O 1
ATOM 5582 N N . ASN B 1 165 ? 5.965 4.148 3.053 1 96.62 165 ASN B N 1
ATOM 5583 C CA . ASN B 1 165 ? 6.496 3.436 1.897 1 96.62 165 ASN B CA 1
ATOM 5584 C C . ASN B 1 165 ? 6.723 4.371 0.714 1 96.62 165 ASN B C 1
ATOM 5586 O O . ASN B 1 165 ? 5.969 5.328 0.519 1 96.62 165 ASN B O 1
ATOM 5590 N N . PHE B 1 166 ? 7.77 4.086 -0.06 1 96.31 166 PHE B N 1
ATOM 5591 C CA . PHE B 1 166 ? 8.125 4.914 -1.208 1 96.31 166 PHE B CA 1
ATOM 5592 C C . PHE B 1 166 ? 8.172 4.078 -2.482 1 96.31 166 PHE B C 1
ATOM 5594 O O . PHE B 1 166 ? 8.445 2.879 -2.436 1 96.31 166 PHE B O 1
ATOM 5601 N N . SER B 1 167 ? 7.895 4.742 -3.607 1 92.88 167 SER B N 1
ATOM 5602 C CA . SER B 1 167 ? 7.941 4.098 -4.918 1 92.88 167 SER B CA 1
ATOM 5603 C C . SER B 1 167 ? 9.359 3.676 -5.273 1 92.88 167 SER B C 1
ATOM 5605 O O . SER B 1 167 ? 10.328 4.371 -4.938 1 92.88 167 SER B O 1
ATOM 5607 N N . ARG B 1 168 ? 9.461 2.57 -5.883 1 90.81 168 ARG B N 1
ATOM 5608 C CA . ARG B 1 168 ? 10.781 2.135 -6.348 1 90.81 168 ARG B CA 1
ATOM 5609 C C . ARG B 1 168 ? 11.211 2.918 -7.582 1 90.81 168 ARG B C 1
ATOM 5611 O O . ARG B 1 168 ? 12.398 2.953 -7.918 1 90.81 168 ARG B O 1
ATOM 5618 N N . LYS B 1 169 ? 10.242 3.523 -8.211 1 89.31 169 LYS B N 1
ATOM 5619 C CA . LYS B 1 169 ? 10.508 4.199 -9.477 1 89.31 169 LYS B CA 1
ATOM 5620 C C . LYS B 1 169 ? 10.906 5.652 -9.258 1 89.31 169 LYS B C 1
ATOM 5622 O O . LYS B 1 169 ? 11.812 6.16 -9.922 1 89.31 169 LYS B O 1
ATOM 5627 N N . ILE B 1 170 ? 10.172 6.273 -8.344 1 92 170 ILE B N 1
ATOM 5628 C CA . ILE B 1 170 ? 10.43 7.684 -8.07 1 92 170 ILE B CA 1
ATOM 5629 C C . ILE B 1 170 ? 10.453 7.914 -6.559 1 92 170 ILE B C 1
ATOM 5631 O O . ILE B 1 170 ? 9.719 7.258 -5.816 1 92 170 ILE B O 1
ATOM 5635 N N . ASN B 1 171 ? 11.227 8.836 -6.125 1 93.69 171 ASN B N 1
ATOM 5636 C CA . ASN B 1 171 ? 11.359 9.133 -4.699 1 93.69 171 ASN B CA 1
ATOM 5637 C C . ASN B 1 171 ? 10.141 9.883 -4.168 1 93.69 171 ASN B C 1
ATOM 5639 O O . ASN B 1 171 ? 10.25 11.031 -3.744 1 93.69 171 ASN B O 1
ATOM 5643 N N . LYS B 1 172 ? 8.992 9.273 -4.211 1 96.44 172 LYS B N 1
ATOM 5644 C CA . LYS B 1 172 ? 7.723 9.797 -3.707 1 96.44 172 LYS B CA 1
ATOM 5645 C C . LYS B 1 172 ? 7.012 8.773 -2.832 1 96.44 172 LYS B C 1
ATOM 5647 O O . LYS B 1 172 ? 7.125 7.566 -3.066 1 96.44 172 LYS B O 1
ATOM 5652 N N . LYS B 1 173 ? 6.289 9.266 -1.898 1 96.5 173 LYS B N 1
ATOM 5653 C CA . LYS B 1 173 ? 5.547 8.391 -0.998 1 96.5 173 LYS B CA 1
ATOM 5654 C C . LYS B 1 173 ? 4.414 7.676 -1.734 1 96.5 173 LYS B C 1
ATOM 5656 O O . LYS B 1 173 ? 3.758 8.266 -2.596 1 96.5 173 LYS B O 1
ATOM 5661 N N . THR B 1 174 ? 4.164 6.445 -1.321 1 95.88 174 THR B N 1
ATOM 5662 C CA . THR B 1 174 ? 3.012 5.723 -1.851 1 95.88 174 THR B CA 1
ATOM 5663 C C . THR B 1 174 ? 1.997 5.441 -0.746 1 95.88 174 THR B C 1
ATOM 5665 O O . THR B 1 174 ? 0.804 5.289 -1.016 1 95.88 174 THR B O 1
ATOM 5668 N N . GLU B 1 175 ? 2.516 5.391 0.482 1 96.69 175 GLU B N 1
ATOM 5669 C CA . GLU B 1 175 ? 1.629 5.027 1.582 1 96.69 175 GLU B CA 1
ATOM 5670 C C . GLU B 1 175 ? 2.197 5.48 2.924 1 96.69 175 GLU B C 1
ATOM 5672 O O . GLU B 1 175 ? 3.412 5.453 3.129 1 96.69 175 GLU B O 1
ATOM 5677 N N . ASP B 1 176 ? 1.328 5.906 3.816 1 98.25 176 ASP B N 1
ATOM 5678 C CA . ASP B 1 176 ? 1.606 6.059 5.242 1 98.25 176 ASP B CA 1
ATOM 5679 C C . ASP B 1 176 ? 0.742 5.113 6.074 1 98.25 176 ASP B C 1
ATOM 5681 O O . ASP B 1 176 ? -0.469 5.02 5.859 1 98.25 176 ASP B O 1
ATOM 5685 N N . GLN B 1 177 ? 1.342 4.406 6.949 1 97.94 177 GLN B N 1
ATOM 5686 C CA . GLN B 1 177 ? 0.652 3.594 7.945 1 97.94 177 GLN B CA 1
ATOM 5687 C C . GLN B 1 177 ? 0.834 4.172 9.344 1 97.94 177 GLN B C 1
ATOM 5689 O O . GLN B 1 177 ? 1.963 4.363 9.805 1 97.94 177 GLN B O 1
ATOM 5694 N N . PHE B 1 178 ? -0.246 4.441 10.008 1 98.56 178 PHE B N 1
ATOM 5695 C CA . PHE B 1 178 ? -0.183 5.047 11.336 1 98.56 178 PHE B CA 1
ATOM 5696 C C . PHE B 1 178 ? -0.497 4.02 12.414 1 98.56 178 PHE B C 1
ATOM 5698 O O . PHE B 1 178 ? -1.458 3.256 12.289 1 98.56 178 PHE B O 1
ATOM 5705 N N . TYR B 1 179 ? 0.285 4.035 13.461 1 97.94 179 TYR B N 1
ATOM 5706 C CA . TYR B 1 179 ? 0.149 3.055 14.531 1 97.94 179 TYR B CA 1
ATOM 5707 C C . TYR B 1 179 ? -0.04 3.74 15.875 1 97.94 179 TYR B C 1
ATOM 5709 O O . TYR B 1 179 ? 0.496 4.828 16.109 1 97.94 179 TYR B O 1
ATOM 5717 N N . ASP B 1 180 ? -0.82 3.133 16.734 1 97.25 180 ASP B N 1
ATOM 5718 C CA . ASP B 1 180 ? -0.967 3.656 18.094 1 97.25 180 ASP B CA 1
ATOM 5719 C C . ASP B 1 180 ? 0.111 3.098 19.016 1 97.25 180 ASP B C 1
ATOM 5721 O O . ASP B 1 180 ? 1.052 2.445 18.562 1 97.25 180 ASP B O 1
ATOM 5725 N N . LEU B 1 181 ? 0.072 3.371 20.312 1 95.88 181 LEU B N 1
ATOM 5726 C CA . LEU B 1 181 ? 1.127 3.025 21.25 1 95.88 181 LEU B CA 1
ATOM 5727 C C . LEU B 1 181 ? 1.198 1.516 21.453 1 95.88 181 LEU B C 1
ATOM 5729 O O . LEU B 1 181 ? 2.234 0.989 21.875 1 95.88 181 LEU B O 1
ATOM 5733 N N . ASP B 1 182 ? 0.129 0.761 21.156 1 95.19 182 ASP B N 1
ATOM 5734 C CA . ASP B 1 182 ? 0.077 -0.691 21.297 1 95.19 182 ASP B CA 1
ATOM 5735 C C . ASP B 1 182 ? 0.488 -1.386 20 1 95.19 182 ASP B C 1
ATOM 5737 O O . ASP B 1 182 ? 0.476 -2.615 19.922 1 95.19 182 ASP B O 1
ATOM 5741 N N . GLY B 1 183 ? 0.761 -0.656 18.984 1 94.94 183 GLY B N 1
ATOM 5742 C CA . GLY B 1 183 ? 1.192 -1.215 17.703 1 94.94 183 GLY B CA 1
ATOM 5743 C C . GLY B 1 183 ? 0.04 -1.555 16.781 1 94.94 183 GLY B C 1
ATOM 5744 O O . GLY B 1 183 ? 0.215 -2.287 15.805 1 94.94 183 GLY B O 1
ATOM 5745 N N . ASN B 1 184 ? -1.137 -1.058 17.078 1 95.88 184 ASN B N 1
ATOM 5746 C CA . ASN B 1 184 ? -2.289 -1.292 16.219 1 95.88 184 ASN B CA 1
ATOM 5747 C C . ASN B 1 184 ? -2.35 -0.281 15.078 1 95.88 184 ASN B C 1
ATOM 5749 O O . ASN B 1 184 ? -2.178 0.919 15.297 1 95.88 184 ASN B O 1
ATOM 5753 N N . LEU B 1 185 ? -2.549 -0.823 13.883 1 97.06 185 LEU B N 1
ATOM 5754 C CA . LEU B 1 185 ? -2.779 0.021 12.711 1 97.06 185 LEU B CA 1
ATOM 5755 C C . LEU B 1 185 ? -4.156 0.675 12.781 1 97.06 185 LEU B C 1
ATOM 5757 O O . LEU B 1 185 ? -5.168 -0.013 12.914 1 97.06 185 LEU B O 1
ATOM 5761 N N . TYR B 1 186 ? -4.227 2.086 12.711 1 98.06 186 TYR B N 1
ATOM 5762 C CA . TYR B 1 186 ? -5.539 2.703 12.867 1 98.06 186 TYR B CA 1
ATOM 5763 C C . TYR B 1 186 ? -5.867 3.59 11.672 1 98.06 186 TYR B C 1
ATOM 5765 O O . TYR B 1 186 ? -7.012 4.02 11.5 1 98.06 186 TYR B O 1
ATOM 5773 N N . CYS B 1 187 ? -4.855 3.824 10.852 1 98.44 187 CYS B N 1
ATOM 5774 C CA . CYS B 1 187 ? -5.094 4.676 9.688 1 98.44 187 CYS B CA 1
ATOM 5775 C C . CYS B 1 187 ? -4.043 4.434 8.609 1 98.44 187 CYS B C 1
ATOM 5777 O O . CYS B 1 187 ? -2.871 4.211 8.914 1 98.44 187 CYS B O 1
ATOM 5779 N N . ARG B 1 188 ? -4.453 4.383 7.359 1 97.75 188 ARG B N 1
ATOM 5780 C CA . ARG B 1 188 ? -3.562 4.34 6.203 1 97.75 188 ARG B CA 1
ATOM 5781 C C . ARG B 1 188 ? -3.893 5.453 5.215 1 97.75 188 ARG B C 1
ATOM 5783 O O . ARG B 1 188 ? -5.066 5.723 4.945 1 97.75 188 ARG B O 1
ATOM 5790 N N . ARG B 1 189 ? -2.885 6.121 4.746 1 97.69 189 ARG B N 1
ATOM 5791 C CA . ARG B 1 189 ? -3.023 7.113 3.684 1 97.69 189 ARG B CA 1
ATOM 5792 C C . ARG B 1 189 ? -2.264 6.684 2.432 1 97.69 189 ARG B C 1
ATOM 5794 O O . ARG B 1 189 ? -1.114 6.246 2.514 1 97.69 189 ARG B O 1
ATOM 5801 N N . PHE B 1 190 ? -2.906 6.832 1.337 1 95.88 190 PHE B N 1
ATOM 5802 C CA . PHE B 1 190 ? -2.287 6.48 0.066 1 95.88 190 PHE B CA 1
ATOM 5803 C C . PHE B 1 190 ? -2.08 7.719 -0.797 1 95.88 190 PHE B C 1
ATOM 5805 O O . PHE B 1 190 ? -2.855 8.672 -0.718 1 95.88 190 PHE B O 1
ATOM 5812 N N . PHE B 1 191 ? -1.021 7.66 -1.634 1 96.25 191 PHE B N 1
ATOM 5813 C CA . PHE B 1 191 ? -0.625 8.836 -2.406 1 96.25 191 PHE B CA 1
ATOM 5814 C C . PHE B 1 191 ? -0.509 8.492 -3.887 1 96.25 191 PHE B C 1
ATOM 5816 O O . PHE B 1 191 ? -0.181 7.359 -4.246 1 96.25 191 PHE B O 1
ATOM 5823 N N . ASP B 1 192 ? -0.735 9.484 -4.738 1 93.06 192 ASP B N 1
ATOM 5824 C CA . ASP B 1 192 ? -0.456 9.352 -6.164 1 93.06 192 ASP B CA 1
ATOM 5825 C C . ASP B 1 192 ? 1.047 9.273 -6.422 1 93.06 192 ASP B C 1
ATOM 5827 O O . ASP B 1 192 ? 1.829 10 -5.805 1 93.06 192 ASP B O 1
ATOM 5831 N N . GLU B 1 193 ? 1.391 8.375 -7.289 1 90.62 193 GLU B N 1
ATOM 5832 C CA . GLU B 1 193 ? 2.803 8.242 -7.637 1 90.62 193 GLU B CA 1
ATOM 5833 C C . GLU B 1 193 ? 3.195 9.227 -8.734 1 90.62 193 GLU B C 1
ATOM 5835 O O . GLU B 1 193 ? 3.559 8.812 -9.844 1 90.62 193 GLU B O 1
ATOM 5840 N N . ASP B 1 194 ? 3.121 10.438 -8.469 1 92.31 194 ASP B N 1
ATOM 5841 C CA . ASP B 1 194 ? 3.494 11.5 -9.398 1 92.31 194 ASP B CA 1
ATOM 5842 C C . ASP B 1 194 ? 4.195 12.648 -8.672 1 92.31 194 ASP B C 1
ATOM 5844 O O . ASP B 1 194 ? 4.492 12.539 -7.477 1 92.31 194 ASP B O 1
ATOM 5848 N N . GLU B 1 195 ? 4.492 13.703 -9.289 1 91.81 195 GLU B N 1
ATOM 5849 C CA . GLU B 1 195 ? 5.305 14.789 -8.75 1 91.81 195 GLU B CA 1
ATOM 5850 C C . GLU B 1 195 ? 4.562 15.539 -7.645 1 91.81 195 GLU B C 1
ATOM 5852 O O . GLU B 1 195 ? 5.176 16 -6.688 1 91.81 195 GLU B O 1
ATOM 5857 N N . ASN B 1 196 ? 3.309 15.57 -7.727 1 92.94 196 ASN B N 1
ATOM 5858 C CA . ASN B 1 196 ? 2.531 16.312 -6.734 1 92.94 196 ASN B CA 1
ATOM 5859 C C . ASN B 1 196 ? 2.336 15.5 -5.457 1 92.94 196 ASN B C 1
ATOM 5861 O O . ASN B 1 196 ? 2.18 16.062 -4.375 1 92.94 196 ASN B O 1
ATOM 5865 N N . ASN B 1 197 ? 2.303 14.094 -5.695 1 95.25 197 ASN B N 1
ATOM 5866 C CA . ASN B 1 197 ? 2.248 13.156 -4.582 1 95.25 197 ASN B CA 1
ATOM 5867 C C . ASN B 1 197 ? 1.074 13.453 -3.654 1 95.25 197 ASN B C 1
ATOM 5869 O O . ASN B 1 197 ? 1.243 13.523 -2.436 1 95.25 197 ASN B O 1
ATOM 5873 N N . ARG B 1 198 ? -0.154 13.727 -4.199 1 95.5 198 ARG B N 1
ATOM 5874 C CA . ARG B 1 198 ? -1.355 14.062 -3.443 1 95.5 198 ARG B CA 1
ATOM 5875 C C . ARG B 1 198 ? -1.979 12.812 -2.828 1 95.5 198 ARG B C 1
ATOM 5877 O O . ARG B 1 198 ? -1.858 11.719 -3.379 1 95.5 198 ARG B O 1
ATOM 5884 N N . ILE B 1 199 ? -2.643 13.008 -1.747 1 96.12 199 ILE B N 1
ATOM 5885 C CA . ILE B 1 199 ? -3.389 11.922 -1.125 1 96.12 199 ILE B CA 1
ATOM 5886 C C . ILE B 1 199 ? -4.547 11.508 -2.029 1 96.12 199 ILE B C 1
ATOM 5888 O O . ILE B 1 199 ? -5.301 12.359 -2.51 1 96.12 199 ILE B O 1
ATOM 5892 N N . ASN B 1 200 ? -4.699 10.211 -2.256 1 93.44 200 ASN B N 1
ATOM 5893 C CA . ASN B 1 200 ? -5.781 9.766 -3.131 1 93.44 200 ASN B CA 1
ATOM 5894 C C . ASN B 1 200 ? -6.75 8.844 -2.402 1 93.44 200 ASN B C 1
ATOM 5896 O O . ASN B 1 200 ? -7.84 8.555 -2.906 1 93.44 200 ASN B O 1
ATOM 5900 N N . SER B 1 201 ? -6.352 8.422 -1.225 1 94.38 201 SER B N 1
ATOM 5901 C CA . SER B 1 201 ? -7.223 7.555 -0.435 1 94.38 201 SER B CA 1
ATOM 5902 C C . SER B 1 201 ? -6.789 7.52 1.026 1 94.38 201 SER B C 1
ATOM 5904 O O . SER B 1 201 ? -5.598 7.598 1.328 1 94.38 201 SER B O 1
ATOM 5906 N N . ILE B 1 202 ? -7.746 7.426 1.92 1 97.5 202 ILE B N 1
ATOM 5907 C CA . ILE B 1 202 ? -7.512 7.277 3.352 1 97.5 202 ILE B CA 1
ATOM 5908 C C . ILE B 1 202 ? -8.391 6.152 3.904 1 97.5 202 ILE B C 1
ATOM 5910 O O . ILE B 1 202 ? -9.594 6.113 3.652 1 97.5 202 ILE B O 1
ATOM 5914 N N . LEU B 1 203 ? -7.82 5.242 4.621 1 97 203 LEU B N 1
ATOM 5915 C CA . LEU B 1 203 ? -8.555 4.145 5.234 1 97 203 LEU B CA 1
ATOM 5916 C C . LEU B 1 203 ? -8.406 4.176 6.754 1 97 203 LEU B C 1
ATOM 5918 O O . LEU B 1 203 ? -7.301 4.34 7.273 1 97 203 LEU B O 1
ATOM 5922 N N . ILE B 1 204 ? -9.477 4.062 7.414 1 97.56 204 ILE B N 1
ATOM 5923 C CA . ILE B 1 204 ? -9.5 4.02 8.867 1 97.56 204 ILE B CA 1
ATOM 5924 C C . ILE B 1 204 ? -9.75 2.588 9.344 1 97.56 204 ILE B C 1
ATOM 5926 O O . ILE B 1 204 ? -10.57 1.873 8.766 1 97.56 204 ILE B O 1
ATOM 5930 N N . TYR B 1 205 ? -9.016 2.205 10.367 1 96.38 205 TYR B N 1
ATOM 5931 C CA . TYR B 1 205 ? -9.094 0.834 10.867 1 96.38 205 TYR B CA 1
ATOM 5932 C C . TYR B 1 205 ? -9.617 0.8 12.297 1 96.38 205 TYR B C 1
ATOM 5934 O O . TYR B 1 205 ? -9.336 1.703 13.086 1 96.38 205 TYR B O 1
ATOM 5942 N N . LYS B 1 206 ? -10.352 -0.174 12.609 1 92.25 206 LYS B N 1
ATOM 5943 C CA . LYS B 1 206 ? -10.797 -0.53 13.953 1 92.25 206 LYS B CA 1
ATOM 5944 C C . LYS B 1 206 ? -10.75 -2.041 14.164 1 92.25 206 LYS B C 1
ATOM 5946 O O . LYS B 1 206 ? -11.211 -2.807 13.312 1 92.25 206 LYS B O 1
ATOM 5951 N N . HIS B 1 207 ? -10.125 -2.49 15.203 1 88.69 207 HIS B N 1
ATOM 5952 C CA . HIS B 1 207 ? -10.023 -3.9 15.562 1 88.69 207 HIS B CA 1
ATOM 5953 C C . HIS B 1 207 ? -9.367 -4.711 14.453 1 88.69 207 HIS B C 1
ATOM 5955 O O . HIS B 1 207 ? -9.859 -5.785 14.094 1 88.69 207 HIS B O 1
ATOM 5961 N N . GLY B 1 208 ? -8.438 -4.133 13.781 1 88.38 208 GLY B N 1
ATOM 5962 C CA . GLY B 1 208 ? -7.594 -4.84 12.828 1 88.38 208 GLY B CA 1
ATOM 5963 C C . GLY B 1 208 ? -8.203 -4.945 11.445 1 88.38 208 GLY B C 1
ATOM 5964 O O . GLY B 1 208 ? -7.684 -5.656 10.586 1 88.38 208 GLY B O 1
ATOM 5965 N N . ARG B 1 209 ? -9.32 -4.242 11.227 1 88.94 209 ARG B N 1
ATOM 5966 C CA . ARG B 1 209 ? -9.977 -4.273 9.922 1 88.94 209 ARG B CA 1
ATOM 5967 C C . ARG B 1 209 ? -10.32 -2.867 9.445 1 88.94 209 ARG B C 1
ATOM 5969 O O . ARG B 1 209 ? -10.438 -1.945 10.258 1 88.94 209 ARG B O 1
ATOM 5976 N N . VAL B 1 210 ? -10.523 -2.756 8.156 1 93.19 210 VAL B N 1
ATOM 5977 C CA . VAL B 1 210 ? -10.922 -1.466 7.602 1 93.19 210 VAL B CA 1
ATOM 5978 C C . VAL B 1 210 ? -12.375 -1.172 7.957 1 93.19 210 VAL B C 1
ATOM 5980 O O . VAL B 1 210 ? -13.219 -2.066 7.926 1 93.19 210 VAL B O 1
ATOM 5983 N N . GLU B 1 211 ? -12.609 -0.012 8.398 1 92.25 211 GLU B N 1
ATOM 5984 C CA . GLU B 1 211 ? -13.953 0.378 8.812 1 92.25 211 GLU B CA 1
ATOM 5985 C C . GLU B 1 211 ? -14.531 1.439 7.883 1 92.25 211 GLU B C 1
ATOM 5987 O O . GLU B 1 211 ? -15.703 1.376 7.516 1 92.25 211 GLU B O 1
ATOM 5992 N N . LYS B 1 212 ? -13.711 2.463 7.559 1 94.31 212 LYS B N 1
ATOM 5993 C CA . LYS B 1 212 ? -14.141 3.58 6.727 1 94.31 212 LYS B CA 1
ATOM 5994 C C . LYS B 1 212 ? -13.07 3.955 5.707 1 94.31 212 LYS B C 1
ATOM 5996 O O . LYS B 1 212 ? -11.891 3.67 5.906 1 94.31 212 LYS B O 1
ATOM 6001 N N . GLY B 1 213 ? -13.547 4.547 4.613 1 94.5 213 GLY B N 1
ATOM 6002 C CA . GLY B 1 213 ? -12.641 5.051 3.596 1 94.5 213 GLY B CA 1
ATOM 6003 C C . GLY B 1 213 ? -13.023 6.43 3.086 1 94.5 213 GLY B C 1
ATOM 6004 O O . GLY B 1 213 ? -14.203 6.766 3.02 1 94.5 213 GLY B O 1
ATOM 6005 N N . PHE B 1 214 ? -11.953 7.246 2.756 1 96.25 214 PHE B N 1
ATOM 6006 C CA . PHE B 1 214 ? -12.164 8.594 2.238 1 96.25 214 PHE B CA 1
ATOM 6007 C C . PHE B 1 214 ? -11.273 8.852 1.032 1 96.25 214 PHE B C 1
ATOM 6009 O O . PHE B 1 214 ? -10.164 8.312 0.944 1 96.25 214 PHE B O 1
ATOM 6016 N N . SER B 1 215 ? -11.688 9.742 0.15 1 92.25 215 SER B N 1
ATOM 6017 C CA . SER B 1 215 ? -10.914 10.062 -1.046 1 92.25 215 SER B CA 1
ATOM 6018 C C . SER B 1 215 ? -9.961 11.219 -0.792 1 92.25 215 SER B C 1
ATOM 6020 O O . SER B 1 215 ? -9 11.414 -1.537 1 92.25 215 SER B O 1
ATOM 6022 N N . ASN B 1 216 ? -10.289 12.023 0.198 1 94.19 216 ASN B N 1
ATOM 6023 C CA . ASN B 1 216 ? -9.453 13.164 0.528 1 94.19 216 ASN B CA 1
ATOM 6024 C C . ASN B 1 216 ? -9.555 13.531 2.006 1 94.19 216 ASN B C 1
ATOM 6026 O O . ASN B 1 216 ? -10.422 13.023 2.717 1 94.19 216 ASN B O 1
ATOM 6030 N N . GLU B 1 217 ? -8.734 14.414 2.434 1 96.56 217 GLU B N 1
ATOM 6031 C CA . GLU B 1 217 ? -8.641 14.773 3.846 1 96.56 217 GLU B CA 1
ATOM 6032 C C . GLU B 1 217 ? -9.852 15.602 4.281 1 96.56 217 GLU B C 1
ATOM 6034 O O . GLU B 1 217 ? -10.297 15.5 5.426 1 96.56 217 GLU B O 1
ATOM 6039 N N . LYS B 1 218 ? -10.367 16.453 3.387 1 97.31 218 LYS B N 1
ATOM 6040 C CA . LYS B 1 218 ? -11.492 17.312 3.74 1 97.31 218 LYS B CA 1
ATOM 6041 C C . LYS B 1 218 ? -12.711 16.484 4.152 1 97.31 218 LYS B C 1
ATOM 6043 O O . LYS B 1 218 ? -13.414 16.844 5.105 1 97.31 218 LYS B O 1
ATOM 6048 N N . ASP B 1 219 ? -12.883 15.375 3.436 1 96.44 219 ASP B N 1
ATOM 6049 C CA . ASP B 1 219 ? -13.977 14.484 3.807 1 96.44 219 ASP B CA 1
ATOM 6050 C C . ASP B 1 219 ? -13.742 13.859 5.176 1 96.44 219 ASP B C 1
ATOM 6052 O O . ASP B 1 219 ? -14.68 13.672 5.953 1 96.44 219 ASP B O 1
ATOM 6056 N N . LEU B 1 220 ? -12.539 13.523 5.402 1 97.69 220 LEU B N 1
ATOM 6057 C CA . LEU B 1 220 ? -12.188 12.977 6.707 1 97.69 220 LEU B CA 1
ATOM 6058 C C . LEU B 1 220 ? -12.422 14 7.812 1 97.69 220 LEU B C 1
ATOM 6060 O O . LEU B 1 220 ? -12.922 13.656 8.883 1 97.69 220 LEU B O 1
ATOM 6064 N N . PHE B 1 221 ? -12.07 15.289 7.555 1 98.62 221 PHE B N 1
ATOM 6065 C CA . PHE B 1 221 ? -12.297 16.359 8.523 1 98.62 221 PHE B CA 1
ATOM 6066 C C . PHE B 1 221 ? -13.781 16.5 8.836 1 98.62 221 PHE B C 1
ATOM 6068 O O . PHE B 1 221 ? -14.172 16.625 10 1 98.62 221 PHE B O 1
ATOM 6075 N N . THR B 1 222 ? -14.625 16.438 7.797 1 98.44 222 THR B N 1
ATOM 6076 C CA . THR B 1 222 ? -16.078 16.547 7.98 1 98.44 222 THR B CA 1
ATOM 6077 C C . THR B 1 222 ? -16.594 15.398 8.844 1 98.44 222 THR B C 1
ATOM 6079 O O . THR B 1 222 ? -17.406 15.609 9.742 1 98.44 222 THR B O 1
ATOM 6082 N N . TYR B 1 223 ? -16.094 14.227 8.555 1 97.38 223 TYR B N 1
ATOM 6083 C CA . TYR B 1 223 ? -16.469 13.055 9.344 1 97.38 223 TYR B CA 1
ATOM 6084 C C . TYR B 1 223 ? -16.109 13.25 10.812 1 97.38 223 TYR B C 1
ATOM 6086 O O . TYR B 1 223 ? -16.906 12.93 11.695 1 97.38 223 TYR B O 1
ATOM 6094 N N . PHE B 1 224 ? -14.945 13.75 11.055 1 98.31 224 PHE B N 1
ATOM 6095 C CA . PHE B 1 224 ? -14.445 14.047 12.391 1 98.31 224 PHE B CA 1
ATOM 6096 C C . PHE B 1 224 ? -15.359 15.055 13.094 1 98.31 224 PHE B C 1
ATOM 6098 O O . PHE B 1 224 ? -15.828 14.797 14.203 1 98.31 224 PHE B O 1
ATOM 6105 N N . PHE B 1 225 ? -15.68 16.141 12.453 1 98.62 225 PHE B N 1
ATOM 6106 C CA . PHE B 1 225 ? -16.516 17.219 13 1 98.62 225 PHE B CA 1
ATOM 6107 C C . PHE B 1 225 ? -17.922 16.703 13.305 1 98.62 225 PHE B C 1
ATOM 6109 O O . PHE B 1 225 ? -18.484 17 14.359 1 98.62 225 PHE B O 1
ATOM 6116 N N . ASN B 1 226 ? -18.438 15.859 12.414 1 97.81 226 ASN B N 1
ATOM 6117 C CA . ASN B 1 226 ? -19.781 15.328 12.594 1 97.81 226 ASN B CA 1
ATOM 6118 C C . ASN B 1 226 ? -19.875 14.43 13.828 1 97.81 226 ASN B C 1
ATOM 6120 O O . ASN B 1 226 ? -20.938 14.266 14.406 1 97.81 226 ASN B O 1
ATOM 6124 N N . HIS B 1 227 ? -18.781 13.891 14.195 1 96.94 227 HIS B N 1
ATOM 6125 C CA . HIS B 1 227 ? -18.781 13 15.344 1 96.94 227 HIS B CA 1
ATOM 6126 C C . HIS B 1 227 ? -18.562 13.766 16.641 1 96.94 227 HIS B C 1
ATOM 6128 O O . HIS B 1 227 ? -18.938 13.305 17.719 1 96.94 227 HIS B O 1
ATOM 6134 N N . ILE B 1 228 ? -17.938 14.906 16.562 1 97.88 228 ILE B N 1
ATOM 6135 C CA . ILE B 1 228 ? -17.578 15.664 17.766 1 97.88 228 ILE B CA 1
ATOM 6136 C C . ILE B 1 228 ? -18.672 16.688 18.062 1 97.88 228 ILE B C 1
ATOM 6138 O O . ILE B 1 228 ? -19.078 16.859 19.219 1 97.88 228 ILE B O 1
ATOM 6142 N N . PHE B 1 229 ? -19.188 17.406 17.047 1 98.12 229 PHE B N 1
ATOM 6143 C CA . PHE B 1 229 ? -20.125 18.5 17.219 1 98.12 229 PHE B CA 1
ATOM 6144 C C . PHE B 1 229 ? -21.531 17.984 17.5 1 98.12 229 PHE B C 1
ATOM 6146 O O . PHE B 1 229 ? -21.875 16.891 17.094 1 98.12 229 PHE B O 1
ATOM 6153 N N . GLU B 1 230 ? -22.234 18.766 18.109 1 97.69 230 GLU B N 1
ATOM 6154 C CA . GLU B 1 230 ? -23.672 18.594 18.328 1 97.69 230 GLU B CA 1
ATOM 6155 C C . GLU B 1 230 ? -24.453 19.812 17.844 1 97.69 230 GLU B C 1
ATOM 6157 O O . GLU B 1 230 ? -23.875 20.891 17.625 1 97.69 230 GLU B O 1
ATOM 6162 N N . ASP B 1 231 ? -25.75 19.625 17.703 1 97.19 231 ASP B N 1
ATOM 6163 C CA . ASP B 1 231 ? -26.578 20.75 17.297 1 97.19 231 ASP B CA 1
ATOM 6164 C C . ASP B 1 231 ? -26.516 21.891 18.328 1 97.19 231 ASP B C 1
ATOM 6166 O O . ASP B 1 231 ? -26.609 21.641 19.531 1 97.19 231 ASP B O 1
ATOM 6170 N N . GLY B 1 232 ? -26.328 23.047 17.828 1 96.25 232 GLY B N 1
ATOM 6171 C CA . GLY B 1 232 ? -26.281 24.219 18.703 1 96.25 232 GLY B CA 1
ATOM 6172 C C . GLY B 1 232 ? -24.875 24.656 19.047 1 96.25 232 GLY B C 1
ATOM 6173 O O . GLY B 1 232 ? -24.672 25.75 19.594 1 96.25 232 GLY B O 1
ATOM 6174 N N . ASP B 1 233 ? -23.906 23.828 18.703 1 97.62 233 ASP B N 1
ATOM 6175 C CA . ASP B 1 233 ? -22.531 24.172 19.016 1 97.62 233 ASP B CA 1
ATOM 6176 C C . ASP B 1 233 ? -22.062 25.391 18.219 1 97.62 233 ASP B C 1
ATOM 6178 O O . ASP B 1 233 ? -22.531 25.609 17.094 1 97.62 233 ASP B O 1
ATOM 6182 N N . THR B 1 234 ? -21.25 26.234 18.859 1 98.06 234 THR B N 1
ATOM 6183 C CA . THR B 1 234 ? -20.578 27.344 18.188 1 98.06 234 THR B CA 1
ATOM 6184 C C . THR B 1 234 ? -19.141 27 17.859 1 98.06 234 THR B C 1
ATOM 6186 O O . THR B 1 234 ? -18.391 26.516 18.703 1 98.06 234 THR B O 1
ATOM 6189 N N . VAL B 1 235 ? -18.75 27.203 16.594 1 98.56 235 VAL B N 1
ATOM 6190 C CA . VAL B 1 235 ? -17.422 26.766 16.188 1 98.56 235 VAL B CA 1
ATOM 6191 C C . VAL B 1 235 ? -16.656 27.938 15.562 1 98.56 235 VAL B C 1
ATOM 6193 O O . VAL B 1 235 ? -17.062 28.453 14.523 1 98.56 235 VAL B O 1
ATOM 6196 N N . PHE B 1 236 ? -15.57 28.375 16.219 1 98.19 236 PHE B N 1
ATOM 6197 C CA . PHE B 1 236 ? -14.641 29.344 15.641 1 98.19 236 PHE B CA 1
ATOM 6198 C C . PHE B 1 236 ? -13.664 28.641 14.695 1 98.19 236 PHE B C 1
ATOM 6200 O O . PHE B 1 236 ? -12.953 27.734 15.094 1 98.19 236 PHE B O 1
ATOM 6207 N N . ASP B 1 237 ? -13.594 29.047 13.445 1 98.06 237 ASP B N 1
ATOM 6208 C CA . ASP B 1 237 ? -12.68 28.469 12.469 1 98.06 237 ASP B CA 1
ATOM 6209 C C . ASP B 1 237 ? -11.508 29.422 12.195 1 98.06 237 ASP B C 1
ATOM 6211 O O . ASP B 1 237 ? -11.672 30.453 11.539 1 98.06 237 ASP B O 1
ATOM 6215 N N . ASP B 1 238 ? -10.375 28.984 12.586 1 96.31 238 ASP B N 1
ATOM 6216 C CA . ASP B 1 238 ? -9.195 29.828 12.438 1 96.31 238 ASP B CA 1
ATOM 6217 C C . ASP B 1 238 ? -8.328 29.375 11.273 1 96.31 238 ASP B C 1
ATOM 6219 O O . ASP B 1 238 ? -7.27 29.953 11.008 1 96.31 238 ASP B O 1
ATOM 6223 N N . ALA B 1 239 ? -8.688 28.375 10.57 1 95.62 239 ALA B N 1
ATOM 6224 C CA . ALA B 1 239 ? -7.891 27.859 9.461 1 95.62 239 ALA B CA 1
ATOM 6225 C C . ALA B 1 239 ? -8.734 27.719 8.195 1 95.62 239 ALA B C 1
ATOM 6227 O O . ALA B 1 239 ? -9.68 26.922 8.164 1 95.62 239 ALA B O 1
ATOM 6228 N N . ARG B 1 240 ? -8.281 28.359 7.105 1 95 240 ARG B N 1
ATOM 6229 C CA . ARG B 1 240 ? -9.031 28.344 5.852 1 95 240 ARG B CA 1
ATOM 6230 C C . ARG B 1 240 ? -9.102 26.938 5.262 1 95 240 ARG B C 1
ATOM 6232 O O . ARG B 1 240 ? -10.086 26.578 4.609 1 95 240 ARG B O 1
ATOM 6239 N N . LEU B 1 241 ? -8.156 26.156 5.578 1 95.44 241 LEU B N 1
ATOM 6240 C CA . LEU B 1 241 ? -8.117 24.781 5.121 1 95.44 241 LEU B CA 1
ATOM 6241 C C . LEU B 1 241 ? -9.367 24.031 5.555 1 95.44 241 LEU B C 1
ATOM 6243 O O . LEU B 1 241 ? -9.797 23.078 4.883 1 95.44 241 LEU B O 1
ATOM 6247 N N . LEU B 1 242 ? -10.008 24.422 6.598 1 98.12 242 LEU B N 1
ATOM 6248 C CA . LEU B 1 242 ? -11.07 23.656 7.238 1 98.12 242 LEU B CA 1
ATOM 6249 C C . LEU B 1 242 ? -12.445 24.203 6.859 1 98.12 242 LEU B C 1
ATOM 6251 O O . LEU B 1 242 ? -13.469 23.656 7.266 1 98.12 242 LEU B O 1
ATOM 6255 N N . ASP B 1 243 ? -12.477 25.281 6.051 1 98.06 243 ASP B N 1
ATOM 6256 C CA . ASP B 1 243 ? -13.719 25.984 5.723 1 98.06 243 ASP B CA 1
ATOM 6257 C C . ASP B 1 243 ? -14.742 25.016 5.129 1 98.06 243 ASP B C 1
ATOM 6259 O O . ASP B 1 243 ? -15.859 24.906 5.637 1 98.06 243 ASP B O 1
ATOM 6263 N N . LYS B 1 244 ? -14.289 24.344 4.105 1 97.62 244 LYS B N 1
ATOM 6264 C CA . LYS B 1 244 ? -15.219 23.469 3.381 1 97.62 244 LYS B CA 1
ATOM 6265 C C . LYS B 1 244 ? -15.734 22.359 4.273 1 97.62 244 LYS B C 1
ATOM 6267 O O . LYS B 1 244 ? -16.938 22.047 4.27 1 97.62 244 LYS B O 1
ATOM 6272 N N . SER B 1 245 ? -14.859 21.734 4.988 1 98.31 245 SER B N 1
ATOM 6273 C CA . SER B 1 245 ? -15.234 20.625 5.855 1 98.31 245 SER B CA 1
ATOM 6274 C C . SER B 1 245 ? -16.203 21.078 6.941 1 98.31 245 SER B C 1
ATOM 6276 O O . SER B 1 245 ? -17.156 20.359 7.266 1 98.31 245 SER B O 1
ATOM 6278 N N . LEU B 1 246 ? -15.945 22.219 7.512 1 98.5 246 LEU B N 1
ATOM 6279 C CA . LEU B 1 246 ? -16.812 22.75 8.562 1 98.5 246 LEU B CA 1
ATOM 6280 C C . LEU B 1 246 ? -18.203 23.062 8.023 1 98.5 246 LEU B C 1
ATOM 6282 O O . LEU B 1 246 ? -19.203 22.703 8.641 1 98.5 246 LEU B O 1
ATOM 6286 N N . LEU B 1 247 ? -18.25 23.719 6.867 1 98 247 LEU B N 1
ATOM 6287 C CA . LEU B 1 247 ? -19.516 24.172 6.305 1 98 247 LEU B CA 1
ATOM 6288 C C . LEU B 1 247 ? -20.328 23 5.766 1 98 247 LEU B C 1
ATOM 6290 O O . LEU B 1 247 ? -21.531 23.141 5.531 1 98 247 LEU B O 1
ATOM 6294 N N . ASN B 1 248 ? -19.688 21.859 5.551 1 96.88 248 ASN B N 1
ATOM 6295 C CA . ASN B 1 248 ? -20.375 20.672 5.043 1 96.88 248 ASN B CA 1
ATOM 6296 C C . ASN B 1 248 ? -20.812 19.766 6.18 1 96.88 248 ASN B C 1
ATOM 6298 O O . ASN B 1 248 ? -21.328 18.672 5.934 1 96.88 248 ASN B O 1
ATOM 6302 N N . CYS B 1 249 ? -20.578 20.156 7.344 1 96.38 249 CYS B N 1
ATOM 6303 C CA . CYS B 1 249 ? -21.031 19.375 8.484 1 96.38 249 CYS B CA 1
ATOM 6304 C C . CYS B 1 249 ? -22.547 19.219 8.469 1 96.38 249 CYS B C 1
ATOM 6306 O O . CYS B 1 249 ? -23.266 20.141 8.078 1 96.38 249 CYS B O 1
ATOM 6308 N N . ASP B 1 250 ? -23 18.125 8.992 1 95.25 250 ASP B N 1
ATOM 6309 C CA . ASP B 1 250 ? -24.422 17.828 8.984 1 95.25 250 ASP B CA 1
ATOM 6310 C C . ASP B 1 250 ? -25.109 18.359 10.242 1 95.25 250 ASP B C 1
ATOM 6312 O O . ASP B 1 250 ? -26.344 18.422 10.312 1 95.25 250 ASP B O 1
ATOM 6316 N N . LYS B 1 251 ? -24.422 18.797 11.156 1 96.38 251 LYS B N 1
ATOM 6317 C CA . LYS B 1 251 ? -24.953 19.328 12.406 1 96.38 251 LYS B CA 1
ATOM 6318 C C . LYS B 1 251 ? -25.344 20.797 12.25 1 96.38 251 LYS B C 1
ATOM 6320 O O . LYS B 1 251 ? -24.75 21.516 11.461 1 96.38 251 LYS B O 1
ATOM 6325 N N . LYS B 1 252 ? -26.328 21.156 12.969 1 96.5 252 LYS B N 1
ATOM 6326 C CA . LYS B 1 252 ? -26.75 22.562 12.977 1 96.5 252 LYS B CA 1
ATOM 6327 C C . LYS B 1 252 ? -25.891 23.391 13.922 1 96.5 252 LYS B C 1
ATOM 6329 O O . LYS B 1 252 ? -26.359 23.844 14.969 1 96.5 252 LYS B O 1
ATOM 6334 N N . ILE B 1 253 ? -24.781 23.688 13.461 1 97.75 253 ILE B N 1
ATOM 6335 C CA . ILE B 1 253 ? -23.812 24.438 14.266 1 97.75 253 ILE B CA 1
ATOM 6336 C C . ILE B 1 253 ? -23.828 25.906 13.867 1 97.75 253 ILE B C 1
ATOM 6338 O O . ILE B 1 253 ? -24.484 26.281 12.898 1 97.75 253 ILE B O 1
ATOM 6342 N N . LYS B 1 254 ? -23.188 26.766 14.609 1 97.94 254 LYS B N 1
ATOM 6343 C CA . LYS B 1 254 ? -22.953 28.172 14.32 1 97.94 254 LYS B CA 1
ATOM 6344 C C . LYS B 1 254 ? -21.5 28.438 13.969 1 97.94 254 LYS B C 1
ATOM 6346 O O . LYS B 1 254 ? -20.703 28.781 14.844 1 97.94 254 LYS B O 1
ATOM 6351 N N . PRO B 1 255 ? -21.188 28.344 12.68 1 98.44 255 PRO B N 1
ATOM 6352 C CA . PRO B 1 255 ? -19.797 28.578 12.273 1 98.44 255 PRO B CA 1
ATOM 6353 C C . PRO B 1 255 ? -19.406 30.047 12.328 1 98.44 255 PRO B C 1
ATOM 6355 O O . PRO B 1 255 ? -20.125 30.906 11.789 1 98.44 255 PRO B O 1
ATOM 6358 N N . ILE B 1 256 ? -18.375 30.359 12.984 1 98.31 256 ILE B N 1
ATOM 6359 C CA . ILE B 1 256 ? -17.797 31.703 13.016 1 98.31 256 ILE B CA 1
ATOM 6360 C C . ILE B 1 256 ? -16.438 31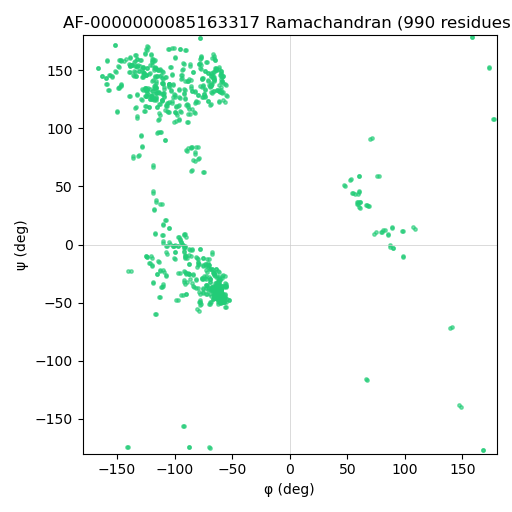.688 12.328 1 98.31 256 ILE B C 1
ATOM 6362 O O . ILE B 1 256 ? -15.477 31.094 12.844 1 98.31 256 ILE B O 1
ATOM 6366 N N . MET B 1 257 ? -16.344 32.344 11.18 1 97.94 257 MET B N 1
ATOM 6367 C CA . MET B 1 257 ? -15.102 32.406 10.406 1 97.94 257 MET B CA 1
ATOM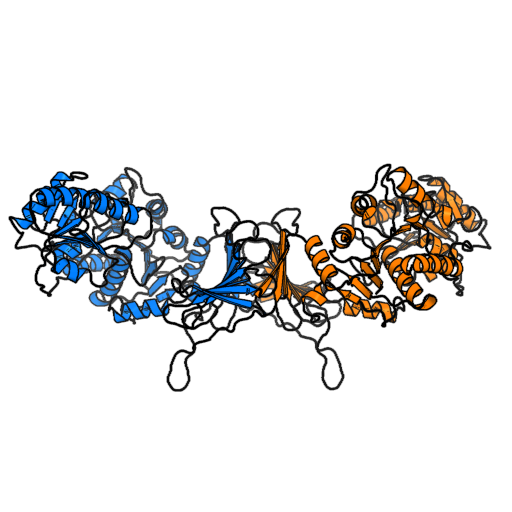 6368 C C . MET B 1 257 ? -14.203 33.531 10.891 1 97.94 257 MET B C 1
ATOM 6370 O O . MET B 1 257 ? -14.555 34.719 10.773 1 97.94 257 MET B O 1
ATOM 6374 N N . VAL B 1 258 ? -13.055 33.188 11.398 1 95.94 258 VAL B N 1
ATOM 6375 C CA . VAL B 1 258 ? -12.109 34.188 11.875 1 95.94 258 VAL B CA 1
ATOM 6376 C C . VAL B 1 258 ? -11.102 34.5 10.773 1 95.94 258 VAL B C 1
ATOM 6378 O O . VAL B 1 258 ? -10.273 33.656 10.422 1 95.94 258 VAL B O 1
ATOM 6381 N N . LEU B 1 259 ? -11.117 35.688 10.281 1 92.38 259 LEU B N 1
ATOM 6382 C CA . LEU B 1 259 ? -10.234 36.094 9.195 1 92.38 259 LEU B CA 1
ATOM 6383 C C . LEU B 1 259 ? -9.039 36.875 9.727 1 92.38 259 LEU B C 1
ATOM 6385 O O . LEU B 1 259 ? -9.156 38.062 10.008 1 92.38 259 LEU B O 1
ATOM 6389 N N . HIS B 1 260 ? -7.91 36.188 9.719 1 84.69 260 HIS B N 1
ATOM 6390 C CA . HIS B 1 260 ? -6.715 36.75 10.336 1 84.69 260 HIS B CA 1
ATOM 6391 C C . HIS B 1 260 ? -5.918 37.562 9.328 1 84.69 260 HIS B C 1
ATOM 6393 O O . HIS B 1 260 ? -5.125 38.438 9.711 1 84.69 260 HIS B O 1
ATOM 6399 N N . ASN B 1 261 ? -6.059 37.281 8.062 1 80.94 261 ASN B N 1
ATOM 6400 C CA . ASN B 1 261 ? -5.242 37.906 7.023 1 80.94 261 ASN B CA 1
ATOM 6401 C C . ASN B 1 261 ? -6.105 38.594 5.969 1 80.94 261 ASN B C 1
ATOM 6403 O O . ASN B 1 261 ? -7.332 38.469 5.984 1 80.94 261 ASN B O 1
ATOM 6407 N N . ALA B 1 262 ? -5.367 39.312 5.168 1 77.19 262 ALA B N 1
ATOM 6408 C CA . ALA B 1 262 ? -6.062 39.938 4.047 1 77.19 262 ALA B CA 1
ATOM 6409 C C . ALA B 1 262 ? -6.652 38.906 3.105 1 77.19 262 ALA B C 1
ATOM 6411 O O . ALA B 1 262 ? -5.992 37.906 2.773 1 77.19 262 ALA B O 1
ATOM 6412 N N . HIS B 1 263 ? -7.852 39.125 2.77 1 82.62 263 HIS B N 1
ATOM 6413 C CA . HIS B 1 263 ? -8.586 38.188 1.937 1 82.62 263 HIS B CA 1
ATOM 6414 C C . HIS B 1 263 ? -8.359 38.469 0.454 1 82.62 263 HIS B C 1
ATOM 6416 O O . HIS B 1 263 ? -8.867 37.719 -0.403 1 82.62 263 HIS B O 1
ATOM 6422 N N . VAL B 1 264 ? -7.691 39.469 0.169 1 78.75 264 VAL B N 1
ATOM 6423 C CA . VAL B 1 264 ? -7.559 39.875 -1.226 1 78.75 264 VAL B CA 1
ATOM 6424 C C . VAL B 1 264 ? -6.086 39.844 -1.637 1 78.75 264 VAL B C 1
ATOM 6426 O O . VAL B 1 264 ? -5.199 40.062 -0.809 1 78.75 264 VAL B O 1
ATOM 6429 N N . GLU B 1 265 ? -5.855 39.438 -2.785 1 71.38 265 GLU B N 1
ATOM 6430 C CA . GLU B 1 265 ? -4.609 39.594 -3.529 1 71.38 265 GLU B CA 1
ATOM 6431 C C . GLU B 1 265 ? -4.816 40.5 -4.75 1 71.38 265 GLU B C 1
ATOM 6433 O O . GLU B 1 265 ? -5.371 40.062 -5.762 1 71.38 265 GLU B O 1
ATOM 6438 N N . GLY B 1 266 ? -4.32 41.688 -4.711 1 67.88 266 GLY B N 1
ATOM 6439 C CA . GLY B 1 266 ? -4.715 42.656 -5.727 1 67.88 266 GLY B CA 1
ATOM 6440 C C . GLY B 1 266 ? -6.172 43.062 -5.633 1 67.88 266 GLY B C 1
ATOM 6441 O O . GLY B 1 266 ? -6.613 43.594 -4.605 1 67.88 266 GLY B O 1
ATOM 6442 N N . SER B 1 267 ? -6.883 42.75 -6.629 1 73.38 267 SER B N 1
ATOM 6443 C CA . SER B 1 267 ? -8.289 43.125 -6.664 1 73.38 267 SER B CA 1
ATOM 6444 C C . SER B 1 267 ? -9.195 41.906 -6.523 1 73.38 267 SER B C 1
ATOM 6446 O O . SER B 1 267 ? -10.414 42.062 -6.395 1 73.38 267 SER B O 1
ATOM 6448 N N . GLU B 1 268 ? -8.641 40.812 -6.352 1 85.44 268 GLU B N 1
ATOM 6449 C CA . GLU B 1 268 ? -9.453 39.594 -6.34 1 85.44 268 GLU B CA 1
ATOM 6450 C C . GLU B 1 268 ? -9.383 38.875 -4.984 1 85.44 268 GLU B C 1
ATOM 6452 O O . GLU B 1 268 ? -8.375 39 -4.281 1 85.44 268 GLU B O 1
ATOM 6457 N N . ILE B 1 269 ? -10.469 38.219 -4.73 1 88.38 269 ILE B N 1
ATOM 6458 C CA . ILE B 1 269 ? -10.5 37.438 -3.516 1 88.38 269 ILE B CA 1
ATOM 6459 C C . ILE B 1 269 ? -9.531 36.25 -3.648 1 88.38 269 ILE B C 1
ATOM 6461 O O . ILE B 1 269 ? -9.539 35.562 -4.656 1 88.38 269 ILE B O 1
ATOM 6465 N N . LYS B 1 270 ? -8.719 36.094 -2.645 1 89.06 270 LYS B N 1
ATOM 6466 C CA . LYS B 1 270 ? -7.812 34.938 -2.633 1 89.06 270 LYS B CA 1
ATOM 6467 C C . LYS B 1 270 ? -8.594 33.625 -2.684 1 89.06 270 LYS B C 1
ATOM 6469 O O . LYS B 1 270 ? -9.625 33.5 -2.029 1 89.06 270 LYS B O 1
ATOM 6474 N N . PRO B 1 271 ? -8.086 32.656 -3.426 1 88.94 271 PRO B N 1
ATOM 6475 C CA . PRO B 1 271 ? -8.781 31.375 -3.551 1 88.94 271 PRO B CA 1
ATOM 6476 C C . PRO B 1 271 ? -9.062 30.734 -2.199 1 88.94 271 PRO B C 1
ATOM 6478 O O . PRO B 1 271 ? -10.109 30.109 -2.016 1 88.94 271 PRO B O 1
ATOM 6481 N N . SER B 1 272 ? -8.211 30.875 -1.277 1 90.31 272 SER B N 1
ATOM 6482 C CA . SER B 1 272 ? -8.344 30.219 0.021 1 90.31 272 SER B CA 1
ATOM 6483 C C . SER B 1 272 ? -9.531 30.781 0.803 1 90.31 272 SER B C 1
ATOM 6485 O O . SER B 1 272 ? -10.023 30.141 1.733 1 90.31 272 SER B O 1
ATOM 6487 N N . TYR B 1 273 ? -9.977 31.984 0.456 1 93.62 273 TYR B N 1
ATOM 6488 C CA . TYR B 1 273 ? -11.047 32.625 1.204 1 93.62 273 TYR B CA 1
ATOM 6489 C C . TYR B 1 273 ? -12.391 32.469 0.495 1 93.62 273 TYR B C 1
ATOM 6491 O O . TYR B 1 273 ? -13.438 32.812 1.047 1 93.62 273 TYR B O 1
ATOM 6499 N N . LYS B 1 274 ? -12.375 31.922 -0.711 1 93.81 274 LYS B N 1
ATOM 6500 C CA . LYS B 1 274 ? -13.578 31.859 -1.532 1 93.81 274 LYS B CA 1
ATOM 6501 C C . LYS B 1 274 ? -14.641 30.984 -0.874 1 93.81 274 LYS B C 1
ATOM 6503 O O . LYS B 1 274 ? -15.82 31.344 -0.861 1 93.81 274 LYS B O 1
ATOM 6508 N N . THR B 1 275 ? -14.227 29.875 -0.337 1 95.56 275 THR B N 1
ATOM 6509 C CA . THR B 1 275 ? -15.188 28.969 0.27 1 95.56 275 THR B CA 1
ATOM 6510 C C . THR B 1 275 ? -15.945 29.656 1.397 1 95.56 275 THR B C 1
ATOM 6512 O O . THR B 1 275 ? -17.172 29.578 1.461 1 95.56 275 THR B O 1
ATOM 6515 N N . ALA B 1 276 ? -15.281 30.328 2.236 1 95.44 276 ALA B N 1
ATOM 6516 C CA . ALA B 1 276 ? -15.883 30.984 3.391 1 95.44 276 ALA B CA 1
ATOM 6517 C C . ALA B 1 276 ? -16.781 32.125 2.955 1 95.44 276 ALA B C 1
ATOM 6519 O O . ALA B 1 276 ? -17.859 32.344 3.512 1 95.44 276 ALA B O 1
ATOM 6520 N N . LEU B 1 277 ? -16.344 32.906 1.929 1 95.69 277 LEU B N 1
ATOM 6521 C CA . LEU B 1 277 ? -17.016 34.156 1.59 1 95.69 277 LEU B CA 1
ATOM 6522 C C . LEU B 1 277 ? -18.156 33.906 0.616 1 95.69 277 LEU B C 1
ATOM 6524 O O . LEU B 1 277 ? -19.109 34.688 0.566 1 95.69 277 LEU B O 1
ATOM 6528 N N . LEU B 1 278 ? -18.094 32.844 -0.156 1 95.12 278 LEU B N 1
ATOM 6529 C CA . LEU B 1 278 ? -19.125 32.562 -1.144 1 95.12 278 LEU B CA 1
ATOM 6530 C C . LEU B 1 278 ? -20.219 31.672 -0.557 1 95.12 278 LEU B C 1
ATOM 6532 O O . LEU B 1 278 ? -21.219 31.391 -1.219 1 95.12 278 LEU B O 1
ATOM 6536 N N . ASN B 1 279 ? -20.062 31.219 0.584 1 96.5 279 ASN B N 1
ATOM 6537 C CA . ASN B 1 279 ? -21.062 30.406 1.269 1 96.5 279 ASN B CA 1
ATOM 6538 C C . ASN B 1 279 ? -21.547 31.062 2.555 1 96.5 279 ASN B C 1
ATOM 6540 O O . ASN B 1 279 ? -21.625 30.422 3.602 1 96.5 279 ASN B O 1
ATOM 6544 N N . SER B 1 280 ? -21.812 32.344 2.443 1 95.81 280 SER B N 1
ATOM 6545 C CA . SER B 1 280 ? -22.172 33.156 3.611 1 95.81 280 SER B CA 1
ATOM 6546 C C . SER B 1 280 ? -23.484 32.688 4.223 1 95.81 280 SER B C 1
ATOM 6548 O O . SER B 1 280 ? -23.75 32.938 5.402 1 95.81 280 SER B O 1
ATOM 6550 N N . ASP B 1 281 ? -24.328 31.984 3.475 1 95.06 281 ASP B N 1
ATOM 6551 C CA . ASP B 1 281 ? -25.594 31.469 3.971 1 95.06 281 ASP B CA 1
ATOM 6552 C C . ASP B 1 281 ? -25.375 30.406 5.043 1 95.06 281 ASP B C 1
ATOM 6554 O O . ASP B 1 281 ? -26.234 30.188 5.902 1 95.06 281 ASP B O 1
ATOM 6558 N N . LYS B 1 282 ? -24.188 29.734 5.016 1 96.69 282 LYS B N 1
ATOM 6559 C CA . LYS B 1 282 ? -23.875 28.672 5.973 1 96.69 282 LYS B CA 1
ATOM 6560 C C . LYS B 1 282 ? -23.047 29.203 7.137 1 96.69 282 LYS B C 1
ATOM 6562 O O . LYS B 1 282 ? -22.734 28.469 8.07 1 96.69 282 LYS B O 1
ATOM 6567 N N . VAL B 1 283 ? -22.719 30.484 7.098 1 97.81 283 VAL B N 1
ATOM 6568 C CA . VAL B 1 283 ? -21.859 31.094 8.102 1 97.81 283 VAL B CA 1
ATOM 6569 C C . VAL B 1 283 ? -22.688 31.906 9.078 1 97.81 283 VAL B C 1
ATOM 6571 O O . VAL B 1 283 ? -23.562 32.688 8.664 1 97.81 283 VAL B O 1
ATOM 6574 N N . PHE B 1 284 ? -22.422 31.719 10.32 1 97.62 284 PHE B N 1
ATOM 6575 C CA . PHE B 1 284 ? -23.156 32.469 11.336 1 97.62 284 PHE B CA 1
ATOM 6576 C C . PHE B 1 284 ? -22.609 33.906 11.43 1 97.62 284 PHE B C 1
ATOM 6578 O O . PHE B 1 284 ? -23.375 34.875 11.383 1 97.62 284 PHE B O 1
ATOM 6585 N N . LYS B 1 285 ? -21.297 34 11.586 1 97.75 285 LYS B N 1
ATOM 6586 C CA . LYS B 1 285 ? -20.656 35.312 11.672 1 97.75 285 LYS B CA 1
ATOM 6587 C C . LYS B 1 285 ? -19.25 35.281 11.078 1 97.75 285 LYS B C 1
ATOM 6589 O O . LYS B 1 285 ? -18.609 34.219 11.07 1 97.75 285 LYS B O 1
ATOM 6594 N N . TYR B 1 286 ? -18.828 36.438 10.609 1 97.69 286 TYR B N 1
ATOM 6595 C CA . TYR B 1 286 ? -17.438 36.656 10.242 1 97.69 286 TYR B CA 1
ATOM 6596 C C . TYR B 1 286 ? -16.766 37.594 11.25 1 97.69 286 TYR B C 1
ATOM 6598 O O . TYR B 1 286 ? -17.281 38.688 11.547 1 97.69 286 TYR B O 1
ATOM 6606 N N . ILE B 1 287 ? -15.656 37.188 11.773 1 96.19 287 ILE B N 1
ATOM 6607 C CA . ILE B 1 287 ? -14.836 38.062 12.578 1 96.19 287 ILE B CA 1
ATOM 6608 C C . ILE B 1 287 ? -13.727 38.656 11.711 1 96.19 287 ILE B C 1
ATOM 6610 O O . ILE B 1 287 ? -12.898 37.938 11.164 1 96.19 287 ILE B O 1
ATOM 6614 N N . VAL B 1 288 ? -13.711 39.938 11.594 1 92.94 288 VAL B N 1
ATOM 6615 C CA . VAL B 1 288 ? -12.648 40.656 10.883 1 92.94 288 VAL B CA 1
ATOM 6616 C C . VAL B 1 288 ? -11.953 41.625 11.844 1 92.94 288 VAL B C 1
ATOM 6618 O O . VAL B 1 288 ? -12.508 42 12.883 1 92.94 288 VAL B O 1
ATOM 6621 N N . LEU B 1 289 ? -10.82 42.094 11.492 1 88.38 289 LEU B N 1
ATOM 6622 C CA . LEU B 1 289 ? -10 42.844 12.422 1 88.38 289 LEU B CA 1
ATOM 6623 C C . LEU B 1 289 ? -10.211 44.344 12.227 1 88.38 289 LEU B C 1
ATOM 6625 O O . LEU B 1 289 ? -9.93 45.125 13.125 1 88.38 289 LEU B O 1
ATOM 6629 N N . THR B 1 290 ? -10.656 44.75 11 1 83.88 290 THR B N 1
ATOM 6630 C CA . THR B 1 290 ? -10.789 46.156 10.711 1 83.88 290 THR B CA 1
ATOM 6631 C C . THR B 1 290 ? -12.086 46.438 9.953 1 83.88 290 THR B C 1
ATOM 6633 O O . THR B 1 290 ? -12.602 45.562 9.258 1 83.88 290 THR B O 1
ATOM 6636 N N . ASN B 1 291 ? -12.508 47.688 10.133 1 84.25 291 ASN B N 1
ATOM 6637 C CA . ASN B 1 291 ? -13.656 48.094 9.344 1 84.25 291 ASN B CA 1
ATOM 6638 C C . ASN B 1 291 ? -13.352 48.094 7.852 1 84.25 291 ASN B C 1
ATOM 6640 O O . ASN B 1 291 ? -14.211 47.781 7.035 1 84.25 291 ASN B O 1
ATOM 6644 N N . HIS B 1 292 ? -12.156 48.406 7.555 1 84.06 292 HIS B N 1
ATOM 6645 C CA . HIS B 1 292 ? -11.742 48.469 6.156 1 84.06 292 HIS B CA 1
ATOM 6646 C C . HIS B 1 292 ? -11.852 47.094 5.496 1 84.06 292 HIS B C 1
ATOM 6648 O O . HIS B 1 292 ? -12.266 47 4.34 1 84.06 292 HIS B O 1
ATOM 6654 N N . GLN B 1 293 ? -11.438 46.062 6.16 1 88.31 293 GLN B N 1
ATOM 6655 C CA . GLN B 1 293 ? -11.539 44.719 5.613 1 88.31 293 GLN B CA 1
ATOM 6656 C C . GLN B 1 293 ? -12.992 44.344 5.367 1 88.31 293 GLN B C 1
ATOM 6658 O O . GLN B 1 293 ? -13.312 43.719 4.344 1 88.31 293 GLN B O 1
ATOM 6663 N N . LYS B 1 294 ? -13.859 44.656 6.285 1 91.12 294 LYS B N 1
ATOM 6664 C CA . LYS B 1 294 ? -15.289 44.406 6.109 1 91.12 294 LYS B CA 1
ATOM 6665 C C . LYS B 1 294 ? -15.812 45.094 4.84 1 91.12 294 LYS B C 1
ATOM 6667 O O . LYS B 1 294 ? -16.484 44.438 4.027 1 91.12 294 LYS B O 1
ATOM 6672 N N . GLU B 1 295 ? -15.438 46.281 4.727 1 89.75 295 GLU B N 1
ATOM 6673 C CA . GLU B 1 295 ? -15.906 47.062 3.576 1 89.75 295 GLU B CA 1
ATOM 6674 C C . GLU B 1 295 ? -15.383 46.469 2.271 1 89.75 295 GLU B C 1
ATOM 6676 O O . GLU B 1 295 ? -16.109 46.375 1.283 1 89.75 295 GLU B O 1
ATOM 6681 N N . ASP B 1 296 ? -14.18 46.094 2.287 1 89.44 296 ASP B N 1
ATOM 6682 C CA . ASP B 1 296 ? -13.578 45.5 1.103 1 89.44 296 ASP B CA 1
ATOM 6683 C C . ASP B 1 296 ? -14.273 44.188 0.735 1 89.44 296 ASP B C 1
ATOM 6685 O O . ASP B 1 296 ? -14.492 43.906 -0.445 1 89.44 296 ASP B O 1
ATOM 6689 N N . ILE B 1 297 ? -14.555 43.375 1.713 1 92.94 297 ILE B N 1
ATOM 6690 C CA . ILE B 1 297 ? -15.242 42.125 1.479 1 92.94 297 ILE B CA 1
ATOM 6691 C C . ILE B 1 297 ? -16.625 42.375 0.895 1 92.94 297 ILE B C 1
ATOM 6693 O O . ILE B 1 297 ? -17.016 41.781 -0.106 1 92.94 297 ILE B O 1
ATOM 6697 N N . GLN B 1 298 ? -17.266 43.344 1.461 1 93.69 298 GLN B N 1
ATOM 6698 C CA . GLN B 1 298 ? -18.641 43.625 1.056 1 93.69 298 GLN B CA 1
ATOM 6699 C C . GLN B 1 298 ? -18.672 44.281 -0.332 1 93.69 298 GLN B C 1
ATOM 6701 O O . GLN B 1 298 ? -19.703 44.219 -1.012 1 93.69 298 GLN B O 1
ATOM 6706 N N . SER B 1 299 ? -17.641 44.844 -0.719 1 91.5 299 SER B N 1
ATOM 6707 C CA . SER B 1 299 ? -17.578 45.438 -2.059 1 91.5 299 SER B CA 1
ATOM 6708 C C . SER B 1 299 ? -17.5 44.344 -3.123 1 91.5 299 SER B C 1
ATOM 6710 O O . SER B 1 299 ? -17.812 44.594 -4.293 1 91.5 299 SER B O 1
ATOM 6712 N N . LYS B 1 300 ? -17.141 43.156 -2.754 1 92.25 300 LYS B N 1
ATOM 6713 C CA . LYS B 1 300 ? -16.938 42.062 -3.711 1 92.25 300 LYS B CA 1
ATOM 6714 C C . LYS B 1 300 ? -18.016 41 -3.578 1 92.25 300 LYS B C 1
ATOM 6716 O O . LYS B 1 300 ? -18.344 40.344 -4.551 1 92.25 300 LYS B O 1
ATOM 6721 N N . VAL B 1 301 ? -18.438 40.812 -2.396 1 93.5 301 VAL B N 1
ATOM 6722 C CA . VAL B 1 301 ? -19.438 39.781 -2.133 1 93.5 301 VAL B CA 1
ATOM 6723 C C . VAL B 1 301 ? -20.609 40.375 -1.349 1 93.5 301 VAL B C 1
ATOM 6725 O O . VAL B 1 301 ? -20.391 41.25 -0.482 1 93.5 301 VAL B O 1
ATOM 6728 N N . ASP B 1 302 ? -21.828 39.938 -1.604 1 93.44 302 ASP B N 1
ATOM 6729 C CA . ASP B 1 302 ? -23.031 40.469 -0.955 1 93.44 302 ASP B CA 1
ATOM 6730 C C . ASP B 1 302 ? -23.266 39.781 0.385 1 93.44 302 ASP B C 1
ATOM 6732 O O . ASP B 1 302 ? -24.062 38.844 0.471 1 93.44 302 ASP B O 1
ATOM 6736 N N . ILE B 1 303 ? -22.656 40.219 1.389 1 96.12 303 ILE B N 1
ATOM 6737 C CA . ILE B 1 303 ? -22.828 39.75 2.756 1 96.12 303 ILE B CA 1
ATOM 6738 C C . ILE B 1 303 ? -23.344 40.875 3.637 1 96.12 303 ILE B C 1
ATOM 6740 O O . ILE B 1 303 ? -22.734 41.938 3.695 1 96.12 303 ILE B O 1
ATOM 6744 N N . PRO B 1 304 ? -24.391 40.75 4.297 1 95.62 304 PRO B N 1
ATOM 6745 C CA . PRO B 1 304 ? -24.984 41.812 5.094 1 95.62 304 PRO B CA 1
ATOM 6746 C C . PRO B 1 304 ? -24.109 42.219 6.289 1 95.62 304 PRO B C 1
ATOM 6748 O O . PRO B 1 304 ? -23.312 41.406 6.762 1 95.62 304 PRO B O 1
ATOM 6751 N N . ASP B 1 305 ? -24.297 43.344 6.844 1 94.69 305 ASP B N 1
ATOM 6752 C CA . ASP B 1 305 ? -23.516 43.938 7.926 1 94.69 305 ASP B CA 1
ATOM 6753 C C . ASP B 1 305 ? -23.625 43.094 9.203 1 94.69 305 ASP B C 1
ATOM 6755 O O . ASP B 1 305 ? -22.656 42.969 9.953 1 94.69 305 ASP B O 1
ATOM 6759 N N . ASP B 1 306 ? -24.734 42.594 9.375 1 93.62 306 ASP B N 1
ATOM 6760 C CA . ASP B 1 306 ? -25 41.906 10.641 1 93.62 306 ASP B CA 1
ATOM 6761 C C . ASP B 1 306 ? -24.219 40.594 10.727 1 93.62 306 ASP B C 1
ATOM 6763 O O . ASP B 1 306 ? -24.109 40 11.805 1 93.62 306 ASP B O 1
ATOM 6767 N N . LYS B 1 307 ? -23.656 40.125 9.656 1 96.69 307 LYS B N 1
ATOM 6768 C CA . LYS B 1 307 ? -22.875 38.906 9.656 1 96.69 307 LYS B CA 1
ATOM 6769 C C . LYS B 1 307 ? -21.422 39.156 10.07 1 96.69 307 LYS B C 1
ATOM 6771 O O . LYS B 1 307 ? -20.656 38.219 10.297 1 96.69 307 LYS B O 1
ATOM 6776 N N . PHE B 1 308 ? -21.094 40.438 10.266 1 96.69 308 PHE B N 1
ATOM 6777 C CA . PHE B 1 308 ? -19.703 40.781 10.578 1 96.69 308 PHE B CA 1
ATOM 6778 C C . PHE B 1 308 ? -19.578 41.219 12.031 1 96.69 308 PHE B C 1
ATOM 6780 O O . PHE B 1 308 ? -20.453 41.906 12.547 1 96.69 308 PHE B O 1
ATOM 6787 N N . ALA B 1 309 ? -18.656 40.781 12.68 1 95.75 309 ALA B N 1
ATOM 6788 C CA . ALA B 1 309 ? -18.172 41.312 13.953 1 95.75 309 ALA B CA 1
ATOM 6789 C C . ALA B 1 309 ? -16.75 41.844 13.82 1 95.75 309 ALA B C 1
ATOM 6791 O O . ALA B 1 309 ? -15.828 41.125 13.445 1 95.75 309 ALA B O 1
ATOM 6792 N N . ILE B 1 310 ? -16.531 43.125 14.047 1 92.62 310 ILE B N 1
ATOM 6793 C CA . ILE B 1 310 ? -15.219 43.75 13.984 1 92.62 310 ILE B CA 1
ATOM 6794 C C . ILE B 1 310 ? -14.539 43.656 15.352 1 92.62 310 ILE B C 1
ATOM 6796 O O . ILE B 1 310 ? -14.891 44.375 16.281 1 92.62 310 ILE B O 1
ATOM 6800 N N . ILE B 1 311 ? -13.625 42.812 15.438 1 92.19 311 ILE B N 1
ATOM 6801 C CA . ILE B 1 311 ? -12.898 42.594 16.688 1 92.19 311 ILE B CA 1
ATOM 6802 C C . ILE B 1 311 ? -11.398 42.656 16.422 1 92.19 311 ILE B C 1
ATOM 6804 O O . ILE B 1 311 ? -10.766 41.656 16.156 1 92.19 311 ILE B O 1
ATOM 6808 N N . PRO B 1 312 ? -10.812 43.812 16.594 1 88.56 312 PRO B N 1
ATOM 6809 C CA . PRO B 1 312 ? -9.359 43.906 16.406 1 88.56 312 PRO B CA 1
ATOM 6810 C C . PRO B 1 312 ? -8.57 43.125 17.438 1 88.56 312 PRO B C 1
ATOM 6812 O O . PRO B 1 312 ? -9.109 42.75 18.484 1 88.56 312 PRO B O 1
ATOM 6815 N N . HIS B 1 313 ? -7.371 42.938 17.094 1 86.5 313 HIS B N 1
ATOM 6816 C CA . HIS B 1 313 ? -6.473 42.375 18.094 1 86.5 313 HIS B CA 1
ATOM 6817 C C . HIS B 1 313 ? -6.293 43.344 19.266 1 86.5 313 HIS B C 1
ATOM 6819 O O . HIS B 1 313 ? -6.488 44.531 19.125 1 86.5 313 HIS B O 1
ATOM 6825 N N . PHE B 1 314 ? -6.039 42.75 20.344 1 86.25 314 PHE B N 1
ATOM 6826 C CA . PHE B 1 314 ? -5.887 43.562 21.547 1 86.25 314 PHE B CA 1
ATOM 6827 C C . PHE B 1 314 ? -4.668 43.125 22.344 1 86.25 314 PHE B C 1
ATOM 6829 O O . PHE B 1 314 ? -4.156 42.031 22.156 1 86.25 314 PHE B O 1
ATOM 6836 N N . ILE B 1 315 ? -4.18 43.969 23.125 1 81.62 315 ILE B N 1
ATOM 6837 C CA . ILE B 1 315 ? -3.006 43.656 23.938 1 81.62 315 ILE B CA 1
ATOM 6838 C C . ILE B 1 315 ? -3.098 44.375 25.281 1 81.62 315 ILE B C 1
ATOM 6840 O O . ILE B 1 315 ? -3.623 45.5 25.344 1 81.62 315 ILE B O 1
ATOM 6844 N N . GLU B 1 316 ? -2.748 43.688 26.25 1 79.12 316 GLU B N 1
ATOM 6845 C CA . GLU B 1 316 ? -2.688 44.281 27.578 1 79.12 316 GLU B CA 1
ATOM 6846 C C . GLU B 1 316 ? -1.45 45.156 27.719 1 79.12 316 GLU B C 1
ATOM 6848 O O . GLU B 1 316 ? -0.372 44.812 27.234 1 79.12 316 GLU B O 1
ATOM 6853 N N . LYS B 1 317 ? -1.658 46.156 28.375 1 76.75 317 LYS B N 1
ATOM 6854 C CA . LYS B 1 317 ? -0.544 47.094 28.594 1 76.75 317 LYS B CA 1
ATOM 6855 C C . LYS B 1 317 ? 0.6 46.406 29.328 1 76.75 317 LYS B C 1
ATOM 6857 O O . LYS B 1 317 ? 0.369 45.656 30.281 1 76.75 317 LYS B O 1
ATOM 6862 N N . SER B 1 318 ? 1.692 46.625 28.75 1 78.69 318 SER B N 1
ATOM 6863 C CA . SER B 1 318 ? 2.877 46.062 29.406 1 78.69 318 SER B CA 1
ATOM 6864 C C . SER B 1 318 ? 3.301 46.906 30.594 1 78.69 318 SER B C 1
ATOM 6866 O O . SER B 1 318 ? 3.215 48.125 30.562 1 78.69 318 SER B O 1
ATOM 6868 N N . LYS B 1 319 ? 3.656 46.219 31.734 1 79.25 319 LYS B N 1
ATOM 6869 C CA . LYS B 1 319 ? 4.105 46.938 32.906 1 79.25 319 LYS B CA 1
ATOM 6870 C C . LYS B 1 319 ? 5.625 46.906 33.031 1 79.25 319 LYS B C 1
ATOM 6872 O O . LYS B 1 319 ? 6.203 47.562 33.906 1 79.25 319 LYS B O 1
ATOM 6877 N N . GLU B 1 320 ? 6.191 46.281 32.156 1 82.19 320 GLU B N 1
ATOM 6878 C CA . GLU B 1 320 ? 7.633 46.062 32.281 1 82.19 320 GLU B CA 1
ATOM 6879 C C . GLU B 1 320 ? 8.406 47.188 31.594 1 82.19 320 GLU B C 1
ATOM 6881 O O . GLU B 1 320 ? 7.945 47.781 30.609 1 82.19 320 GLU B O 1
ATOM 6886 N N . LYS B 1 321 ? 9.492 47.594 32.219 1 84.38 321 LYS B N 1
ATOM 6887 C CA . LYS B 1 321 ? 10.406 48.562 31.641 1 84.38 321 LYS B CA 1
ATOM 6888 C C . LYS B 1 321 ? 11.789 47.969 31.406 1 84.38 321 LYS B C 1
ATOM 6890 O O . LYS B 1 321 ? 12.227 47.094 32.156 1 84.38 321 LYS B O 1
ATOM 6895 N N . SER B 1 322 ? 12.312 48.281 30.297 1 88 322 SER B N 1
ATOM 6896 C CA . SER B 1 322 ? 13.672 47.844 30 1 88 322 SER B CA 1
ATOM 6897 C C . SER B 1 322 ? 14.531 48.969 29.484 1 88 322 SER B C 1
ATOM 6899 O O . SER B 1 322 ? 14.008 50 29 1 88 322 SER B O 1
ATOM 6901 N N . GLU B 1 323 ? 15.867 48.75 29.734 1 90.06 323 GLU B N 1
ATOM 6902 C CA . GLU B 1 323 ? 16.797 49.688 29.156 1 90.06 323 GLU B CA 1
ATOM 6903 C C . GLU B 1 323 ? 16.859 49.562 27.641 1 90.06 323 GLU B C 1
ATOM 6905 O O . GLU B 1 323 ? 16.875 48.438 27.109 1 90.06 323 GLU B O 1
ATOM 6910 N N . LYS B 1 324 ? 16.859 50.719 27.016 1 91.75 324 LYS B N 1
ATOM 6911 C CA . LYS B 1 324 ? 16.875 50.719 25.547 1 91.75 324 LYS B CA 1
ATOM 6912 C C . LYS B 1 324 ? 18.281 50.469 25.016 1 91.75 324 LYS B C 1
ATOM 6914 O O . LYS B 1 324 ? 19.25 51.062 25.469 1 91.75 324 LYS B O 1
ATOM 6919 N N . LYS B 1 325 ? 18.297 49.5 24.141 1 94.81 325 LYS B N 1
ATOM 6920 C CA . LYS B 1 325 ? 19.5 49.281 23.344 1 94.81 325 LYS B CA 1
ATOM 6921 C C . LYS B 1 325 ? 19.484 50.156 22.078 1 94.81 325 LYS B C 1
ATOM 6923 O O . LYS B 1 325 ? 18.422 50.562 21.625 1 94.81 325 LYS B O 1
ATOM 6928 N N . ASP B 1 326 ? 20.672 50.438 21.609 1 96.31 326 ASP B N 1
ATOM 6929 C CA . ASP B 1 326 ? 20.781 51.219 20.391 1 96.31 326 ASP B CA 1
ATOM 6930 C C . ASP B 1 326 ? 20.609 50.375 19.141 1 96.31 326 ASP B C 1
ATOM 6932 O O . ASP B 1 326 ? 21.562 50.188 18.375 1 96.31 326 ASP B O 1
ATOM 6936 N N . ARG B 1 327 ? 19.391 49.969 18.938 1 97.81 327 ARG B N 1
ATOM 6937 C CA . ARG B 1 327 ? 19.156 49.062 17.797 1 97.81 327 ARG B CA 1
ATOM 6938 C C . ARG B 1 327 ? 17.734 49.25 17.266 1 97.81 327 ARG B C 1
ATOM 6940 O O . ARG B 1 327 ? 16.828 49.594 18.016 1 97.81 327 ARG B O 1
ATOM 6947 N N . PHE B 1 328 ? 17.562 49.062 15.969 1 98.12 328 PHE B N 1
ATOM 6948 C CA . PHE B 1 328 ? 16.281 48.781 15.32 1 98.12 328 PHE B CA 1
ATOM 6949 C C . PHE B 1 328 ? 16.031 47.281 15.211 1 98.12 328 PHE B C 1
ATOM 6951 O O . PHE B 1 328 ? 16.969 46.5 15.18 1 98.12 328 PHE B O 1
ATOM 6958 N N . ILE B 1 329 ? 14.695 46.938 15.125 1 97.38 329 ILE B N 1
ATOM 6959 C CA . ILE B 1 329 ? 14.445 45.5 15.039 1 97.38 329 ILE B CA 1
ATOM 6960 C C . ILE B 1 329 ? 13.344 45.219 14.023 1 97.38 329 ILE B C 1
ATOM 6962 O O . ILE B 1 329 ? 12.5 46.094 13.766 1 97.38 329 ILE B O 1
ATOM 6966 N N . TYR B 1 330 ? 13.438 44.125 13.414 1 95.19 330 TYR B N 1
ATOM 6967 C CA . TYR B 1 330 ? 12.367 43.5 12.656 1 95.19 330 TYR B CA 1
ATOM 6968 C C . TYR B 1 330 ? 11.961 42.156 13.297 1 95.19 330 TYR B C 1
ATOM 6970 O O . TYR B 1 330 ? 12.812 41.438 13.789 1 95.19 330 TYR B O 1
ATOM 6978 N N . MET B 1 331 ? 10.68 41.906 13.328 1 91.25 331 MET B N 1
ATOM 6979 C CA . MET B 1 331 ? 10.156 40.656 13.867 1 91.25 331 MET B CA 1
ATOM 6980 C C . MET B 1 331 ? 9.117 40.062 12.938 1 91.25 331 MET B C 1
ATOM 6982 O O . MET B 1 331 ? 8.086 40.688 12.664 1 91.25 331 MET B O 1
ATOM 6986 N N . GLY B 1 332 ? 9.336 38.906 12.414 1 85 332 GLY B N 1
ATOM 6987 C CA . GLY B 1 332 ? 8.391 38.219 11.555 1 85 332 GLY B CA 1
ATOM 6988 C C . GLY B 1 332 ? 9.031 37.188 10.664 1 85 332 GLY B C 1
ATOM 6989 O O . GLY B 1 332 ? 10.242 36.938 10.75 1 85 332 GLY B O 1
ATOM 6990 N N . ARG B 1 333 ? 8.219 36.438 9.805 1 79.5 333 ARG B N 1
ATOM 6991 C CA . ARG B 1 333 ? 8.719 35.438 8.867 1 79.5 333 ARG B CA 1
ATOM 6992 C C . ARG B 1 333 ? 9.562 36.062 7.777 1 79.5 333 ARG B C 1
ATOM 6994 O O . ARG B 1 333 ? 9.297 37.188 7.352 1 79.5 333 ARG B O 1
ATOM 7001 N N . PHE B 1 334 ? 10.578 35.312 7.406 1 87.06 334 PHE B N 1
ATOM 7002 C CA . PHE B 1 334 ? 11.336 35.719 6.23 1 87.06 334 PHE B CA 1
ATOM 7003 C C . PHE B 1 334 ? 10.625 35.312 4.953 1 87.06 334 PHE B C 1
ATOM 7005 O O . PHE B 1 334 ? 10.945 34.25 4.379 1 87.06 334 PHE B O 1
ATOM 7012 N N . ALA B 1 335 ? 9.664 36.156 4.508 1 84.75 335 ALA B N 1
ATOM 7013 C CA . ALA B 1 335 ? 8.852 35.844 3.334 1 84.75 335 ALA B CA 1
ATOM 7014 C C . ALA B 1 335 ? 8.891 37 2.334 1 84.75 335 ALA B C 1
ATOM 7016 O O . ALA B 1 335 ? 9.102 38.156 2.715 1 84.75 335 ALA B O 1
ATOM 7017 N N . PRO B 1 336 ? 8.703 36.688 1.095 1 84.12 336 PRO B N 1
ATOM 7018 C CA . PRO B 1 336 ? 8.758 37.75 0.07 1 84.12 336 PRO B CA 1
ATOM 7019 C C . PRO B 1 336 ? 7.793 38.875 0.351 1 84.12 336 PRO B C 1
ATOM 7021 O O . PRO B 1 336 ? 8.117 40.062 0.083 1 84.12 336 PRO B O 1
ATOM 7024 N N . GLU B 1 337 ? 6.691 38.594 0.921 1 85.06 337 GLU B N 1
ATOM 7025 C CA . GLU B 1 337 ? 5.68 39.594 1.144 1 85.06 337 GLU B CA 1
ATOM 7026 C C . GLU B 1 337 ? 6.109 40.594 2.236 1 85.06 337 GLU B C 1
ATOM 7028 O O . GLU B 1 337 ? 5.559 41.688 2.35 1 85.06 337 GLU B O 1
ATOM 7033 N N . LYS B 1 338 ? 7.109 40.25 3.061 1 89.75 338 LYS B N 1
ATOM 7034 C CA . LYS B 1 338 ? 7.566 41.125 4.145 1 89.75 338 LYS B CA 1
ATOM 7035 C C . LYS B 1 338 ? 8.625 42.094 3.656 1 89.75 338 LYS B C 1
ATOM 7037 O O . LYS B 1 338 ? 8.914 43.094 4.328 1 89.75 338 LYS B O 1
ATOM 7042 N N . GLN B 1 339 ? 9.25 41.875 2.541 1 91.88 339 GLN B N 1
ATOM 7043 C CA . GLN B 1 339 ? 10.188 42.75 1.858 1 91.88 339 GLN B CA 1
ATOM 7044 C C . GLN B 1 339 ? 11.312 43.188 2.795 1 91.88 339 GLN B C 1
ATOM 7046 O O . GLN B 1 339 ? 11.578 44.375 2.938 1 91.88 339 GLN B O 1
ATOM 7051 N N . ILE B 1 340 ? 11.961 42.219 3.328 1 94.31 340 ILE B N 1
ATOM 7052 C CA . ILE B 1 340 ? 13.031 42.5 4.281 1 94.31 340 ILE B CA 1
ATOM 7053 C C . ILE B 1 340 ? 14.188 43.188 3.574 1 94.31 340 ILE B C 1
ATOM 7055 O O . ILE B 1 340 ? 14.922 43.969 4.184 1 94.31 340 ILE B O 1
ATOM 7059 N N . THR B 1 341 ? 14.305 43 2.271 1 94.56 341 THR B N 1
ATOM 7060 C CA . THR B 1 341 ? 15.344 43.656 1.484 1 94.56 341 THR B CA 1
ATOM 7061 C C . THR B 1 341 ? 15.203 45.156 1.548 1 94.56 341 THR B C 1
ATOM 7063 O O . THR B 1 341 ? 16.203 45.875 1.548 1 94.56 341 THR B O 1
ATOM 7066 N N . HIS B 1 342 ? 14.008 45.625 1.616 1 96.81 342 HIS B N 1
ATOM 7067 C CA . HIS B 1 342 ? 13.781 47.062 1.725 1 96.81 342 HIS B CA 1
ATOM 7068 C C . HIS B 1 342 ? 14.312 47.594 3.047 1 96.81 342 HIS B C 1
ATOM 7070 O O . HIS B 1 342 ? 14.805 48.75 3.107 1 96.81 342 HIS B O 1
ATOM 7076 N N . ILE B 1 343 ? 14.188 46.812 4.098 1 97.44 343 ILE B N 1
ATOM 7077 C CA . ILE B 1 343 ? 14.68 47.219 5.41 1 97.44 343 ILE B CA 1
ATOM 7078 C C . ILE B 1 343 ? 16.203 47.375 5.363 1 97.44 343 ILE B C 1
ATOM 7080 O O . ILE B 1 343 ? 16.75 48.344 5.875 1 97.44 343 ILE B O 1
ATOM 7084 N N . ILE B 1 344 ? 16.812 46.438 4.684 1 97 344 ILE B N 1
ATOM 7085 C CA . ILE B 1 344 ? 18.266 46.438 4.598 1 97 344 ILE B CA 1
ATOM 7086 C C . ILE B 1 344 ? 18.734 47.625 3.77 1 97 344 ILE B C 1
ATOM 7088 O O . ILE B 1 344 ? 19.703 48.281 4.129 1 97 344 ILE B O 1
ATOM 7092 N N . GLU B 1 345 ? 18.094 47.844 2.709 1 97.25 345 GLU B N 1
ATOM 7093 C CA . GLU B 1 345 ? 18.438 48.969 1.858 1 97.25 345 GLU B CA 1
ATOM 7094 C C . GLU B 1 345 ? 18.266 50.312 2.6 1 97.25 345 GLU B C 1
ATOM 7096 O O . GLU B 1 345 ? 19.109 51.188 2.496 1 97.25 345 GLU B O 1
ATOM 7101 N N . ALA B 1 346 ? 17.141 50.438 3.242 1 97.81 346 ALA B N 1
ATOM 7102 C CA . ALA B 1 346 ? 16.906 51.625 4.039 1 97.81 346 ALA B CA 1
ATOM 7103 C C . ALA B 1 346 ? 17.984 51.812 5.113 1 97.81 346 ALA B C 1
ATOM 7105 O O . ALA B 1 346 ? 18.453 52.906 5.379 1 97.81 346 ALA B O 1
ATOM 7106 N N . TYR B 1 347 ? 18.344 50.75 5.742 1 97.88 347 TYR B N 1
ATOM 7107 C CA . TYR B 1 347 ? 19.359 50.75 6.793 1 97.88 347 TYR B CA 1
ATOM 7108 C C . TYR B 1 347 ? 20.719 51.156 6.242 1 97.88 347 TYR B C 1
ATOM 7110 O O . TYR B 1 347 ? 21.469 51.875 6.914 1 97.88 347 TYR B O 1
ATOM 7118 N N . LYS B 1 348 ? 20.984 50.688 5.02 1 97.44 348 LYS B N 1
ATOM 7119 C CA . LYS B 1 348 ? 22.203 51.125 4.359 1 97.44 348 LYS B CA 1
ATOM 7120 C C . LYS B 1 348 ? 22.266 52.625 4.246 1 97.44 348 LYS B C 1
ATOM 7122 O O . LYS B 1 348 ? 23.281 53.25 4.574 1 97.44 348 LYS B O 1
ATOM 7127 N N . ILE B 1 349 ? 21.219 53.219 3.775 1 97.31 349 ILE B N 1
ATOM 7128 C CA . ILE B 1 349 ? 21.125 54.656 3.631 1 97.31 349 ILE B CA 1
ATOM 7129 C C . ILE B 1 349 ? 21.312 55.312 4.992 1 97.31 349 ILE B C 1
ATOM 7131 O O . ILE B 1 349 ? 22.031 56.312 5.105 1 97.31 349 ILE B O 1
ATOM 7135 N N . PHE B 1 350 ? 20.688 54.844 5.977 1 97.38 350 PHE B N 1
ATOM 7136 C CA . PHE B 1 350 ? 20.781 55.312 7.348 1 97.38 350 PHE B CA 1
ATOM 7137 C C . PHE B 1 350 ? 22.234 55.281 7.836 1 97.38 350 PHE B C 1
ATOM 7139 O O . PHE B 1 350 ? 22.719 56.25 8.422 1 97.38 350 PHE B O 1
ATOM 7146 N N . LYS B 1 351 ? 22.922 54.188 7.574 1 96.56 351 LYS B N 1
ATOM 7147 C CA . LYS B 1 351 ? 24.297 54.031 8.016 1 96.56 351 LYS B CA 1
ATOM 7148 C C . LYS B 1 351 ? 25.234 55 7.301 1 96.56 351 LYS B C 1
ATOM 7150 O O . LYS B 1 351 ? 26.219 55.438 7.879 1 96.56 351 LYS B O 1
ATOM 7155 N N . GLU B 1 352 ? 24.984 55.188 6.121 1 95.88 352 GLU B N 1
ATOM 7156 C CA . GLU B 1 352 ? 25.812 56.094 5.316 1 95.88 352 GLU B CA 1
ATOM 7157 C C . GLU B 1 352 ? 25.75 57.531 5.859 1 95.88 352 GLU B C 1
ATOM 7159 O O . GLU B 1 352 ? 26.672 58.312 5.629 1 95.88 352 GLU B O 1
ATOM 7164 N N . LYS B 1 353 ? 24.719 57.812 6.559 1 95.69 353 LYS B N 1
ATOM 7165 C CA . LYS B 1 353 ? 24.594 59.125 7.164 1 95.69 353 LYS B CA 1
ATOM 7166 C C . LYS B 1 353 ? 25.406 59.219 8.453 1 95.69 353 LYS B C 1
ATOM 7168 O O . LYS B 1 353 ? 25.5 60.281 9.062 1 95.69 353 LYS B O 1
ATOM 7173 N N . GLY B 1 354 ? 25.906 58.188 9 1 94.12 354 GLY B N 1
ATOM 7174 C CA . GLY B 1 354 ? 26.891 58.188 10.07 1 94.12 354 GLY B CA 1
ATOM 7175 C C . GLY B 1 354 ? 26.328 57.781 11.414 1 94.12 354 GLY B C 1
ATOM 7176 O O . GLY B 1 354 ? 26.969 57.969 12.453 1 94.12 354 GLY B O 1
ATOM 7177 N N . TYR B 1 355 ? 25.203 57.219 11.43 1 95.94 355 TYR B N 1
ATOM 7178 C CA . TYR B 1 355 ? 24.594 56.844 12.703 1 95.94 355 TYR B CA 1
ATOM 7179 C C . TYR B 1 355 ? 25.062 55.438 13.141 1 95.94 355 TYR B C 1
ATOM 7181 O O . TYR B 1 355 ? 25.188 54.531 12.312 1 95.94 355 TYR B O 1
ATOM 7189 N N . PRO B 1 356 ? 25.266 55.219 14.352 1 95.75 356 PRO B N 1
ATOM 7190 C CA . PRO B 1 356 ? 25.844 53.969 14.828 1 95.75 356 PRO B CA 1
ATOM 7191 C C . PRO B 1 356 ? 24.797 52.906 15.164 1 95.75 356 PRO B C 1
ATOM 7193 O O . PRO B 1 356 ? 25.125 51.75 15.367 1 95.75 356 PRO B O 1
ATOM 7196 N N . THR B 1 357 ? 23.578 53.281 15.211 1 97.38 357 THR B N 1
ATOM 7197 C CA . THR B 1 357 ? 22.516 52.406 15.656 1 97.38 357 THR B CA 1
ATOM 7198 C C . THR B 1 357 ? 22.5 51.094 14.836 1 97.38 357 THR B C 1
ATOM 7200 O O . THR B 1 357 ? 22.609 51.156 13.609 1 97.38 357 THR B O 1
ATOM 7203 N N . LYS B 1 358 ? 22.312 49.906 15.477 1 98.19 358 LYS B N 1
ATOM 7204 C CA . LYS B 1 358 ? 22.391 48.625 14.82 1 98.19 358 LYS B CA 1
ATOM 7205 C C . LYS B 1 358 ? 21 48.125 14.383 1 98.19 358 LYS B C 1
ATOM 7207 O O . LYS B 1 358 ? 20 48.75 14.727 1 98.19 358 LYS B O 1
ATOM 7212 N N . LEU B 1 359 ? 20.984 47.062 13.539 1 97.88 359 LEU B N 1
ATOM 7213 C CA . LEU B 1 359 ? 19.75 46.438 13.062 1 97.88 359 LEU B CA 1
ATOM 7214 C C . LEU B 1 359 ? 19.734 44.969 13.383 1 97.88 359 LEU B C 1
ATOM 7216 O O . LEU B 1 359 ? 20.703 44.25 13.102 1 97.88 359 LEU B O 1
ATOM 7220 N N . VAL B 1 360 ? 18.672 44.5 14.016 1 97 360 VAL B N 1
ATOM 7221 C CA . VAL B 1 360 ? 18.516 43.062 14.312 1 97 360 VAL B CA 1
ATOM 7222 C C . VAL B 1 360 ? 17.25 42.531 13.641 1 97 360 VAL B C 1
ATOM 7224 O O . VAL B 1 360 ? 16.172 43.125 13.789 1 97 360 VAL B O 1
ATOM 7227 N N . LEU B 1 361 ? 17.391 41.5 12.922 1 94.94 361 LEU B N 1
ATOM 7228 C CA . LEU B 1 361 ? 16.281 40.812 12.242 1 94.94 361 LEU B CA 1
ATOM 7229 C C . LEU B 1 361 ? 15.945 39.5 12.914 1 94.94 361 LEU B C 1
ATOM 7231 O O . LEU B 1 361 ? 16.734 38.562 12.875 1 94.94 361 LEU B O 1
ATOM 7235 N N . PHE B 1 362 ? 14.68 39.438 13.5 1 90.31 362 PHE B N 1
ATOM 7236 C CA . PHE B 1 362 ? 14.211 38.219 14.102 1 90.31 362 PHE B CA 1
ATOM 7237 C C . PHE B 1 362 ? 13.266 37.469 13.148 1 90.31 362 PHE B C 1
ATOM 7239 O O . PHE B 1 362 ? 12.281 38.031 12.68 1 90.31 362 PHE B O 1
ATOM 7246 N N . GLY B 1 363 ? 13.5 36.25 12.875 1 81.19 363 GLY B N 1
ATOM 7247 C CA . GLY B 1 363 ? 12.484 35.562 12.102 1 81.19 363 GLY B CA 1
ATOM 7248 C C . GLY B 1 363 ? 12.922 34.156 11.664 1 81.19 363 GLY B C 1
ATOM 7249 O O . GLY B 1 363 ? 14.094 33.812 11.797 1 81.19 363 GLY B O 1
ATOM 7250 N N . ALA B 1 364 ? 11.82 33.375 11.523 1 66.44 364 ALA B N 1
ATOM 7251 C CA . ALA B 1 364 ? 12.023 32 11.055 1 66.44 364 ALA B CA 1
ATOM 7252 C C . ALA B 1 364 ? 11.922 31.938 9.531 1 66.44 364 ALA B C 1
ATOM 7254 O O . ALA B 1 364 ? 11.156 32.688 8.914 1 66.44 364 ALA B O 1
ATOM 7255 N N . GLY B 1 365 ? 12.695 31.344 8.727 1 63.44 365 GLY B N 1
ATOM 7256 C CA . GLY B 1 365 ? 12.562 31.031 7.312 1 63.44 365 GLY B CA 1
ATOM 7257 C C . GLY B 1 365 ? 13.789 30.359 6.727 1 63.44 365 GLY B C 1
ATOM 7258 O O . GLY B 1 365 ? 14.914 30.766 7.02 1 63.44 365 GLY B O 1
ATOM 7259 N N . ILE B 1 366 ? 13.516 29 6.461 1 59.16 366 ILE B N 1
ATOM 7260 C CA . ILE B 1 366 ? 14.57 28.266 5.773 1 59.16 366 ILE B CA 1
ATOM 7261 C C . ILE B 1 366 ? 14.391 28.391 4.266 1 59.16 366 ILE B C 1
ATOM 7263 O O . ILE B 1 366 ? 13.273 28.609 3.781 1 59.16 366 ILE B O 1
ATOM 7267 N N . GLY B 1 367 ? 15.383 28.953 3.51 1 64.94 367 GLY B N 1
ATOM 7268 C CA . GLY B 1 367 ? 15.328 28.797 2.062 1 64.94 367 GLY B CA 1
ATOM 7269 C C . GLY B 1 367 ? 15.898 30 1.321 1 64.94 367 GLY B C 1
ATOM 7270 O O . GLY B 1 367 ? 16.844 30.625 1.786 1 64.94 367 GLY B O 1
ATOM 7271 N N . ALA B 1 368 ? 15.195 30.312 0.316 1 73.5 368 ALA B N 1
ATOM 7272 C CA . ALA B 1 368 ? 15.688 31.234 -0.699 1 73.5 368 ALA B CA 1
ATOM 7273 C C . ALA B 1 368 ? 15.664 32.656 -0.187 1 73.5 368 ALA B C 1
ATOM 7275 O O . ALA B 1 368 ? 16.578 33.438 -0.458 1 73.5 368 ALA B O 1
ATOM 7276 N N . GLU B 1 369 ? 14.75 33.062 0.792 1 83.44 369 GLU B N 1
ATOM 7277 C CA . GLU B 1 369 ? 14.617 34.438 1.258 1 83.44 369 GLU B CA 1
ATOM 7278 C C . GLU B 1 369 ? 15.727 34.781 2.244 1 83.44 369 GLU B C 1
ATOM 7280 O O . GLU B 1 369 ? 16.281 35.875 2.191 1 83.44 369 GLU B O 1
ATOM 7285 N N . ARG B 1 370 ? 16 33.812 3.107 1 85.31 370 ARG B N 1
ATOM 7286 C CA . ARG B 1 370 ? 17.062 34.062 4.07 1 85.31 370 ARG B CA 1
ATOM 7287 C C . ARG B 1 370 ? 18.406 34.25 3.371 1 85.31 370 ARG B C 1
ATOM 7289 O O . ARG B 1 370 ? 19.203 35.125 3.73 1 85.31 370 ARG B O 1
ATOM 7296 N N . LYS B 1 371 ? 18.656 33.406 2.363 1 86.44 371 LYS B N 1
ATOM 7297 C CA . LYS B 1 371 ? 19.891 33.5 1.6 1 86.44 371 LYS B CA 1
ATOM 7298 C C . LYS B 1 371 ? 20.016 34.875 0.91 1 86.44 371 LYS B C 1
ATOM 7300 O O . LYS B 1 371 ? 21.094 35.438 0.853 1 86.44 371 LYS B O 1
ATOM 7305 N N . ASN B 1 372 ? 18.938 35.344 0.416 1 89.94 372 ASN B N 1
ATOM 7306 C CA . ASN B 1 372 ? 18.922 36.656 -0.245 1 89.94 372 ASN B CA 1
ATOM 7307 C C . ASN B 1 372 ? 19.25 37.781 0.73 1 89.94 372 ASN B C 1
ATOM 7309 O O . ASN B 1 372 ? 19.969 38.719 0.378 1 89.94 372 ASN B O 1
ATOM 7313 N N . ILE B 1 373 ? 18.719 37.688 1.906 1 91.12 373 ILE B N 1
ATOM 7314 C CA . ILE B 1 373 ? 18.953 38.688 2.945 1 91.12 373 ILE B CA 1
ATOM 7315 C C . ILE B 1 373 ? 20.438 38.688 3.328 1 91.12 373 ILE B C 1
ATOM 7317 O O . ILE B 1 373 ? 21.047 39.75 3.398 1 91.12 373 ILE B O 1
ATOM 7321 N N . GLU B 1 374 ? 20.953 37.531 3.484 1 90.94 374 GLU B N 1
ATOM 7322 C CA . GLU B 1 374 ? 22.359 37.406 3.857 1 90.94 374 GLU B CA 1
ATOM 7323 C C . GLU B 1 374 ? 23.266 37.938 2.758 1 90.94 374 GLU B C 1
ATOM 7325 O O . GLU B 1 374 ? 24.281 38.594 3.043 1 90.94 374 GLU B O 1
ATOM 7330 N N . LYS B 1 375 ? 22.953 37.656 1.56 1 93.38 375 LYS B N 1
ATOM 7331 C CA . LYS B 1 375 ? 23.703 38.125 0.416 1 93.38 375 LYS B CA 1
ATOM 7332 C C . LYS B 1 375 ? 23.719 39.656 0.371 1 93.38 375 LYS B C 1
ATOM 7334 O O . LYS B 1 375 ? 24.75 40.281 0.091 1 93.38 375 LYS B O 1
ATOM 7339 N N . LEU B 1 376 ? 22.594 40.25 0.574 1 93.88 376 LEU B N 1
ATOM 7340 C CA . LEU B 1 376 ? 22.469 41.688 0.535 1 93.88 376 LEU B CA 1
ATOM 7341 C C . LEU B 1 376 ? 23.297 42.344 1.638 1 93.88 376 LEU B C 1
ATOM 7343 O O . LEU B 1 376 ? 23.938 43.375 1.415 1 93.88 376 LEU B O 1
ATOM 7347 N N . VAL B 1 377 ? 23.281 41.781 2.854 1 94.69 377 VAL B N 1
ATOM 7348 C CA . VAL B 1 377 ? 24.062 42.281 3.986 1 94.69 377 VAL B CA 1
ATOM 7349 C C . VAL B 1 377 ? 25.547 42.25 3.648 1 94.69 377 VAL B C 1
ATOM 7351 O O . VAL B 1 377 ? 26.297 43.156 3.979 1 94.69 377 VAL B O 1
ATOM 7354 N N . HIS B 1 378 ? 25.891 41.188 3.01 1 94.81 378 HIS B N 1
ATOM 7355 C CA . HIS B 1 378 ? 27.281 41.031 2.598 1 94.81 378 HIS B CA 1
ATOM 7356 C C . HIS B 1 378 ? 27.641 42.031 1.514 1 94.81 378 HIS B C 1
ATOM 7358 O O . HIS B 1 378 ? 28.688 42.688 1.595 1 94.81 378 HIS B O 1
ATOM 7364 N N . ASN B 1 379 ? 26.844 42.125 0.49 1 95.88 379 ASN B N 1
ATOM 7365 C CA . ASN B 1 379 ? 27.094 43.031 -0.63 1 95.88 379 ASN B CA 1
ATOM 7366 C C . ASN B 1 379 ? 27.266 44.469 -0.163 1 95.88 379 ASN B C 1
ATOM 7368 O O . ASN B 1 379 ? 28.047 45.219 -0.733 1 95.88 379 ASN B O 1
ATOM 7372 N N . TYR B 1 380 ? 26.5 44.844 0.86 1 95.88 380 TYR B N 1
ATOM 7373 C CA . TYR B 1 380 ? 26.516 46.219 1.342 1 95.88 380 TYR B CA 1
ATOM 7374 C C . TYR B 1 380 ? 27.531 46.375 2.475 1 95.88 380 TYR B C 1
ATOM 7376 O O . TYR B 1 380 ? 27.641 47.469 3.066 1 95.88 380 TYR B O 1
ATOM 7384 N N . HIS B 1 381 ? 28.219 45.281 2.84 1 95.38 381 HIS B N 1
ATOM 7385 C CA . HIS B 1 381 ? 29.234 45.281 3.877 1 95.38 381 HIS B CA 1
ATOM 7386 C C . HIS B 1 381 ? 28.672 45.719 5.223 1 95.38 381 HIS B C 1
ATOM 7388 O O . HIS B 1 381 ? 29.25 46.562 5.906 1 95.38 381 HIS B O 1
ATOM 7394 N N . LEU B 1 382 ? 27.531 45.156 5.562 1 96.12 382 LEU B N 1
ATOM 7395 C CA . LEU B 1 382 ? 26.844 45.531 6.793 1 96.12 382 LEU B CA 1
ATOM 7396 C C . LEU B 1 382 ? 26.938 44.406 7.816 1 96.12 382 LEU B C 1
ATOM 7398 O O . LEU B 1 382 ? 26.109 44.312 8.742 1 96.12 382 LEU B O 1
ATOM 7402 N N . GLU B 1 383 ? 27.875 43.5 7.73 1 94.75 383 GLU B N 1
ATOM 7403 C CA . GLU B 1 383 ? 27.969 42.312 8.539 1 94.75 383 GLU B CA 1
ATOM 7404 C C . GLU B 1 383 ? 28.156 42.625 10.016 1 94.75 383 GLU B C 1
ATOM 7406 O O . GLU B 1 383 ? 27.703 41.906 10.891 1 94.75 383 GLU B O 1
ATOM 7411 N N . ASN B 1 384 ? 28.719 43.719 10.266 1 94.25 384 ASN B N 1
ATOM 7412 C CA . ASN B 1 384 ? 28.984 44.094 11.648 1 94.25 384 ASN B CA 1
ATOM 7413 C C . ASN B 1 384 ? 27.812 44.906 12.234 1 94.25 384 ASN B C 1
ATOM 7415 O O . ASN B 1 384 ? 27.734 45.094 13.445 1 94.25 384 ASN B O 1
ATOM 7419 N N . ASP B 1 385 ? 26.922 45.312 11.438 1 96.25 385 ASP B N 1
ATOM 7420 C CA . ASP B 1 385 ? 25.859 46.219 11.875 1 96.25 385 ASP B CA 1
ATOM 7421 C C . ASP B 1 385 ? 24.5 45.531 11.852 1 96.25 385 ASP B C 1
ATOM 7423 O O . ASP B 1 385 ? 23.562 46 12.5 1 96.25 385 ASP B O 1
ATOM 7427 N N . VAL B 1 386 ? 24.344 44.5 11.102 1 96.56 386 VAL B N 1
ATOM 7428 C CA . VAL B 1 386 ? 23.078 43.781 10.961 1 96.56 386 VAL B CA 1
ATOM 7429 C C . VAL B 1 386 ? 23.234 42.344 11.508 1 96.56 386 VAL B C 1
ATOM 7431 O O . VAL B 1 386 ? 24.141 41.625 11.109 1 96.56 386 VAL B O 1
ATOM 7434 N N . THR B 1 387 ? 22.391 41.938 12.391 1 95.31 387 THR B N 1
ATOM 7435 C CA . THR B 1 387 ? 22.359 40.594 12.938 1 95.31 387 THR B CA 1
ATOM 7436 C C . THR B 1 387 ? 21.062 39.875 12.555 1 95.31 387 THR B C 1
ATOM 7438 O O . THR B 1 387 ? 19.984 40.469 12.672 1 95.31 387 THR B O 1
ATOM 7441 N N . ILE B 1 388 ? 21.188 38.688 12.078 1 92.06 388 ILE B N 1
ATOM 7442 C CA . ILE B 1 388 ? 20.031 37.875 11.727 1 92.06 388 ILE B CA 1
ATOM 7443 C C . ILE B 1 388 ? 19.875 36.781 12.766 1 92.06 388 ILE B C 1
ATOM 7445 O O . ILE B 1 388 ? 20.75 35.938 12.938 1 92.06 388 ILE B O 1
ATOM 7449 N N . GLU B 1 389 ? 18.703 36.75 13.43 1 87.44 389 GLU B N 1
ATOM 7450 C CA . GLU B 1 389 ? 18.422 35.781 14.484 1 87.44 389 GLU B CA 1
ATOM 7451 C C . GLU B 1 389 ? 17.203 34.938 14.141 1 87.44 389 GLU B C 1
ATOM 7453 O O . GLU B 1 389 ? 16.391 35.344 13.297 1 87.44 389 GLU B O 1
ATOM 7458 N N . ASN B 1 390 ? 17.203 33.781 14.719 1 79.88 390 ASN B N 1
ATOM 7459 C CA . ASN B 1 390 ? 16 32.938 14.617 1 79.88 390 ASN B CA 1
ATOM 7460 C C . ASN B 1 390 ? 14.859 33.531 15.445 1 79.88 390 ASN B C 1
ATOM 7462 O O . ASN B 1 390 ? 14.992 34.625 16.031 1 79.88 390 ASN B O 1
ATOM 7466 N N . PHE B 1 391 ? 13.836 32.812 15.508 1 76.5 391 PHE B N 1
ATOM 7467 C CA . PHE B 1 391 ? 12.688 33.25 16.297 1 76.5 391 PHE B CA 1
ATOM 7468 C C . PHE B 1 391 ? 13.062 33.406 17.766 1 76.5 391 PHE B C 1
ATOM 7470 O O . PHE B 1 391 ? 13.93 32.688 18.266 1 76.5 391 PHE B O 1
ATOM 7477 N N . THR B 1 392 ? 12.578 34.469 18.297 1 76.81 392 THR B N 1
ATOM 7478 C CA . THR B 1 392 ? 12.789 34.688 19.719 1 76.81 392 THR B CA 1
ATOM 7479 C C . THR B 1 392 ? 11.617 34.156 20.531 1 76.81 392 THR B C 1
ATOM 7481 O O . THR B 1 392 ? 10.477 34.156 20.062 1 76.81 392 THR B O 1
ATOM 7484 N N . GLU B 1 393 ? 11.992 33.75 21.75 1 74.19 393 GLU B N 1
ATOM 7485 C CA . GLU B 1 393 ? 10.969 33.25 22.656 1 74.19 393 GLU B CA 1
ATOM 7486 C C . GLU B 1 393 ? 10.328 34.375 23.453 1 74.19 393 GLU B C 1
ATOM 7488 O O . GLU B 1 393 ? 9.273 34.219 24.062 1 74.19 393 GLU B O 1
ATOM 7493 N N . ASP B 1 394 ? 10.945 35.562 23.312 1 80.12 394 ASP B N 1
ATOM 7494 C CA . ASP B 1 394 ? 10.406 36.719 24.047 1 80.12 394 ASP B CA 1
ATOM 7495 C C . ASP B 1 394 ? 10.359 37.969 23.172 1 80.12 394 ASP B C 1
ATOM 7497 O O . ASP B 1 394 ? 11.102 38.906 23.422 1 80.12 394 ASP B O 1
ATOM 7501 N N . PRO B 1 395 ? 9.484 38 22.344 1 85 395 PRO B N 1
ATOM 7502 C CA . PRO B 1 395 ? 9.391 39.125 21.438 1 85 395 PRO B CA 1
ATOM 7503 C C . PRO B 1 395 ? 9.102 40.438 22.156 1 85 395 PRO B C 1
ATOM 7505 O O . PRO B 1 395 ? 9.609 41.5 21.75 1 85 395 PRO B O 1
ATOM 7508 N N . LEU B 1 396 ? 8.398 40.438 23.203 1 87.56 396 LEU B N 1
ATOM 7509 C CA . LEU B 1 396 ? 8.039 41.656 23.906 1 87.56 396 LEU B CA 1
ATOM 7510 C C . LEU B 1 396 ? 9.266 42.312 24.516 1 87.56 396 LEU B C 1
ATOM 7512 O O . LEU B 1 396 ? 9.391 43.562 24.484 1 87.56 396 LEU B O 1
ATOM 7516 N N . LYS B 1 397 ? 10.086 41.5 24.984 1 90.19 397 LYS B N 1
ATOM 7517 C CA . LYS B 1 397 ? 11.328 42.031 25.547 1 90.19 397 LYS B CA 1
ATOM 7518 C C . LYS B 1 397 ? 12.172 42.688 24.453 1 90.19 397 LYS B C 1
ATOM 7520 O O . LYS B 1 397 ? 12.758 43.75 24.672 1 90.19 397 LYS B O 1
ATOM 7525 N N . GLU B 1 398 ? 12.203 42.094 23.375 1 92.94 398 GLU B N 1
ATOM 7526 C CA . GLU B 1 398 ? 12.984 42.625 22.281 1 92.94 398 GLU B CA 1
ATOM 7527 C C . GLU B 1 398 ? 12.445 43.969 21.812 1 92.94 398 GLU B C 1
ATOM 7529 O O . GLU B 1 398 ? 13.219 44.875 21.5 1 92.94 398 GLU B O 1
ATOM 7534 N N . PHE B 1 399 ? 11.195 44.094 21.781 1 93.81 399 PHE B N 1
ATOM 7535 C CA . PHE B 1 399 ? 10.594 45.375 21.438 1 93.81 399 PHE B CA 1
ATOM 7536 C C . PHE B 1 399 ? 10.922 46.406 22.5 1 93.81 399 PHE B C 1
ATOM 7538 O O . PHE B 1 399 ? 11.359 47.531 22.172 1 93.81 399 PHE B O 1
ATOM 7545 N N . ARG B 1 400 ? 10.766 46.031 23.703 1 93 400 ARG B N 1
ATOM 7546 C CA . ARG B 1 400 ? 10.977 46.969 24.812 1 93 400 ARG B CA 1
ATOM 7547 C C . ARG B 1 400 ? 12.398 47.531 24.812 1 93 400 ARG B C 1
ATOM 7549 O O . ARG B 1 400 ? 12.625 48.656 25.188 1 93 400 ARG B O 1
ATOM 7556 N N . GLU B 1 401 ? 13.242 46.75 24.281 1 95.25 401 GLU B N 1
ATOM 7557 C CA . GLU B 1 401 ? 14.656 47.094 24.359 1 95.25 401 GLU B CA 1
ATOM 7558 C C . GLU B 1 401 ? 15.125 47.781 23.094 1 95.25 401 GLU B C 1
ATOM 7560 O O . GLU B 1 401 ? 16.297 48.125 22.953 1 95.25 401 GLU B O 1
ATOM 7565 N N . SER B 1 402 ? 14.273 48.094 22.188 1 96.62 402 SER B N 1
ATOM 7566 C CA . SER B 1 402 ? 14.703 48.625 20.891 1 96.62 402 SER B CA 1
ATOM 7567 C C . SER B 1 402 ? 14.195 50.062 20.672 1 96.62 402 SER B C 1
ATOM 7569 O O . SER B 1 402 ? 13.211 50.469 21.281 1 96.62 402 SER B O 1
ATOM 7571 N N . LYS B 1 403 ? 14.859 50.75 19.797 1 96.75 403 LYS B N 1
ATOM 7572 C CA . LYS B 1 403 ? 14.5 52.156 19.5 1 96.75 403 LYS B CA 1
ATOM 7573 C C . LYS B 1 403 ? 13.242 52.219 18.656 1 96.75 403 LYS B C 1
ATOM 7575 O O . LYS B 1 403 ? 12.453 53.156 18.781 1 96.75 403 LYS B O 1
ATOM 7580 N N . ALA B 1 404 ? 13.172 51.312 17.781 1 97.62 404 A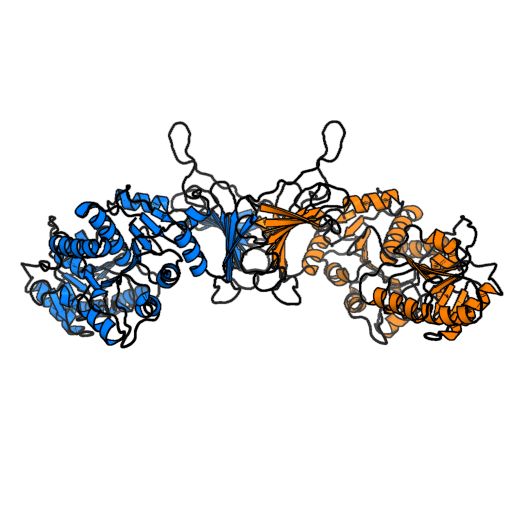LA B N 1
ATOM 7581 C CA . ALA B 1 404 ? 11.992 51.219 16.906 1 97.62 404 ALA B CA 1
ATOM 7582 C C . ALA B 1 404 ? 11.961 49.875 16.172 1 97.62 404 ALA B C 1
ATOM 7584 O O . ALA B 1 404 ? 13 49.25 15.984 1 97.62 404 ALA B O 1
ATOM 7585 N N . SER B 1 405 ? 10.812 49.438 15.844 1 97.56 405 SER B N 1
ATOM 7586 C CA . SER B 1 405 ? 10.656 48.281 14.961 1 97.56 405 SER B CA 1
ATOM 7587 C C . SER B 1 405 ? 10.258 48.719 13.555 1 97.56 405 SER B C 1
ATOM 7589 O O . SER B 1 405 ? 9.688 49.781 13.367 1 97.56 405 SER B O 1
ATOM 7591 N N . ILE B 1 406 ? 10.641 47.875 12.602 1 97.44 406 ILE B N 1
ATOM 7592 C CA . ILE B 1 406 ? 10.414 48.25 11.211 1 97.44 406 ILE B CA 1
ATOM 7593 C C . ILE B 1 406 ? 9.602 47.156 10.516 1 97.44 406 ILE B C 1
ATOM 7595 O O . ILE B 1 406 ? 9.898 45.969 10.648 1 97.44 406 ILE B O 1
ATOM 7599 N N . LEU B 1 407 ? 8.578 47.562 9.797 1 95.12 407 LEU B N 1
ATOM 7600 C CA . LEU B 1 407 ? 7.727 46.656 9.047 1 95.12 407 LEU B CA 1
ATOM 7601 C C . LEU B 1 407 ? 7.504 47.156 7.625 1 95.12 407 LEU B C 1
ATOM 7603 O O . LEU B 1 407 ? 6.742 48.125 7.41 1 95.12 407 LEU B O 1
ATOM 7607 N N . THR B 1 408 ? 8.086 46.5 6.648 1 94.88 408 THR B N 1
ATOM 7608 C CA . THR B 1 408 ? 7.98 46.906 5.258 1 94.88 408 THR B CA 1
ATOM 7609 C C . THR B 1 408 ? 7.145 45.906 4.453 1 94.88 408 THR B C 1
ATOM 7611 O O . THR B 1 408 ? 7.457 45.625 3.295 1 94.88 408 THR B O 1
ATOM 7614 N N . SER B 1 409 ? 6.133 45.312 5.031 1 90.56 409 SER B N 1
ATOM 7615 C CA . SER B 1 409 ? 5.305 44.312 4.402 1 90.56 409 SER B CA 1
ATOM 7616 C C . SER B 1 409 ? 4.492 44.875 3.248 1 90.56 409 SER B C 1
ATOM 7618 O O . SER B 1 409 ? 4.141 46.062 3.258 1 90.56 409 SER B O 1
ATOM 7620 N N . ARG B 1 410 ? 4.246 44 2.24 1 85.06 410 ARG B N 1
ATOM 7621 C CA . ARG B 1 410 ? 3.357 44.375 1.145 1 85.06 410 ARG B CA 1
ATOM 7622 C C . ARG B 1 410 ? 1.897 44.312 1.58 1 85.06 410 ARG B C 1
ATOM 7624 O O . ARG B 1 410 ? 1.056 45.031 1.041 1 85.06 410 ARG B O 1
ATOM 7631 N N . ARG B 1 411 ? 1.63 43.5 2.471 1 80.31 411 ARG B N 1
ATOM 7632 C CA . ARG B 1 411 ? 0.273 43.312 2.977 1 80.31 411 ARG B CA 1
ATOM 7633 C C . ARG B 1 411 ? 0.289 42.781 4.406 1 80.31 411 ARG B C 1
ATOM 7635 O O . ARG B 1 411 ? 1.202 42.031 4.793 1 80.31 411 ARG B O 1
ATOM 7642 N N . GLU B 1 412 ? -0.649 43.219 5.152 1 78.69 412 GLU B N 1
ATOM 7643 C CA . GLU B 1 412 ? -0.843 42.75 6.52 1 78.69 412 GLU B CA 1
ATOM 7644 C C . GLU B 1 412 ? -2.307 42.406 6.781 1 78.69 412 GLU B C 1
ATOM 7646 O O . GLU B 1 412 ? -3.199 42.875 6.086 1 78.69 412 GLU B O 1
ATOM 7651 N N . GLY B 1 413 ? -2.57 41.5 7.715 1 75.62 413 GLY B N 1
ATOM 7652 C CA . GLY B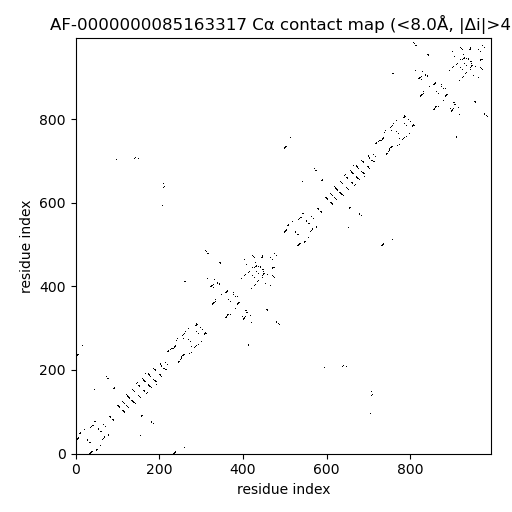 1 413 ? -3.918 41.312 8.234 1 75.62 413 GLY B CA 1
ATOM 7653 C C . GLY B 1 413 ? -4.297 42.344 9.281 1 75.62 413 GLY B C 1
ATOM 7654 O O . GLY B 1 413 ? -5.277 43.094 9.117 1 75.62 413 GLY B O 1
ATOM 7655 N N . PHE B 1 414 ? -3.58 42.469 10.266 1 77.75 414 PHE B N 1
ATOM 7656 C CA . PHE B 1 414 ? -3.775 43.469 11.312 1 77.75 414 PHE B CA 1
ATOM 7657 C C . PHE B 1 414 ? -2.439 44.031 11.758 1 77.75 414 PHE B C 1
ATOM 7659 O O . PHE B 1 414 ? -2.373 45.188 12.18 1 77.75 414 PHE B O 1
ATOM 7666 N N . GLY B 1 415 ? -1.316 43.312 11.562 1 80.94 415 GLY B N 1
ATOM 7667 C CA . GLY B 1 415 ? -0.017 43.781 12.031 1 80.94 415 GLY B CA 1
ATOM 7668 C C . GLY B 1 415 ? 0.184 43.594 13.523 1 80.94 415 GLY B C 1
ATOM 7669 O O . GLY B 1 415 ? 0.467 44.562 14.234 1 80.94 415 GLY B O 1
ATOM 7670 N N . LEU B 1 416 ? 0.101 42.406 13.945 1 84 416 LEU B N 1
ATOM 7671 C CA . LEU B 1 416 ? 0.234 42.062 15.359 1 84 416 LEU B CA 1
ATOM 7672 C C . LEU B 1 416 ? 1.581 42.531 15.906 1 84 416 LEU B C 1
ATOM 7674 O O . LEU B 1 416 ? 1.665 43 17.047 1 84 416 LEU B O 1
ATOM 7678 N N . THR B 1 417 ? 2.51 42.438 15.094 1 87 417 THR B N 1
ATOM 7679 C CA . THR B 1 417 ? 3.848 42.812 15.508 1 87 417 THR B CA 1
ATOM 7680 C C . THR B 1 417 ? 3.906 44.312 15.773 1 87 417 THR B C 1
ATOM 7682 O O . THR B 1 417 ? 4.59 44.781 16.688 1 87 417 THR B O 1
ATOM 7685 N N . VAL B 1 418 ? 3.215 45.062 14.961 1 90.31 418 VAL B N 1
ATOM 7686 C CA . VAL B 1 418 ? 3.143 46.5 15.141 1 90.31 418 VAL B CA 1
ATOM 7687 C C . VAL B 1 418 ? 2.492 46.812 16.484 1 90.31 418 VAL B C 1
ATOM 7689 O O . VAL B 1 418 ? 3.006 47.656 17.234 1 90.31 418 VAL B O 1
ATOM 7692 N N . MET B 1 419 ? 1.457 46.125 16.688 1 88.56 419 MET B N 1
ATOM 7693 C CA . MET B 1 419 ? 0.732 46.344 17.938 1 88.56 419 MET B CA 1
ATOM 7694 C C . MET B 1 419 ? 1.599 46 19.141 1 88.56 419 MET B C 1
ATOM 7696 O O . MET B 1 419 ? 1.633 46.719 20.125 1 88.56 419 MET B O 1
ATOM 7700 N N . GLU B 1 420 ? 2.229 44.938 19.062 1 89 420 GLU B N 1
ATOM 7701 C CA . GLU B 1 420 ? 3.092 44.469 20.156 1 89 420 GLU B CA 1
ATOM 7702 C C . GLU B 1 420 ? 4.234 45.438 20.406 1 89 420 GLU B C 1
ATOM 7704 O O . GLU B 1 420 ? 4.562 45.75 21.547 1 89 420 GLU B O 1
ATOM 7709 N N . SER B 1 421 ? 4.746 45.906 19.344 1 92.81 421 SER B N 1
ATOM 7710 C CA . SER B 1 421 ? 5.848 46.844 19.422 1 92.81 421 SER B CA 1
ATOM 7711 C C . SER B 1 421 ? 5.418 48.125 20.156 1 92.81 421 SER B C 1
ATOM 7713 O O . SER B 1 421 ? 6.051 48.531 21.125 1 92.81 421 SER B O 1
ATOM 7715 N N . ILE B 1 422 ? 4.352 48.688 19.75 1 92.5 422 ILE B N 1
ATOM 7716 C CA . ILE B 1 422 ? 3.848 49.938 20.328 1 92.5 422 ILE B CA 1
ATOM 7717 C C . ILE B 1 422 ? 3.443 49.688 21.781 1 92.5 422 ILE B C 1
ATOM 7719 O O . ILE B 1 422 ? 3.693 50.562 22.641 1 92.5 422 ILE B O 1
ATOM 7723 N N . ASN B 1 423 ? 2.904 48.594 21.984 1 89.31 423 ASN B N 1
ATOM 7724 C CA . ASN B 1 423 ? 2.475 48.281 23.344 1 89.31 423 ASN B CA 1
ATOM 7725 C C . ASN B 1 423 ? 3.652 48.25 24.312 1 89.31 423 ASN B C 1
ATOM 7727 O O . ASN B 1 423 ? 3.48 48.5 25.516 1 89.31 423 ASN B O 1
ATOM 7731 N N . GLU B 1 424 ? 4.758 47.938 23.812 1 90.94 424 GLU B N 1
ATOM 7732 C CA . GLU B 1 424 ? 5.957 47.875 24.641 1 90.94 424 GLU B CA 1
ATOM 7733 C C . GLU B 1 424 ? 6.691 49.188 24.656 1 90.94 424 GLU B C 1
ATOM 7735 O O . GLU B 1 424 ? 7.832 49.281 25.125 1 90.94 424 GLU B O 1
ATOM 7740 N N . GLY B 1 425 ? 6.07 50.156 24.094 1 91.56 425 GLY B N 1
ATOM 7741 C CA . GLY B 1 425 ? 6.668 51.5 24.047 1 91.56 425 GLY B CA 1
ATOM 7742 C C . GLY B 1 425 ? 7.691 51.656 22.938 1 91.56 425 GLY B C 1
ATOM 7743 O O . GLY B 1 425 ? 8.492 52.594 22.953 1 91.56 425 GLY B O 1
ATOM 7744 N N . CYS B 1 426 ? 7.73 50.75 22.078 1 95.19 426 CYS B N 1
ATOM 7745 C CA . CYS B 1 426 ? 8.625 50.812 20.938 1 95.19 426 CYS B CA 1
ATOM 7746 C C . CYS B 1 426 ? 7.902 51.312 19.688 1 95.19 426 CYS B C 1
ATOM 7748 O O . CYS B 1 426 ? 7.031 50.625 19.141 1 95.19 426 CYS B O 1
ATOM 7750 N N . PRO B 1 427 ? 8.305 52.5 19.234 1 96.75 427 PRO B N 1
ATOM 7751 C CA . PRO B 1 427 ? 7.629 53.031 18.047 1 96.75 427 PRO B CA 1
ATOM 7752 C C . PRO B 1 427 ? 7.891 52.156 16.812 1 96.75 427 PRO B C 1
ATOM 7754 O O . PRO B 1 427 ? 8.883 51.438 16.75 1 96.75 427 PRO B O 1
ATOM 7757 N N . VAL B 1 428 ? 6.965 52.312 15.805 1 97.31 428 VAL B N 1
ATOM 7758 C CA . VAL B 1 428 ? 7.066 51.438 14.625 1 97.31 428 VAL B CA 1
ATOM 7759 C C . VAL B 1 428 ? 7.199 52.312 13.375 1 97.31 428 VAL B C 1
ATOM 7761 O O . VAL B 1 428 ? 6.539 53.344 13.25 1 97.31 428 VAL B O 1
ATOM 7764 N N . ILE B 1 429 ? 8.125 51.938 12.531 1 97.5 429 ILE B N 1
ATOM 7765 C CA . ILE B 1 429 ? 8.195 52.469 11.172 1 97.5 429 ILE B CA 1
ATOM 7766 C C . ILE B 1 429 ? 7.582 51.469 10.195 1 97.5 429 ILE B C 1
ATOM 7768 O O . ILE B 1 429 ? 8.117 50.375 10.008 1 97.5 429 ILE B O 1
ATOM 7772 N N . SER B 1 430 ? 6.484 51.844 9.602 1 96.44 430 SER B N 1
ATOM 7773 C CA . SER B 1 430 ? 5.777 50.844 8.781 1 96.44 430 SER B CA 1
ATOM 7774 C C . SER B 1 430 ? 5.375 51.438 7.434 1 96.44 430 SER B C 1
ATOM 7776 O O . SER B 1 430 ? 5.062 52.625 7.344 1 96.44 430 SER B O 1
ATOM 7778 N N . TYR B 1 431 ? 5.422 50.594 6.371 1 94.38 431 TYR B N 1
ATOM 7779 C CA . TYR B 1 431 ? 4.77 50.969 5.121 1 94.38 431 TYR B CA 1
ATOM 7780 C C . TYR B 1 431 ? 3.27 51.156 5.324 1 94.38 431 TYR B C 1
ATOM 7782 O O . TYR B 1 431 ? 2.678 50.531 6.219 1 94.38 431 TYR B O 1
ATOM 7790 N N . ASP B 1 432 ? 2.711 52 4.539 1 90.19 432 ASP B N 1
ATOM 7791 C CA . ASP B 1 432 ? 1.271 52.219 4.559 1 90.19 432 ASP B CA 1
ATOM 7792 C C . ASP B 1 432 ? 0.517 51.125 3.816 1 90.19 432 ASP B C 1
ATOM 7794 O O . ASP B 1 432 ? 0.002 51.344 2.719 1 90.19 432 ASP B O 1
ATOM 7798 N N . VAL B 1 433 ? 0.42 50.031 4.387 1 83.75 433 VAL B N 1
ATOM 7799 C CA . VAL B 1 433 ? -0.255 48.906 3.744 1 83.75 433 VAL B CA 1
ATOM 7800 C C . VAL B 1 433 ? -1.678 48.781 4.285 1 83.75 433 VAL B C 1
ATOM 7802 O O . VAL B 1 433 ? -1.997 49.312 5.344 1 83.75 433 VAL B O 1
ATOM 7805 N N . LYS B 1 434 ? -2.4 48.062 3.422 1 77.75 434 LYS B N 1
ATOM 7806 C CA . LYS B 1 434 ? -3.799 47.875 3.803 1 77.75 434 LYS B CA 1
ATOM 7807 C C . LYS B 1 434 ? -3.924 47.031 5.07 1 77.75 434 LYS B C 1
ATOM 7809 O O . LYS B 1 434 ? -3.188 46.062 5.254 1 77.75 434 LYS B O 1
ATOM 7814 N N . TYR B 1 435 ? -4.777 47.344 5.883 1 77.38 435 TYR B N 1
ATOM 7815 C CA . TYR B 1 435 ? -5.289 46.625 7.051 1 77.38 435 TYR B CA 1
ATOM 7816 C C . TYR B 1 435 ? -4.25 46.594 8.164 1 77.38 435 TYR B C 1
ATOM 7818 O O . TYR B 1 435 ? -3.346 45.75 8.148 1 77.38 435 TYR B O 1
ATOM 7826 N N . GLY B 1 436 ? -4.168 47.5 9.125 1 78.81 436 GLY B N 1
ATOM 7827 C CA . GLY B 1 436 ? -3.344 47.312 10.312 1 78.81 436 GLY B CA 1
ATOM 7828 C C . GLY B 1 436 ? -2.613 48.562 10.734 1 78.81 436 GLY B C 1
ATOM 7829 O O . GLY B 1 436 ? -2.988 49.188 11.727 1 78.81 436 GLY B O 1
ATOM 7830 N N . PRO B 1 437 ? -1.545 48.875 9.828 1 81.38 437 PR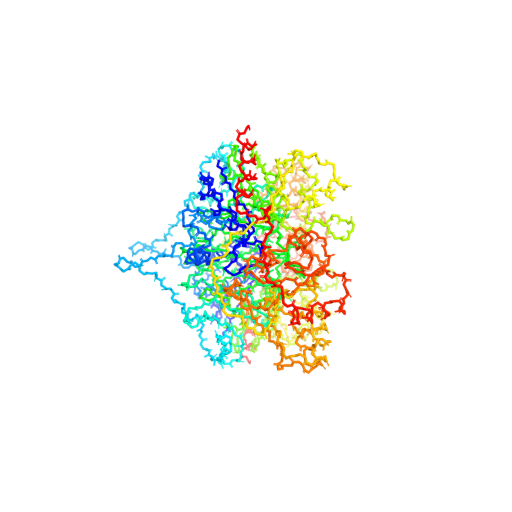O B N 1
ATOM 7831 C CA . PRO B 1 437 ? -0.688 49.969 10.289 1 81.38 437 PRO B CA 1
ATOM 7832 C C . PRO B 1 437 ? -1.46 51.25 10.508 1 81.38 437 PRO B C 1
ATOM 7834 O O . PRO B 1 437 ? -1.271 51.938 11.531 1 81.38 437 PRO B O 1
ATOM 7837 N N . ARG B 1 438 ? -2.422 51.438 9.656 1 80.31 438 ARG B N 1
ATOM 7838 C CA . ARG B 1 438 ? -3.172 52.688 9.797 1 80.31 438 ARG B CA 1
ATOM 7839 C C . ARG B 1 438 ? -4.078 52.656 11.016 1 80.31 438 ARG B C 1
ATOM 7841 O O . ARG B 1 438 ? -4.398 53.688 11.594 1 80.31 438 ARG B O 1
ATOM 7848 N N . GLU B 1 439 ? -4.508 51.469 11.328 1 81.94 439 GLU B N 1
ATOM 7849 C CA . GLU B 1 439 ? -5.387 51.312 12.477 1 81.94 439 GLU B CA 1
ATOM 7850 C C . GLU B 1 439 ? -4.598 51.344 13.781 1 81.94 439 GLU B C 1
ATOM 7852 O O . GLU B 1 439 ? -5.141 51.688 14.836 1 81.94 439 GLU B O 1
ATOM 7857 N N . ILE B 1 440 ? -3.309 51.156 13.688 1 88.75 440 ILE B N 1
ATOM 7858 C CA . ILE B 1 440 ? -2.516 50.969 14.891 1 88.75 440 ILE B CA 1
ATOM 7859 C C . ILE B 1 440 ? -1.601 52.156 15.117 1 88.75 440 ILE B C 1
ATOM 7861 O O . ILE B 1 440 ? -1.434 52.625 16.25 1 88.75 440 ILE B O 1
ATOM 7865 N N . ILE B 1 441 ? -1.103 52.688 14.07 1 91.62 441 ILE B N 1
ATOM 7866 C CA . ILE B 1 441 ? -0.064 53.719 14.18 1 91.62 441 ILE B CA 1
ATOM 7867 C C . ILE B 1 441 ? -0.692 55.094 14.094 1 91.62 441 ILE B C 1
ATOM 7869 O O . ILE B 1 441 ? -1.534 55.375 13.234 1 91.62 441 ILE B O 1
ATOM 7873 N N . GLU B 1 442 ? -0.404 55.844 15.016 1 90.81 442 GLU B N 1
ATOM 7874 C CA . GLU B 1 442 ? -0.606 57.281 14.93 1 90.81 442 GLU B CA 1
ATOM 7875 C C . GLU B 1 442 ? 0.673 58 14.5 1 90.81 442 GLU B C 1
ATOM 7877 O O . GLU B 1 442 ? 1.604 58.156 15.297 1 90.81 442 GLU B O 1
ATOM 7882 N N . ASP B 1 443 ? 0.594 58.438 13.312 1 92.06 443 ASP B N 1
ATOM 7883 C CA . ASP B 1 443 ? 1.799 58.938 12.664 1 92.06 443 ASP B CA 1
ATOM 7884 C C . ASP B 1 443 ? 2.418 60.094 13.469 1 92.06 443 ASP B C 1
ATOM 7886 O O . ASP B 1 443 ? 1.745 61.062 13.781 1 92.06 443 ASP B O 1
ATOM 7890 N N . GLY B 1 444 ? 3.676 59.938 13.82 1 92.56 444 GLY B N 1
ATOM 7891 C CA . GLY B 1 444 ? 4.406 60.938 14.555 1 92.56 444 GLY B CA 1
ATOM 7892 C C . GLY B 1 444 ? 4.242 60.812 16.062 1 92.56 444 GLY B C 1
ATOM 7893 O O . GLY B 1 444 ? 4.875 61.562 16.828 1 92.56 444 GLY B O 1
ATOM 7894 N N . GLU B 1 445 ? 3.514 59.938 16.422 1 94 445 GLU B N 1
ATOM 7895 C CA . GLU B 1 445 ? 3.268 59.781 17.859 1 94 445 GLU B CA 1
ATOM 7896 C C . GLU B 1 445 ? 3.791 58.469 18.359 1 94 445 GLU B C 1
ATOM 7898 O O . GLU B 1 445 ? 4.688 58.406 19.203 1 94 445 GLU B O 1
ATOM 7903 N N . ASN B 1 446 ? 3.26 57.5 17.797 1 95 446 ASN B N 1
ATOM 7904 C CA . ASN B 1 446 ? 3.723 56.188 18.25 1 95 446 ASN B CA 1
ATOM 7905 C C . ASN B 1 446 ? 4.406 55.406 17.125 1 95 446 ASN B C 1
ATOM 7907 O O . ASN B 1 446 ? 4.715 54.219 17.266 1 95 446 ASN B O 1
ATOM 7911 N N . GLY B 1 447 ? 4.617 56.094 16.078 1 96.19 447 GLY B N 1
ATOM 7912 C CA . GLY B 1 447 ? 5.32 55.531 14.93 1 96.19 447 GLY B CA 1
ATOM 7913 C C . GLY B 1 447 ? 5.219 56.406 13.688 1 96.19 447 GLY B C 1
ATOM 7914 O O . GLY B 1 447 ? 4.742 57.531 13.75 1 96.19 447 GLY B O 1
ATOM 7915 N N . TYR B 1 448 ? 5.801 55.875 12.617 1 96.56 448 TYR B N 1
ATOM 7916 C CA . TYR B 1 448 ? 5.762 56.562 11.336 1 96.56 448 TYR B CA 1
ATOM 7917 C C . TYR B 1 448 ? 5.184 55.688 10.25 1 96.56 448 TYR B C 1
ATOM 7919 O O . TYR B 1 448 ? 5.516 54.5 10.172 1 96.56 448 TYR B O 1
ATOM 7927 N N . ILE B 1 449 ? 4.293 56.219 9.469 1 95.5 449 ILE B N 1
ATOM 7928 C CA . ILE B 1 449 ? 3.756 55.531 8.297 1 95.5 449 ILE B CA 1
ATOM 7929 C C . ILE B 1 449 ? 4.426 56.094 7.035 1 95.5 449 ILE B C 1
ATOM 7931 O O . ILE B 1 449 ? 4.406 57.312 6.789 1 95.5 449 ILE B O 1
ATOM 7935 N N . VAL B 1 450 ? 5.027 55.188 6.281 1 96.25 450 VAL B N 1
ATOM 7936 C CA . VAL B 1 450 ? 5.758 55.531 5.07 1 96.25 450 VAL B CA 1
ATOM 7937 C C . VAL B 1 450 ? 5.043 54.969 3.846 1 96.25 450 VAL B C 1
ATOM 7939 O O . VAL B 1 450 ? 4.43 53.906 3.914 1 96.25 450 VAL B O 1
ATOM 7942 N N . GLU B 1 451 ? 5.133 55.75 2.795 1 94.81 451 GLU B N 1
ATOM 7943 C CA . GLU B 1 451 ? 4.555 55.25 1.548 1 94.81 451 GLU B CA 1
ATOM 7944 C C . GLU B 1 451 ? 5.168 53.938 1.141 1 94.81 451 GLU B C 1
ATOM 7946 O O . GLU B 1 451 ? 6.375 53.719 1.281 1 94.81 451 GLU B O 1
ATOM 7951 N N . VAL B 1 452 ? 4.359 53.031 0.535 1 93.62 452 VAL B N 1
ATOM 7952 C CA . VAL B 1 452 ? 4.809 51.719 0.129 1 93.62 452 VAL B CA 1
ATOM 7953 C C . VAL B 1 452 ? 5.969 51.844 -0.856 1 93.62 452 VAL B C 1
ATOM 7955 O O . VAL B 1 452 ? 5.922 52.656 -1.778 1 93.62 452 VAL B O 1
ATOM 7958 N N . ASN B 1 453 ? 7.004 51.188 -0.67 1 94.19 453 ASN B N 1
ATOM 7959 C CA . ASN B 1 453 ? 8.188 51.062 -1.514 1 94.19 453 ASN B CA 1
ATOM 7960 C C . ASN B 1 453 ? 9.047 52.344 -1.44 1 94.19 453 ASN B C 1
ATOM 7962 O O . ASN B 1 453 ? 9.961 52.5 -2.25 1 94.19 453 ASN B O 1
ATOM 7966 N N . ASN B 1 454 ? 8.695 53.156 -0.52 1 96.12 454 ASN B N 1
ATOM 7967 C CA . ASN B 1 454 ? 9.531 54.344 -0.3 1 96.12 454 ASN B CA 1
ATOM 7968 C C . ASN B 1 454 ? 10.656 54.062 0.683 1 96.12 454 ASN B C 1
ATOM 7970 O O . ASN B 1 454 ? 10.602 54.469 1.841 1 96.12 454 ASN B O 1
ATOM 7974 N N . ILE B 1 455 ? 11.703 53.5 0.133 1 97.69 455 ILE B N 1
ATOM 7975 C CA . ILE B 1 455 ? 12.844 53.062 0.932 1 97.69 455 ILE B CA 1
ATOM 7976 C C . ILE B 1 455 ? 13.5 54.281 1.597 1 97.69 455 ILE B C 1
ATOM 7978 O O . ILE B 1 455 ? 13.891 54.219 2.766 1 97.69 455 ILE B O 1
ATOM 7982 N N . GLN B 1 456 ? 13.578 55.312 0.872 1 97.5 456 GLN B N 1
ATOM 7983 C CA . GLN B 1 456 ? 14.148 56.531 1.406 1 97.5 456 GLN B CA 1
ATOM 7984 C C . GLN B 1 456 ? 13.359 57.031 2.607 1 97.5 456 GLN B C 1
ATOM 7986 O O . GLN B 1 456 ? 13.938 57.531 3.584 1 97.5 456 GLN B O 1
ATOM 7991 N N . GLY B 1 457 ? 12.102 56.938 2.451 1 97.56 457 GLY B N 1
ATOM 7992 C CA . GLY B 1 457 ? 11.242 57.344 3.551 1 97.56 457 GLY B CA 1
ATOM 7993 C C . GLY B 1 457 ? 11.469 56.531 4.812 1 97.56 457 GLY B C 1
ATOM 7994 O O . GLY B 1 457 ? 11.398 57.062 5.922 1 97.56 457 GLY B O 1
ATOM 7995 N N . VAL B 1 458 ? 11.719 55.25 4.66 1 98.12 458 VAL B N 1
ATOM 7996 C CA . VAL B 1 458 ? 12.016 54.406 5.801 1 98.12 458 VAL B CA 1
ATOM 7997 C C . VAL B 1 458 ? 13.312 54.844 6.465 1 98.12 458 VAL B C 1
ATOM 7999 O O . VAL B 1 458 ? 13.375 54.969 7.688 1 98.12 458 VAL B O 1
ATOM 8002 N N . ALA B 1 459 ? 14.289 55.125 5.648 1 97.94 459 ALA B N 1
ATOM 8003 C CA . ALA B 1 459 ? 15.578 55.594 6.16 1 97.94 459 ALA B CA 1
ATOM 8004 C C . ALA B 1 459 ? 15.438 56.906 6.91 1 97.94 459 ALA B C 1
ATOM 8006 O O . ALA B 1 459 ? 16.031 57.094 7.977 1 97.94 459 ALA B O 1
ATOM 8007 N N . GLU B 1 460 ? 14.695 57.75 6.324 1 97.94 460 GLU B N 1
ATOM 8008 C CA . GLU B 1 460 ? 14.484 59.031 6.949 1 97.94 460 GLU B CA 1
ATOM 8009 C C . GLU B 1 460 ? 13.773 58.906 8.289 1 97.94 460 GLU B C 1
ATOM 8011 O O . GLU B 1 460 ? 14.055 59.656 9.227 1 97.94 460 GLU B O 1
ATOM 8016 N N . SER B 1 461 ? 12.844 58.031 8.344 1 98 461 SER B N 1
ATOM 8017 C CA . SER B 1 461 ? 12.133 57.781 9.594 1 98 461 SER B CA 1
ATOM 8018 C C . SER B 1 461 ? 13.07 57.219 10.656 1 98 461 SER B C 1
ATOM 8020 O O . SER B 1 461 ? 12.938 57.531 11.836 1 98 461 SER B O 1
ATOM 8022 N N . MET B 1 462 ? 13.977 56.375 10.25 1 98 462 MET B N 1
ATOM 8023 C CA . MET B 1 462 ? 14.992 55.875 11.164 1 98 462 MET B CA 1
ATOM 8024 C C . MET B 1 462 ? 15.812 57.031 11.758 1 98 462 MET B C 1
ATOM 8026 O O . MET B 1 462 ? 16.062 57.062 12.969 1 98 462 MET B O 1
ATOM 8030 N N . VAL B 1 463 ? 16.203 57.906 10.922 1 97.69 463 VAL B N 1
ATOM 8031 C CA . VAL B 1 463 ? 16.969 59.062 11.359 1 97.69 463 VAL B CA 1
ATOM 8032 C C . VAL B 1 463 ? 16.156 59.906 12.344 1 97.69 463 VAL B C 1
ATOM 8034 O O . VAL B 1 463 ? 16.672 60.344 13.375 1 97.69 463 VAL B O 1
ATOM 8037 N N . SER B 1 464 ? 14.922 60.062 11.977 1 97.19 464 SER B N 1
ATOM 8038 C CA . SER B 1 464 ? 14.039 60.844 12.828 1 97.19 464 SER B CA 1
ATOM 8039 C C . SER B 1 464 ? 13.922 60.25 14.227 1 97.19 464 SER B C 1
ATOM 8041 O O . SER B 1 464 ? 13.883 60.969 15.219 1 97.19 464 SER B O 1
ATOM 8043 N N . ILE B 1 465 ? 13.82 58.969 14.297 1 97.12 465 ILE B N 1
ATOM 8044 C CA . ILE B 1 465 ? 13.688 58.281 15.57 1 97.12 465 ILE B CA 1
ATOM 8045 C C . ILE B 1 465 ? 14.938 58.5 16.422 1 97.12 465 ILE B C 1
ATOM 8047 O O . ILE B 1 465 ? 14.844 58.688 17.641 1 97.12 465 ILE B O 1
ATOM 8051 N N . VAL B 1 466 ? 16.078 58.5 15.82 1 96.38 466 VAL B N 1
ATOM 8052 C CA . VAL B 1 466 ? 17.344 58.625 16.531 1 96.38 466 VAL B CA 1
ATOM 8053 C C . VAL B 1 466 ? 17.547 60.062 16.969 1 96.38 466 VAL B C 1
ATOM 8055 O O . VAL B 1 466 ? 17.953 60.344 18.109 1 96.38 466 VAL B O 1
ATOM 8058 N N . GLU B 1 467 ? 17.234 60.969 16.125 1 96.19 467 GLU B N 1
ATOM 8059 C CA . GLU B 1 467 ? 17.469 62.375 16.406 1 96.19 467 GLU B CA 1
ATOM 8060 C C . GLU B 1 467 ? 16.359 62.969 17.297 1 96.19 467 GLU B C 1
ATOM 8062 O O . GLU B 1 467 ? 16.625 63.875 18.094 1 96.19 467 GLU B O 1
ATOM 8067 N N . HIS B 1 468 ? 15.172 62.531 17.062 1 95.31 468 HIS B N 1
ATOM 8068 C CA . HIS B 1 468 ? 14.008 63 17.812 1 95.31 468 HIS B CA 1
ATOM 8069 C C . HIS B 1 468 ? 13.172 61.812 18.312 1 95.31 468 HIS B C 1
ATOM 8071 O O . HIS B 1 468 ? 12.047 61.594 17.844 1 95.31 468 HIS B O 1
ATOM 8077 N N . PRO B 1 469 ? 13.633 61.219 19.312 1 94.75 469 PRO B N 1
ATOM 8078 C CA . PRO B 1 469 ? 12.922 60.031 19.812 1 94.75 469 PRO B CA 1
ATOM 8079 C C . PRO B 1 469 ? 11.484 60.344 20.219 1 94.75 469 PRO B C 1
ATOM 8081 O O . PRO B 1 469 ? 11.219 61.406 20.797 1 94.75 469 PRO B O 1
ATOM 8084 N N . LEU B 1 470 ? 10.594 59.438 19.953 1 93.69 470 LEU B N 1
ATOM 8085 C CA . LEU B 1 470 ? 9.195 59.594 20.344 1 93.69 470 LEU B CA 1
ATOM 8086 C C . LEU B 1 470 ? 9.008 59.25 21.812 1 93.69 470 LEU B C 1
ATOM 8088 O O . LEU B 1 470 ? 9.445 58.188 22.266 1 93.69 470 LEU B O 1
ATOM 8092 N N . GLU B 1 471 ? 8.516 60.062 22.672 1 85.12 471 GLU B N 1
ATOM 8093 C CA . GLU B 1 471 ? 8.492 59.906 24.125 1 85.12 471 GLU B CA 1
ATOM 8094 C C . GLU B 1 471 ? 7.219 59.219 24.594 1 85.12 471 GLU B C 1
ATOM 8096 O O . GLU B 1 471 ? 7.215 58.531 25.625 1 85.12 471 GLU B O 1
ATOM 8101 N N . ASN B 1 472 ? 6.031 59.375 23.938 1 86.69 472 ASN B N 1
ATOM 8102 C CA . ASN B 1 472 ? 4.762 58.844 24.422 1 86.69 472 ASN B CA 1
ATOM 8103 C C . ASN B 1 472 ? 4.164 57.844 23.438 1 86.69 472 ASN B C 1
ATOM 8105 O O . ASN B 1 472 ? 3.014 57.969 23.016 1 86.69 472 ASN B O 1
ATOM 8109 N N . VAL B 1 473 ? 4.949 56.719 23.422 1 93.12 473 VAL B N 1
ATOM 8110 C CA . VAL B 1 473 ? 4.504 55.688 22.5 1 93.12 473 VAL B CA 1
ATOM 8111 C C . VAL B 1 473 ? 3.5 54.75 23.203 1 93.12 473 VAL B C 1
ATOM 8113 O O . VAL B 1 473 ? 3.859 54.031 24.125 1 93.12 473 VAL B O 1
ATOM 8116 N N . LYS B 1 474 ? 2.211 54.812 22.75 1 89.62 474 LYS B N 1
ATOM 8117 C CA . LYS B 1 474 ? 1.159 54.031 23.375 1 89.62 474 LYS B CA 1
ATOM 8118 C C . LYS B 1 474 ? 0.159 53.5 22.344 1 89.62 474 LYS B C 1
ATOM 8120 O O . LYS B 1 474 ? 0.03 54.094 21.266 1 89.62 474 LYS B O 1
ATOM 8125 N N . THR B 1 475 ? -0.497 52.469 22.844 1 89.12 475 THR B N 1
ATOM 8126 C CA . THR B 1 475 ? -1.51 51.875 21.984 1 89.12 475 THR B CA 1
ATOM 8127 C C . THR B 1 475 ? -2.785 52.688 21.969 1 89.12 475 THR B C 1
ATOM 8129 O O . THR B 1 475 ? -3.059 53.438 22.938 1 89.12 475 THR B O 1
ATOM 8132 N N . LYS B 1 476 ? -3.584 52.469 20.922 1 87.06 476 LYS B N 1
ATOM 8133 C CA . LYS B 1 476 ? -4.859 53.188 20.812 1 87.06 476 LYS B CA 1
ATOM 8134 C C . LYS B 1 476 ? -5.914 52.562 21.719 1 87.06 476 LYS B C 1
ATOM 8136 O O . LYS B 1 476 ? -5.848 51.344 22.016 1 87.06 476 LYS B O 1
ATOM 8141 N N . LYS B 1 477 ? -6.855 53.344 22.078 1 85.38 477 LYS B N 1
ATOM 8142 C CA . LYS B 1 477 ? -7.871 52.938 23.047 1 85.38 477 LYS B CA 1
ATOM 8143 C C . LYS B 1 477 ? -8.688 51.75 22.516 1 85.38 477 LYS B C 1
ATOM 8145 O O . LYS B 1 477 ? -9.109 50.875 23.297 1 85.38 477 LYS B O 1
ATOM 8150 N N . ASN B 1 478 ? -8.922 51.688 21.312 1 85.81 478 ASN B N 1
ATOM 8151 C CA . ASN B 1 478 ? -9.758 50.656 20.734 1 85.81 478 ASN B CA 1
ATOM 8152 C C . ASN B 1 478 ? -9.008 49.344 20.609 1 85.81 478 ASN B C 1
ATOM 8154 O O . ASN B 1 478 ? -9.594 48.312 20.25 1 85.81 478 ASN B O 1
ATOM 8158 N N . LEU B 1 479 ? -7.785 49.344 20.938 1 88.69 479 LEU B N 1
ATOM 8159 C CA . LEU B 1 479 ? -6.965 48.125 20.828 1 88.69 479 LEU B CA 1
ATOM 8160 C C . LEU B 1 479 ? -6.613 47.594 22.219 1 88.69 479 LEU B C 1
ATOM 8162 O O . LEU B 1 479 ? -5.707 46.781 22.359 1 88.69 479 LEU B O 1
ATOM 8166 N N . THR B 1 480 ? -7.336 48.031 23.203 1 87.75 480 THR B N 1
ATOM 8167 C CA . THR B 1 480 ? -7.094 47.656 24.578 1 87.75 480 THR B CA 1
ATOM 8168 C C . THR B 1 480 ? -7.918 46.406 24.938 1 87.75 480 THR B C 1
ATOM 8170 O O . THR B 1 480 ? -8.852 46.062 24.219 1 87.75 480 THR B O 1
ATOM 8173 N N . GLU B 1 481 ? -7.594 45.844 26.031 1 89.06 481 GLU B N 1
ATOM 8174 C CA . GLU B 1 481 ? -8.328 44.688 26.547 1 89.06 481 GLU B CA 1
ATOM 8175 C C . GLU B 1 481 ? -9.781 45.031 26.859 1 89.06 481 GLU B C 1
ATOM 8177 O O . GLU B 1 481 ? -10.688 44.25 26.641 1 89.06 481 GLU B O 1
ATOM 8182 N N . LYS B 1 482 ? -9.922 46.25 27.375 1 90.19 482 LYS B N 1
ATOM 8183 C CA . LYS B 1 482 ? -11.266 46.688 27.719 1 90.19 482 LYS B CA 1
ATOM 8184 C C . LYS B 1 482 ? -12.164 46.75 26.484 1 90.19 482 LYS B C 1
ATOM 8186 O O . LYS B 1 482 ? -13.32 46.344 26.547 1 90.19 482 LYS B O 1
ATOM 8191 N N . ALA B 1 483 ? -11.625 47.25 25.484 1 90.94 483 ALA B N 1
ATOM 8192 C CA . ALA B 1 483 ? -12.383 47.312 24.234 1 90.94 483 ALA B CA 1
ATOM 8193 C C . ALA B 1 483 ? -12.695 45.906 23.719 1 90.94 483 ALA B C 1
ATOM 8195 O O . ALA B 1 483 ? -13.781 45.656 23.188 1 90.94 483 ALA B O 1
ATOM 8196 N N . ALA B 1 484 ? -11.805 45.031 23.875 1 92.38 484 ALA B N 1
ATOM 8197 C CA . ALA B 1 484 ? -11.984 43.656 23.438 1 92.38 484 ALA B CA 1
ATOM 8198 C C . ALA B 1 484 ? -13.109 42.969 24.219 1 92.38 484 ALA B C 1
ATOM 8200 O O . ALA B 1 484 ? -13.906 42.219 23.641 1 92.38 484 ALA B O 1
ATOM 8201 N N . ILE B 1 485 ? -13.133 43.156 25.5 1 94.38 485 ILE B N 1
ATOM 8202 C CA . ILE B 1 485 ? -14.18 42.594 26.328 1 94.38 485 ILE B CA 1
ATOM 8203 C C . ILE B 1 485 ? -15.547 43 25.812 1 94.38 485 ILE B C 1
ATOM 8205 O O . ILE B 1 485 ? -16.453 42.188 25.672 1 94.38 485 ILE B O 1
ATOM 8209 N N . LYS B 1 486 ? -15.633 44.281 25.531 1 94.31 486 LYS B N 1
ATOM 8210 C CA . LYS B 1 486 ? -16.906 44.812 25.031 1 94.31 486 LYS B CA 1
ATOM 8211 C C . LYS B 1 486 ? -17.281 44.156 23.703 1 94.31 486 LYS B C 1
ATOM 8213 O O . LYS B 1 486 ? -18.438 43.781 23.5 1 94.31 486 LYS B O 1
ATOM 8218 N N . ASN B 1 487 ? -16.406 44.125 22.859 1 94.5 487 ASN B N 1
ATOM 8219 C CA . ASN B 1 487 ? -16.641 43.562 21.531 1 94.5 487 ASN B CA 1
ATOM 8220 C C . ASN B 1 487 ? -17.062 42.094 21.609 1 94.5 487 ASN B C 1
ATOM 8222 O O . ASN B 1 487 ? -18.031 41.688 20.969 1 94.5 487 ASN B O 1
ATOM 8226 N N . PHE B 1 488 ? -16.375 41.281 22.391 1 95.5 488 PHE B N 1
ATOM 8227 C CA . PHE B 1 488 ? -16.672 39.875 22.484 1 95.5 488 PHE B CA 1
ATOM 8228 C C . PHE B 1 488 ? -17.984 39.625 23.234 1 95.5 488 PHE B C 1
ATOM 8230 O O . PHE B 1 488 ? -18.719 38.688 22.938 1 95.5 488 PHE B O 1
ATOM 8237 N N . LYS B 1 489 ? -18.219 40.438 24.25 1 95.38 489 LYS B N 1
ATOM 8238 C CA . LYS B 1 489 ? -19.5 40.344 24.922 1 95.38 489 LYS B CA 1
ATOM 8239 C C . LYS B 1 489 ? -20.656 40.531 23.953 1 95.38 489 LYS B C 1
ATOM 8241 O O . LYS B 1 489 ? -21.672 39.844 24.031 1 95.38 489 LYS B O 1
ATOM 8246 N N . GLN B 1 490 ? -20.469 41.5 23.125 1 95.12 490 GLN B N 1
ATOM 8247 C CA . GLN B 1 490 ? -21.5 41.719 22.109 1 95.12 490 GLN B CA 1
ATOM 8248 C C . GLN B 1 490 ? -21.656 40.531 21.188 1 95.12 490 GLN B C 1
ATOM 8250 O O . GLN B 1 490 ? -22.766 40.125 20.844 1 95.12 490 GLN B O 1
ATOM 8255 N N . LEU B 1 491 ? -20.625 39.969 20.734 1 95.94 491 LEU B N 1
ATOM 8256 C CA . LEU B 1 491 ? -20.656 38.781 19.891 1 95.94 491 LEU B CA 1
ATOM 8257 C C . LEU B 1 491 ? -21.375 37.625 20.578 1 95.94 491 LEU B C 1
ATOM 8259 O O . LEU B 1 491 ? -22.219 36.969 19.969 1 95.94 491 LEU B O 1
ATOM 8263 N N . PHE B 1 492 ? -21.031 37.344 21.844 1 96.06 492 PHE B N 1
ATOM 8264 C CA . PHE B 1 492 ? -21.594 36.219 22.562 1 96.06 492 PHE B CA 1
ATOM 8265 C C . PHE B 1 492 ? -23.078 36.469 22.859 1 96.06 492 PHE B C 1
ATOM 8267 O O . PHE B 1 492 ? -23.859 35.5 22.922 1 96.06 492 PHE B O 1
ATOM 8274 N N . LYS B 1 493 ? -23.453 37.75 23.016 1 95.31 493 LYS B N 1
ATOM 8275 C CA . LYS B 1 493 ? -24.875 38.062 23.141 1 95.31 493 LYS B CA 1
ATOM 8276 C C . LYS B 1 493 ? -25.641 37.625 21.906 1 95.31 493 LYS B C 1
ATOM 8278 O O . LYS B 1 493 ? -26.75 37.094 22 1 95.31 493 LYS B O 1
ATOM 8283 N N . GLU B 1 494 ? -25.016 37.812 20.797 1 95.31 494 GLU B N 1
ATOM 8284 C CA . GLU B 1 494 ? -25.641 37.438 19.531 1 95.31 494 GLU B CA 1
ATOM 8285 C C . GLU B 1 494 ? -25.656 35.906 19.375 1 95.31 494 GLU B C 1
ATOM 8287 O O . GLU B 1 494 ? -26.609 35.375 18.828 1 95.31 494 GLU B O 1
ATOM 8292 N N . ILE B 1 495 ? -24.672 35.219 19.781 1 95.12 495 ILE B N 1
ATOM 8293 C CA . ILE B 1 495 ? -24.562 33.75 19.703 1 95.12 495 ILE B CA 1
ATOM 8294 C C . ILE B 1 495 ? -25.641 33.125 20.562 1 95.12 495 ILE B C 1
ATOM 8296 O O . ILE B 1 495 ? -26.281 32.156 20.172 1 95.12 495 ILE B O 1
ATOM 8300 N N . ASP B 1 496 ? -25.875 33.688 21.75 1 93.56 496 ASP B N 1
ATOM 8301 C CA . ASP B 1 496 ? -26.766 33.125 22.734 1 93.56 496 ASP B CA 1
ATOM 8302 C C . ASP B 1 496 ? -28.234 33.438 22.406 1 93.56 496 ASP B C 1
ATOM 8304 O O . ASP B 1 496 ? -29.141 32.812 22.969 1 93.56 496 ASP B O 1
ATOM 8308 N N . ALA B 1 497 ? -28.438 34.406 21.562 1 87.81 497 ALA B N 1
ATOM 8309 C CA . ALA B 1 497 ? -29.797 34.781 21.203 1 87.81 497 ALA B CA 1
ATOM 8310 C C . ALA B 1 497 ? -30.422 33.719 20.297 1 87.81 497 ALA B C 1
ATOM 8312 O O . ALA B 1 497 ? -29.719 33.031 19.547 1 87.81 497 ALA B O 1
#

Foldseek 3Di:
DEEEEDADQDLDDDDLNLLVLVVQQLCCPLVVDAYEYEYEDDDLAVVVSVVSCCVLVSHPPVHHYYYLVCVLQVNQRHDADADPPPRHGAADADDDPDPQWDWDDDPVQQKIWIAHNPPRHTAKIWHADPPDNATQKMFGDDPPAPGGQKMFGADNRRATAWIWGADSVDGATAKIWGAGRVGDTAKMWGFDPDDVGFTQKMFGDDPNDTDDMDRHSLCSLLVSCLVPDAALYEYEYSYLVNLVSVLPHPHNYAYEYEDQFQQDDPLDGDPSCCSVLVVLVSHQAYEAADPVSVVSSCVVGPDDPVRYFHFHAADAFDPDADAADLEEEEAEALDVQQPVVLVLVLVLVLVVVPDLRAYEYEHDDDDDSVVVVVVSCVVSVVVVRYYYYYHDPCLLVVLNHYLAYETQGQTTRAPVVCQSNLSSVHAYEYEPHPHHCVQWDDDPARYHYDHHPPSNRSNVRVVCCVVPNHDHRHTDPCRYSVVNSVSVVVVVVSSVD/DEEEEDADQDLDDDDLNLLVLVVQQLCCVVVVDAYEYEYEDDDLAVVVSLVSCCVLVSHPPPHHYYYLVCVLQVNQRHDADADPPPRHGAADADDDPDPQWDWDDDVVQQKIWIAHNPPRHTAKIWGADPPDNATQKMFGDDPPAPGGQKMFGAPNRRATAWIWGADSVDGATAKIWGAGRVGDTAKMWGFDPDDVGFTQKMFGDDPNDTDDMDRHSLCSLLVSCLVPDAALYEYEYSYLVNLVSVLPHPHNYAYEYEDQFQQDDPLDGDPSCCSVLVVLVSHQAYEAADPVSVVSSCVPGPDDPVRYFHFHAADAFDPDADAADLEEEEAEALDVQQPVVLVLVLVLVLVVVPDLRAYEYEHDDPDDSVVVVVVSCVVSVVVVRYYYYYHDPCLLVVLNHYLAYETQGQTTRAPVSCQSNLSSVHAYEYEPHPHHCVQWDDDPARYHYDHHPPSNRSNVRVVCCVVPNHDHRHTDPCRYSVVNSVSVVVVVVSSVD

Sequence (994 aa):
MIYTITSTLPKFHAGRTKALLKRIDFIQDKLKRKQTILTTNYDPNYRDVYQSFEERELLKSTIPIINLYEWLSDYNVYNVPKTKFKKKKIYKPQPIRISNYTEKEDEKRNAIRYYDQDTGKYIMYRQFFPESDIIKFEDYFVDGVKHKIERHEFNMYGYLHRISNFSRKINKKTEDQFYDLDGNLYCRRFFDEDENNRINSILIYKHGRVEKGFSNEKDLFTYFFNHIFEDGDTVFDDARLLDKSLLNCDKKIKPIMVLHNAHVEGSEIKPSYKTALLNSDKVFKYIVLTNHQKEDIQSKVDIPDDKFAIIPHFIEKSKEKSEKKDRFIYMGRFAPEKQITHIIEAYKIFKEKGYPTKLVLFGAGIGAERKNIEKLVHNYHLENDVTIENFTEDPLKEFRESKASILTSRREGFGLTVMESINEGCPVISYDVKYGPREIIEDGENGYIVEVNNIQGVAESMVSIVEHPLENVKTKKNLTEKAAIKNFKQLFKEIDAMIYTITSTLPKFHAGRTKALLKRIDFIQDKLKRKQTILTTNYDPNYRDVYQSFEERELLKSTIPIINLYEWLSDYNVYNVPKTKFKKKKIYKPQPIRISNYTEKEDEKRNAIRYYDQDTGKYIMYRQFFPESDIIKFEDYFVDGVKHKIERHEFNMYGYLHRISNFSRKINKKTEDQFYDLDGNLYCRRFFDEDENNRINSILIYKHGRVEKGFSNEKDLFTYFFNHIFEDGDTVFDDARLLDKSLLNCDKKIKPIMVLHNAHVEGSEIKPSYKTALLNSDKVFKYIVLTNHQKEDIQSKVDIPDDKFAIIPHFIEKSKEKSEKKDRFIYMGRFAPEKQITHIIEAYKIFKEKGYPTKLVLFGAGIGAERKNIEKLVHNYHLENDVTIENFTEDPLKEFRESKASILTSRREGFGLTVMESINEGCPVISYDVKYGPREIIEDGENGYIVEVNNIQGVAESMVSIVEHPLENVKTKKNLTEKAAIKNFKQLFKEIDA

pLDDT: mean 91.99, std 6.35, range [59.16, 98.62]

InterPro domains:
  IPR001296 Glycosyl transferase, family 1 [PF00534] (316-482)

Organism: Staphylococcus carnosus (strain TM300) (NCBI:txid396513)